Protein 1UMF (pdb70)

GO terms:
  GO:0010181 FMN binding (F, IDA)

InterPro domains:
  IPR000453 Chorismate synthase [MF_00300] (8-355)
  IPR000453 Chorismate synthase [PF01264] (8-348)
  IPR000453 Chorismate synthase [PIRSF001456] (1-357)
  IPR000453 Chorismate synthase [PTHR21085] (1-353)
  IPR000453 Chorismate synthase [TIGR00033] (8-351)
  IPR000453 Chorismate synthase [cd07304] (8-346)
  IPR020541 Chorismate synthase, conserved site [PS00787] (14-29)
  IPR020541 Chorismate synthase, conserved site [PS00788] (122-138)
  IPR020541 Chorismate synthase, conserved site [PS00789] (322-338)
  IPR035904 Chorismate synthase AroC superfamily [G3DSA:3.60.150.10] (1-365)
  IPR035904 Chorismate synthase AroC superfamily [SSF103263] (1-354)

CATH classification: 3.60.150.10

Nearest PDB structures (foldseek):
  1umf-assembly1_D  TM=9.762E-01  e=3.621E-68  Helicobacter pylori
  1sq1-assembly1_A  TM=9.522E-01  e=6.375E-34  Campylobacter jejuni
  4ob9-assembly1_B  TM=8.970E-01  e=9.337E-30  Acinetobacter baumannii ATCC 19606 = CIP 70.34 = JCM 6841
  2o12-assembly1_A  TM=8.251E-01  e=1.309E-27  Mycobacterium tuberculosis H37Rv
  2o11-assembly1_A  TM=8.097E-01  e=2.358E-27  Mycobacterium tuberculosis H37Rv

Secondary structure (DSSP, 8-state):
--EE-SSSEEEE--S--SSEEEEEEE-PPBT-B--HHHHHHHHHHHTT--S----HHHHS-EEEE-SSBSSSBB-SS-EEEEEE---S--------TTBPPTTSTHHHHHHHH-------SSTTHHHHHHHHHHHHHHHHHHHHHTTEEEEEEEEEETTEE-SS--HHHHHHSTT-BS-HHHHHHHHHHHHHHHHTT--B-EEEEEEEEESSTTPPPPTT-SBTTTB-HHHHHHHHHHTSTTEEEEEETTGGGGGGSBHHHH---B-SSSBS--TTTTEETTEE-SS-EEEEEEEPPPS--SS-EEEEBTTS-EEEE---S---S-THHHHHHHHHHHHHHHHHHHHHHGGGSBHHHHHHHHTT-/--EE-SSSEEEE--S--SSEEEEEEE-PPBSPBP-HHHHHHHHHHHS---SS---TTTTS-EEEE-SSEETTEE-SS-EEEEEE---S----S-S---B--TTSTHHHHHHHH-------SS-HHHHHHHHHHHHHHHHHHHHHTTTEEEEEEEEEETTEE-SS--HHHHHTSTT-BS-HHHHHHHHHHHHHHHHTT--B-EEEEEEEEESSTT-PPPTT-SBTTTB-HHHHHHHHHHTSTTEEEEEETTGGGGGG-BTTTS----SSSS-SS--STTEETTEE-SSPEEEEEEEPPPS--SSEEEEEBTT--EEEEE--S---S-HHHHHHHHHHHHHHHHHHHHHHHGGGSBHHHHHHHHTT-/--EE-SSSEEEE--S--SSEEEEEEE-PPBS-B--HHHHHHHHHHHH-SSS--SS---SS-EEEE-SSEETTEE-SS-EEEEEE---S---SS---SSEE-TT-THHHHHHHH-------SSTTHHHHHHHHHHHHHHHHHHHHHTTEEEEEEEEEETTEE-SS--HHHHHHSTT-BS-HHHHHHHHHHHHHHHHTT--B-EEEEEEEEESSSS-PPPS--SBTTTB-HHHHHHHHHHTSTTEEEEEETTGGGGGGSBHHHHS--B-SSSBS--TTTTEETTEE-SSPEEEEEEEPPPS--SS----EESSS--------S---S-HHHHHHHHHHHHHHHHHHHHHHHGGGSBHHHHHHHHH--/--EE-SSSEEEE--S--SSEEEEEEE-PPBSPBP-HHHHHHHHHHTT---SS---SSSSS--EEE-SSEETTEE-SS-EEEEEE---S------S--SB--TTSTHHHHHHHH------TTTSSSHHHHHHHHHHHHHHHHHHHTTTEEEEEEEEEETTEE-SS--HHHHHHSTT-BS-HHHHHHHHHHHHHHHHTT--B-EEEEEEEEE-STT--PPS--SBTTTB-HHHHHHHHHHTSTTEEEEEETTGGGGGGSBHHHH---EETTEES--TTTTEETTEE-SS-EEEEEEEPPPS--SSEEEEEBTTS-EEEEE--S---S-THHHHHHHHHHHHHHHHHHHHHHGGGSBHHHHHHHHT--

Organism: Helicobacter pylori (strain ATCC 700392 / 26695) (NCBI:txid85962)

Sequence (1460 aa):
MNTLGRFLRLTTFGESHGDVIGGVLDGMPSGIKIDYALLENEMKRRQGGRNVFITPRKEDDKVEITSGVFEDFSTGTPIGFLIHNQRARSKDYDNIKNLFRPSHADFTYFHKYGIRDFRGGGRSSARESAIRVAAGAFAKMLLREIGIVCESGIIEIGGIKAKNYDFNHALKSEIFALDEEQEEAQKTAIQNAIKNHDSIGGVALIRARSIKTNQKLPIGLGQGLYAKLDAKIAEAMMGLNGVKAVEIGKGVESSLLKGSEYNDLMDQKGFLSNRSGGVLGGMSNGEEIIVRVHFKPTPSIFQPQRTIDINGNECECLLKGRHDPCIAIRGSVVCESLLALVLADMVLLNLTSKIEYLKTIYNENMNTLGRFLRLTTFGESHGDVIGGVLDGMPSGIKIDYALLENEMKRRQGGRNVFITPRKEDDKVEITSGVFEDFSTGTPIGFLIHNQRARSKDYDNIKNLFRPSHADFTYFHKYGIRDFRGGGRSSARESAIRVAAGAFAKMLLREIGIVCESGIIEIGGIKAKNYDFNHALKSEIFALDEEQEEAQKTAIQNAIKNHDSIGGVALIRARSIKTNQKLPIGLGQGLYAKLDAKIAEAMMGLNGVKAVEIGKGVESSLLKGSEYNDLMDQKGFLSNRSGGVLGGMSNGEEIIVRVHFKPTPSIFQPQRTIDINGNECECLLKGRHDPCIAIRGSVVCESLLALVLADMVLLNLTSKIEYLKTIYNENMNTLGRFLRLTTFGESHGDVIGGVLDGMPSGIKIDYALLENEMKRRQGGRNVFITPRKEDDKVEITSGVFEDFSTGTPIGFLIHNQRARSKDYDNIKNLFRPSHADFTYFHKYGIRDFRGGGRSSARESAIRVAAGAFAKMLLREIGIVCESGIIEIGGIKAKNYDFNHALKSEIFALDEEQEEAQKTAIQNAIKNHDSIGGVALIRARSIKTNQKLPIGLGQGLYAKLDAKIAEAMMGLNGVKAVEIGKGVESSLLKGSEYNDLMDQKGFLSNRSGGVLGGMSNGEEIIVRVHFKPTPSIFQPQRTIDINGNECECLLKGRHDPCIAIRGSVVCESLLALVLADMVLLNLTSKIEYLKTIYNENMNTLGRFLRLTTFGESHGDVIGGVLDGMPSGIKIDYALLENEMKRRQGGRNVFITPRKEDDKVEITSGVFEDFSTGTPIGFLIHNQRARSKDYDNIKNLFRPSHADFTYFHKYGIRDFRGGGRSSARESAIRVAAGAFAKMLLREIGIVCESGIIEIGGIKAKNYDFNHALKSEIFALDEEQEEAQKTAIQNAIKNHDSIGGVALIRARSIKTNQKLPIGLGQGLYAKLDAKIAEAMMGLNGVKAVEIGKGVESSLLKGSEYNDLMDQKGFLSNRSGGVLGGMSNGEEIIVRVHFKPTPSIFQPQRTIDINGNECECLLKGRHDPCIAIRGSVVCESLLALVLADMVLLNLTSKIEYLKTIYNEN

Foldseek 3Di:
DQWAFDQQIKGWPAFDDDQKTKIKTANQAKFQFADPVLLLVLLVVLVLDAPDDDDCVVVFKDKAWPDQDDPRIGHNGMTMIMIGGDDDDDDAWDFDLFFDQPLDCQVVVCVPPVDRDADDDVRGQVSVLSSLSSSLSSLQSLCVVVFKAKFKAFQWKQRQGADAADQVVLSHHSQSYRHPVSRVVRVVSLVVCQVVLHATKTKMKMKMAGNPPPWFDDWFQFDDDCTFLVNSLFVLQCPRRQWDDKAKALGPCLVVDDCVGQDFDADVRATPDPSRQQGDPSIGRRDMTIMMTIGGIDSDGQDWDWGAGPVGHIDTDGTDDGDRRYPVRSSRSSSRSSSSSSRSSSVVVCCVVDVVSVCCVPVPD/DQWAFDQFIKGWPAWDDDQKTKIKTARQQWFQAADQVLLVLLLCQLVLVAPDDDDCPVPNKDKDWPDQDDPRIGHNGMTMIMIGGDDDDDDPLWDPLQFDFPLDCQVVVCVVPVDSDDDDDCTRPPRVLSSLSSSLSSLQSLQVVVFKAKFKAFQWKQRQGADAADQVVLSHHSQSYGHPVRNVVRVVSLVVCQVVQHAIKTKMKMKMAGNPVPFFDDWFQFDPDCTFLVNSLFVLQCPDRFWDDKAKALGPCVVVDDCVVDPWDDDPAATDRRNRQQGDPSIGRRDMRMMMTIGGIDSDGQDWDWGAGNVGDIDTIGRDDGDRRYVVRSSNSSSRSSSSSSRSSRVVVCCPPDVVSVCCVPVVD/DQWAFDQFIKGWPAFDDDQKTKIKTARQQWPQAADPVLLLVLLQLLPQQPPAFPPGDSPFKDKAWDDQDDPRIGPNGMTMIMIGGDDDDDDALDFDQFFQAFPHCVQVCCVVPNDSDFDDDVRGLSVVLSSLSNSLSSLQSLCVVVQKAKFKAFQWWQHQGADAAQRVVLSNGSLSYRHPVSNVVRVVSLVVCQVVLHAFKTKMKMKMAGNPVPWFDDWFQFDDDPTFLVNSLQVLQCPRPQWDDKAKALGPVVVVDDCVGQDFPDDPPGTPDPSRQQGDPSIGHGDMTIMMTIGGIDSQTCPWGDDAGHVRDDDTRNRHDGDRRYVNRSSRSSSRSSSSSSRSSSVVVCCPPDPVSVCCVPVVD/DQWAFDQQIKGWPDFDDAQKTKIKTARQAWFQQADVVLLQVLLVPLVFQDPDDDDPPDQFFDKAWDDQDDPRIGHNGITMIMTGHDDDDDPDWDDDQQADQPLDCQVVVCVVPVDRDQDDPNSDLSPVLSSLSSSLSSLQSLQVVQFKAKFKAWQWAQRQGADAADRVVLNNQRLSHGHPVRSVVRVVSLVVQQVVQHAIKTKMKMKMWGPPPLGWDDWFQFDDDPGFLVNSLCVLQCPRRQWDDKAKALGPVVVVDDCVVQDFDADPSGTPDPSRQQGDPRIGHGGMTIMMTIGGIDSDGQDWDWGAGSVRHIDTDGGDDDDRRYCVSSSRSSSSSSSSSSRSSRVVVCCPVDVVSVCCVPVVD

Structure (mmCIF, N/CA/C/O backbone):
data_1UMF
#
_entry.id   1UMF
#
_cell.length_a   146.478
_cell.length_b   146.478
_cell.length_c   132.064
_cell.angle_alpha   90.00
_cell.angle_beta   90.00
_cell.angle_gamma   90.00
#
_symmetry.space_group_name_H-M   'I 4'
#
loop_
_entity.id
_entity.type
_entity.pdbx_description
1 polymer 'Chorismate synthase'
2 water water
#
loop_
_atom_site.group_PDB
_atom_site.id
_atom_site.type_symbol
_atom_site.label_atom_id
_atom_site.label_alt_id
_atom_site.label_comp_id
_atom_site.label_asym_id
_atom_site.label_entity_id
_atom_site.label_seq_id
_atom_site.pdbx_PDB_ins_code
_atom_site.Cartn_x
_atom_site.Cartn_y
_atom_site.Cartn_z
_atom_site.occupancy
_atom_site.B_iso_or_equiv
_atom_site.auth_seq_id
_atom_site.auth_comp_id
_atom_site.auth_asym_id
_atom_site.auth_atom_id
_atom_site.pdbx_PDB_model_num
ATOM 1 N N . MET A 1 1 ? 40.344 33.278 20.521 1.00 28.02 1 MET A N 1
ATOM 2 C CA . MET A 1 1 ? 41.739 32.767 20.324 1.00 27.94 1 MET A CA 1
ATOM 3 C C . MET A 1 1 ? 42.621 33.401 21.379 1.00 25.05 1 MET A C 1
ATOM 4 O O . MET A 1 1 ? 42.820 34.618 21.391 1.00 22.71 1 MET A O 1
ATOM 9 N N . ASN A 1 2 ? 43.162 32.570 22.263 1.00 23.94 2 ASN A N 1
ATOM 10 C CA . ASN A 1 2 ? 43.984 33.080 23.346 1.00 22.80 2 ASN A CA 1
ATOM 11 C C . ASN A 1 2 ? 45.480 32.916 23.123 1.00 23.39 2 ASN A C 1
ATOM 12 O O . ASN A 1 2 ? 46.273 33.050 24.066 1.00 20.70 2 ASN A O 1
ATOM 17 N N . THR A 1 3 ? 45.863 32.662 21.868 1.00 20.74 3 THR A N 1
ATOM 18 C CA . THR A 1 3 ? 47.265 32.468 21.518 1.00 20.50 3 THR A CA 1
ATOM 19 C C . THR A 1 3 ? 47.786 33.412 20.436 1.00 21.46 3 THR A C 1
ATOM 20 O O . THR A 1 3 ? 47.192 33.548 19.370 1.00 20.54 3 THR A O 1
ATOM 24 N N . LEU A 1 4 ? 48.918 34.043 20.731 1.00 21.15 4 LEU A N 1
ATOM 25 C CA . LEU A 1 4 ? 49.594 34.959 19.822 1.00 23.80 4 LEU A CA 1
ATOM 26 C C . LEU A 1 4 ? 50.888 34.290 19.368 1.00 25.12 4 LEU A C 1
ATOM 27 O O . LEU A 1 4 ? 51.643 33.796 20.204 1.00 23.52 4 LEU A O 1
ATOM 32 N N . GLY A 1 5 ? 51.146 34.288 18.059 1.00 25.42 5 GLY A N 1
ATOM 33 C CA . GLY A 1 5 ? 52.370 33.696 17.534 1.00 24.62 5 GLY A CA 1
ATOM 34 C C . GLY A 1 5 ? 52.201 32.385 16.780 1.00 24.76 5 GLY A C 1
ATOM 35 O O . GLY A 1 5 ? 51.228 31.658 16.976 1.00 24.77 5 GLY A O 1
ATOM 36 N N . ARG A 1 6 ? 53.156 32.080 15.909 1.00 25.37 6 ARG A N 1
ATOM 37 C CA . ARG A 1 6 ? 53.113 30.843 15.135 1.00 25.89 6 ARG A CA 1
ATOM 38 C C . ARG A 1 6 ? 54.034 29.799 15.764 1.00 25.27 6 ARG A C 1
ATOM 39 O O . ARG A 1 6 ? 53.649 28.642 15.922 1.00 26.36 6 ARG A O 1
ATOM 47 N N . PHE A 1 7 ? 55.258 30.182 16.106 1.00 26.81 7 PHE A N 1
ATOM 48 C CA . PHE A 1 7 ? 56.140 29.219 16.755 1.00 28.09 7 PHE A CA 1
ATOM 49 C C . PHE A 1 7 ? 56.501 29.683 18.163 1.00 26.39 7 PHE A C 1
ATOM 50 O O . PHE A 1 7 ? 56.593 28.868 19.079 1.00 29.14 7 PHE A O 1
ATOM 58 N N . LEU A 1 8 ? 56.745 30.978 18.331 1.00 25.35 8 LEU A N 1
ATOM 59 C CA . LEU A 1 8 ? 57.006 31.516 19.665 1.00 25.69 8 LEU A CA 1
ATOM 60 C C . LEU A 1 8 ? 55.564 31.848 20.002 1.00 25.80 8 LEU A C 1
ATOM 61 O O . LEU A 1 8 ? 55.043 32.882 19.584 1.00 27.14 8 LEU A O 1
ATOM 66 N N . ARG A 1 9 ? 54.914 30.954 20.735 1.00 24.23 9 ARG A N 1
ATOM 67 C CA . ARG A 1 9 ? 53.508 31.127 21.035 1.00 24.55 9 ARG A CA 1
ATOM 68 C C . ARG A 1 9 ? 53.151 31.539 22.453 1.00 24.44 9 ARG A C 1
ATOM 69 O O . ARG A 1 9 ? 53.388 30.804 23.406 1.00 23.51 9 ARG A O 1
ATOM 77 N N . LEU A 1 10 ? 52.568 32.724 22.582 1.00 24.34 10 LEU A N 1
ATOM 78 C CA . LEU A 1 10 ? 52.141 33.216 23.884 1.00 24.38 10 LEU A CA 1
ATOM 79 C C . LEU A 1 10 ? 50.666 32.878 24.086 1.00 23.60 10 LEU A C 1
ATOM 80 O O . LEU A 1 10 ? 49.834 33.251 23.270 1.00 25.53 10 LEU A O 1
ATOM 85 N N . THR A 1 11 ? 50.338 32.170 25.158 1.00 22.09 11 THR A N 1
ATOM 86 C CA . THR A 1 11 ? 48.941 31.841 25.420 1.00 23.12 11 THR A CA 1
ATOM 87 C C . THR A 1 11 ? 48.532 32.415 26.774 1.00 25.22 11 THR A C 1
ATOM 88 O O . THR A 1 11 ? 49.262 32.284 27.770 1.00 26.06 11 THR A O 1
ATOM 92 N N . THR A 1 12 ? 47.362 33.045 26.815 1.00 23.88 12 THR A N 1
ATOM 93 C CA . THR A 1 12 ? 46.906 33.673 28.040 1.00 25.00 12 THR A CA 1
ATOM 94 C C . THR A 1 12 ? 45.713 33.006 28.719 1.00 27.23 12 THR A C 1
ATOM 95 O O . THR A 1 12 ? 44.921 32.302 28.083 1.00 26.46 12 THR A O 1
ATOM 99 N N . PHE A 1 13 ? 45.602 33.223 30.027 1.00 30.97 13 PHE A N 1
ATOM 100 C CA . PHE A 1 13 ? 44.498 32.675 30.804 1.00 34.40 13 PHE A CA 1
ATOM 101 C C . PHE A 1 13 ? 43.255 33.487 30.492 1.00 38.37 13 PHE A C 1
ATOM 102 O O . PHE A 1 13 ? 42.156 33.168 30.950 1.00 40.47 13 PHE A O 1
ATOM 110 N N . GLY A 1 14 ? 43.442 34.536 29.697 1.00 41.27 14 GLY A N 1
ATOM 111 C CA . GLY A 1 14 ? 42.335 35.380 29.292 1.00 45.32 14 GLY A CA 1
ATOM 112 C C . GLY A 1 14 ? 41.799 36.326 30.344 1.00 48.45 14 GLY A C 1
ATOM 113 O O . GLY A 1 14 ? 42.333 36.430 31.452 1.00 46.54 14 GLY A O 1
ATOM 114 N N . GLU A 1 15 ? 40.726 37.019 29.980 1.00 53.15 15 GLU A N 1
ATOM 115 C CA . GLU A 1 15 ? 40.090 37.978 30.866 1.00 58.15 15 GLU A CA 1
ATOM 116 C C . GLU A 1 15 ? 39.625 37.330 32.157 1.00 61.58 15 GLU A C 1
ATOM 117 O O . GLU A 1 15 ? 38.909 36.327 32.148 1.00 62.00 15 GLU A O 1
ATOM 123 N N . SER A 1 16 ? 40.048 37.915 33.271 1.00 65.48 16 SER A N 1
ATOM 124 C CA . SER A 1 16 ? 39.691 37.414 34.588 1.00 69.45 16 SER A CA 1
ATOM 125 C C . SER A 1 16 ? 39.557 38.563 35.579 1.00 72.61 16 SER A C 1
ATOM 126 O O . SER A 1 16 ? 40.036 39.670 35.332 1.00 72.53 16 SER A O 1
ATOM 129 N N . HIS A 1 17 ? 38.892 38.295 36.696 1.00 75.47 17 HIS A N 1
ATOM 130 C CA . HIS A 1 17 ? 38.710 39.302 37.729 1.00 78.23 17 HIS A CA 1
ATOM 131 C C . HIS A 1 17 ? 39.174 38.768 39.075 1.00 76.73 17 HIS A C 1
ATOM 132 O O . HIS A 1 17 ? 38.652 39.142 40.121 1.00 77.29 17 HIS A O 1
ATOM 139 N N . GLY A 1 18 ? 40.165 37.886 39.029 1.00 74.93 18 GLY A N 1
ATOM 140 C CA . GLY A 1 18 ? 40.712 37.311 40.240 1.00 73.24 18 GLY A CA 1
ATOM 141 C C . GLY A 1 18 ? 42.035 37.969 40.568 1.00 71.77 18 GLY A C 1
ATOM 142 O O . GLY A 1 18 ? 42.453 38.901 39.884 1.00 72.11 18 GLY A O 1
ATOM 143 N N . ASP A 1 19 ? 42.702 37.483 41.607 1.00 70.22 19 ASP A N 1
ATOM 144 C CA . ASP A 1 19 ? 43.981 38.049 42.020 1.00 68.07 19 ASP A CA 1
ATOM 145 C C . ASP A 1 19 ? 45.170 37.484 41.247 1.00 65.20 19 ASP A C 1
ATOM 146 O O . ASP A 1 19 ? 46.298 37.943 41.418 1.00 64.66 19 ASP A O 1
ATOM 151 N N . VAL A 1 20 ? 44.926 36.494 40.396 1.00 60.64 20 VAL A N 1
ATOM 152 C CA . VAL A 1 20 ? 46.014 35.894 39.636 1.00 56.77 20 VAL A CA 1
ATOM 153 C C . VAL A 1 20 ? 45.745 35.776 38.142 1.00 53.90 20 VAL A C 1
ATOM 154 O O . VAL A 1 20 ? 44.680 35.329 37.724 1.00 53.00 20 VAL A O 1
ATOM 158 N N . ILE A 1 21 ? 46.722 36.189 37.344 1.00 49.26 21 ILE A N 1
ATOM 159 C CA . ILE A 1 21 ? 46.620 36.089 35.897 1.00 45.74 21 ILE A CA 1
ATOM 160 C C . ILE A 1 21 ? 47.844 35.319 35.422 1.00 42.79 21 ILE A C 1
ATOM 161 O O . ILE A 1 21 ? 48.958 35.568 35.874 1.00 42.99 21 ILE A O 1
ATOM 166 N N . GLY A 1 22 ? 47.633 34.371 34.520 1.00 39.65 22 GLY A N 1
ATOM 167 C CA . GLY A 1 22 ? 48.743 33.582 34.032 1.00 36.22 22 GLY A CA 1
ATOM 168 C C . GLY A 1 22 ? 48.938 33.597 32.531 1.00 33.40 22 GLY A C 1
ATOM 169 O O . GLY A 1 22 ? 48.091 34.077 31.772 1.00 33.17 22 GLY A O 1
ATOM 170 N N . GLY A 1 23 ? 50.076 33.064 32.107 1.00 30.04 23 GLY A N 1
ATOM 171 C CA . GLY A 1 23 ? 50.383 33.001 30.696 1.00 27.44 23 GLY A CA 1
ATOM 172 C C . GLY A 1 23 ? 51.508 32.018 30.479 1.00 26.70 23 GLY A C 1
ATOM 173 O O . GLY A 1 23 ? 52.195 31.627 31.427 1.00 25.50 23 GLY A O 1
ATOM 174 N N . VAL A 1 24 ? 51.691 31.599 29.234 1.00 25.66 24 VAL A N 1
ATOM 175 C CA . VAL A 1 24 ? 52.761 30.680 28.919 1.00 25.11 24 VAL A CA 1
ATOM 176 C C . VAL A 1 24 ? 53.362 31.013 27.562 1.00 25.91 24 VAL A C 1
ATOM 177 O O . VAL A 1 24 ? 52.655 31.188 26.563 1.00 24.86 24 VAL A O 1
ATOM 181 N N . LEU A 1 25 ? 54.683 31.119 27.545 1.00 25.69 25 LEU A N 1
ATOM 182 C CA . LEU A 1 25 ? 55.401 31.429 26.328 1.00 24.03 25 LEU A CA 1
ATOM 183 C C . LEU A 1 25 ? 56.128 30.170 25.892 1.00 24.80 25 LEU A C 1
ATOM 184 O O . LEU A 1 25 ? 57.026 29.690 26.586 1.00 25.81 25 LEU A O 1
ATOM 189 N N . ASP A 1 26 ? 55.734 29.626 24.751 1.00 23.97 26 ASP A N 1
ATOM 190 C CA . ASP A 1 26 ? 56.371 28.425 24.245 1.00 23.96 26 ASP A CA 1
ATOM 191 C C . ASP A 1 26 ? 57.139 28.739 22.976 1.00 26.33 26 ASP A C 1
ATOM 192 O O . ASP A 1 26 ? 56.839 29.721 22.282 1.00 26.18 26 ASP A O 1
ATOM 197 N N . GLY A 1 27 ? 58.141 27.916 22.682 1.00 25.19 27 GLY A N 1
ATOM 198 C CA . GLY A 1 27 ? 58.932 28.126 21.486 1.00 24.23 27 GLY A CA 1
ATOM 199 C C . GLY A 1 27 ? 60.249 28.816 21.757 1.00 27.11 27 GLY A C 1
ATOM 200 O O . GLY A 1 27 ? 61.017 29.062 20.830 1.00 26.87 27 GLY A O 1
ATOM 201 N N . MET A 1 28 ? 60.517 29.152 23.017 1.00 25.77 28 MET A N 1
ATOM 202 C CA . MET A 1 28 ? 61.780 29.796 23.348 1.00 25.32 28 MET A CA 1
ATOM 203 C C . MET A 1 28 ? 62.900 28.777 23.173 1.00 26.35 28 MET A C 1
ATOM 204 O O . MET A 1 28 ? 62.821 27.662 23.687 1.00 28.72 28 MET A O 1
ATOM 209 N N . PRO A 1 29 ? 63.946 29.130 22.417 1.00 25.63 29 PRO A N 1
ATOM 210 C CA . PRO A 1 29 ? 65.042 28.178 22.243 1.00 25.65 29 PRO A CA 1
ATOM 211 C C . PRO A 1 29 ? 65.691 28.002 23.620 1.00 25.10 29 PRO A C 1
ATOM 212 O O . PRO A 1 29 ? 65.552 28.875 24.484 1.00 22.18 29 PRO A O 1
ATOM 216 N N . SER A 1 30 ? 66.392 26.890 23.829 1.00 23.02 30 SER A N 1
ATOM 217 C CA . SER A 1 30 ? 67.053 26.668 25.112 1.00 25.56 30 SER A CA 1
ATOM 218 C C . SER A 1 30 ? 68.394 27.386 25.149 1.00 25.14 30 SER A C 1
ATOM 219 O O . SER A 1 30 ? 68.927 27.794 24.108 1.00 24.98 30 SER A O 1
ATOM 222 N N . GLY A 1 31 ? 68.923 27.559 26.357 1.00 24.82 31 GLY A N 1
ATOM 223 C CA . GLY A 1 31 ? 70.218 28.195 26.509 1.00 26.62 31 GLY A CA 1
ATOM 224 C C . GLY A 1 31 ? 70.239 29.704 26.577 1.00 26.93 31 GLY A C 1
ATOM 225 O O . GLY A 1 31 ? 71.315 30.303 26.571 1.00 28.22 31 GLY A O 1
ATOM 226 N N . ILE A 1 32 ? 69.067 30.327 26.623 1.00 26.38 32 ILE A N 1
ATOM 227 C CA . ILE A 1 32 ? 68.996 31.780 26.716 1.00 26.12 32 ILE A CA 1
ATOM 228 C C . ILE A 1 32 ? 68.997 32.158 28.199 1.00 27.22 32 ILE A C 1
ATOM 229 O O . ILE A 1 32 ? 68.156 31.687 28.966 1.00 25.16 32 ILE A O 1
ATOM 234 N N . LYS A 1 33 ? 69.948 32.991 28.610 1.00 28.33 33 LYS A N 1
ATOM 235 C CA . LYS A 1 33 ? 70.011 33.394 30.008 1.00 28.85 33 LYS A CA 1
ATOM 236 C C . LYS A 1 33 ? 68.810 34.268 30.361 1.00 28.68 33 LYS A C 1
ATOM 237 O O . LYS A 1 33 ? 68.468 35.201 29.625 1.00 30.45 33 LYS A O 1
ATOM 243 N N . ILE A 1 34 ? 68.172 33.970 31.486 1.00 26.36 34 ILE A N 1
ATOM 244 C CA . ILE A 1 34 ? 67.018 34.739 31.913 1.00 26.95 34 ILE A CA 1
ATOM 245 C C . ILE A 1 34 ? 67.424 36.016 32.643 1.00 28.58 34 ILE A C 1
ATOM 246 O O . ILE A 1 34 ? 67.905 35.985 33.772 1.00 28.65 34 ILE A O 1
ATOM 251 N N . ASP A 1 35 ? 67.221 37.144 31.978 1.00 29.86 35 ASP A N 1
ATOM 252 C CA . ASP A 1 35 ? 67.554 38.444 32.535 1.00 28.13 35 ASP A CA 1
ATOM 253 C C . ASP A 1 35 ? 66.425 38.931 33.447 1.00 28.46 35 ASP A C 1
ATOM 254 O O . ASP A 1 35 ? 65.485 39.589 32.991 1.00 27.71 35 ASP A O 1
ATOM 259 N N . TYR A 1 36 ? 66.523 38.614 34.735 1.00 26.95 36 TYR A N 1
ATOM 260 C CA . TYR A 1 36 ? 65.501 39.015 35.693 1.00 28.62 36 TYR A CA 1
ATOM 261 C C . TYR A 1 36 ? 65.385 40.524 35.849 1.00 28.51 36 TYR A C 1
ATOM 262 O O . TYR A 1 36 ? 64.292 41.039 36.066 1.00 27.53 36 TYR A O 1
ATOM 271 N N . ALA A 1 37 ? 66.509 41.225 35.739 1.00 28.09 37 ALA A N 1
ATOM 272 C CA . ALA A 1 37 ? 66.509 42.676 35.861 1.00 29.66 37 ALA A CA 1
ATOM 273 C C . ALA A 1 37 ? 65.684 43.282 34.724 1.00 30.12 37 ALA A C 1
ATOM 274 O O . ALA A 1 37 ? 64.882 44.189 34.945 1.00 30.83 37 ALA A O 1
ATOM 276 N N . LEU A 1 38 ? 65.886 42.781 33.506 1.00 30.75 38 LEU A N 1
ATOM 277 C CA . LEU A 1 38 ? 65.148 43.279 32.349 1.00 30.25 38 LEU A CA 1
ATOM 278 C C . LEU A 1 38 ? 63.649 43.077 32.564 1.00 29.55 38 LEU A C 1
ATOM 279 O O . LEU A 1 38 ? 62.850 44.010 32.460 1.00 27.50 38 LEU A O 1
ATOM 284 N N . LEU A 1 39 ? 63.282 41.840 32.855 1.00 30.71 39 LEU A N 1
ATOM 285 C CA . LEU A 1 39 ? 61.892 41.477 33.089 1.00 30.28 39 LEU A CA 1
ATOM 286 C C . LEU A 1 39 ? 61.287 42.434 34.102 1.00 32.21 39 LEU A C 1
ATOM 287 O O . LEU A 1 39 ? 60.240 43.044 33.863 1.00 32.02 39 LEU A O 1
ATOM 292 N N . GLU A 1 40 ? 61.967 42.573 35.233 1.00 33.49 40 GLU A N 1
ATOM 293 C CA . GLU A 1 40 ? 61.500 43.445 36.299 1.00 35.43 40 GLU A CA 1
ATOM 294 C C . GLU A 1 40 ? 61.348 44.894 35.845 1.00 33.64 40 GLU A C 1
ATOM 295 O O . GLU A 1 40 ? 60.366 45.558 36.174 1.00 31.76 40 GLU A O 1
ATOM 301 N N . ASN A 1 41 ? 62.317 45.385 35.084 1.00 31.97 41 ASN A N 1
ATOM 302 C CA . ASN A 1 41 ? 62.258 46.764 34.613 1.00 31.28 41 ASN A CA 1
ATOM 303 C C . ASN A 1 41 ? 61.099 46.965 33.634 1.00 29.29 41 ASN A C 1
ATOM 304 O O . ASN A 1 41 ? 60.455 48.014 33.627 1.00 29.14 41 ASN A O 1
ATOM 309 N N . GLU A 1 42 ? 60.828 45.954 32.815 1.00 27.88 42 GLU A N 1
ATOM 310 C CA . GLU A 1 42 ? 59.728 46.025 31.857 1.00 24.93 42 GLU A CA 1
ATOM 311 C C . GLU A 1 42 ? 58.393 46.156 32.589 1.00 25.72 42 GLU A C 1
ATOM 312 O O . GLU A 1 42 ? 57.534 46.950 32.196 1.00 25.01 42 GLU A O 1
ATOM 318 N N . MET A 1 43 ? 58.214 45.384 33.658 1.00 26.69 43 MET A N 1
ATOM 319 C CA . MET A 1 43 ? 56.965 45.445 34.414 1.00 30.37 43 MET A CA 1
ATOM 320 C C . MET A 1 43 ? 56.799 46.827 35.032 1.00 32.26 43 MET A C 1
ATOM 321 O O . MET A 1 43 ? 55.687 47.358 35.111 1.00 30.41 43 MET A O 1
ATOM 326 N N . LYS A 1 44 ? 57.915 47.410 35.464 1.00 34.86 44 LYS A N 1
ATOM 327 C CA . LYS A 1 44 ? 57.898 48.739 36.055 1.00 36.93 44 LYS A CA 1
ATOM 328 C C . LYS A 1 44 ? 57.479 49.743 34.983 1.00 37.06 44 LYS A C 1
ATOM 329 O O . LYS A 1 44 ? 56.568 50.536 35.193 1.00 36.96 44 LYS A O 1
ATOM 335 N N . ARG A 1 45 ? 58.140 49.697 33.829 1.00 37.28 45 ARG A N 1
ATOM 336 C CA . ARG A 1 45 ? 57.818 50.602 32.726 1.00 38.38 45 ARG A CA 1
ATOM 337 C C . ARG A 1 45 ? 56.339 50.582 32.338 1.00 43.02 45 ARG A C 1
ATOM 338 O O . ARG A 1 45 ? 55.744 51.629 32.078 1.00 39.17 45 ARG A O 1
ATOM 346 N N . ARG A 1 46 ? 55.755 49.389 32.283 1.00 48.43 46 ARG A N 1
ATOM 347 C CA . ARG A 1 46 ? 54.353 49.242 31.900 1.00 56.34 46 ARG A CA 1
ATOM 348 C C . ARG A 1 46 ? 53.418 50.094 32.744 1.00 60.79 46 ARG A C 1
ATOM 349 O O . ARG A 1 46 ? 52.370 50.531 32.273 1.00 60.91 46 ARG A O 1
ATOM 357 N N . GLN A 1 47 ? 53.794 50.332 33.994 1.00 67.25 47 GLN A N 1
ATOM 358 C CA . GLN A 1 47 ? 52.958 51.132 34.871 1.00 75.27 47 GLN A CA 1
ATOM 359 C C . GLN A 1 47 ? 53.123 52.624 34.608 1.00 81.44 47 GLN A C 1
ATOM 360 O O . GLN A 1 47 ? 53.023 53.439 35.523 1.00 82.25 47 GLN A O 1
ATOM 366 N N . GLY A 1 48 ? 53.369 52.963 33.344 1.00 88.55 48 GLY A N 1
ATOM 367 C CA . GLY A 1 48 ? 53.538 54.348 32.937 1.00 97.45 48 GLY A CA 1
ATOM 368 C C . GLY A 1 48 ? 54.323 55.210 33.904 1.00 104.87 48 GLY A C 1
ATOM 369 O O . GLY A 1 48 ? 53.995 56.381 34.097 1.00 104.08 48 GLY A O 1
ATOM 370 N N . GLY A 1 49 ? 55.359 54.631 34.506 1.00 112.59 49 GLY A N 1
ATOM 371 C CA . GLY A 1 49 ? 56.182 55.357 35.459 1.00 122.12 49 GLY A CA 1
ATOM 372 C C . GLY A 1 49 ? 56.378 56.823 35.119 1.00 128.91 49 GLY A C 1
ATOM 373 O O . GLY A 1 49 ? 56.949 57.156 34.079 1.00 128.24 49 GLY A O 1
ATOM 374 N N . ARG A 1 50 ? 55.902 57.701 35.998 1.00 135.43 50 ARG A N 1
ATOM 375 C CA . ARG A 1 50 ? 56.026 59.138 35.786 1.00 143.03 50 ARG A CA 1
ATOM 376 C C . ARG A 1 50 ? 56.837 59.823 36.888 1.00 147.91 50 ARG A C 1
ATOM 377 O O . ARG A 1 50 ? 57.911 59.349 37.265 1.00 149.02 50 ARG A O 1
ATOM 385 N N . ASN A 1 51 ? 56.315 60.936 37.397 1.00 153.89 51 ASN A N 1
ATOM 386 C CA . ASN A 1 51 ? 56.981 61.708 38.444 1.00 159.64 51 ASN A CA 1
ATOM 387 C C . ASN A 1 51 ? 56.980 60.989 39.795 1.00 162.45 51 ASN A C 1
ATOM 388 O O . ASN A 1 51 ? 55.925 60.761 40.387 1.00 164.42 51 ASN A O 1
ATOM 393 N N . VAL A 1 52 ? 58.173 60.639 40.272 1.00 165.86 52 VAL A N 1
ATOM 394 C CA . VAL A 1 52 ? 58.345 59.953 41.552 1.00 168.79 52 VAL A CA 1
ATOM 395 C C . VAL A 1 52 ? 57.692 58.570 41.593 1.00 170.35 52 VAL A C 1
ATOM 396 O O . VAL A 1 52 ? 56.603 58.363 41.057 1.00 171.62 52 VAL A O 1
ATOM 400 N N . PHE A 1 53 ? 58.378 57.627 42.236 1.00 172.83 53 PHE A N 1
ATOM 401 C CA . PHE A 1 53 ? 57.897 56.255 42.377 1.00 174.74 53 PHE A CA 1
ATOM 402 C C . PHE A 1 53 ? 58.825 55.441 43.279 1.00 174.62 53 PHE A C 1
ATOM 403 O O . PHE A 1 53 ? 60.038 55.654 43.287 1.00 175.39 53 PHE A O 1
ATOM 411 N N . ILE A 1 54 ? 58.251 54.516 44.044 1.00 174.38 54 ILE A N 1
ATOM 412 C CA . ILE A 1 54 ? 59.033 53.682 44.954 1.00 174.10 54 ILE A CA 1
ATOM 413 C C . ILE A 1 54 ? 59.213 52.263 44.413 1.00 172.74 54 ILE A C 1
ATOM 414 O O . ILE A 1 54 ? 58.426 51.799 43.586 1.00 173.27 54 ILE A O 1
ATOM 419 N N . THR A 1 55 ? 60.259 51.590 44.890 1.00 170.79 55 THR A N 1
ATOM 420 C CA . THR A 1 55 ? 60.597 50.226 44.485 1.00 169.16 55 THR A CA 1
ATOM 421 C C . THR A 1 55 ? 59.406 49.377 44.039 1.00 166.59 55 THR A C 1
ATOM 422 O O . THR A 1 55 ? 58.577 48.978 44.856 1.00 166.64 55 THR A O 1
ATOM 426 N N . PRO A 1 56 ? 59.313 49.085 42.728 1.00 163.92 56 PRO A N 1
ATOM 427 C CA . PRO A 1 56 ? 58.226 48.278 42.162 1.00 162.23 56 PRO A CA 1
ATOM 428 C C . PRO A 1 56 ? 58.172 46.883 42.782 1.00 158.38 56 PRO A C 1
ATOM 429 O O . PRO A 1 56 ? 57.267 46.098 42.497 1.00 158.35 56 PRO A O 1
ATOM 433 N N . ARG A 1 57 ? 59.157 46.589 43.627 1.00 154.28 57 ARG A N 1
ATOM 434 C CA . ARG A 1 57 ? 59.265 45.304 44.309 1.00 149.93 57 ARG A CA 1
ATOM 435 C C . ARG A 1 57 ? 57.924 44.897 44.916 1.00 147.88 57 ARG A C 1
ATOM 436 O O . ARG A 1 57 ? 57.117 44.225 44.272 1.00 147.82 57 ARG A O 1
ATOM 444 N N . LYS A 1 58 ? 57.693 45.309 46.159 1.00 144.80 58 LYS A N 1
ATOM 445 C CA . LYS A 1 58 ? 56.449 44.997 46.855 1.00 141.56 58 LYS A CA 1
ATOM 446 C C . LYS A 1 58 ? 55.353 45.967 46.428 1.00 138.11 58 LYS A C 1
ATOM 447 O O . LYS A 1 58 ? 54.166 45.709 46.634 1.00 138.10 58 LYS A O 1
ATOM 453 N N . GLU A 1 59 ? 55.764 47.082 45.830 1.00 133.91 59 GLU A N 1
ATOM 454 C CA . GLU A 1 59 ? 54.831 48.106 45.379 1.00 129.22 59 GLU A CA 1
ATOM 455 C C . GLU A 1 59 ? 53.906 47.645 44.259 1.00 124.60 59 GLU A C 1
ATOM 456 O O . GLU A 1 59 ? 52.737 48.034 44.222 1.00 124.44 59 GLU A O 1
ATOM 462 N N . ASP A 1 60 ? 54.416 46.820 43.349 1.00 118.79 60 ASP A N 1
ATOM 463 C CA . ASP A 1 60 ? 53.594 46.349 42.241 1.00 112.22 60 ASP A CA 1
ATOM 464 C C . ASP A 1 60 ? 53.950 44.985 41.653 1.00 106.89 60 ASP A C 1
ATOM 465 O O . ASP A 1 60 ? 54.917 44.337 42.060 1.00 107.29 60 ASP A O 1
ATOM 470 N N . ASP A 1 61 ? 53.136 44.578 40.683 1.00 99.62 61 ASP A N 1
ATOM 471 C CA . ASP A 1 61 ? 53.246 43.308 39.970 1.00 91.20 61 ASP A CA 1
ATOM 472 C C . ASP A 1 61 ? 54.582 42.574 39.990 1.00 84.64 61 ASP A C 1
ATOM 473 O O . ASP A 1 61 ? 55.623 43.126 39.630 1.00 84.39 61 ASP A O 1
ATOM 478 N N . LYS A 1 62 ? 54.526 41.312 40.404 1.00 76.36 62 LYS A N 1
ATOM 479 C CA . LYS A 1 62 ? 55.697 40.447 40.461 1.00 67.68 62 LYS A CA 1
ATOM 480 C C . LYS A 1 62 ? 55.439 39.243 39.558 1.00 60.36 62 LYS A C 1
ATOM 481 O O . LYS A 1 62 ? 54.395 38.596 39.655 1.00 58.24 62 LYS A O 1
ATOM 487 N N . VAL A 1 63 ? 56.389 38.950 38.679 1.00 52.41 63 VAL A N 1
ATOM 488 C CA . VAL A 1 63 ? 56.255 37.828 37.763 1.00 45.46 63 VAL A CA 1
ATOM 489 C C . VAL A 1 63 ? 56.864 36.570 38.367 1.00 41.63 63 VAL A C 1
ATOM 490 O O . VAL A 1 63 ? 58.024 36.564 38.771 1.00 40.06 63 VAL A O 1
ATOM 494 N N . GLU A 1 64 ? 56.073 35.505 38.423 1.00 38.84 64 GLU A N 1
ATOM 495 C CA . GLU A 1 64 ? 56.532 34.241 38.981 1.00 38.59 64 GLU A CA 1
ATOM 496 C C . GLU A 1 64 ? 56.676 33.197 37.878 1.00 36.55 64 GLU A C 1
ATOM 497 O O . GLU A 1 64 ? 55.684 32.773 37.294 1.00 35.71 64 GLU A O 1
ATOM 503 N N . ILE A 1 65 ? 57.910 32.817 37.586 1.00 36.83 65 ILE A N 1
ATOM 504 C CA . ILE A 1 65 ? 58.147 31.783 36.569 1.00 37.04 65 ILE A CA 1
ATOM 505 C C . ILE A 1 65 ? 57.931 30.395 37.180 1.00 37.48 65 ILE A C 1
ATOM 506 O O . ILE A 1 65 ? 58.599 30.048 38.152 1.00 37.47 65 ILE A O 1
ATOM 511 N N . THR A 1 66 ? 56.985 29.658 36.645 1.00 36.80 66 THR A N 1
ATOM 512 C CA . THR A 1 66 ? 56.682 28.340 37.179 1.00 34.60 66 THR A CA 1
ATOM 513 C C . THR A 1 66 ? 57.286 27.208 36.366 1.00 32.52 66 THR A C 1
ATOM 514 O O . THR A 1 66 ? 57.313 26.071 36.823 1.00 33.09 66 THR A O 1
ATOM 518 N N . SER A 1 67 ? 57.780 27.506 35.170 1.00 31.61 67 SER A N 1
ATOM 519 C CA . SER A 1 67 ? 58.358 26.454 34.340 1.00 29.74 67 SER A CA 1
ATOM 520 C C . SER A 1 67 ? 59.176 26.957 33.163 1.00 29.17 67 SER A C 1
ATOM 521 O O . SER A 1 67 ? 59.108 28.133 32.801 1.00 29.46 67 SER A O 1
ATOM 524 N N . GLY A 1 68 ? 59.954 26.048 32.578 1.00 27.21 68 GLY A N 1
ATOM 525 C CA . GLY A 1 68 ? 60.760 26.372 31.414 1.00 25.21 68 GLY A CA 1
ATOM 526 C C . GLY A 1 68 ? 62.084 27.041 31.695 1.00 25.07 68 GLY A C 1
ATOM 527 O O . GLY A 1 68 ? 62.795 27.431 30.769 1.00 23.76 68 GLY A O 1
ATOM 528 N N . VAL A 1 69 ? 62.417 27.186 32.970 1.00 26.23 69 VAL A N 1
ATOM 529 C CA . VAL A 1 69 ? 63.672 27.820 33.351 1.00 28.66 69 VAL A CA 1
ATOM 530 C C . VAL A 1 69 ? 64.433 26.964 34.362 1.00 31.83 69 VAL A C 1
ATOM 531 O O . VAL A 1 69 ? 63.900 26.626 35.413 1.00 32.32 69 VAL A O 1
ATOM 535 N N . PHE A 1 70 ? 65.673 26.613 34.034 1.00 32.33 70 PHE A N 1
ATOM 536 C CA . PHE A 1 70 ? 66.508 25.824 34.932 1.00 34.40 70 PHE A CA 1
ATOM 537 C C . PHE A 1 70 ? 67.842 26.534 35.150 1.00 34.63 70 PHE A C 1
ATOM 538 O O . PHE A 1 70 ? 68.641 26.658 34.228 1.00 32.90 70 PHE A O 1
ATOM 546 N N . GLU A 1 71 ? 68.072 27.004 36.371 1.00 35.81 71 GLU A N 1
ATOM 547 C CA . GLU A 1 71 ? 69.312 27.697 36.710 1.00 38.73 71 GLU A CA 1
ATOM 548 C C . GLU A 1 71 ? 69.573 28.930 35.846 1.00 38.37 71 GLU A C 1
ATOM 549 O O . GLU A 1 71 ? 70.648 29.087 35.261 1.00 37.85 71 GLU A O 1
ATOM 555 N N . ASP A 1 72 ? 68.567 29.799 35.782 1.00 38.50 72 ASP A N 1
ATOM 556 C CA . ASP A 1 72 ? 68.625 31.047 35.032 1.00 37.52 72 ASP A CA 1
ATOM 557 C C . ASP A 1 72 ? 68.777 30.889 33.520 1.00 34.95 72 ASP A C 1
ATOM 558 O O . ASP A 1 72 ? 69.267 31.791 32.853 1.00 34.11 72 ASP A O 1
ATOM 563 N N . PHE A 1 73 ? 68.349 29.753 32.979 1.00 34.37 73 PHE A N 1
ATOM 564 C CA . PHE A 1 73 ? 68.437 29.511 31.538 1.00 33.06 73 PHE A CA 1
ATOM 565 C C . PHE A 1 73 ? 67.188 28.812 31.004 1.00 32.60 73 PHE A C 1
ATOM 566 O O . PHE A 1 73 ? 66.664 27.904 31.643 1.00 32.34 73 PHE A O 1
ATOM 574 N N . SER A 1 74 ? 66.709 29.242 29.836 1.00 31.18 74 SER A N 1
ATOM 575 C CA . SER A 1 74 ? 65.536 28.630 29.234 1.00 28.55 74 SER A CA 1
ATOM 576 C C . SER A 1 74 ? 65.870 27.172 28.948 1.00 27.16 74 SER A C 1
ATOM 577 O O . SER A 1 74 ? 66.959 26.877 28.470 1.00 28.23 74 SER A O 1
ATOM 580 N N . THR A 1 75 ? 64.935 26.269 29.239 1.00 27.76 75 THR A N 1
ATOM 581 C CA . THR A 1 75 ? 65.136 24.831 29.028 1.00 26.94 75 THR A CA 1
ATOM 582 C C . THR A 1 75 ? 64.726 24.364 27.640 1.00 27.49 75 THR A C 1
ATOM 583 O O . THR A 1 75 ? 65.092 23.270 27.213 1.00 28.65 75 THR A O 1
ATOM 587 N N . GLY A 1 76 ? 63.960 25.189 26.935 1.00 28.15 76 GLY A N 1
ATOM 588 C CA . GLY A 1 76 ? 63.491 24.797 25.622 1.00 27.23 76 GLY A CA 1
ATOM 589 C C . GLY A 1 76 ? 62.043 24.329 25.718 1.00 27.05 76 GLY A C 1
ATOM 590 O O . GLY A 1 76 ? 61.403 24.082 24.703 1.00 27.13 76 GLY A O 1
ATOM 591 N N . THR A 1 77 ? 61.532 24.191 26.940 1.00 26.14 77 THR A N 1
ATOM 592 C CA . THR A 1 77 ? 60.146 23.784 27.149 1.00 26.44 77 THR A CA 1
ATOM 593 C C . THR A 1 77 ? 59.347 25.053 27.459 1.00 25.79 77 THR A C 1
ATOM 594 O O . THR A 1 77 ? 59.927 26.129 27.612 1.00 26.79 77 THR A O 1
ATOM 598 N N . PRO A 1 78 ? 58.010 24.953 27.555 1.00 26.49 78 PRO A N 1
ATOM 599 C CA . PRO A 1 78 ? 57.183 26.135 27.839 1.00 27.57 78 PRO A CA 1
ATOM 600 C C . PRO A 1 78 ? 57.517 26.894 29.118 1.00 26.88 78 PRO A C 1
ATOM 601 O O . PRO A 1 78 ? 57.801 26.295 30.149 1.00 25.99 78 PRO A O 1
ATOM 605 N N . ILE A 1 79 ? 57.483 28.223 29.038 1.00 27.50 79 ILE A N 1
ATOM 606 C CA . ILE A 1 79 ? 57.752 29.071 30.198 1.00 25.59 79 ILE A CA 1
ATOM 607 C C . ILE A 1 79 ? 56.425 29.586 30.736 1.00 25.32 79 ILE A C 1
ATOM 608 O O . ILE A 1 79 ? 55.863 30.541 30.207 1.00 25.21 79 ILE A O 1
ATOM 613 N N . GLY A 1 80 ? 55.914 28.932 31.772 1.00 26.42 80 GLY A N 1
ATOM 614 C CA . GLY A 1 80 ? 54.659 29.359 32.359 1.00 24.60 80 GLY A CA 1
ATOM 615 C C . GLY A 1 80 ? 54.947 30.366 33.457 1.00 27.83 80 GLY A C 1
ATOM 616 O O . GLY A 1 80 ? 55.938 30.247 34.179 1.00 25.69 80 GLY A O 1
ATOM 617 N N . PHE A 1 81 ? 54.097 31.374 33.582 1.00 27.18 81 PHE A N 1
ATOM 618 C CA . PHE A 1 81 ? 54.303 32.365 34.616 1.00 28.45 81 PHE A CA 1
ATOM 619 C C . PHE A 1 81 ? 52.988 32.930 35.126 1.00 30.02 81 PHE A C 1
ATOM 620 O O . PHE A 1 81 ? 51.999 33.020 34.392 1.00 27.21 81 PHE A O 1
ATOM 628 N N . LEU A 1 82 ? 52.987 33.282 36.407 1.00 32.54 82 LEU A N 1
ATOM 629 C CA . LEU A 1 82 ? 51.812 33.840 37.059 1.00 37.50 82 LEU A CA 1
ATOM 630 C C . LEU A 1 82 ? 52.107 35.257 37.541 1.00 39.42 82 LEU A C 1
ATOM 631 O O . LEU A 1 82 ? 53.227 35.567 37.940 1.00 39.19 82 LEU A O 1
ATOM 636 N N . ILE A 1 83 ? 51.094 36.112 37.490 1.00 43.03 83 ILE A N 1
ATOM 637 C CA . ILE A 1 83 ? 51.222 37.494 37.928 1.00 48.86 83 ILE A CA 1
ATOM 638 C C . ILE A 1 83 ? 50.126 37.759 38.951 1.00 53.68 83 ILE A C 1
ATOM 639 O O . ILE A 1 83 ? 48.940 37.616 38.653 1.00 51.58 83 ILE A O 1
ATOM 644 N N . HIS A 1 84 ? 50.532 38.131 40.160 1.00 61.30 84 HIS A N 1
ATOM 645 C CA . HIS A 1 84 ? 49.591 38.401 41.244 1.00 70.29 84 HIS A CA 1
ATOM 646 C C . HIS A 1 84 ? 49.350 39.903 41.368 1.00 76.87 84 HIS A C 1
ATOM 647 O O . HIS A 1 84 ? 50.286 40.694 41.293 1.00 76.68 84 HIS A O 1
ATOM 654 N N . ASN A 1 85 ? 48.093 40.295 41.554 1.00 86.11 85 ASN A N 1
ATOM 655 C CA . ASN A 1 85 ? 47.749 41.710 41.661 1.00 96.35 85 ASN A CA 1
ATOM 656 C C . ASN A 1 85 ? 47.485 42.199 43.084 1.00 103.52 85 ASN A C 1
ATOM 657 O O . ASN A 1 85 ? 48.018 41.654 44.053 1.00 104.56 85 ASN A O 1
ATOM 662 N N . GLN A 1 86 ? 46.662 43.240 43.191 1.00 111.70 86 GLN A N 1
ATOM 663 C CA . GLN A 1 86 ? 46.303 43.845 44.473 1.00 119.75 86 GLN A CA 1
ATOM 664 C C . GLN A 1 86 ? 45.799 42.827 45.491 1.00 123.90 86 GLN A C 1
ATOM 665 O O . GLN A 1 86 ? 45.410 41.715 45.132 1.00 124.34 86 GLN A O 1
ATOM 671 N N . ARG A 1 87 ? 45.802 43.228 46.768 1.00 128.57 87 ARG A N 1
ATOM 672 C CA . ARG A 1 87 ? 45.345 42.323 47.832 1.00 133.12 87 ARG A CA 1
ATOM 673 C C . ARG A 1 87 ? 45.161 43.099 49.141 1.00 136.28 87 ARG A C 1
ATOM 674 O O . ARG A 1 87 ? 45.006 42.473 50.203 1.00 136.52 87 ARG A O 1
ATOM 682 N N . ALA A 1 88 ? 45.162 44.420 49.084 1.00 140.44 88 ALA A N 1
ATOM 683 C CA . ALA A 1 88 ? 44.997 45.240 50.282 1.00 144.10 88 ALA A CA 1
ATOM 684 C C . ALA A 1 88 ? 44.053 46.421 50.067 1.00 146.67 88 ALA A C 1
ATOM 685 O O . ALA A 1 88 ? 44.493 47.531 49.766 1.00 146.72 88 ALA A O 1
ATOM 687 N N . ARG A 1 89 ? 42.758 46.182 50.206 1.00 149.51 89 ARG A N 1
ATOM 688 C CA . ARG A 1 89 ? 41.716 47.212 50.086 1.00 152.08 89 ARG A CA 1
ATOM 689 C C . ARG A 1 89 ? 41.772 47.859 48.698 1.00 153.40 89 ARG A C 1
ATOM 690 O O . ARG A 1 89 ? 42.535 47.500 47.816 1.00 153.44 89 ARG A O 1
ATOM 698 N N . SER A 1 90 ? 40.888 48.871 48.525 1.00 154.76 90 SER A N 1
ATOM 699 C CA . SER A 1 90 ? 40.791 49.609 47.258 1.00 155.51 90 SER A CA 1
ATOM 700 C C . SER A 1 90 ? 40.130 50.969 47.493 1.00 155.85 90 SER A C 1
ATOM 701 O O . SER A 1 90 ? 40.043 51.447 48.623 1.00 155.89 90 SER A O 1
ATOM 704 N N . LYS A 1 91 ? 39.652 51.587 46.402 1.00 156.35 91 LYS A N 1
ATOM 705 C CA . LYS A 1 91 ? 39.023 52.912 46.496 1.00 156.58 91 LYS A CA 1
ATOM 706 C C . LYS A 1 91 ? 37.618 52.869 45.888 1.00 156.53 91 LYS A C 1
ATOM 707 O O . LYS A 1 91 ? 36.642 52.548 46.571 1.00 156.09 91 LYS A O 1
ATOM 713 N N . ASP A 1 92 ? 37.512 53.242 44.598 1.00 156.06 92 ASP A N 1
ATOM 714 C CA . ASP A 1 92 ? 36.200 53.279 43.937 1.00 155.21 92 ASP A CA 1
ATOM 715 C C . ASP A 1 92 ? 36.361 53.006 42.438 1.00 154.24 92 ASP A C 1
ATOM 716 O O . ASP A 1 92 ? 36.860 51.964 42.021 1.00 154.30 92 ASP A O 1
ATOM 721 N N . TYR A 1 93 ? 35.862 53.943 41.619 1.00 152.42 93 TYR A N 1
ATOM 722 C CA . TYR A 1 93 ? 35.919 53.855 40.153 1.00 150.00 93 TYR A CA 1
ATOM 723 C C . TYR A 1 93 ? 34.920 52.810 39.651 1.00 147.50 93 TYR A C 1
ATOM 724 O O . TYR A 1 93 ? 35.285 51.658 39.391 1.00 146.62 93 TYR A O 1
ATOM 733 N N . ASP A 1 94 ? 33.664 53.232 39.467 1.00 144.10 94 ASP A N 1
ATOM 734 C CA . ASP A 1 94 ? 32.610 52.336 38.969 1.00 140.11 94 ASP A CA 1
ATOM 735 C C . ASP A 1 94 ? 31.332 53.133 38.692 1.00 137.16 94 ASP A C 1
ATOM 736 O O . ASP A 1 94 ? 31.355 54.353 38.550 1.00 135.87 94 ASP A O 1
ATOM 741 N N . ASN A 1 95 ? 30.210 52.411 38.610 1.00 133.43 95 ASN A N 1
ATOM 742 C CA . ASN A 1 95 ? 28.902 53.026 38.346 1.00 128.59 95 ASN A CA 1
ATOM 743 C C . ASN A 1 95 ? 27.794 51.978 38.479 1.00 124.56 95 ASN A C 1
ATOM 744 O O . ASN A 1 95 ? 27.604 51.393 39.547 1.00 124.13 95 ASN A O 1
ATOM 749 N N . ILE A 1 96 ? 27.062 51.775 37.401 1.00 119.05 96 ILE A N 1
ATOM 750 C CA . ILE A 1 96 ? 25.989 50.772 37.367 1.00 112.25 96 ILE A CA 1
ATOM 751 C C . ILE A 1 96 ? 26.420 49.581 36.504 1.00 106.82 96 ILE A C 1
ATOM 752 O O . ILE A 1 96 ? 26.514 49.708 35.284 1.00 106.65 96 ILE A O 1
ATOM 757 N N . LYS A 1 97 ? 26.713 48.472 37.153 1.00 99.66 97 LYS A N 1
ATOM 758 C CA . LYS A 1 97 ? 27.180 47.275 36.463 1.00 91.41 97 LYS A CA 1
ATOM 759 C C . LYS A 1 97 ? 26.162 46.627 35.526 1.00 84.96 97 LYS A C 1
ATOM 760 O O . LYS A 1 97 ? 26.344 45.479 35.117 1.00 83.62 97 LYS A O 1
ATOM 766 N N . ASN A 1 98 ? 25.098 47.350 35.182 1.00 76.81 98 ASN A N 1
ATOM 767 C CA . ASN A 1 98 ? 24.074 46.804 34.292 1.00 67.88 98 ASN A CA 1
ATOM 768 C C . ASN A 1 98 ? 23.859 47.602 33.009 1.00 60.36 98 ASN A C 1
ATOM 769 O O . ASN A 1 98 ? 22.900 47.363 32.278 1.00 57.22 98 ASN A O 1
ATOM 774 N N . LEU A 1 99 ? 24.756 48.544 32.738 1.00 51.94 99 LEU A N 1
ATOM 775 C CA . LEU A 1 99 ? 24.663 49.362 31.535 1.00 45.54 99 LEU A CA 1
ATOM 776 C C . LEU A 1 99 ? 25.915 49.190 30.678 1.00 41.40 99 LEU A C 1
ATOM 777 O O . LEU A 1 99 ? 26.944 48.699 31.146 1.00 37.71 99 LEU A O 1
ATOM 782 N N . PHE A 1 100 ? 25.821 49.588 29.417 1.00 37.78 100 PHE A N 1
ATOM 783 C CA . PHE A 1 100 ? 26.952 49.478 28.511 1.00 35.08 100 PHE A CA 1
ATOM 784 C C . PHE A 1 100 ? 27.741 50.772 28.532 1.00 33.22 100 PHE A C 1
ATOM 785 O O . PHE A 1 100 ? 27.206 51.837 28.219 1.00 34.48 100 PHE A O 1
ATOM 793 N N . ARG A 1 101 ? 29.009 50.693 28.913 1.00 32.20 101 ARG A N 1
ATOM 794 C CA . ARG A 1 101 ? 29.836 51.892 28.949 1.00 32.96 101 ARG A CA 1
ATOM 795 C C . ARG A 1 101 ? 30.284 52.226 27.537 1.00 32.31 101 ARG A C 1
ATOM 796 O O . ARG A 1 101 ? 30.866 51.392 26.844 1.00 33.15 101 ARG A O 1
ATOM 804 N N . PRO A 1 102 ? 29.998 53.452 27.083 1.00 32.55 102 PRO A N 1
ATOM 805 C CA . PRO A 1 102 ? 30.386 53.867 25.734 1.00 31.44 102 PRO A CA 1
ATOM 806 C C . PRO A 1 102 ? 31.875 53.679 25.452 1.00 32.02 102 PRO A C 1
ATOM 807 O O . PRO A 1 102 ? 32.730 54.022 26.277 1.00 28.85 102 PRO A O 1
ATOM 811 N N . SER A 1 103 ? 32.171 53.124 24.281 1.00 30.38 103 SER A N 1
ATOM 812 C CA . SER A 1 103 ? 33.545 52.902 23.859 1.00 30.03 103 SER A CA 1
ATOM 813 C C . SER A 1 103 ? 34.241 51.763 24.614 1.00 28.37 103 SER A C 1
ATOM 814 O O . SER A 1 103 ? 35.455 51.606 24.528 1.00 28.36 103 SER A O 1
ATOM 817 N N . HIS A 1 104 ? 33.469 50.982 25.359 1.00 29.32 104 HIS A N 1
ATOM 818 C CA . HIS A 1 104 ? 34.000 49.827 26.079 1.00 29.47 104 HIS A CA 1
ATOM 819 C C . HIS A 1 104 ? 33.456 48.572 25.406 1.00 30.06 104 HIS A C 1
ATOM 820 O O . HIS A 1 104 ? 32.490 48.637 24.643 1.00 28.27 104 HIS A O 1
ATOM 827 N N . ALA A 1 105 ? 34.078 47.436 25.708 1.00 28.66 105 ALA A N 1
ATOM 828 C CA . ALA A 1 105 ? 33.696 46.143 25.145 1.00 29.41 105 ALA A CA 1
ATOM 829 C C . ALA A 1 105 ? 32.384 45.574 25.710 1.00 29.37 105 ALA A C 1
ATOM 830 O O . ALA A 1 105 ? 31.889 44.559 25.229 1.00 30.43 105 ALA A O 1
ATOM 832 N N . ASP A 1 106 ? 31.821 46.232 26.720 1.00 29.16 106 ASP A N 1
ATOM 833 C CA . ASP A 1 106 ? 30.578 45.778 27.352 1.00 28.65 106 ASP A CA 1
ATOM 834 C C . ASP A 1 106 ? 29.513 45.226 26.403 1.00 28.43 106 ASP A C 1
ATOM 835 O O . ASP A 1 106 ? 29.062 44.090 26.539 1.00 24.66 106 ASP A O 1
ATOM 840 N N . PHE A 1 107 ? 29.104 46.057 25.453 1.00 30.41 107 PHE A N 1
ATOM 841 C CA . PHE A 1 107 ? 28.076 45.700 24.486 1.00 29.22 107 PHE A CA 1
ATOM 842 C C . PHE A 1 107 ? 28.377 44.446 23.682 1.00 29.93 107 PHE A C 1
ATOM 843 O O . PHE A 1 107 ? 27.547 43.539 23.595 1.00 32.23 107 PHE A O 1
ATOM 851 N N . THR A 1 108 ? 29.560 44.391 23.087 1.00 29.44 108 THR A N 1
ATOM 852 C CA . THR A 1 108 ? 29.913 43.244 22.267 1.00 29.15 108 THR A CA 1
ATOM 853 C C . THR A 1 108 ? 30.133 41.950 23.043 1.00 29.50 108 THR A C 1
ATOM 854 O O . THR A 1 108 ? 29.818 40.881 22.538 1.00 30.43 108 THR A O 1
ATOM 858 N N . TYR A 1 109 ? 30.658 42.029 24.263 1.00 29.54 109 TYR A N 1
ATOM 859 C CA . TYR A 1 109 ? 30.853 40.819 25.062 1.00 29.76 109 TYR A CA 1
ATOM 860 C C . TYR A 1 109 ? 29.483 40.267 25.438 1.00 31.41 109 TYR A C 1
ATOM 861 O O . TYR A 1 109 ? 29.247 39.051 25.396 1.00 30.57 109 TYR A O 1
ATOM 870 N N . PHE A 1 110 ? 28.581 41.176 25.800 1.00 30.27 110 PHE A N 1
ATOM 871 C CA . PHE A 1 110 ? 27.221 40.814 26.177 1.00 29.60 110 PHE A CA 1
ATOM 872 C C . PHE A 1 110 ? 26.523 40.056 25.050 1.00 29.64 110 PHE A C 1
ATOM 873 O O . PHE A 1 110 ? 25.896 39.025 25.278 1.00 27.96 110 PHE A O 1
ATOM 881 N N . HIS A 1 111 ? 26.631 40.566 23.828 1.00 30.09 111 HIS A N 1
ATOM 882 C CA . HIS A 1 111 ? 25.979 39.908 22.706 1.00 31.04 111 HIS A CA 1
ATOM 883 C C . HIS A 1 111 ? 26.655 38.644 22.202 1.00 31.18 111 HIS A C 1
ATOM 884 O O . HIS A 1 111 ? 25.972 37.712 21.775 1.00 32.93 111 HIS A O 1
ATOM 891 N N . LYS A 1 112 ? 27.983 38.597 22.248 1.00 29.77 112 LYS A N 1
ATOM 892 C CA . LYS A 1 112 ? 28.703 37.421 21.761 1.00 30.85 112 LYS A CA 1
ATOM 893 C C . LYS A 1 112 ? 28.550 36.203 22.661 1.00 32.40 112 LYS A C 1
ATOM 894 O O . LYS A 1 112 ? 28.277 35.097 22.182 1.00 31.22 112 LYS A O 1
ATOM 900 N N . TYR A 1 113 ? 28.724 36.412 23.962 1.00 33.69 113 TYR A N 1
ATOM 901 C CA . TYR A 1 113 ? 28.655 35.326 24.929 1.00 37.36 113 TYR A CA 1
ATOM 902 C C . TYR A 1 113 ? 27.430 35.328 25.837 1.00 42.02 113 TYR A C 1
ATOM 903 O O . TYR A 1 113 ? 27.128 34.322 26.470 1.00 38.81 113 TYR A O 1
ATOM 912 N N . GLY A 1 114 ? 26.737 36.459 25.909 1.00 49.04 114 GLY A N 1
ATOM 913 C CA . GLY A 1 114 ? 25.549 36.546 26.740 1.00 57.92 114 GLY A CA 1
ATOM 914 C C . GLY A 1 114 ? 25.818 36.771 28.217 1.00 65.17 114 GLY A C 1
ATOM 915 O O . GLY A 1 114 ? 25.350 37.746 28.799 1.00 65.19 114 GLY A O 1
ATOM 916 N N . ILE A 1 115 ? 26.571 35.862 28.827 1.00 74.80 115 ILE A N 1
ATOM 917 C CA . ILE A 1 115 ? 26.891 35.953 30.247 1.00 83.52 115 ILE A CA 1
ATOM 918 C C . ILE A 1 115 ? 27.452 37.324 30.613 1.00 88.47 115 ILE A C 1
ATOM 919 O O . ILE A 1 115 ? 28.543 37.696 30.177 1.00 88.36 115 ILE A O 1
ATOM 924 N N . ARG A 1 116 ? 26.694 38.063 31.419 1.00 94.77 116 ARG A N 1
ATOM 925 C CA . ARG A 1 116 ? 27.083 39.400 31.860 1.00 102.41 116 ARG A CA 1
ATOM 926 C C . ARG A 1 116 ? 28.546 39.426 32.294 1.00 106.55 116 ARG A C 1
ATOM 927 O O . ARG A 1 116 ? 29.450 39.583 31.471 1.00 108.28 116 ARG A O 1
ATOM 935 N N . ASP A 1 117 ? 28.767 39.275 33.597 1.00 111.83 117 ASP A N 1
ATOM 936 C CA . ASP A 1 117 ? 30.111 39.267 34.161 1.00 116.49 117 ASP A CA 1
ATOM 937 C C . ASP A 1 117 ? 30.911 40.515 33.800 1.00 119.66 117 ASP A C 1
ATOM 938 O O . ASP A 1 117 ? 31.692 40.507 32.849 1.00 120.25 117 ASP A O 1
ATOM 943 N N . PHE A 1 118 ? 30.715 41.586 34.564 1.00 122.96 118 PHE A N 1
ATOM 944 C CA . PHE A 1 118 ? 31.430 42.836 34.325 1.00 126.86 118 PHE A CA 1
ATOM 945 C C . PHE A 1 118 ? 31.841 43.544 35.610 1.00 128.70 118 PHE A C 1
ATOM 946 O O . PHE A 1 118 ? 30.996 43.924 36.424 1.00 129.67 118 PHE A O 1
ATOM 954 N N . ARG A 1 119 ? 33.149 43.718 35.780 1.00 130.71 119 ARG A N 1
ATOM 955 C CA . ARG A 1 119 ? 33.698 44.388 36.953 1.00 132.19 119 ARG A CA 1
ATOM 956 C C . ARG A 1 119 ? 34.891 45.258 36.562 1.00 132.37 119 ARG A C 1
ATOM 957 O O . ARG A 1 119 ? 35.609 44.953 35.609 1.00 132.04 119 ARG A O 1
ATOM 965 N N . GLY A 1 120 ? 35.092 46.345 37.301 1.00 132.76 120 GLY A N 1
ATOM 966 C CA . GLY A 1 120 ? 36.196 47.242 37.014 1.00 132.79 120 GLY A CA 1
ATOM 967 C C . GLY A 1 120 ? 37.546 46.599 37.263 1.00 132.30 120 GLY A C 1
ATOM 968 O O . GLY A 1 120 ? 37.768 45.444 36.902 1.00 133.01 120 GLY A O 1
ATOM 969 N N . GLY A 1 121 ? 38.450 47.350 37.882 1.00 131.36 121 GLY A N 1
ATOM 970 C CA . GLY A 1 121 ? 39.773 46.827 38.166 1.00 129.75 121 GLY A CA 1
ATOM 971 C C . GLY A 1 121 ? 40.525 46.451 36.903 1.00 128.36 121 GLY A C 1
ATOM 972 O O . GLY A 1 121 ? 40.833 45.280 36.680 1.00 128.64 121 GLY A O 1
ATOM 973 N N . GLY A 1 122 ? 40.819 47.447 36.074 1.00 126.54 122 GLY A N 1
ATOM 974 C CA . GLY A 1 122 ? 41.537 47.195 34.839 1.00 124.09 122 GLY A CA 1
ATOM 975 C C . GLY A 1 122 ? 40.766 46.301 33.888 1.00 122.28 122 GLY A C 1
ATOM 976 O O . GLY A 1 122 ? 41.310 45.849 32.880 1.00 122.77 122 GLY A O 1
ATOM 977 N N . ARG A 1 123 ? 39.499 46.052 34.216 1.00 120.25 123 ARG A N 1
ATOM 978 C CA . ARG A 1 123 ? 38.607 45.212 33.414 1.00 117.31 123 ARG A CA 1
ATOM 979 C C . ARG A 1 123 ? 39.310 44.104 32.633 1.00 114.24 123 ARG A C 1
ATOM 980 O O . ARG A 1 123 ? 39.326 42.950 33.062 1.00 114.08 123 ARG A O 1
ATOM 988 N N . SER A 1 124 ? 39.889 44.454 31.490 1.00 109.88 124 SER A N 1
ATOM 989 C CA . SER A 1 124 ? 40.587 43.478 30.664 1.00 105.37 124 SER A CA 1
ATOM 990 C C . SER A 1 124 ? 41.974 43.972 30.261 1.00 101.63 124 SER A C 1
ATOM 991 O O . SER A 1 124 ? 42.988 43.423 30.690 1.00 101.68 124 SER A O 1
ATOM 994 N N . SER A 1 125 ? 41.998 45.014 29.435 1.00 96.85 125 SER A N 1
ATOM 995 C CA . SER A 1 125 ? 43.237 45.606 28.937 1.00 91.14 125 SER A CA 1
ATOM 996 C C . SER A 1 125 ? 44.417 45.529 29.903 1.00 86.66 125 SER A C 1
ATOM 997 O O . SER A 1 125 ? 45.416 44.863 29.621 1.00 85.81 125 SER A O 1
ATOM 1000 N N . ALA A 1 126 ? 44.299 46.213 31.038 1.00 81.15 126 ALA A N 1
ATOM 1001 C CA . ALA A 1 126 ? 45.362 46.237 32.039 1.00 75.79 126 ALA A CA 1
ATOM 1002 C C . ALA A 1 126 ? 46.018 44.871 32.244 1.00 71.64 126 ALA A C 1
ATOM 1003 O O . ALA A 1 126 ? 47.189 44.683 31.907 1.00 71.20 126 ALA A O 1
ATOM 1005 N N . ARG A 1 127 ? 45.263 43.924 32.791 1.00 65.76 127 ARG A N 1
ATOM 1006 C CA . ARG A 1 127 ? 45.781 42.581 33.044 1.00 61.16 127 ARG A CA 1
ATOM 1007 C C . ARG A 1 127 ? 46.544 41.992 31.861 1.00 56.80 127 ARG A C 1
ATOM 1008 O O . ARG A 1 127 ? 47.715 41.634 31.986 1.00 56.01 127 ARG A O 1
ATOM 1016 N N . GLU A 1 128 ? 45.874 41.884 30.719 1.00 51.23 128 GLU A N 1
ATOM 1017 C CA . GLU A 1 128 ? 46.492 41.327 29.521 1.00 47.97 128 GLU A CA 1
ATOM 1018 C C . GLU A 1 128 ? 47.805 41.977 29.125 1.00 43.96 128 GLU A C 1
ATOM 1019 O O . GLU A 1 128 ? 48.715 41.303 28.646 1.00 44.97 128 GLU A O 1
ATOM 1025 N N . SER A 1 129 ? 47.897 43.287 29.306 1.00 38.61 129 SER A N 1
ATOM 1026 C CA . SER A 1 129 ? 49.108 44.000 28.947 1.00 35.81 129 SER A CA 1
ATOM 1027 C C . SER A 1 129 ? 50.260 43.572 29.833 1.00 32.68 129 SER A C 1
ATOM 1028 O O . SER A 1 129 ? 51.414 43.590 29.414 1.00 32.31 129 SER A O 1
ATOM 1031 N N . ALA A 1 130 ? 49.944 43.174 31.058 1.00 30.31 130 ALA A N 1
ATOM 1032 C CA . ALA A 1 130 ? 50.968 42.697 31.975 1.00 28.39 130 ALA A CA 1
ATOM 1033 C C . ALA A 1 130 ? 51.529 41.383 31.406 1.00 27.90 130 ALA A C 1
ATOM 1034 O O . ALA A 1 130 ? 52.738 41.139 31.437 1.00 28.50 130 ALA A O 1
ATOM 1036 N N . ILE A 1 131 ? 50.636 40.539 30.896 1.00 24.80 131 ILE A N 1
ATOM 1037 C CA . ILE A 1 131 ? 51.030 39.263 30.314 1.00 25.33 131 ILE A CA 1
ATOM 1038 C C . ILE A 1 131 ? 51.877 39.502 29.070 1.00 25.70 131 ILE A C 1
ATOM 1039 O O . ILE A 1 131 ? 52.867 38.811 28.846 1.00 24.33 131 ILE A O 1
ATOM 1044 N N . ARG A 1 132 ? 51.485 40.491 28.271 1.00 25.73 132 ARG A N 1
ATOM 1045 C CA . ARG A 1 132 ? 52.202 40.814 27.046 1.00 26.52 132 ARG A CA 1
ATOM 1046 C C . ARG A 1 132 ? 53.585 41.396 27.306 1.00 26.03 132 ARG A C 1
ATOM 1047 O O . ARG A 1 132 ? 54.548 41.052 26.620 1.00 26.75 132 ARG A O 1
ATOM 1055 N N . VAL A 1 133 ? 53.689 42.282 28.291 1.00 24.46 133 VAL A N 1
ATOM 1056 C CA . VAL A 1 133 ? 54.975 42.896 28.587 1.00 23.96 133 VAL A CA 1
ATOM 1057 C C . VAL A 1 133 ? 55.945 41.880 29.186 1.00 22.21 133 VAL A C 1
ATOM 1058 O O . VAL A 1 133 ? 57.127 41.858 28.838 1.00 22.66 133 VAL A O 1
ATOM 1062 N N . ALA A 1 134 ? 55.439 41.020 30.062 1.00 22.67 134 ALA A N 1
ATOM 1063 C CA . ALA A 1 134 ? 56.271 39.992 30.682 1.00 22.22 134 ALA A CA 1
ATOM 1064 C C . ALA A 1 134 ? 56.806 39.076 29.586 1.00 22.58 134 ALA A C 1
ATOM 1065 O O . ALA A 1 134 ? 57.998 38.779 29.548 1.00 22.17 134 ALA A O 1
ATOM 1067 N N . ALA A 1 135 ? 55.912 38.635 28.700 1.00 21.00 135 ALA A N 1
ATOM 1068 C CA . ALA A 1 135 ? 56.289 37.760 27.588 1.00 24.44 135 ALA A CA 1
ATOM 1069 C C . ALA A 1 135 ? 57.288 38.471 26.672 1.00 22.86 135 ALA A C 1
ATOM 1070 O O . ALA A 1 135 ? 58.261 37.874 26.215 1.00 24.52 135 ALA A O 1
ATOM 1072 N N . GLY A 1 136 ? 57.031 39.747 26.407 1.00 22.10 136 GLY A N 1
ATOM 1073 C CA . GLY A 1 136 ? 57.913 40.530 25.556 1.00 22.21 136 GLY A CA 1
ATOM 1074 C C . GLY A 1 136 ? 59.330 40.598 26.097 1.00 23.35 136 GLY A C 1
ATOM 1075 O O . GLY A 1 136 ? 60.291 40.660 25.323 1.00 24.82 136 GLY A O 1
ATOM 1076 N N . ALA A 1 137 ? 59.466 40.585 27.422 1.00 21.81 137 ALA A N 1
ATOM 1077 C CA . ALA A 1 137 ? 60.785 40.626 28.045 1.00 21.92 137 ALA A CA 1
ATOM 1078 C C . ALA A 1 137 ? 61.577 39.388 27.618 1.00 21.97 137 ALA A C 1
ATOM 1079 O O . ALA A 1 137 ? 62.774 39.477 27.351 1.00 22.63 137 ALA A O 1
ATOM 1081 N N . PHE A 1 138 ? 60.908 38.237 27.556 1.00 20.48 138 PHE A N 1
ATOM 1082 C CA . PHE A 1 138 ? 61.565 37.000 27.131 1.00 22.57 138 PHE A CA 1
ATOM 1083 C C . PHE A 1 138 ? 61.891 37.099 25.641 1.00 21.90 138 PHE A C 1
ATOM 1084 O O . PHE A 1 138 ? 62.947 36.666 25.193 1.00 21.01 138 PHE A O 1
ATOM 1092 N N . ALA A 1 139 ? 60.975 37.659 24.865 1.00 22.00 139 ALA A N 1
ATOM 1093 C CA . ALA A 1 139 ? 61.231 37.802 23.439 1.00 21.45 139 ALA A CA 1
ATOM 1094 C C . ALA A 1 139 ? 62.461 38.705 23.252 1.00 22.04 139 ALA A C 1
ATOM 1095 O O . ALA A 1 139 ? 63.298 38.464 22.375 1.00 19.87 139 ALA A O 1
ATOM 1097 N N . LYS A 1 140 ? 62.572 39.734 24.089 1.00 21.53 140 LYS A N 1
ATOM 1098 C CA . LYS A 1 140 ? 63.706 40.647 24.010 1.00 22.96 140 LYS A CA 1
ATOM 1099 C C . LYS A 1 140 ? 65.018 39.952 24.353 1.00 24.58 140 LYS A C 1
ATOM 1100 O O . LYS A 1 140 ? 66.071 40.315 23.830 1.00 26.19 140 LYS A O 1
ATOM 1106 N N . MET A 1 141 ? 64.963 38.952 25.227 1.00 24.86 141 MET A N 1
ATOM 1107 C CA . MET A 1 141 ? 66.174 38.216 25.592 1.00 24.67 141 MET A CA 1
ATOM 1108 C C . MET A 1 141 ? 66.657 37.452 24.356 1.00 24.90 141 MET A C 1
ATOM 1109 O O . MET A 1 141 ? 67.845 37.445 24.027 1.00 25.19 141 MET A O 1
ATOM 1114 N N . LEU A 1 142 ? 65.722 36.822 23.658 1.00 23.79 142 LEU A N 1
ATOM 1115 C CA . LEU A 1 142 ? 66.053 36.084 22.449 1.00 22.55 142 LEU A CA 1
ATOM 1116 C C . LEU A 1 142 ? 66.606 37.042 21.391 1.00 22.25 142 LEU A C 1
ATOM 1117 O O . LEU A 1 142 ? 67.656 36.787 20.817 1.00 21.31 142 LEU A O 1
ATOM 1122 N N . LEU A 1 143 ? 65.900 38.142 21.138 1.00 20.23 143 LEU A N 1
ATOM 1123 C CA . LEU A 1 143 ? 66.337 39.110 20.133 1.00 21.96 143 LEU A CA 1
ATOM 1124 C C . LEU A 1 143 ? 67.746 39.644 20.390 1.00 22.52 143 LEU A C 1
ATOM 1125 O O . LEU A 1 143 ? 68.523 39.827 19.456 1.00 20.84 143 LEU A O 1
ATOM 1130 N N . ARG A 1 144 ? 68.058 39.890 21.659 1.00 22.51 144 ARG A N 1
ATOM 1131 C CA . ARG A 1 144 ? 69.357 40.410 22.054 1.00 26.25 144 ARG A CA 1
ATOM 1132 C C . ARG A 1 144 ? 70.494 39.451 21.687 1.00 28.64 144 ARG A C 1
ATOM 1133 O O . ARG A 1 144 ? 71.605 39.889 21.387 1.00 28.99 144 ARG A O 1
ATOM 1141 N N . GLU A 1 145 ? 70.218 38.150 21.699 1.00 28.01 145 GLU A N 1
ATOM 1142 C CA . GLU A 1 145 ? 71.241 37.166 21.356 1.00 30.03 145 GLU A CA 1
ATOM 1143 C C . GLU A 1 145 ? 71.693 37.298 19.910 1.00 29.58 145 GLU A C 1
ATOM 1144 O O . GLU A 1 145 ? 72.776 36.848 19.559 1.00 29.95 145 GLU A O 1
ATOM 1150 N N . ILE A 1 146 ? 70.863 37.893 19.058 1.00 28.63 146 ILE A N 1
ATOM 1151 C CA . ILE A 1 146 ? 71.287 38.099 17.684 1.00 27.34 146 ILE A CA 1
ATOM 1152 C C . ILE A 1 146 ? 71.372 39.588 17.358 1.00 26.81 146 ILE A C 1
ATOM 1153 O O . ILE A 1 146 ? 71.199 39.997 16.217 1.00 27.71 146 ILE A O 1
ATOM 1158 N N . GLY A 1 147 ? 71.628 40.386 18.396 1.00 25.31 147 GLY A N 1
ATOM 1159 C CA . GLY A 1 147 ? 71.837 41.818 18.244 1.00 23.21 147 GLY A CA 1
ATOM 1160 C C . GLY A 1 147 ? 70.718 42.773 17.902 1.00 24.57 147 GLY A C 1
ATOM 1161 O O . GLY A 1 147 ? 70.985 43.876 17.419 1.00 24.20 147 GLY A O 1
ATOM 1162 N N . ILE A 1 148 ? 69.476 42.383 18.166 1.00 23.71 148 ILE A N 1
ATOM 1163 C CA . ILE A 1 148 ? 68.348 43.238 17.852 1.00 23.95 148 ILE A CA 1
ATOM 1164 C C . ILE A 1 148 ? 67.731 43.806 19.121 1.00 23.89 148 ILE A C 1
ATOM 1165 O O . ILE A 1 148 ? 67.697 43.137 20.154 1.00 24.65 148 ILE A O 1
ATOM 1170 N N . VAL A 1 149 ? 67.263 45.048 19.044 1.00 21.12 149 VAL A N 1
ATOM 1171 C CA . VAL A 1 149 ? 66.629 45.686 20.187 1.00 23.59 149 VAL A CA 1
ATOM 1172 C C . VAL A 1 149 ? 65.390 46.449 19.721 1.00 21.62 149 VAL A C 1
ATOM 1173 O O . VAL A 1 149 ? 65.338 46.938 18.597 1.00 20.89 149 VAL A O 1
ATOM 1177 N N . CYS A 1 150 ? 64.378 46.511 20.579 1.00 22.41 150 CYS A N 1
ATOM 1178 C CA . CYS A 1 150 ? 63.142 47.223 20.263 1.00 22.44 150 CYS A CA 1
ATOM 1179 C C . CYS A 1 150 ? 62.993 48.375 21.248 1.00 22.95 150 CYS A C 1
ATOM 1180 O O . CYS A 1 150 ? 63.355 48.249 22.412 1.00 23.35 150 CYS A O 1
ATOM 1183 N N . GLU A 1 151 ? 62.471 49.502 20.784 1.00 23.08 151 GLU A N 1
ATOM 1184 C CA . GLU A 1 151 ? 62.252 50.633 21.669 1.00 25.18 151 GLU A CA 1
ATOM 1185 C C . GLU A 1 151 ? 61.019 51.399 21.208 1.00 25.47 151 GLU A C 1
ATOM 1186 O O . GLU A 1 151 ? 60.522 51.179 20.098 1.00 24.54 151 GLU A O 1
ATOM 1192 N N . SER A 1 152 ? 60.512 52.276 22.069 1.00 24.84 152 SER A N 1
ATOM 1193 C CA . SER A 1 152 ? 59.320 53.053 21.748 1.00 26.11 152 SER A CA 1
ATOM 1194 C C . SER A 1 152 ? 59.270 54.359 22.522 1.00 27.84 152 SER A C 1
ATOM 1195 O O . SER A 1 152 ? 60.114 54.623 23.382 1.00 30.55 152 SER A O 1
ATOM 1198 N N . GLY A 1 153 ? 58.247 55.156 22.220 1.00 27.54 153 GLY A N 1
ATOM 1199 C CA . GLY A 1 153 ? 58.050 56.429 22.885 1.00 25.40 153 GLY A CA 1
ATOM 1200 C C . GLY A 1 153 ? 56.808 57.100 22.331 1.00 24.92 153 GLY A C 1
ATOM 1201 O O . GLY A 1 153 ? 56.260 56.661 21.318 1.00 24.95 153 GLY A O 1
ATOM 1202 N N . ILE A 1 154 ? 56.359 58.158 22.995 1.00 24.38 154 ILE A N 1
ATOM 1203 C CA . ILE A 1 154 ? 55.185 58.907 22.559 1.00 24.67 154 ILE A CA 1
ATOM 1204 C C . ILE A 1 154 ? 55.589 60.048 21.624 1.00 25.88 154 ILE A C 1
ATOM 1205 O O . ILE A 1 154 ? 56.479 60.845 21.953 1.00 27.06 154 ILE A O 1
ATOM 1210 N N . ILE A 1 155 ? 54.955 60.130 20.457 1.00 25.49 155 ILE A N 1
ATOM 1211 C CA . ILE A 1 155 ? 55.269 61.215 19.524 1.00 25.58 155 ILE A CA 1
ATOM 1212 C C . ILE A 1 155 ? 54.127 62.222 19.427 1.00 25.68 155 ILE A C 1
ATOM 1213 O O . ILE A 1 155 ? 54.308 63.329 18.918 1.00 24.98 155 ILE A O 1
ATOM 1218 N N . GLU A 1 156 ? 52.952 61.839 19.920 1.00 25.54 156 GLU A N 1
ATOM 1219 C CA . GLU A 1 156 ? 51.792 62.720 19.883 1.00 24.93 156 GLU A CA 1
ATOM 1220 C C . GLU A 1 156 ? 50.834 62.518 21.036 1.00 26.25 156 GLU A C 1
ATOM 1221 O O . GLU A 1 156 ? 50.617 61.397 21.496 1.00 26.79 156 GLU A O 1
ATOM 1227 N N . ILE A 1 157 ? 50.249 63.625 21.473 1.00 25.67 157 ILE A N 1
ATOM 1228 C CA . ILE A 1 157 ? 49.245 63.635 22.516 1.00 27.35 157 ILE A CA 1
ATOM 1229 C C . ILE A 1 157 ? 48.305 64.764 22.135 1.00 27.48 157 ILE A C 1
ATOM 1230 O O . ILE A 1 157 ? 48.711 65.924 22.077 1.00 28.36 157 ILE A O 1
ATOM 1235 N N . GLY A 1 158 ? 47.060 64.410 21.832 1.00 29.59 158 GLY A N 1
ATOM 1236 C CA . GLY A 1 158 ? 46.072 65.404 21.445 1.00 29.74 158 GLY A CA 1
ATOM 1237 C C . GLY A 1 158 ? 46.473 66.274 20.265 1.00 30.71 158 GLY A C 1
ATOM 1238 O O . GLY A 1 158 ? 46.209 67.473 20.259 1.00 32.23 158 GLY A O 1
ATOM 1239 N N . GLY A 1 159 ? 47.123 65.685 19.267 1.00 30.53 159 GLY A N 1
ATOM 1240 C CA . GLY A 1 159 ? 47.514 66.459 18.103 1.00 29.21 159 GLY A CA 1
ATOM 1241 C C . GLY A 1 159 ? 48.787 67.267 18.235 1.00 28.74 159 GLY A C 1
ATOM 1242 O O . GLY A 1 159 ? 49.232 67.868 17.263 1.00 28.86 159 GLY A O 1
ATOM 1243 N N . ILE A 1 160 ? 49.371 67.308 19.429 1.00 29.75 160 ILE A N 1
ATOM 1244 C CA . ILE A 1 160 ? 50.624 68.038 19.629 1.00 29.14 160 ILE A CA 1
ATOM 1245 C C . ILE A 1 160 ? 51.732 67.033 19.322 1.00 29.91 160 ILE A C 1
ATOM 1246 O O . ILE A 1 160 ? 51.967 66.104 20.094 1.00 29.18 160 ILE A O 1
ATOM 1251 N N . LYS A 1 161 ? 52.409 67.234 18.191 1.00 29.66 161 LYS A N 1
ATOM 1252 C CA . LYS A 1 161 ? 53.437 66.309 17.715 1.00 31.52 161 LYS A CA 1
ATOM 1253 C C . LYS A 1 161 ? 54.900 66.609 17.981 1.00 30.46 161 LYS A C 1
ATOM 1254 O O . LYS A 1 161 ? 55.323 67.759 18.070 1.00 31.73 161 LYS A O 1
ATOM 1260 N N . ALA A 1 162 ? 55.671 65.531 18.052 1.00 29.72 162 ALA A N 1
ATOM 1261 C CA . ALA A 1 162 ? 57.111 65.598 18.246 1.00 30.72 162 ALA A CA 1
ATOM 1262 C C . ALA A 1 162 ? 57.749 65.956 16.898 1.00 31.57 162 ALA A C 1
ATOM 1263 O O . ALA A 1 162 ? 57.245 65.583 15.835 1.00 28.55 162 ALA A O 1
ATOM 1265 N N . LYS A 1 163 ? 58.862 66.677 16.948 1.00 34.87 163 LYS A N 1
ATOM 1266 C CA . LYS A 1 163 ? 59.564 67.065 15.732 1.00 37.23 163 LYS A CA 1
ATOM 1267 C C . LYS A 1 163 ? 60.845 66.237 15.592 1.00 38.40 163 LYS A C 1
ATOM 1268 O O . LYS A 1 163 ? 61.281 65.913 14.489 1.00 38.34 163 LYS A O 1
ATOM 1274 N N . ASN A 1 164 ? 61.429 65.876 16.725 1.00 38.73 164 ASN A N 1
ATOM 1275 C CA . ASN A 1 164 ? 62.653 65.087 16.740 1.00 40.92 164 ASN A CA 1
ATOM 1276 C C . ASN A 1 164 ? 62.451 63.917 17.690 1.00 38.77 164 ASN A C 1
ATOM 1277 O O . ASN A 1 164 ? 61.691 64.027 18.649 1.00 39.88 164 ASN A O 1
ATOM 1282 N N . TYR A 1 165 ? 63.128 62.802 17.429 1.00 37.90 165 TYR A N 1
ATOM 1283 C CA . TYR A 1 165 ? 62.986 61.620 18.274 1.00 36.53 165 TYR A CA 1
ATOM 1284 C C . TYR A 1 165 ? 64.230 61.264 19.072 1.00 36.30 165 TYR A C 1
ATOM 1285 O O . TYR A 1 165 ? 65.288 60.994 18.506 1.00 37.22 165 TYR A O 1
ATOM 1294 N N . ASP A 1 166 ? 64.080 61.258 20.392 1.00 35.57 166 ASP A N 1
ATOM 1295 C CA . ASP A 1 166 ? 65.158 60.922 21.317 1.00 37.06 166 ASP A CA 1
ATOM 1296 C C . ASP A 1 166 ? 64.591 59.844 22.243 1.00 35.40 166 ASP A C 1
ATOM 1297 O O . ASP A 1 166 ? 63.907 60.162 23.215 1.00 34.49 166 ASP A O 1
ATOM 1302 N N . PHE A 1 167 ? 64.881 58.578 21.954 1.00 34.15 167 PHE A N 1
ATOM 1303 C CA . PHE A 1 167 ? 64.345 57.483 22.765 1.00 32.30 167 PHE A CA 1
ATOM 1304 C C . PHE A 1 167 ? 64.899 57.400 24.187 1.00 34.37 167 PHE A C 1
ATOM 1305 O O . PHE A 1 167 ? 64.196 56.958 25.102 1.00 34.47 167 PHE A O 1
ATOM 1313 N N . ASN A 1 168 ? 66.141 57.835 24.383 1.00 34.68 168 ASN A N 1
ATOM 1314 C CA . ASN A 1 168 ? 66.742 57.806 25.716 1.00 36.51 168 ASN A CA 1
ATOM 1315 C C . ASN A 1 168 ? 65.977 58.748 26.630 1.00 35.68 168 ASN A C 1
ATOM 1316 O O . ASN A 1 168 ? 65.687 58.425 27.782 1.00 35.60 168 ASN A O 1
ATOM 1321 N N . HIS A 1 169 ? 65.650 59.921 26.106 1.00 35.30 169 HIS A N 1
ATOM 1322 C CA . HIS A 1 169 ? 64.905 60.908 26.872 1.00 33.97 169 HIS A CA 1
ATOM 1323 C C . HIS A 1 169 ? 63.501 60.387 27.184 1.00 33.56 169 HIS A C 1
ATOM 1324 O O . HIS A 1 169 ? 62.970 60.623 28.269 1.00 32.04 169 HIS A O 1
ATOM 1331 N N . ALA A 1 170 ? 62.903 59.670 26.235 1.00 32.05 170 ALA A N 1
ATOM 1332 C CA . ALA A 1 170 ? 61.563 59.133 26.444 1.00 32.62 170 ALA A CA 1
ATOM 1333 C C . ALA A 1 170 ? 61.512 58.252 27.688 1.00 32.11 170 ALA A C 1
ATOM 1334 O O . ALA A 1 170 ? 60.618 58.397 28.522 1.00 33.57 170 ALA A O 1
ATOM 1336 N N . LEU A 1 171 ? 62.477 57.349 27.819 1.00 34.03 171 LEU A N 1
ATOM 1337 C CA . LEU A 1 171 ? 62.528 56.443 28.963 1.00 35.84 171 LEU A CA 1
ATOM 1338 C C . LEU A 1 171 ? 62.451 57.170 30.303 1.00 37.28 171 LEU A C 1
ATOM 1339 O O . LEU A 1 171 ? 61.877 56.655 31.263 1.00 37.18 171 LEU A O 1
ATOM 1344 N N . LYS A 1 172 ? 63.014 58.372 30.367 1.00 37.83 172 LYS A N 1
ATOM 1345 C CA . LYS A 1 172 ? 63.007 59.135 31.610 1.00 39.61 172 LYS A CA 1
ATOM 1346 C C . LYS A 1 172 ? 61.843 60.112 31.722 1.00 39.82 172 LYS A C 1
ATOM 1347 O O . LYS A 1 172 ? 61.610 60.684 32.785 1.00 39.94 172 LYS A O 1
ATOM 1353 N N . SER A 1 173 ? 61.102 60.285 30.630 1.00 38.12 173 SER A N 1
ATOM 1354 C CA . SER A 1 173 ? 59.964 61.197 30.616 1.00 36.08 173 SER A CA 1
ATOM 1355 C C . SER A 1 173 ? 58.721 60.638 31.301 1.00 37.21 173 SER A C 1
ATOM 1356 O O . SER A 1 173 ? 58.409 59.447 31.196 1.00 36.32 173 SER A O 1
ATOM 1359 N N . GLU A 1 174 ? 58.011 61.522 31.993 1.00 35.58 174 GLU A N 1
ATOM 1360 C CA . GLU A 1 174 ? 56.795 61.163 32.699 1.00 34.04 174 GLU A CA 1
ATOM 1361 C C . GLU A 1 174 ? 55.716 60.685 31.728 1.00 32.47 174 GLU A C 1
ATOM 1362 O O . GLU A 1 174 ? 54.780 59.995 32.125 1.00 30.21 174 GLU A O 1
ATOM 1368 N N . ILE A 1 175 ? 55.843 61.063 30.457 1.00 29.70 175 ILE A N 1
ATOM 1369 C CA . ILE A 1 175 ? 54.878 60.656 29.446 1.00 27.27 175 ILE A CA 1
ATOM 1370 C C . ILE A 1 175 ? 55.571 60.001 28.245 1.00 27.22 175 ILE A C 1
ATOM 1371 O O . ILE A 1 175 ? 55.009 59.943 27.143 1.00 26.23 175 ILE A O 1
ATOM 1376 N N . PHE A 1 176 ? 56.790 59.514 28.466 1.00 26.65 176 PHE A N 1
ATOM 1377 C CA . PHE A 1 176 ? 57.574 58.852 27.427 1.00 25.92 176 PHE A CA 1
ATOM 1378 C C . PHE A 1 176 ? 57.713 59.722 26.182 1.00 26.43 176 PHE A C 1
ATOM 1379 O O . PHE A 1 176 ? 57.782 59.223 25.056 1.00 26.27 176 PHE A O 1
ATOM 1387 N N . ALA A 1 177 ? 57.769 61.029 26.400 1.00 27.41 177 ALA A N 1
ATOM 1388 C CA . ALA A 1 177 ? 57.899 61.993 25.315 1.00 28.22 177 ALA A CA 1
ATOM 1389 C C . ALA A 1 177 ? 59.208 61.814 24.562 1.00 26.56 177 ALA A C 1
ATOM 1390 O O . ALA A 1 177 ? 60.274 61.777 25.164 1.00 26.23 177 ALA A O 1
ATOM 1392 N N . LEU A 1 178 ? 59.122 61.712 23.240 1.00 27.51 178 LEU A N 1
ATOM 1393 C CA . LEU A 1 178 ? 60.306 61.553 22.403 1.00 28.33 178 LEU A CA 1
ATOM 1394 C C . LEU A 1 178 ? 60.956 62.885 22.005 1.00 29.98 178 LEU A C 1
ATOM 1395 O O . LEU A 1 178 ? 62.104 62.920 21.554 1.00 29.27 178 LEU A O 1
ATOM 1400 N N . ASP A 1 179 ? 60.215 63.974 22.174 1.00 29.86 179 ASP A N 1
ATOM 1401 C CA . ASP A 1 179 ? 60.687 65.313 21.825 1.00 29.88 179 ASP A CA 1
ATOM 1402 C C . ASP A 1 179 ? 60.570 66.187 23.066 1.00 29.35 179 ASP A C 1
ATOM 1403 O O . ASP A 1 179 ? 59.463 66.546 23.456 1.00 29.16 179 ASP A O 1
ATOM 1408 N N . GLU A 1 180 ? 61.693 66.536 23.682 1.00 30.68 180 GLU A N 1
ATOM 1409 C CA . GLU A 1 180 ? 61.646 67.362 24.892 1.00 35.22 180 GLU A CA 1
ATOM 1410 C C . GLU A 1 180 ? 61.110 68.769 24.652 1.00 34.87 180 GLU A C 1
ATOM 1411 O O . GLU A 1 180 ? 60.591 69.401 25.565 1.00 33.44 180 GLU A O 1
ATOM 1417 N N . GLU A 1 181 ? 61.221 69.251 23.419 1.00 35.12 181 GLU A N 1
ATOM 1418 C CA . GLU A 1 181 ? 60.735 70.581 23.085 1.00 37.55 181 GLU A CA 1
ATOM 1419 C C . GLU A 1 181 ? 59.210 70.649 22.974 1.00 36.91 181 GLU A C 1
ATOM 1420 O O . GLU A 1 181 ? 58.631 71.730 23.043 1.00 37.57 181 GLU A O 1
ATOM 1426 N N . GLN A 1 182 ? 58.556 69.502 22.809 1.00 34.94 182 GLN A N 1
ATOM 1427 C CA . GLN A 1 182 ? 57.099 69.476 22.706 1.00 33.00 182 GLN A CA 1
ATOM 1428 C C . GLN A 1 182 ? 56.469 68.834 23.940 1.00 31.05 182 GLN A C 1
ATOM 1429 O O . GLN A 1 182 ? 55.248 68.831 24.087 1.00 29.86 182 GLN A O 1
ATOM 1435 N N . GLU A 1 183 ? 57.313 68.299 24.819 1.00 29.74 183 GLU A N 1
ATOM 1436 C CA . GLU A 1 183 ? 56.879 67.617 26.038 1.00 29.46 183 GLU A CA 1
ATOM 1437 C C . GLU A 1 183 ? 55.933 68.399 26.945 1.00 31.25 183 GLU A C 1
ATOM 1438 O O . GLU A 1 183 ? 54.870 67.894 27.316 1.00 31.37 183 GLU A O 1
ATOM 1444 N N . GLU A 1 184 ? 56.312 69.622 27.310 1.00 32.56 184 GLU A N 1
ATOM 1445 C CA . GLU A 1 184 ? 55.471 70.445 28.182 1.00 33.08 184 GLU A CA 1
ATOM 1446 C C . GLU A 1 184 ? 54.076 70.681 27.601 1.00 29.99 184 GLU A C 1
ATOM 1447 O O . GLU A 1 184 ? 53.083 70.558 28.309 1.00 31.50 184 GLU A O 1
ATOM 1453 N N . ALA A 1 185 ? 53.996 71.027 26.323 1.00 27.52 185 ALA A N 1
ATOM 1454 C CA . ALA A 1 185 ? 52.695 71.241 25.690 1.00 29.61 185 ALA A CA 1
ATOM 1455 C C . ALA A 1 185 ? 51.908 69.937 25.795 1.00 29.41 185 ALA A C 1
ATOM 1456 O O . ALA A 1 185 ? 50.704 69.936 26.061 1.00 29.02 185 ALA A O 1
ATOM 1458 N N . GLN A 1 186 ? 52.606 68.827 25.579 1.00 27.50 186 GLN A N 1
ATOM 1459 C CA . GLN A 1 186 ? 51.977 67.517 25.651 1.00 28.43 186 GLN A CA 1
ATOM 1460 C C . GLN A 1 186 ? 51.512 67.249 27.077 1.00 28.12 186 GLN A C 1
ATOM 1461 O O . GLN A 1 186 ? 50.388 66.812 27.285 1.00 28.45 186 GLN A O 1
ATOM 1467 N N . LYS A 1 187 ? 52.364 67.529 28.058 1.00 27.86 187 LYS A N 1
ATOM 1468 C CA . LYS A 1 187 ? 51.982 67.336 29.454 1.00 30.81 187 LYS A CA 1
ATOM 1469 C C . LYS A 1 187 ? 50.768 68.205 29.803 1.00 32.51 187 LYS A C 1
ATOM 1470 O O . LYS A 1 187 ? 49.899 67.793 30.566 1.00 32.67 187 LYS A O 1
ATOM 1476 N N . THR A 1 188 ? 50.714 69.408 29.239 1.00 32.69 188 THR A N 1
ATOM 1477 C CA . THR A 1 188 ? 49.612 70.320 29.507 1.00 33.56 188 THR A CA 1
ATOM 1478 C C . THR A 1 188 ? 48.288 69.765 29.001 1.00 33.98 188 THR A C 1
ATOM 1479 O O . THR A 1 188 ? 47.258 69.896 29.664 1.00 34.37 188 THR A O 1
ATOM 1483 N N . ALA A 1 189 ? 48.316 69.146 27.825 1.00 33.19 189 ALA A N 1
ATOM 1484 C CA . ALA A 1 189 ? 47.108 68.567 27.256 1.00 30.66 189 ALA A CA 1
ATOM 1485 C C . ALA A 1 189 ? 46.601 67.488 28.197 1.00 28.39 189 ALA A C 1
ATOM 1486 O O . ALA A 1 189 ? 45.400 67.310 28.362 1.00 27.58 189 ALA A O 1
ATOM 1488 N N . ILE A 1 190 ? 47.525 66.766 28.816 1.00 28.98 190 ILE A N 1
ATOM 1489 C CA . ILE A 1 190 ? 47.149 65.715 29.741 1.00 29.31 190 ILE A CA 1
ATOM 1490 C C . ILE A 1 190 ? 46.521 66.312 30.995 1.00 30.66 190 ILE A C 1
ATOM 1491 O O . ILE A 1 190 ? 45.509 65.807 31.494 1.00 28.36 190 ILE A O 1
ATOM 1496 N N . GLN A 1 191 ? 47.105 67.396 31.498 1.00 31.77 191 GLN A N 1
ATOM 1497 C CA . GLN A 1 191 ? 46.570 68.037 32.694 1.00 32.78 191 GLN A CA 1
ATOM 1498 C C . GLN A 1 191 ? 45.194 68.641 32.438 1.00 32.94 191 GLN A C 1
ATOM 1499 O O . GLN A 1 191 ? 44.331 68.591 33.313 1.00 33.77 191 GLN A O 1
ATOM 1505 N N . ASN A 1 192 ? 44.976 69.198 31.246 1.00 31.55 192 ASN A N 1
ATOM 1506 C CA . ASN A 1 192 ? 43.669 69.778 30.936 1.00 33.21 192 ASN A CA 1
ATOM 1507 C C . ASN A 1 192 ? 42.625 68.675 30.832 1.00 31.46 192 ASN A C 1
ATOM 1508 O O . ASN A 1 192 ? 41.459 68.882 31.159 1.00 31.36 192 ASN A O 1
ATOM 1513 N N . ALA A 1 193 ? 43.050 67.504 30.361 1.00 28.29 193 ALA A N 1
ATOM 1514 C CA . ALA A 1 193 ? 42.141 66.372 30.242 1.00 29.09 193 ALA A CA 1
ATOM 1515 C C . ALA A 1 193 ? 41.712 65.977 31.661 1.00 28.45 193 ALA A C 1
ATOM 1516 O O . ALA A 1 193 ? 40.525 65.815 31.943 1.00 28.39 193 ALA A O 1
ATOM 1518 N N . ILE A 1 194 ? 42.686 65.836 32.554 1.00 28.64 194 ILE A N 1
ATOM 1519 C CA . ILE A 1 194 ? 42.402 65.482 33.941 1.00 29.97 194 ILE A CA 1
ATOM 1520 C C . ILE A 1 194 ? 41.504 66.553 34.587 1.00 30.91 194 ILE A C 1
ATOM 1521 O O . ILE A 1 194 ? 40.510 66.236 35.251 1.00 29.25 194 ILE A O 1
ATOM 1526 N N . LYS A 1 195 ? 41.850 67.817 34.369 1.00 30.24 195 LYS A N 1
ATOM 1527 C CA . LYS A 1 195 ? 41.085 68.931 34.924 1.00 31.52 195 LYS A CA 1
ATOM 1528 C C . LYS A 1 195 ? 39.616 68.859 34.492 1.00 32.08 195 LYS A C 1
ATOM 1529 O O . LYS A 1 195 ? 38.709 69.048 35.304 1.00 30.53 195 LYS A O 1
ATOM 1535 N N . ASN A 1 196 ? 39.388 68.576 33.211 1.00 30.19 196 ASN A N 1
ATOM 1536 C CA . ASN A 1 196 ? 38.035 68.514 32.668 1.00 29.69 196 ASN A CA 1
ATOM 1537 C C . ASN A 1 196 ? 37.367 67.146 32.724 1.00 30.27 196 ASN A C 1
ATOM 1538 O O . ASN A 1 196 ? 36.358 66.925 32.055 1.00 29.06 196 ASN A O 1
ATOM 1543 N N . HIS A 1 197 ? 37.918 66.231 33.516 1.00 32.57 197 HIS A N 1
ATOM 1544 C CA . HIS A 1 197 ? 37.357 64.887 33.626 1.00 33.69 197 HIS A CA 1
ATOM 1545 C C . HIS A 1 197 ? 37.156 64.312 32.227 1.00 34.47 197 HIS A C 1
ATOM 1546 O O . HIS A 1 197 ? 36.114 63.721 31.928 1.00 34.89 197 HIS A O 1
ATOM 1553 N N . ASP A 1 198 ? 38.152 64.499 31.368 1.00 33.14 198 ASP A N 1
ATOM 1554 C CA . ASP A 1 198 ? 38.077 63.999 30.004 1.00 30.88 198 ASP A CA 1
ATOM 1555 C C . ASP A 1 198 ? 39.329 63.184 29.683 1.00 28.75 198 ASP A C 1
ATOM 1556 O O . ASP A 1 198 ? 40.221 63.022 30.518 1.00 27.73 198 ASP A O 1
ATOM 1561 N N . SER A 1 199 ? 39.385 62.660 28.467 1.00 29.05 199 SER A N 1
ATOM 1562 C CA . SER A 1 199 ? 40.533 61.884 28.026 1.00 26.50 199 SER A CA 1
ATOM 1563 C C . SER A 1 199 ? 40.994 62.454 26.699 1.00 26.52 199 SER A C 1
ATOM 1564 O O . SER A 1 199 ? 40.324 63.296 26.096 1.00 25.91 199 SER A O 1
ATOM 1567 N N . ILE A 1 200 ? 42.142 61.988 26.240 1.00 25.79 200 ILE A N 1
ATOM 1568 C CA . ILE A 1 200 ? 42.688 62.471 24.993 1.00 24.57 200 ILE A CA 1
ATOM 1569 C C . ILE A 1 200 ? 43.460 61.345 24.298 1.00 23.45 200 ILE A C 1
ATOM 1570 O O . ILE A 1 200 ? 44.042 60.479 24.953 1.00 20.92 200 ILE A O 1
ATOM 1575 N N . GLY A 1 201 ? 43.436 61.358 22.968 1.00 23.05 201 GLY A N 1
ATOM 1576 C CA . GLY A 1 201 ? 44.133 60.346 22.196 1.00 22.18 201 GLY A CA 1
ATOM 1577 C C . GLY A 1 201 ? 45.613 60.638 22.081 1.00 23.00 201 GLY A C 1
ATOM 1578 O O . GLY A 1 201 ? 46.080 61.695 22.515 1.00 23.04 201 GLY A O 1
ATOM 1579 N N . GLY A 1 202 ? 46.354 59.701 21.495 1.00 21.93 202 GLY A N 1
ATOM 1580 C CA . GLY A 1 202 ? 47.786 59.884 21.345 1.00 24.64 202 GLY A CA 1
ATOM 1581 C C . GLY A 1 202 ? 48.381 58.939 20.321 1.00 26.55 202 GLY A C 1
ATOM 1582 O O . GLY A 1 202 ? 47.715 58.005 19.867 1.00 27.69 202 GLY A O 1
ATOM 1583 N N . VAL A 1 203 ? 49.638 59.176 19.963 1.00 26.01 203 VAL A N 1
ATOM 1584 C CA . VAL A 1 203 ? 50.322 58.352 18.974 1.00 24.47 203 VAL A CA 1
ATOM 1585 C C . VAL A 1 203 ? 51.672 57.844 19.485 1.00 25.71 203 VAL A C 1
ATOM 1586 O O . VAL A 1 203 ? 52.495 58.619 19.986 1.00 25.44 203 VAL A O 1
ATOM 1590 N N . ALA A 1 204 ? 51.897 56.541 19.353 1.00 22.59 204 ALA A N 1
ATOM 1591 C CA . ALA A 1 204 ? 53.147 55.943 19.794 1.00 23.45 204 ALA A CA 1
ATOM 1592 C C . ALA A 1 204 ? 54.015 55.553 18.606 1.00 22.44 204 ALA A C 1
ATOM 1593 O O . ALA A 1 204 ? 53.505 55.140 17.567 1.00 22.86 204 ALA A O 1
ATOM 1595 N N . LEU A 1 205 ? 55.327 55.708 18.767 1.00 23.15 205 LEU A N 1
ATOM 1596 C CA . LEU A 1 205 ? 56.292 55.329 17.736 1.00 23.91 205 LEU A CA 1
ATOM 1597 C C . LEU A 1 205 ? 57.045 54.111 18.269 1.00 24.33 205 LEU A C 1
ATOM 1598 O O . LEU A 1 205 ? 57.549 54.130 19.394 1.00 24.18 205 LEU A O 1
ATOM 1603 N N . ILE A 1 206 ? 57.111 53.053 17.469 1.00 22.24 206 ILE A N 1
ATOM 1604 C CA . ILE A 1 206 ? 57.809 51.844 17.871 1.00 22.16 206 ILE A CA 1
ATOM 1605 C C . ILE A 1 206 ? 58.906 51.546 16.848 1.00 24.60 206 ILE A C 1
ATOM 1606 O O . ILE A 1 206 ? 58.683 51.648 15.637 1.00 26.17 206 ILE A O 1
ATOM 1611 N N . ARG A 1 207 ? 60.083 51.153 17.328 1.00 24.10 207 ARG A N 1
ATOM 1612 C CA . ARG A 1 207 ? 61.205 50.878 16.436 1.00 23.00 207 ARG A CA 1
ATOM 1613 C C . ARG A 1 207 ? 62.018 49.634 16.818 1.00 23.61 207 ARG A C 1
ATOM 1614 O O . ARG A 1 207 ? 62.147 49.288 17.996 1.00 21.43 207 ARG A O 1
ATOM 1622 N N . ALA A 1 208 ? 62.538 48.954 15.802 1.00 21.67 208 ALA A N 1
ATOM 1623 C CA . ALA A 1 208 ? 63.399 47.797 15.998 1.00 21.41 208 ALA A CA 1
ATOM 1624 C C . ALA A 1 208 ? 64.652 48.157 15.210 1.00 24.14 208 ALA A C 1
ATOM 1625 O O . ALA A 1 208 ? 64.571 48.614 14.063 1.00 23.02 208 ALA A O 1
ATOM 1627 N N . ARG A 1 209 ? 65.810 47.979 15.829 1.00 25.29 209 ARG A N 1
ATOM 1628 C CA . ARG A 1 209 ? 67.061 48.310 15.162 1.00 26.67 209 ARG A CA 1
ATOM 1629 C C . ARG A 1 209 ? 68.149 47.391 15.671 1.00 25.84 209 ARG A C 1
ATOM 1630 O O . ARG A 1 209 ? 67.924 46.571 16.554 1.00 26.66 209 ARG A O 1
ATOM 1638 N N . SER A 1 210 ? 69.333 47.539 15.105 1.00 25.87 210 SER A N 1
ATOM 1639 C CA . SER A 1 210 ? 70.454 46.730 15.518 1.00 27.79 210 SER A CA 1
ATOM 1640 C C . SER A 1 210 ? 71.130 47.407 16.697 1.00 27.11 210 SER A C 1
ATOM 1641 O O . SER A 1 210 ? 71.188 48.636 16.772 1.00 28.31 210 SER A O 1
ATOM 1644 N N . ILE A 1 211 ? 71.627 46.606 17.627 1.00 26.07 211 ILE A N 1
ATOM 1645 C CA . ILE A 1 211 ? 72.322 47.151 18.781 1.00 27.03 211 ILE A CA 1
ATOM 1646 C C . ILE A 1 211 ? 73.676 47.667 18.294 1.00 26.09 211 ILE A C 1
ATOM 1647 O O . ILE A 1 211 ? 74.115 48.746 18.681 1.00 25.27 211 ILE A O 1
ATOM 1652 N N . LYS A 1 212 ? 74.332 46.890 17.438 1.00 27.01 212 LYS A N 1
ATOM 1653 C CA . LYS A 1 212 ? 75.617 47.299 16.888 1.00 29.49 212 LYS A CA 1
ATOM 1654 C C . LYS A 1 212 ? 75.303 48.422 15.911 1.00 30.05 212 LYS A C 1
ATOM 1655 O O . LYS A 1 212 ? 74.677 48.215 14.870 1.00 28.79 212 LYS A O 1
ATOM 1661 N N . THR A 1 213 ? 75.733 49.619 16.288 1.00 30.29 213 THR A N 1
ATOM 1662 C CA . THR A 1 213 ? 75.479 50.826 15.528 1.00 32.80 213 THR A CA 1
ATOM 1663 C C . THR A 1 213 ? 75.379 50.677 14.020 1.00 35.56 213 THR A C 1
ATOM 1664 O O . THR A 1 213 ? 76.304 50.218 13.348 1.00 35.54 213 THR A O 1
ATOM 1668 N N . ASN A 1 214 ? 74.217 51.076 13.517 1.00 37.52 214 ASN A N 1
ATOM 1669 C CA . ASN A 1 214 ? 73.890 51.064 12.103 1.00 41.32 214 ASN A CA 1
ATOM 1670 C C . ASN A 1 214 ? 74.166 49.801 11.298 1.00 42.45 214 ASN A C 1
ATOM 1671 O O . ASN A 1 214 ? 74.268 49.853 10.070 1.00 42.93 214 ASN A O 1
ATOM 1676 N N . GLN A 1 215 ? 74.285 48.665 11.973 1.00 41.41 215 GLN A N 1
ATOM 1677 C CA . GLN A 1 215 ? 74.477 47.424 11.244 1.00 41.06 215 GLN A CA 1
ATOM 1678 C C . GLN A 1 215 ? 73.060 46.978 10.879 1.00 39.96 215 GLN A C 1
ATOM 1679 O O . GLN A 1 215 ? 72.117 47.216 11.631 1.00 41.72 215 GLN A O 1
ATOM 1685 N N . LYS A 1 216 ? 72.899 46.374 9.708 1.00 35.92 216 LYS A N 1
ATOM 1686 C CA . LYS A 1 216 ? 71.579 45.955 9.254 1.00 32.04 216 LYS A CA 1
ATOM 1687 C C . LYS A 1 216 ? 70.902 44.873 10.094 1.00 31.75 216 LYS A C 1
ATOM 1688 O O . LYS A 1 216 ? 71.560 44.023 10.692 1.00 31.09 216 LYS A O 1
ATOM 1694 N N . LEU A 1 217 ? 69.576 44.918 10.140 1.00 29.83 217 LEU A N 1
ATOM 1695 C CA . LEU A 1 217 ? 68.814 43.900 10.845 1.00 28.02 217 LEU A CA 1
ATOM 1696 C C . LEU A 1 217 ? 68.790 42.737 9.861 1.00 26.50 217 LEU A C 1
ATOM 1697 O O . LEU A 1 217 ? 69.120 42.908 8.689 1.00 26.25 217 LEU A O 1
ATOM 1702 N N . PRO A 1 218 ? 68.418 41.538 10.318 1.00 24.99 218 PRO A N 1
ATOM 1703 C CA . PRO A 1 218 ? 68.390 40.432 9.355 1.00 26.45 218 PRO A CA 1
ATOM 1704 C C . PRO A 1 218 ? 67.436 40.801 8.213 1.00 26.56 218 PRO A C 1
ATOM 1705 O O . PRO A 1 218 ? 66.391 41.409 8.460 1.00 26.91 218 PRO A O 1
ATOM 1709 N N . ILE A 1 219 ? 67.803 40.464 6.976 1.00 24.21 219 ILE A N 1
ATOM 1710 C CA . ILE A 1 219 ? 66.949 40.752 5.828 1.00 23.51 219 ILE A CA 1
ATOM 1711 C C . ILE A 1 219 ? 66.139 39.508 5.472 1.00 24.77 219 ILE A C 1
ATOM 1712 O O . ILE A 1 219 ? 66.693 38.421 5.335 1.00 24.24 219 ILE A O 1
ATOM 1717 N N . GLY A 1 220 ? 64.824 39.661 5.333 1.00 24.51 220 GLY A N 1
ATOM 1718 C CA . GLY A 1 220 ? 64.001 38.519 4.985 1.00 23.41 220 GLY A CA 1
ATOM 1719 C C . GLY A 1 220 ? 63.077 38.008 6.081 1.00 23.40 220 GLY A C 1
ATOM 1720 O O . GLY A 1 220 ? 62.431 36.969 5.916 1.00 24.71 220 GLY A O 1
ATOM 1721 N N . LEU A 1 221 ? 63.020 38.710 7.208 1.00 22.91 221 LEU A N 1
ATOM 1722 C CA . LEU A 1 221 ? 62.128 38.304 8.286 1.00 24.17 221 LEU A CA 1
ATOM 1723 C C . LEU A 1 221 ? 60.718 38.571 7.757 1.00 24.87 221 LEU A C 1
ATOM 1724 O O . LEU A 1 221 ? 60.451 39.617 7.166 1.00 25.43 221 LEU A O 1
ATOM 1729 N N . GLY A 1 222 ? 59.829 37.605 7.956 1.00 23.41 222 GLY A N 1
ATOM 1730 C CA . GLY A 1 222 ? 58.469 37.696 7.448 1.00 24.19 222 GLY A CA 1
ATOM 1731 C C . GLY A 1 222 ? 58.229 36.394 6.699 1.00 25.50 222 GLY A C 1
ATOM 1732 O O . GLY A 1 222 ? 59.136 35.885 6.041 1.00 22.73 222 GLY A O 1
ATOM 1733 N N . GLN A 1 223 ? 57.025 35.838 6.790 1.00 27.69 223 GLN A N 1
ATOM 1734 C CA . GLN A 1 223 ? 56.769 34.553 6.145 1.00 29.98 223 GLN A CA 1
ATOM 1735 C C . GLN A 1 223 ? 55.705 34.466 5.064 1.00 31.81 223 GLN A C 1
ATOM 1736 O O . GLN A 1 223 ? 54.532 34.763 5.301 1.00 33.40 223 GLN A O 1
ATOM 1742 N N . GLY A 1 224 ? 56.132 34.013 3.883 1.00 36.53 224 GLY A N 1
ATOM 1743 C CA . GLY A 1 224 ? 55.230 33.827 2.757 1.00 29.20 224 GLY A CA 1
ATOM 1744 C C . GLY A 1 224 ? 54.328 35.005 2.523 1.00 30.14 224 GLY A C 1
ATOM 1745 O O . GLY A 1 224 ? 54.615 36.115 2.959 1.00 31.78 224 GLY A O 1
ATOM 1746 N N . LEU A 1 225 ? 53.216 34.754 1.853 1.00 28.52 225 LEU A N 1
ATOM 1747 C CA . LEU A 1 225 ? 52.267 35.808 1.533 1.00 28.39 225 LEU A CA 1
ATOM 1748 C C . LEU A 1 225 ? 51.249 36.136 2.622 1.00 26.45 225 LEU A C 1
ATOM 1749 O O . LEU A 1 225 ? 50.732 37.248 2.674 1.00 23.63 225 LEU A O 1
ATOM 1754 N N . TYR A 1 226 ? 50.953 35.178 3.489 1.00 24.59 226 TYR A N 1
ATOM 1755 C CA . TYR A 1 226 ? 49.961 35.432 4.515 1.00 23.98 226 TYR A CA 1
ATOM 1756 C C . TYR A 1 226 ? 50.456 35.536 5.938 1.00 23.13 226 TYR A C 1
ATOM 1757 O O . TYR A 1 226 ? 49.674 35.500 6.871 1.00 23.80 226 TYR A O 1
ATOM 1766 N N . ALA A 1 227 ? 51.767 35.675 6.101 1.00 25.42 227 ALA A N 1
ATOM 1767 C CA . ALA A 1 227 ? 52.359 35.840 7.422 1.00 23.92 227 ALA A CA 1
ATOM 1768 C C . ALA A 1 227 ? 53.513 36.815 7.254 1.00 23.23 227 ALA A C 1
ATOM 1769 O O . ALA A 1 227 ? 54.607 36.625 7.797 1.00 21.31 227 ALA A O 1
ATOM 1771 N N . LYS A 1 228 ? 53.261 37.854 6.467 1.00 22.99 228 LYS A N 1
ATOM 1772 C CA . LYS A 1 228 ? 54.264 38.881 6.213 1.00 24.07 228 LYS A CA 1
ATOM 1773 C C . LYS A 1 228 ? 54.569 39.622 7.508 1.00 24.91 228 LYS A C 1
ATOM 1774 O O . LYS A 1 228 ? 53.735 39.664 8.420 1.00 24.51 228 LYS A O 1
ATOM 1780 N N . LEU A 1 229 ? 55.763 40.201 7.585 1.00 22.70 229 LEU A N 1
ATOM 1781 C CA . LEU A 1 229 ? 56.171 40.926 8.777 1.00 24.10 229 LEU A CA 1
ATOM 1782 C C . LEU A 1 229 ? 55.246 42.101 9.094 1.00 23.24 229 LEU A C 1
ATOM 1783 O O . LEU A 1 229 ? 54.729 42.204 10.214 1.00 21.66 229 LEU A O 1
ATOM 1788 N N . ASP A 1 230 ? 55.022 42.987 8.129 1.00 21.81 230 ASP A N 1
ATOM 1789 C CA . ASP A 1 230 ? 54.143 44.119 8.412 1.00 22.98 230 ASP A CA 1
ATOM 1790 C C . ASP A 1 230 ? 52.707 43.674 8.722 1.00 23.88 230 ASP A C 1
ATOM 1791 O O . ASP A 1 230 ? 52.004 44.317 9.513 1.00 24.86 230 ASP A O 1
ATOM 1796 N N . ALA A 1 231 ? 52.277 42.561 8.133 1.00 19.68 231 ALA A N 1
ATOM 1797 C CA . ALA A 1 231 ? 50.925 42.074 8.391 1.00 23.22 231 ALA A CA 1
ATOM 1798 C C . ALA A 1 231 ? 50.775 41.621 9.852 1.00 21.61 231 ALA A C 1
ATOM 1799 O O . ALA A 1 231 ? 49.782 41.938 10.513 1.00 21.62 231 ALA A O 1
ATOM 1801 N N . LYS A 1 232 ? 51.758 40.880 10.353 1.00 20.78 232 LYS A N 1
ATOM 1802 C CA . LYS A 1 232 ? 51.710 40.400 11.732 1.00 19.52 232 LYS A CA 1
ATOM 1803 C C . LYS A 1 232 ? 51.900 41.547 12.721 1.00 21.16 232 LYS A C 1
ATOM 1804 O O . LYS A 1 232 ? 51.344 41.527 13.821 1.00 22.69 232 LYS A O 1
ATOM 1810 N N . ILE A 1 233 ? 52.683 42.552 12.339 1.00 19.95 233 ILE A N 1
ATOM 1811 C CA . ILE A 1 233 ? 52.860 43.705 13.207 1.00 18.44 233 ILE A CA 1
ATOM 1812 C C . ILE A 1 233 ? 51.516 44.440 13.306 1.00 20.15 233 ILE A C 1
ATOM 1813 O O . ILE A 1 233 ? 51.101 44.851 14.385 1.00 19.81 233 ILE A O 1
ATOM 1818 N N . ALA A 1 234 ? 50.834 44.607 12.177 1.00 19.83 234 ALA A N 1
ATOM 1819 C CA . ALA A 1 234 ? 49.555 45.302 12.185 1.00 19.89 234 ALA A CA 1
ATOM 1820 C C . ALA A 1 234 ? 48.531 44.515 12.987 1.00 22.96 234 ALA A C 1
ATOM 1821 O O . ALA A 1 234 ? 47.737 45.087 13.741 1.00 22.71 234 ALA A O 1
ATOM 1823 N N . GLU A 1 235 ? 48.556 43.198 12.834 1.00 24.40 235 GLU A N 1
ATOM 1824 C CA . GLU A 1 235 ? 47.615 42.349 13.545 1.00 25.51 235 GLU A CA 1
ATOM 1825 C C . GLU A 1 235 ? 47.784 42.492 15.049 1.00 24.63 235 GLU A C 1
ATOM 1826 O O . GLU A 1 235 ? 46.808 42.561 15.798 1.00 25.23 235 GLU A O 1
ATOM 1832 N N . ALA A 1 236 ? 49.035 42.542 15.484 1.00 24.24 236 ALA A N 1
ATOM 1833 C CA . ALA A 1 236 ? 49.344 42.637 16.901 1.00 23.71 236 ALA A CA 1
ATOM 1834 C C . ALA A 1 236 ? 49.020 43.997 17.501 1.00 22.99 236 ALA A C 1
ATOM 1835 O O . ALA A 1 236 ? 48.486 44.069 18.605 1.00 22.11 236 ALA A O 1
ATOM 1837 N N . MET A 1 237 ? 49.335 45.072 16.781 1.00 21.28 237 MET A N 1
ATOM 1838 C CA . MET A 1 237 ? 49.071 46.413 17.292 1.00 22.24 237 MET A CA 1
ATOM 1839 C C . MET A 1 237 ? 47.583 46.731 17.286 1.00 23.11 237 MET A C 1
ATOM 1840 O O . MET A 1 237 ? 47.034 47.175 18.297 1.00 26.67 237 MET A O 1
ATOM 1845 N N . MET A 1 238 ? 46.934 46.517 16.144 1.00 24.12 238 MET A N 1
ATOM 1846 C CA . MET A 1 238 ? 45.507 46.796 16.019 1.00 25.72 238 MET A CA 1
ATOM 1847 C C . MET A 1 238 ? 44.715 45.966 17.015 1.00 26.30 238 MET A C 1
ATOM 1848 O O . MET A 1 238 ? 43.610 46.338 17.400 1.00 28.20 238 MET A O 1
ATOM 1853 N N . GLY A 1 239 ? 45.280 44.833 17.418 1.00 27.09 239 GLY A N 1
ATOM 1854 C CA . GLY A 1 239 ? 44.597 43.980 18.369 1.00 27.96 239 GLY A CA 1
ATOM 1855 C C . GLY A 1 239 ? 44.607 44.560 19.771 1.00 29.37 239 GLY A C 1
ATOM 1856 O O . GLY A 1 239 ? 43.844 44.114 20.634 1.00 27.74 239 GLY A O 1
ATOM 1857 N N . LEU A 1 240 ? 45.470 45.549 20.003 1.00 28.75 240 LEU A N 1
ATOM 1858 C CA . LEU A 1 240 ? 45.571 46.188 21.314 1.00 31.07 240 LEU A CA 1
ATOM 1859 C C . LEU A 1 240 ? 44.346 47.074 21.520 1.00 33.20 240 LEU A C 1
ATOM 1860 O O . LEU A 1 240 ? 44.015 47.902 20.664 1.00 33.95 240 LEU A O 1
ATOM 1865 N N . ASN A 1 241 ? 43.663 46.901 22.645 1.00 33.14 241 ASN A N 1
ATOM 1866 C CA . ASN A 1 241 ? 42.475 47.701 22.919 1.00 33.78 241 ASN A CA 1
ATOM 1867 C C . ASN A 1 241 ? 42.812 49.187 22.864 1.00 32.94 241 ASN A C 1
ATOM 1868 O O . ASN A 1 241 ? 43.778 49.627 23.487 1.00 34.02 241 ASN A O 1
ATOM 1873 N N . GLY A 1 242 ? 42.019 49.958 22.126 1.00 30.34 242 GLY A N 1
ATOM 1874 C CA . GLY A 1 242 ? 42.273 51.385 22.023 1.00 27.18 242 GLY A CA 1
ATOM 1875 C C . GLY A 1 242 ? 42.933 51.808 20.719 1.00 26.75 242 GLY A C 1
ATOM 1876 O O . GLY A 1 242 ? 42.954 52.995 20.382 1.00 28.62 242 GLY A O 1
ATOM 1877 N N . VAL A 1 243 ? 43.472 50.846 19.977 1.00 24.10 243 VAL A N 1
ATOM 1878 C CA . VAL A 1 243 ? 44.141 51.156 18.717 1.00 23.08 243 VAL A CA 1
ATOM 1879 C C . VAL A 1 243 ? 43.161 51.211 17.551 1.00 23.10 243 VAL A C 1
ATOM 1880 O O . VAL A 1 243 ? 42.376 50.288 17.346 1.00 20.64 243 VAL A O 1
ATOM 1884 N N . LYS A 1 244 ? 43.222 52.298 16.780 1.00 22.52 244 LYS A N 1
ATOM 1885 C CA . LYS A 1 244 ? 42.330 52.474 15.643 1.00 22.06 244 LYS A CA 1
ATOM 1886 C C . LYS A 1 244 ? 43.068 52.548 14.313 1.00 23.83 244 LYS A C 1
ATOM 1887 O O . LYS A 1 244 ? 42.441 52.597 13.244 1.00 22.01 244 LYS A O 1
ATOM 1893 N N . ALA A 1 245 ? 44.396 52.559 14.365 1.00 22.08 245 ALA A N 1
ATOM 1894 C CA . ALA A 1 245 ? 45.168 52.649 13.133 1.00 22.67 245 ALA A CA 1
ATOM 1895 C C . ALA A 1 245 ? 46.624 52.297 13.358 1.00 22.55 245 ALA A C 1
ATOM 1896 O O . ALA A 1 245 ? 47.174 52.555 14.423 1.00 22.80 245 ALA A O 1
ATOM 1898 N N . VAL A 1 246 ? 47.243 51.715 12.337 1.00 22.45 246 VAL A N 1
ATOM 1899 C CA . VAL A 1 246 ? 48.642 51.332 12.403 1.00 20.88 246 VAL A CA 1
ATOM 1900 C C . VAL A 1 246 ? 49.334 51.738 11.107 1.00 21.99 246 VAL A C 1
ATOM 1901 O O . VAL A 1 246 ? 48.785 51.578 10.022 1.00 19.46 246 VAL A O 1
ATOM 1905 N N . GLU A 1 247 ? 50.543 52.272 11.225 1.00 23.68 247 GLU A N 1
ATOM 1906 C CA . GLU A 1 247 ? 51.298 52.695 10.052 1.00 22.74 247 GLU A CA 1
ATOM 1907 C C . GLU A 1 247 ? 52.670 52.041 10.061 1.00 23.29 247 GLU A C 1
ATOM 1908 O O . GLU A 1 247 ? 53.241 51.819 11.124 1.00 21.92 247 GLU A O 1
ATOM 1914 N N . ILE A 1 248 ? 53.178 51.728 8.872 1.00 24.39 248 ILE A N 1
ATOM 1915 C CA . ILE A 1 248 ? 54.508 51.158 8.712 1.00 23.64 248 ILE A CA 1
ATOM 1916 C C . ILE A 1 248 ? 55.277 52.182 7.877 1.00 25.06 248 ILE A C 1
ATOM 1917 O O . ILE A 1 248 ? 54.860 52.525 6.768 1.00 24.90 248 ILE A O 1
ATOM 1922 N N . GLY A 1 249 ? 56.384 52.676 8.417 1.00 23.85 249 GLY A N 1
ATOM 1923 C CA . GLY A 1 249 ? 57.178 53.649 7.695 1.00 22.99 249 GLY A CA 1
ATOM 1924 C C . GLY A 1 249 ? 56.438 54.937 7.402 1.00 24.49 249 GLY A C 1
ATOM 1925 O O . GLY A 1 249 ? 55.823 55.531 8.294 1.00 21.83 249 GLY A O 1
ATOM 1926 N N . LYS A 1 250 ? 56.501 55.367 6.144 1.00 24.38 250 LYS A N 1
ATOM 1927 C CA . LYS A 1 250 ? 55.852 56.598 5.703 1.00 23.44 250 LYS A CA 1
ATOM 1928 C C . LYS A 1 250 ? 54.361 56.583 6.016 1.00 22.44 250 LYS A C 1
ATOM 1929 O O . LYS A 1 250 ? 53.719 57.625 6.044 1.00 20.84 250 LYS A O 1
ATOM 1935 N N . GLY A 1 251 ? 53.809 55.392 6.226 1.00 22.19 251 GLY A N 1
ATOM 1936 C CA . GLY A 1 251 ? 52.411 55.281 6.593 1.00 22.25 251 GLY A CA 1
ATOM 1937 C C . GLY A 1 251 ? 51.373 55.978 5.737 1.00 24.96 251 GLY A C 1
ATOM 1938 O O . GLY A 1 251 ? 51.373 55.850 4.507 1.00 22.32 251 GLY A O 1
ATOM 1939 N N . VAL A 1 252 ? 50.470 56.709 6.391 1.00 26.39 252 VAL A N 1
ATOM 1940 C CA . VAL A 1 252 ? 49.404 57.402 5.674 1.00 25.68 252 VAL A CA 1
ATOM 1941 C C . VAL A 1 252 ? 49.928 58.437 4.685 1.00 28.74 252 VAL A C 1
ATOM 1942 O O . VAL A 1 252 ? 49.292 58.691 3.666 1.00 31.96 252 VAL A O 1
ATOM 1946 N N . GLU A 1 253 ? 51.091 59.018 4.965 1.00 29.42 253 GLU A N 1
ATOM 1947 C CA . GLU A 1 253 ? 51.667 60.001 4.052 1.00 30.64 253 GLU A CA 1
ATOM 1948 C C . GLU A 1 253 ? 52.120 59.348 2.748 1.00 30.36 253 GLU A C 1
ATOM 1949 O O . GLU A 1 253 ? 52.315 60.037 1.743 1.00 30.35 253 GLU A O 1
ATOM 1955 N N . SER A 1 254 ? 52.292 58.026 2.762 1.00 29.47 254 SER A N 1
ATOM 1956 C CA . SER A 1 254 ? 52.726 57.303 1.562 1.00 30.25 254 SER A CA 1
ATOM 1957 C C . SER A 1 254 ? 51.805 57.549 0.367 1.00 30.27 254 SER A C 1
ATOM 1958 O O . SER A 1 254 ? 52.265 57.726 -0.767 1.00 30.09 254 SER A O 1
ATOM 1961 N N . SER A 1 255 ? 50.505 57.563 0.632 1.00 29.60 255 SER A N 1
ATOM 1962 C CA . SER A 1 255 ? 49.501 57.754 -0.409 1.00 31.14 255 SER A CA 1
ATOM 1963 C C . SER A 1 255 ? 49.471 59.165 -1.005 1.00 29.98 255 SER A C 1
ATOM 1964 O O . SER A 1 255 ? 48.733 59.418 -1.958 1.00 27.96 255 SER A O 1
ATOM 1967 N N . LEU A 1 256 ? 50.270 60.073 -0.449 1.00 29.28 256 LEU A N 1
ATOM 1968 C CA . LEU A 1 256 ? 50.317 61.447 -0.934 1.00 30.47 256 LEU A CA 1
ATOM 1969 C C . LEU A 1 256 ? 51.553 61.706 -1.790 1.00 31.62 256 LEU A C 1
ATOM 1970 O O . LEU A 1 256 ? 51.713 62.784 -2.360 1.00 30.97 256 LEU A O 1
ATOM 1975 N N . LEU A 1 257 ? 52.422 60.709 -1.884 1.00 31.67 257 LEU A N 1
ATOM 1976 C CA . LEU A 1 257 ? 53.647 60.843 -2.655 1.00 31.61 257 LEU A CA 1
ATOM 1977 C C . LEU A 1 257 ? 53.572 60.230 -4.049 1.00 33.14 257 LEU A C 1
ATOM 1978 O O . LEU A 1 257 ? 52.753 59.347 -4.317 1.00 32.49 257 LEU A O 1
ATOM 1983 N N . LYS A 1 258 ? 54.437 60.716 -4.934 1.00 33.68 258 LYS A N 1
ATOM 1984 C CA . LYS A 1 258 ? 54.527 60.193 -6.292 1.00 35.99 258 LYS A CA 1
ATOM 1985 C C . LYS A 1 258 ? 55.600 59.107 -6.229 1.00 35.35 258 LYS A C 1
ATOM 1986 O O . LYS A 1 258 ? 56.389 59.067 -5.282 1.00 36.11 258 LYS A O 1
ATOM 1992 N N . GLY A 1 259 ? 55.631 58.224 -7.219 1.00 34.73 259 GLY A N 1
ATOM 1993 C CA . GLY A 1 259 ? 56.618 57.157 -7.210 1.00 31.58 259 GLY A CA 1
ATOM 1994 C C . GLY A 1 259 ? 58.052 57.623 -7.021 1.00 32.74 259 GLY A C 1
ATOM 1995 O O . GLY A 1 259 ? 58.793 57.061 -6.206 1.00 31.88 259 GLY A O 1
ATOM 1996 N N . SER A 1 260 ? 58.446 58.653 -7.767 1.00 29.69 260 SER A N 1
ATOM 1997 C CA . SER A 1 260 ? 59.803 59.182 -7.693 1.00 30.09 260 SER A CA 1
ATOM 1998 C C . SER A 1 260 ? 60.133 59.754 -6.322 1.00 31.86 260 SER A C 1
ATOM 1999 O O . SER A 1 260 ? 61.302 59.933 -5.976 1.00 32.76 260 SER A O 1
ATOM 2002 N N . GLU A 1 261 ? 59.098 60.028 -5.539 1.00 30.76 261 GLU A N 1
ATOM 2003 C CA . GLU A 1 261 ? 59.277 60.597 -4.215 1.00 31.86 261 GLU A CA 1
ATOM 2004 C C . GLU A 1 261 ? 59.339 59.549 -3.114 1.00 32.63 261 GLU A C 1
ATOM 2005 O O . GLU A 1 261 ? 60.014 59.743 -2.104 1.00 33.45 261 GLU A O 1
ATOM 2011 N N . TYR A 1 262 ? 58.633 58.442 -3.316 1.00 30.30 262 TYR A N 1
ATOM 2012 C CA . TYR A 1 262 ? 58.567 57.383 -2.322 1.00 30.45 262 TYR A CA 1
ATOM 2013 C C . TYR A 1 262 ? 59.628 56.299 -2.448 1.00 31.40 262 TYR A C 1
ATOM 2014 O O . TYR A 1 262 ? 60.309 55.976 -1.476 1.00 31.41 262 TYR A O 1
ATOM 2023 N N . ASN A 1 263 ? 59.750 55.724 -3.639 1.00 30.91 263 ASN A N 1
ATOM 2024 C CA . ASN A 1 263 ? 60.719 54.663 -3.874 1.00 31.17 263 ASN A CA 1
ATOM 2025 C C . ASN A 1 263 ? 62.026 54.903 -3.141 1.00 32.21 263 ASN A C 1
ATOM 2026 O O . ASN A 1 263 ? 62.621 55.975 -3.263 1.00 33.50 263 ASN A O 1
ATOM 2031 N N . ASP A 1 264 ? 62.459 53.910 -2.365 1.00 31.42 264 ASP A N 1
ATOM 2032 C CA . ASP A 1 264 ? 63.726 54.002 -1.643 1.00 30.73 264 ASP A CA 1
ATOM 2033 C C . ASP A 1 264 ? 64.819 53.468 -2.558 1.00 30.30 264 ASP A C 1
ATOM 2034 O O . ASP A 1 264 ? 64.779 52.309 -2.977 1.00 28.78 264 ASP A O 1
ATOM 2039 N N . LEU A 1 265 ? 65.794 54.313 -2.870 1.00 31.19 265 LEU A N 1
ATOM 2040 C CA . LEU A 1 265 ? 66.894 53.904 -3.736 1.00 31.57 265 LEU A CA 1
ATOM 2041 C C . LEU A 1 265 ? 67.944 53.143 -2.912 1.00 32.37 265 LEU A C 1
ATOM 2042 O O . LEU A 1 265 ? 67.954 53.229 -1.676 1.00 31.41 265 LEU A O 1
ATOM 2047 N N . MET A 1 266 ? 68.815 52.400 -3.596 1.00 31.09 266 MET A N 1
ATOM 2048 C CA . MET A 1 266 ? 69.861 51.612 -2.936 1.00 33.24 266 MET A CA 1
ATOM 2049 C C . MET A 1 266 ? 71.252 51.821 -3.511 1.00 35.16 266 MET A C 1
ATOM 2050 O O . MET A 1 266 ? 71.410 52.059 -4.716 1.00 33.64 266 MET A O 1
ATOM 2055 N N . ASP A 1 267 ? 72.254 51.694 -2.644 1.00 33.61 267 ASP A N 1
ATOM 2056 C CA . ASP A 1 267 ? 73.648 51.742 -3.066 1.00 36.46 267 ASP A CA 1
ATOM 2057 C C . ASP A 1 267 ? 74.225 50.446 -2.484 1.00 38.10 267 ASP A C 1
ATOM 2058 O O . ASP A 1 267 ? 73.475 49.629 -1.946 1.00 35.37 267 ASP A O 1
ATOM 2063 N N . GLN A 1 268 ? 75.533 50.244 -2.576 1.00 40.12 268 GLN A N 1
ATOM 2064 C CA . GLN A 1 268 ? 76.129 49.004 -2.081 1.00 43.61 268 GLN A CA 1
ATOM 2065 C C . GLN A 1 268 ? 75.951 48.699 -0.590 1.00 43.86 268 GLN A C 1
ATOM 2066 O O . GLN A 1 268 ? 75.865 47.533 -0.208 1.00 44.51 268 GLN A O 1
ATOM 2072 N N . LYS A 1 269 ? 75.890 49.726 0.252 1.00 45.39 269 LYS A N 1
ATOM 2073 C CA . LYS A 1 269 ? 75.724 49.492 1.687 1.00 46.12 269 LYS A CA 1
ATOM 2074 C C . LYS A 1 269 ? 74.281 49.251 2.136 1.00 44.55 269 LYS A C 1
ATOM 2075 O O . LYS A 1 269 ? 74.045 48.598 3.153 1.00 44.28 269 LYS A O 1
ATOM 2081 N N . GLY A 1 270 ? 73.318 49.767 1.379 1.00 40.67 270 GLY A N 1
ATOM 2082 C CA . GLY A 1 270 ? 71.929 49.580 1.752 1.00 35.69 270 GLY A CA 1
ATOM 2083 C C . GLY A 1 270 ? 71.033 50.627 1.121 1.00 34.73 270 GLY A C 1
ATOM 2084 O O . GLY A 1 270 ? 71.425 51.279 0.153 1.00 31.47 270 GLY A O 1
ATOM 2085 N N . PHE A 1 271 ? 69.832 50.791 1.670 1.00 32.20 271 PHE A N 1
ATOM 2086 C CA . PHE A 1 271 ? 68.883 51.760 1.145 1.00 30.59 271 PHE A CA 1
ATOM 2087 C C . PHE A 1 271 ? 69.270 53.190 1.522 1.00 30.20 271 PHE A C 1
ATOM 2088 O O . PHE A 1 271 ? 69.821 53.430 2.598 1.00 28.80 271 PHE A O 1
ATOM 2096 N N . LEU A 1 272 ? 68.979 54.134 0.630 1.00 29.18 272 LEU A N 1
ATOM 2097 C CA . LEU A 1 272 ? 69.332 55.535 0.857 1.00 31.23 272 LEU A CA 1
ATOM 2098 C C . LEU A 1 272 ? 68.321 56.323 1.674 1.00 30.40 272 LEU A C 1
ATOM 2099 O O . LEU A 1 272 ? 68.616 57.424 2.138 1.00 30.09 272 LEU A O 1
ATOM 2104 N N . SER A 1 273 ? 67.135 55.750 1.848 1.00 28.60 273 SER A N 1
ATOM 2105 C CA . SER A 1 273 ? 66.065 56.374 2.613 1.00 28.31 273 SER A CA 1
ATOM 2106 C C . SER A 1 273 ? 65.207 55.232 3.139 1.00 28.80 273 SER A C 1
ATOM 2107 O O . SER A 1 273 ? 65.344 54.096 2.674 1.00 29.55 273 SER A O 1
ATOM 2110 N N . ASN A 1 274 ? 64.315 55.515 4.083 1.00 26.13 274 ASN A N 1
ATOM 2111 C CA . ASN A 1 274 ? 63.496 54.443 4.639 1.00 28.77 274 ASN A CA 1
ATOM 2112 C C . ASN A 1 274 ? 61.982 54.682 4.677 1.00 28.65 274 ASN A C 1
ATOM 2113 O O . ASN A 1 274 ? 61.357 54.537 5.730 1.00 27.56 274 ASN A O 1
ATOM 2118 N N . ARG A 1 275 ? 61.389 55.045 3.540 1.00 28.60 275 ARG A N 1
ATOM 2119 C CA . ARG A 1 275 ? 59.944 55.264 3.499 1.00 27.76 275 ARG A CA 1
ATOM 2120 C C . ARG A 1 275 ? 59.215 53.949 3.754 1.00 26.13 275 ARG A C 1
ATOM 2121 O O . ARG A 1 275 ? 58.117 53.950 4.311 1.00 26.67 275 ARG A O 1
ATOM 2129 N N . SER A 1 276 ? 59.827 52.841 3.336 1.00 23.66 276 SER A N 1
ATOM 2130 C CA . SER A 1 276 ? 59.254 51.506 3.530 1.00 23.06 276 SER A CA 1
ATOM 2131 C C . SER A 1 276 ? 59.100 51.175 5.011 1.00 23.58 276 SER A C 1
ATOM 2132 O O . SER A 1 276 ? 58.335 50.279 5.375 1.00 22.96 276 SER A O 1
ATOM 2135 N N . GLY A 1 277 ? 59.827 51.892 5.863 1.00 21.57 277 GLY A N 1
ATOM 2136 C CA . GLY A 1 277 ? 59.745 51.630 7.289 1.00 23.29 277 GLY A CA 1
ATOM 2137 C C . GLY A 1 277 ? 60.371 50.301 7.688 1.00 23.90 277 GLY A C 1
ATOM 2138 O O . GLY A 1 277 ? 59.994 49.705 8.701 1.00 23.29 277 GLY A O 1
ATOM 2139 N N . GLY A 1 278 ? 61.325 49.828 6.889 1.00 24.88 278 GLY A N 1
ATOM 2140 C CA . GLY A 1 278 ? 61.998 48.574 7.197 1.00 25.47 278 GLY A CA 1
ATOM 2141 C C . GLY A 1 278 ? 61.346 47.303 6.682 1.00 26.10 278 GLY A C 1
ATOM 2142 O O . GLY A 1 278 ? 61.881 46.209 6.875 1.00 27.16 278 GLY A O 1
ATOM 2143 N N . VAL A 1 279 ? 60.197 47.427 6.029 1.00 24.51 279 VAL A N 1
ATOM 2144 C CA . VAL A 1 279 ? 59.503 46.250 5.517 1.00 25.34 279 VAL A CA 1
ATOM 2145 C C . VAL A 1 279 ? 59.174 46.436 4.041 1.00 25.61 279 VAL A C 1
ATOM 2146 O O . VAL A 1 279 ? 58.406 47.316 3.665 1.00 26.06 279 VAL A O 1
ATOM 2150 N N . LEU A 1 280 ? 59.770 45.592 3.211 1.00 25.84 280 LEU A N 1
ATOM 2151 C CA . LEU A 1 280 ? 59.590 45.659 1.770 1.00 25.95 280 LEU A CA 1
ATOM 2152 C C . LEU A 1 280 ? 59.117 44.300 1.257 1.00 25.22 280 LEU A C 1
ATOM 2153 O O . LEU A 1 280 ? 59.796 43.288 1.431 1.00 24.22 280 LEU A O 1
ATOM 2158 N N . GLY A 1 281 ? 57.940 44.283 0.640 1.00 25.39 281 GLY A N 1
ATOM 2159 C CA . GLY A 1 281 ? 57.390 43.046 0.119 1.00 25.38 281 GLY A CA 1
ATOM 2160 C C . GLY A 1 281 ? 56.893 42.135 1.226 1.00 27.40 281 GLY A C 1
ATOM 2161 O O . GLY A 1 281 ? 56.674 40.944 1.003 1.00 28.73 281 GLY A O 1
ATOM 2162 N N . GLY A 1 282 ? 56.711 42.686 2.424 1.00 28.19 282 GLY A N 1
ATOM 2163 C CA . GLY A 1 282 ? 56.250 41.881 3.545 1.00 25.83 282 GLY A CA 1
ATOM 2164 C C . GLY A 1 282 ? 57.402 41.321 4.370 1.00 27.41 282 GLY A C 1
ATOM 2165 O O . GLY A 1 282 ? 57.179 40.626 5.377 1.00 24.20 282 GLY A O 1
ATOM 2166 N N . MET A 1 283 ? 58.634 41.635 3.953 1.00 26.22 283 MET A N 1
ATOM 2167 C CA . MET A 1 283 ? 59.841 41.162 4.637 1.00 24.83 283 MET A CA 1
ATOM 2168 C C . MET A 1 283 ? 60.774 42.295 5.056 1.00 25.17 283 MET A C 1
ATOM 2169 O O . MET A 1 283 ? 60.857 43.321 4.387 1.00 23.48 283 MET A O 1
ATOM 2174 N N . SER A 1 284 ? 61.476 42.105 6.173 1.00 23.99 284 SER A N 1
ATOM 2175 C CA . SER A 1 284 ? 62.406 43.112 6.657 1.00 22.12 284 SER A CA 1
ATOM 2176 C C . SER A 1 284 ? 63.473 43.304 5.583 1.00 22.82 284 SER A C 1
ATOM 2177 O O . SER A 1 284 ? 63.986 42.325 5.029 1.00 20.89 284 SER A O 1
ATOM 2180 N N . ASN A 1 285 ? 63.806 44.561 5.289 1.00 23.29 285 ASN A N 1
ATOM 2181 C CA . ASN A 1 285 ? 64.806 44.850 4.266 1.00 22.03 285 ASN A CA 1
ATOM 2182 C C . ASN A 1 285 ? 66.139 45.272 4.854 1.00 22.44 285 ASN A C 1
ATOM 2183 O O . ASN A 1 285 ? 67.022 45.710 4.133 1.00 22.68 285 ASN A O 1
ATOM 2188 N N . GLY A 1 286 ? 66.284 45.148 6.167 1.00 23.63 286 GLY A N 1
ATOM 2189 C CA . GLY A 1 286 ? 67.545 45.504 6.791 1.00 25.34 286 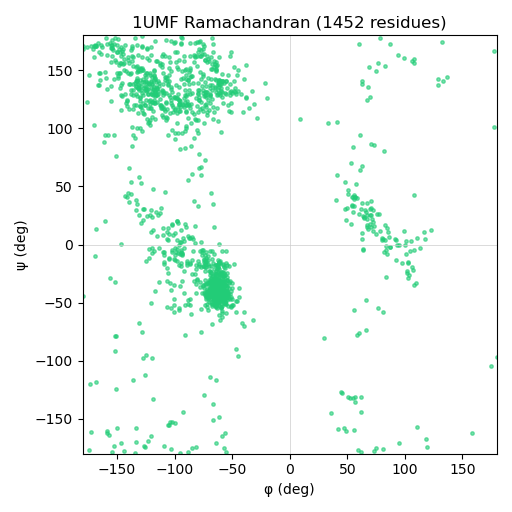GLY A CA 1
ATOM 2190 C C . GLY A 1 286 ? 67.566 46.840 7.501 1.00 26.03 286 GLY A C 1
ATOM 2191 O O . GLY A 1 286 ? 68.322 47.025 8.450 1.00 25.21 286 GLY A O 1
ATOM 2192 N N . GLU A 1 287 ? 66.748 47.778 7.039 1.00 26.69 287 GLU A N 1
ATOM 2193 C CA . GLU A 1 287 ? 66.684 49.093 7.656 1.00 25.65 287 GLU A CA 1
ATOM 2194 C C . GLU A 1 287 ? 65.828 49.021 8.926 1.00 26.66 287 GLU A C 1
ATOM 2195 O O . GLU A 1 287 ? 65.230 47.980 9.236 1.00 24.01 287 GLU A O 1
ATOM 2201 N N . GLU A 1 288 ? 65.771 50.121 9.666 1.00 25.34 288 GLU A N 1
ATOM 2202 C CA . GLU A 1 288 ? 64.983 50.149 10.895 1.00 25.89 288 GLU A CA 1
ATOM 2203 C C . GLU A 1 288 ? 63.504 49.901 10.624 1.00 25.07 288 GLU A C 1
ATOM 2204 O O . GLU A 1 288 ? 62.940 50.414 9.659 1.00 23.94 288 GLU A O 1
ATOM 2210 N N . ILE A 1 289 ? 62.872 49.103 11.475 1.00 23.67 289 ILE A N 1
ATOM 2211 C CA . ILE A 1 289 ? 61.456 48.845 11.311 1.00 20.74 289 ILE A CA 1
ATOM 2212 C C . ILE A 1 289 ? 60.774 49.977 12.065 1.00 23.16 289 ILE A C 1
ATOM 2213 O O . ILE A 1 289 ? 60.986 50.158 13.264 1.00 22.58 289 ILE A O 1
ATOM 2218 N N . ILE A 1 290 ? 59.976 50.751 11.337 1.00 24.69 290 ILE A N 1
ATOM 2219 C CA . ILE A 1 290 ? 59.287 51.916 11.883 1.00 23.24 290 ILE A CA 1
ATOM 2220 C C . ILE A 1 290 ? 57.775 51.709 11.936 1.00 22.64 290 ILE A C 1
ATOM 2221 O O . ILE A 1 290 ? 57.130 51.541 10.901 1.00 21.59 290 ILE A O 1
ATOM 2226 N N . VAL A 1 291 ? 57.212 51.758 13.142 1.00 21.69 291 VAL A N 1
ATOM 2227 C CA . VAL A 1 291 ? 55.776 51.554 13.325 1.00 21.40 291 VAL A CA 1
ATOM 2228 C C . VAL A 1 291 ? 55.128 52.707 14.099 1.00 24.12 291 VAL A C 1
ATOM 2229 O O . VAL A 1 291 ? 55.705 53.235 15.056 1.00 22.34 291 VAL A O 1
ATOM 2233 N N . ARG A 1 292 ? 53.934 53.103 13.668 1.00 24.47 292 ARG A N 1
ATOM 2234 C CA . ARG A 1 292 ? 53.176 54.154 14.350 1.00 25.43 292 ARG A CA 1
ATOM 2235 C C . ARG A 1 292 ? 51.826 53.563 14.736 1.00 23.65 292 ARG A C 1
ATOM 2236 O O . ARG A 1 292 ? 51.142 52.958 13.906 1.00 23.47 292 ARG A O 1
ATOM 2244 N N . VAL A 1 293 ? 51.454 53.726 15.998 1.00 22.90 293 VAL A N 1
ATOM 2245 C CA . VAL A 1 293 ? 50.196 53.179 16.492 1.00 22.66 293 VAL A CA 1
ATOM 2246 C C . VAL A 1 293 ? 49.310 54.284 17.051 1.00 23.13 293 VAL A C 1
ATOM 2247 O O . VAL A 1 293 ? 49.712 54.981 17.986 1.00 23.03 293 VAL A O 1
ATOM 2251 N N . HIS A 1 294 ? 48.111 54.434 16.483 1.00 19.78 294 HIS A N 1
ATOM 2252 C CA . HIS A 1 294 ? 47.167 55.473 16.916 1.00 21.69 294 HIS A CA 1
ATOM 2253 C C . HIS A 1 294 ? 46.133 54.993 17.925 1.00 22.39 294 HIS A C 1
ATOM 2254 O O . HIS A 1 294 ? 45.351 54.079 17.644 1.00 21.67 294 HIS A O 1
ATOM 2261 N N . PHE A 1 295 ? 46.129 55.630 19.091 1.00 21.24 295 PHE A N 1
ATOM 2262 C CA . PHE A 1 295 ? 45.200 55.300 20.165 1.00 22.61 295 PHE A CA 1
ATOM 2263 C C . PHE A 1 295 ? 44.057 56.298 20.276 1.00 24.03 295 PHE A C 1
ATOM 2264 O O . PHE A 1 295 ? 44.271 57.509 20.228 1.00 24.60 295 PHE A O 1
ATOM 2272 N N . LYS A 1 296 ? 42.838 55.799 20.434 1.00 24.05 296 LYS A N 1
ATOM 2273 C CA . LYS A 1 296 ? 41.707 56.702 20.615 1.00 24.62 296 LYS A CA 1
ATOM 2274 C C . LYS A 1 296 ? 41.846 57.188 22.063 1.00 23.70 296 LYS A C 1
ATOM 2275 O O . LYS A 1 296 ? 42.658 56.659 22.820 1.00 24.49 296 LYS A O 1
ATOM 2281 N N . PRO A 1 297 ? 41.089 58.218 22.459 1.00 24.06 297 PRO A N 1
ATOM 2282 C CA . PRO A 1 297 ? 41.211 58.673 23.852 1.00 23.73 297 PRO A CA 1
ATOM 2283 C C . PRO A 1 297 ? 40.667 57.599 24.805 1.00 23.28 297 PRO A C 1
ATOM 2284 O O . PRO A 1 297 ? 39.845 56.784 24.411 1.00 22.55 297 PRO A O 1
ATOM 2288 N N . THR A 1 298 ? 41.134 57.595 26.049 1.00 24.71 298 THR A N 1
ATOM 2289 C CA . THR A 1 298 ? 40.659 56.632 27.040 1.00 25.90 298 THR A CA 1
ATOM 2290 C C . THR A 1 298 ? 39.127 56.617 27.081 1.00 25.85 298 THR A C 1
ATOM 2291 O O . THR A 1 298 ? 38.493 57.666 27.165 1.00 25.60 298 THR A O 1
ATOM 2295 N N . PRO A 1 299 ? 38.515 55.423 27.021 1.00 25.67 299 PRO A N 1
ATOM 2296 C CA . PRO A 1 299 ? 37.052 55.277 27.051 1.00 27.75 299 PRO A CA 1
ATOM 2297 C C . PRO A 1 299 ? 36.360 55.826 28.312 1.00 29.92 299 PRO A C 1
ATOM 2298 O O . PRO A 1 299 ? 35.345 56.524 28.217 1.00 27.96 299 PRO A O 1
ATOM 2302 N N . SER A 1 300 ? 36.904 55.503 29.484 1.00 28.11 300 SER A N 1
ATOM 2303 C CA . SER A 1 300 ? 36.309 55.941 30.743 1.00 31.12 300 SER A CA 1
ATOM 2304 C C . SER A 1 300 ? 36.581 57.390 31.134 1.00 31.40 300 SER A C 1
ATOM 2305 O O . SER A 1 300 ? 37.725 57.784 31.366 1.00 32.49 300 SER A O 1
ATOM 2308 N N . ILE A 1 301 ? 35.518 58.181 31.207 1.00 29.70 301 ILE A N 1
ATOM 2309 C CA . ILE A 1 301 ? 35.639 59.576 31.602 1.00 29.74 301 ILE A CA 1
ATOM 2310 C C . ILE A 1 301 ? 34.562 59.886 32.638 1.00 30.42 301 ILE A C 1
ATOM 2311 O O . ILE A 1 301 ? 33.438 59.395 32.534 1.00 29.75 301 ILE A O 1
ATOM 2316 N N . PHE A 1 302 ? 34.923 60.683 33.641 1.00 31.64 302 PHE A N 1
ATOM 2317 C CA . PHE A 1 302 ? 34.008 61.059 34.717 1.00 34.26 302 PHE A CA 1
ATOM 2318 C C . PHE A 1 302 ? 33.044 62.136 34.207 1.00 34.88 302 PHE A C 1
ATOM 2319 O O . PHE A 1 302 ? 33.083 63.286 34.653 1.00 31.57 302 PHE A O 1
ATOM 2327 N N . GLN A 1 303 ? 32.191 61.745 33.261 1.00 36.16 303 GLN A N 1
ATOM 2328 C CA . GLN A 1 303 ? 31.200 62.638 32.656 1.00 37.46 303 GLN A CA 1
ATOM 2329 C C . GLN A 1 303 ? 29.949 61.857 32.245 1.00 37.61 303 GLN A C 1
ATOM 2330 O O . GLN A 1 303 ? 30.045 60.718 31.781 1.00 37.82 303 GLN A O 1
ATOM 2336 N N . PRO A 1 304 ? 28.760 62.466 32.400 1.00 36.31 304 PRO A N 1
ATOM 2337 C CA . PRO A 1 304 ? 27.513 61.797 32.031 1.00 37.23 304 PRO A CA 1
ATOM 2338 C C . PRO A 1 304 ? 27.509 61.441 30.552 1.00 37.41 304 PRO A C 1
ATOM 2339 O O . PRO A 1 304 ? 27.883 62.253 29.705 1.00 38.48 304 PRO A O 1
ATOM 2343 N N . GLN A 1 305 ? 27.097 60.216 30.250 1.00 36.84 305 GLN A N 1
ATOM 2344 C CA . GLN A 1 305 ? 27.052 59.752 28.871 1.00 35.63 305 GLN A CA 1
ATOM 2345 C C . GLN A 1 305 ? 25.766 58.975 28.637 1.00 35.04 305 GLN A C 1
ATOM 2346 O O . GLN A 1 305 ? 25.439 58.066 29.398 1.00 33.48 305 GLN A O 1
ATOM 2352 N N . ARG A 1 306 ? 25.044 59.330 27.582 1.00 35.41 306 ARG A N 1
ATOM 2353 C CA . ARG A 1 306 ? 23.810 58.638 27.259 1.00 36.55 306 ARG A CA 1
ATOM 2354 C C . ARG A 1 306 ? 24.173 57.276 26.701 1.00 36.52 306 ARG A C 1
ATOM 2355 O O . ARG A 1 306 ? 25.031 57.168 25.819 1.00 37.49 306 ARG A O 1
ATOM 2363 N N . THR A 1 307 ? 23.528 56.242 27.227 1.00 34.03 307 THR A N 1
ATOM 2364 C CA . THR A 1 307 ? 23.741 54.879 26.762 1.00 32.19 307 THR A CA 1
ATOM 2365 C C . THR A 1 307 ? 22.489 54.076 27.127 1.00 32.00 307 THR A C 1
ATOM 2366 O O . THR A 1 307 ? 21.443 54.656 27.428 1.00 31.10 307 THR A O 1
ATOM 2370 N N . ILE A 1 308 ? 22.585 52.752 27.089 1.00 32.01 308 ILE A N 1
ATOM 2371 C CA . ILE A 1 308 ? 21.447 51.908 27.429 1.00 32.83 308 ILE A CA 1
ATOM 2372 C C . ILE A 1 308 ? 21.898 50.752 28.310 1.00 35.03 308 ILE A C 1
ATOM 2373 O O . ILE A 1 308 ? 23.080 50.393 28.315 1.00 34.85 308 ILE A O 1
ATOM 2378 N N . ASP A 1 309 ? 20.956 50.184 29.064 1.00 37.73 309 ASP A N 1
ATOM 2379 C CA . ASP A 1 309 ? 21.251 49.057 29.946 1.00 38.73 309 ASP A CA 1
ATOM 2380 C C . ASP A 1 309 ? 20.952 47.745 29.224 1.00 39.52 309 ASP A C 1
ATOM 2381 O O . ASP A 1 309 ? 20.512 47.752 28.072 1.00 38.85 309 ASP A O 1
ATOM 2386 N N . ILE A 1 310 ? 21.196 46.625 29.898 1.00 41.10 310 ILE A N 1
ATOM 2387 C CA . ILE A 1 310 ? 20.977 45.309 29.305 1.00 42.45 310 ILE A CA 1
ATOM 2388 C C . ILE A 1 310 ? 19.527 45.046 28.892 1.00 44.12 310 ILE A C 1
ATOM 2389 O O . ILE A 1 310 ? 19.251 44.097 28.152 1.00 43.05 310 ILE A O 1
ATOM 2394 N N . ASN A 1 311 ? 18.605 45.885 29.362 1.00 44.11 311 ASN A N 1
ATOM 2395 C CA . ASN A 1 311 ? 17.195 45.725 29.022 1.00 43.78 311 ASN A CA 1
ATOM 2396 C C . ASN A 1 311 ? 16.797 46.582 27.831 1.00 42.26 311 ASN A C 1
ATOM 2397 O O . ASN A 1 311 ? 15.666 46.504 27.361 1.00 40.90 311 ASN A O 1
ATOM 2402 N N . GLY A 1 312 ? 17.731 47.400 27.350 1.00 41.19 312 GLY A N 1
ATOM 2403 C CA . GLY A 1 312 ? 17.457 48.255 26.205 1.00 38.68 312 GLY A CA 1
ATOM 2404 C C . GLY A 1 312 ? 16.933 49.639 26.544 1.00 38.47 312 GLY A C 1
ATOM 2405 O O . GLY A 1 312 ? 16.593 50.412 25.645 1.00 37.59 312 GLY A O 1
ATOM 2406 N N . ASN A 1 313 ? 16.879 49.956 27.837 1.00 37.69 313 ASN A N 1
ATOM 2407 C CA . ASN A 1 313 ? 16.385 51.247 28.311 1.00 37.35 313 ASN A CA 1
ATOM 2408 C C . ASN A 1 313 ? 17.483 52.301 28.490 1.00 39.23 313 ASN A C 1
ATOM 2409 O O . ASN A 1 313 ? 18.567 52.019 29.015 1.00 39.40 313 ASN A O 1
ATOM 2414 N N . GLU A 1 314 ? 17.180 53.521 28.063 1.00 39.45 314 GLU A N 1
ATOM 2415 C CA . GLU A 1 314 ? 18.112 54.636 28.165 1.00 40.53 314 GLU A CA 1
ATOM 2416 C C . GLU A 1 314 ? 18.413 54.996 29.617 1.00 40.88 314 GLU A C 1
ATOM 2417 O O . GLU A 1 314 ? 17.518 55.064 30.462 1.00 39.92 314 GLU A O 1
ATOM 2423 N N . CYS A 1 315 ? 19.689 55.217 29.898 1.00 40.04 315 CYS A N 1
ATOM 2424 C CA . CYS A 1 315 ? 20.129 55.575 31.232 1.00 41.13 315 CYS A CA 1
ATOM 2425 C C . CYS A 1 315 ? 21.405 56.398 31.117 1.00 41.05 315 CYS A C 1
ATOM 2426 O O . CYS A 1 315 ? 21.963 56.552 30.030 1.00 41.92 315 CYS A O 1
ATOM 2429 N N . GLU A 1 316 ? 21.864 56.930 32.238 1.00 40.97 316 GLU A N 1
ATOM 2430 C CA . GLU A 1 316 ? 23.061 57.753 32.249 1.00 40.98 316 GLU A CA 1
ATOM 2431 C C . GLU A 1 316 ? 24.269 56.989 32.774 1.00 40.02 316 GLU A C 1
ATOM 2432 O O . GLU A 1 316 ? 24.190 56.335 33.811 1.00 40.03 316 GLU A O 1
ATOM 2438 N N . CYS A 1 317 ? 25.378 57.061 32.043 1.00 39.19 317 CYS A N 1
ATOM 2439 C CA . CYS A 1 317 ? 26.620 56.418 32.465 1.00 39.04 317 CYS A CA 1
ATOM 2440 C C . CYS A 1 317 ? 27.505 57.520 33.053 1.00 38.43 317 CYS A C 1
ATOM 2441 O O . CYS A 1 317 ? 27.860 58.482 32.368 1.00 35.35 317 CYS A O 1
ATOM 2444 N N . LEU A 1 318 ? 27.839 57.385 34.329 1.00 40.43 318 LEU A N 1
ATOM 2445 C CA . LEU A 1 318 ? 28.666 58.370 35.012 1.00 42.20 318 LEU A CA 1
ATOM 2446 C C . LEU A 1 318 ? 29.717 57.614 35.812 1.00 42.64 318 LEU A C 1
ATOM 2447 O O . LEU A 1 318 ? 29.489 57.237 36.961 1.00 44.84 318 LEU A O 1
ATOM 2452 N N . LEU A 1 319 ? 30.867 57.390 35.183 1.00 42.33 319 LEU A N 1
ATOM 2453 C CA . LEU A 1 319 ? 31.967 56.658 35.797 1.00 40.57 319 LEU A CA 1
ATOM 2454 C C . LEU A 1 319 ? 32.786 57.536 36.750 1.00 41.83 319 LEU A C 1
ATOM 2455 O O . LEU A 1 319 ? 33.651 58.297 36.319 1.00 40.01 319 LEU A O 1
ATOM 2460 N N . LYS A 1 320 ? 32.508 57.420 38.048 1.00 44.94 320 LYS A N 1
ATOM 2461 C CA . LYS A 1 320 ? 33.204 58.210 39.066 1.00 47.91 320 LYS A CA 1
ATOM 2462 C C . LYS A 1 320 ? 34.632 57.733 39.292 1.00 49.16 320 LYS A C 1
ATOM 2463 O O . LYS A 1 320 ? 34.975 56.587 38.993 1.00 48.19 320 LYS A O 1
ATOM 2469 N N . GLY A 1 321 ? 35.457 58.622 39.838 1.00 50.46 321 GLY A N 1
ATOM 2470 C CA . GLY A 1 321 ? 36.843 58.278 40.105 1.00 52.60 321 GLY A CA 1
ATOM 2471 C C . GLY A 1 321 ? 37.766 58.674 38.970 1.00 53.26 321 GLY A C 1
ATOM 2472 O O . GLY A 1 321 ? 37.310 58.950 37.859 1.00 52.93 321 GLY A O 1
ATOM 2473 N N . ARG A 1 322 ? 39.065 58.718 39.252 1.00 54.56 322 ARG A N 1
ATOM 2474 C CA . ARG A 1 322 ? 40.052 59.072 38.237 1.00 53.61 322 ARG A CA 1
ATOM 2475 C C . ARG A 1 322 ? 40.175 57.949 37.216 1.00 49.22 322 ARG A C 1
ATOM 2476 O O . ARG A 1 322 ? 39.812 56.801 37.481 1.00 48.60 322 ARG A O 1
ATOM 2484 N N . HIS A 1 323 ? 40.688 58.295 36.044 1.00 44.29 323 HIS A N 1
ATOM 2485 C CA . HIS A 1 323 ? 40.877 57.340 34.967 1.00 38.17 323 HIS A CA 1
ATOM 2486 C C . HIS A 1 323 ? 42.145 57.743 34.238 1.00 35.20 323 HIS A C 1
ATOM 2487 O O . HIS A 1 323 ? 42.639 58.859 34.407 1.00 33.81 323 HIS A O 1
ATOM 2494 N N . ASP A 1 324 ? 42.685 56.833 33.440 1.00 33.49 324 ASP A N 1
ATOM 2495 C CA . ASP A 1 324 ? 43.886 57.131 32.677 1.00 31.83 324 ASP A CA 1
ATOM 2496 C C . ASP A 1 324 ? 43.451 58.192 31.672 1.00 30.48 324 ASP A C 1
ATOM 2497 O O . ASP A 1 324 ? 42.572 57.949 30.846 1.00 29.87 324 ASP A O 1
ATOM 2502 N N . PRO A 1 325 ? 44.050 59.389 31.738 1.00 29.50 325 PRO A N 1
ATOM 2503 C CA . PRO A 1 325 ? 43.667 60.444 30.798 1.00 27.24 325 PRO A CA 1
ATOM 2504 C C . PRO A 1 325 ? 44.119 60.204 29.359 1.00 27.65 325 PRO A C 1
ATOM 2505 O O . PRO A 1 325 ? 43.604 60.835 28.432 1.00 25.95 325 PRO A O 1
ATOM 2509 N N . CYS A 1 326 ? 45.072 59.292 29.172 1.00 25.33 326 CYS A N 1
ATOM 2510 C CA . CYS A 1 326 ? 45.591 58.999 27.835 1.00 25.02 326 CYS A CA 1
ATOM 2511 C C . CYS A 1 326 ? 46.234 57.608 27.761 1.00 23.80 326 CYS A C 1
ATOM 2512 O O . CYS A 1 326 ? 47.413 57.449 28.063 1.00 23.18 326 CYS A O 1
ATOM 2515 N N . ILE A 1 327 ? 45.457 56.607 27.349 1.00 23.07 327 ILE A N 1
ATOM 2516 C CA . ILE A 1 327 ? 45.961 55.240 27.264 1.00 21.79 327 ILE A CA 1
ATOM 2517 C C . ILE A 1 327 ? 47.159 55.035 26.351 1.00 21.98 327 ILE A C 1
ATOM 2518 O O . ILE A 1 327 ? 47.905 54.075 26.525 1.00 22.77 327 ILE A O 1
ATOM 2523 N N . ALA A 1 328 ? 47.353 55.923 25.382 1.00 21.65 328 ALA A N 1
ATOM 2524 C CA . ALA A 1 328 ? 48.490 55.803 24.472 1.00 21.81 328 ALA A CA 1
ATOM 2525 C C . ALA A 1 328 ? 49.830 55.715 25.217 1.00 22.78 328 ALA A C 1
ATOM 2526 O O . ALA A 1 328 ? 50.769 55.081 24.738 1.00 24.25 328 ALA A O 1
ATOM 2528 N N . ILE A 1 329 ? 49.920 56.341 26.385 1.00 22.74 329 ILE A N 1
ATOM 2529 C CA . ILE A 1 329 ? 51.169 56.340 27.145 1.00 25.70 329 ILE A CA 1
ATOM 2530 C C . ILE A 1 329 ? 51.612 54.928 27.535 1.00 26.34 329 ILE A C 1
ATOM 2531 O O . ILE A 1 329 ? 52.658 54.452 27.083 1.00 25.35 329 ILE A O 1
ATOM 2536 N N . ARG A 1 330 ? 50.822 54.262 28.371 1.00 27.06 330 ARG A N 1
ATOM 2537 C CA . ARG A 1 330 ? 51.145 52.904 28.779 1.00 28.46 330 ARG A CA 1
ATOM 2538 C C . ARG A 1 330 ? 51.144 52.028 27.539 1.00 27.18 330 ARG A C 1
ATOM 2539 O O . ARG A 1 330 ? 51.928 51.084 27.441 1.00 26.93 330 ARG A O 1
ATOM 2547 N N . GLY A 1 331 ? 50.263 52.353 26.592 1.00 23.66 331 GLY A N 1
ATOM 2548 C CA . GLY A 1 331 ? 50.174 51.588 25.361 1.00 22.56 331 GLY A CA 1
ATOM 2549 C C . GLY A 1 331 ? 51.475 51.450 24.585 1.00 24.07 331 GLY A C 1
ATOM 2550 O O . GLY A 1 331 ? 51.766 50.374 24.048 1.00 24.34 331 GLY A O 1
ATOM 2551 N N . SER A 1 332 ? 52.261 52.524 24.513 1.00 23.67 332 SER A N 1
ATOM 2552 C CA . SER A 1 332 ? 53.522 52.474 23.778 1.00 24.86 332 SER A CA 1
ATOM 2553 C C . SER A 1 332 ? 54.387 51.306 24.245 1.00 25.78 332 SER A C 1
ATOM 2554 O O . SER A 1 332 ? 54.931 50.559 23.431 1.00 26.09 332 SER A O 1
ATOM 2557 N N . VAL A 1 333 ? 54.505 51.139 25.557 1.00 26.32 333 VAL A N 1
ATOM 2558 C CA . VAL A 1 333 ? 55.298 50.047 26.100 1.00 25.93 333 VAL A CA 1
ATOM 2559 C C . VAL A 1 333 ? 54.746 48.695 25.640 1.00 24.87 333 VAL A C 1
ATOM 2560 O O . VAL A 1 333 ? 55.507 47.806 25.255 1.00 23.41 333 VAL A O 1
ATOM 2564 N N . VAL A 1 334 ? 53.424 48.538 25.685 1.00 22.30 334 VAL A N 1
ATOM 2565 C CA . VAL A 1 334 ? 52.814 47.285 25.263 1.00 22.39 334 VAL A CA 1
ATOM 2566 C C . VAL A 1 334 ? 53.104 47.044 23.781 1.00 21.03 334 VAL A C 1
ATOM 2567 O O . VAL A 1 334 ? 53.417 45.931 23.388 1.00 21.68 334 VAL A O 1
ATOM 2571 N N . CYS A 1 335 ? 53.020 48.090 22.963 1.00 20.64 335 CYS A N 1
ATOM 2572 C CA . CYS A 1 335 ? 53.312 47.949 21.532 1.00 21.88 335 CYS A CA 1
ATOM 2573 C C . CYS A 1 335 ? 54.757 47.499 21.338 1.00 22.27 335 CYS A C 1
ATOM 2574 O O . CYS A 1 335 ? 55.061 46.700 20.449 1.00 23.67 335 CYS A O 1
ATOM 2577 N N . GLU A 1 336 ? 55.642 48.026 22.179 1.00 21.17 336 GLU A N 1
ATOM 2578 C CA . GLU A 1 336 ? 57.052 47.675 22.131 1.00 21.95 336 GLU A CA 1
ATOM 2579 C C . GLU A 1 336 ? 57.220 46.178 22.419 1.00 22.29 336 GLU A C 1
ATOM 2580 O O . GLU A 1 336 ? 57.985 45.493 21.748 1.00 21.40 336 GLU A O 1
ATOM 2586 N N . SER A 1 337 ? 56.495 45.671 23.413 1.00 23.12 337 SER A N 1
ATOM 2587 C CA . SER A 1 337 ? 56.583 44.258 23.759 1.00 23.03 337 SER A CA 1
ATOM 2588 C C . SER A 1 337 ? 56.051 43.432 22.597 1.00 23.29 337 SER A C 1
ATOM 2589 O O . SER A 1 337 ? 56.673 42.448 22.182 1.00 23.86 337 SER A O 1
ATOM 2592 N N . LEU A 1 338 ? 54.904 43.846 22.068 1.00 21.81 338 LEU A N 1
ATOM 2593 C CA . LEU A 1 338 ? 54.287 43.144 20.947 1.00 22.86 338 LEU A CA 1
ATOM 2594 C C . LEU A 1 338 ? 55.210 43.060 19.739 1.00 21.48 338 LEU A C 1
ATOM 2595 O O . LEU A 1 338 ? 55.306 42.008 19.103 1.00 19.31 338 LEU A O 1
ATOM 2600 N N . LEU A 1 339 ? 55.900 44.154 19.420 1.00 22.11 339 LEU A N 1
ATOM 2601 C CA . LEU A 1 339 ? 56.818 44.126 18.282 1.00 20.75 339 LEU A CA 1
ATOM 2602 C C . LEU A 1 339 ? 57.942 43.111 18.546 1.00 21.10 339 LEU A C 1
ATOM 2603 O O . LEU A 1 339 ? 58.381 42.400 17.634 1.00 19.75 339 LEU A O 1
ATOM 2608 N N . ALA A 1 340 ? 58.391 43.033 19.797 1.00 19.08 340 ALA A N 1
ATOM 2609 C CA . ALA A 1 340 ? 59.461 42.107 20.155 1.00 20.38 340 ALA A CA 1
ATOM 2610 C C . ALA A 1 340 ? 59.008 40.658 19.989 1.00 19.45 340 ALA A C 1
ATOM 2611 O O . ALA A 1 340 ? 59.756 39.815 19.497 1.00 20.14 340 ALA A O 1
ATOM 2613 N N . LEU A 1 341 ? 57.785 40.368 20.409 1.00 19.23 341 LEU A N 1
ATOM 2614 C CA . LEU A 1 341 ? 57.255 39.015 20.289 1.00 21.23 341 LEU A CA 1
ATOM 2615 C C . LEU A 1 341 ? 57.079 38.618 18.818 1.00 21.63 341 LEU A C 1
ATOM 2616 O O . LEU A 1 341 ? 57.460 37.525 18.414 1.00 21.73 341 LEU A O 1
ATOM 2621 N N . VAL A 1 342 ? 56.508 39.513 18.022 1.00 21.31 342 VAL A N 1
ATOM 2622 C CA . VAL A 1 342 ? 56.293 39.237 16.610 1.00 22.93 342 VAL A CA 1
ATOM 2623 C C . VAL A 1 342 ? 57.631 39.025 15.906 1.00 24.76 342 VAL A C 1
ATOM 2624 O O . VAL A 1 342 ? 57.821 38.063 15.161 1.00 25.86 342 VAL A O 1
ATOM 2628 N N . LEU A 1 343 ? 58.560 39.931 16.163 1.00 25.09 343 LEU A N 1
ATOM 2629 C CA . LEU A 1 343 ? 59.875 39.873 15.549 1.00 26.20 343 LEU A CA 1
ATOM 2630 C C . LEU A 1 343 ? 60.650 38.604 15.943 1.00 24.90 343 LEU A C 1
ATOM 2631 O O . LEU A 1 343 ? 61.298 37.983 15.100 1.00 22.29 343 LEU A O 1
ATOM 2636 N N . ALA A 1 344 ? 60.580 38.211 17.214 1.00 23.43 344 ALA A N 1
ATOM 2637 C CA . ALA A 1 344 ? 61.276 37.005 17.651 1.00 22.68 344 ALA A CA 1
ATOM 2638 C C . ALA A 1 344 ? 60.645 35.782 16.987 1.00 22.55 344 ALA A C 1
ATOM 2639 O O . ALA A 1 344 ? 61.346 34.838 16.622 1.00 23.98 344 ALA A O 1
ATOM 2641 N N . ASP A 1 345 ? 59.323 35.797 16.834 1.00 20.92 345 ASP A N 1
ATOM 2642 C CA . ASP A 1 345 ? 58.636 34.686 16.190 1.00 22.68 345 ASP A CA 1
ATOM 2643 C C . ASP A 1 345 ? 59.200 34.556 14.767 1.00 22.63 345 ASP A C 1
ATOM 2644 O O . ASP A 1 345 ? 59.558 33.461 14.326 1.00 22.98 345 ASP A O 1
ATOM 2649 N N . MET A 1 346 ? 59.291 35.685 14.063 1.00 19.97 346 MET A N 1
ATOM 2650 C CA . MET A 1 346 ? 59.814 35.708 12.700 1.00 23.18 346 MET A CA 1
ATOM 2651 C C . MET A 1 346 ? 61.280 35.265 12.626 1.00 22.09 346 MET A C 1
ATOM 2652 O O . MET A 1 346 ? 61.678 34.624 11.659 1.00 21.19 346 MET A O 1
ATOM 2657 N N . VAL A 1 347 ? 62.082 35.607 13.635 1.00 21.14 347 VAL A N 1
ATOM 2658 C CA . VAL A 1 347 ? 63.484 35.195 13.648 1.00 22.94 347 VAL A CA 1
ATOM 2659 C C . VAL A 1 347 ? 63.551 33.669 13.656 1.00 20.81 347 VAL A C 1
ATOM 2660 O O . VAL A 1 347 ? 64.397 33.076 13.004 1.00 21.43 347 VAL A O 1
ATOM 2664 N N . LEU A 1 348 ? 62.639 33.045 14.394 1.00 22.17 348 LEU A N 1
ATOM 2665 C CA . LEU A 1 348 ? 62.574 31.593 14.485 1.00 22.73 348 LEU A CA 1
ATOM 2666 C C . LEU A 1 348 ? 62.037 30.956 13.201 1.00 22.90 348 LEU A C 1
ATOM 2667 O O . LEU A 1 348 ? 62.590 29.972 12.699 1.00 25.37 348 LEU A O 1
ATOM 2672 N N . LEU A 1 349 ? 60.966 31.518 12.658 1.00 21.54 349 LEU A N 1
ATOM 2673 C CA . LEU A 1 349 ? 60.372 30.972 11.443 1.00 23.30 349 LEU A CA 1
ATOM 2674 C C . LEU A 1 349 ? 61.290 31.066 10.221 1.00 22.00 349 LEU A C 1
ATOM 2675 O O . LEU A 1 349 ? 61.214 30.232 9.321 1.00 24.16 349 LEU A O 1
ATOM 2680 N N . ASN A 1 350 ? 62.164 32.064 10.201 1.00 23.08 350 ASN A N 1
ATOM 2681 C CA . ASN A 1 350 ? 63.072 32.272 9.072 1.00 24.72 350 ASN A CA 1
ATOM 2682 C C . ASN A 1 350 ? 64.165 31.210 8.952 1.00 26.01 350 ASN A C 1
ATOM 2683 O O . ASN A 1 350 ? 64.775 31.051 7.888 1.00 25.88 350 ASN A O 1
ATOM 2688 N N . LEU A 1 351 ? 64.402 30.479 10.037 1.00 26.31 351 LEU A N 1
ATOM 2689 C CA . LEU A 1 351 ? 65.438 29.449 10.063 1.00 27.29 351 LEU A CA 1
ATOM 2690 C C . LEU A 1 351 ? 65.234 28.322 9.055 1.00 28.22 351 LEU A C 1
ATOM 2691 O O . LEU A 1 351 ? 66.161 27.571 8.774 1.00 28.68 351 LEU A O 1
ATOM 2696 N N . THR A 1 352 ? 64.031 28.199 8.510 1.00 29.13 352 THR A N 1
ATOM 2697 C CA . THR A 1 352 ? 63.753 27.134 7.547 1.00 30.36 352 THR A CA 1
ATOM 2698 C C . THR A 1 352 ? 63.886 27.594 6.098 1.00 30.62 352 THR A C 1
ATOM 2699 O O . THR A 1 352 ? 63.696 26.799 5.176 1.00 30.26 352 THR A O 1
ATOM 2703 N N . SER A 1 353 ? 64.219 28.866 5.906 1.00 29.64 353 SER A N 1
ATOM 2704 C CA . SER A 1 353 ? 64.306 29.464 4.573 1.00 29.24 353 SER A CA 1
ATOM 2705 C C . SER A 1 353 ? 65.239 28.875 3.527 1.00 27.64 353 SER A C 1
ATOM 2706 O O . SER A 1 353 ? 64.843 28.725 2.376 1.00 26.06 353 SER A O 1
ATOM 2709 N N . LYS A 1 354 ? 66.470 28.551 3.912 1.00 30.12 354 LYS A N 1
ATOM 2710 C CA . LYS A 1 354 ? 67.450 28.030 2.962 1.00 30.50 354 LYS A CA 1
ATOM 2711 C C . LYS A 1 354 ? 67.966 26.649 3.347 1.00 31.88 354 LYS A C 1
ATOM 2712 O O . LYS A 1 354 ? 68.119 26.357 4.533 1.00 33.67 354 LYS A O 1
ATOM 2718 N N . ILE A 1 355 ? 68.263 25.811 2.352 1.00 30.47 355 ILE A N 1
ATOM 2719 C CA . ILE A 1 355 ? 68.753 24.464 2.638 1.00 30.93 355 ILE A CA 1
ATOM 2720 C C . ILE A 1 355 ? 70.052 24.497 3.423 1.00 31.39 355 ILE A C 1
ATOM 2721 O O . ILE A 1 355 ? 70.277 23.650 4.292 1.00 31.65 355 ILE A O 1
ATOM 2726 N N . GLU A 1 356 ? 70.898 25.483 3.132 1.00 30.15 356 GLU A N 1
ATOM 2727 C CA . GLU A 1 356 ? 72.175 25.610 3.817 1.00 30.87 356 GLU A CA 1
ATOM 2728 C C . GLU A 1 356 ? 72.015 25.735 5.334 1.00 30.54 356 GLU A C 1
ATOM 2729 O O . GLU A 1 356 ? 72.916 25.352 6.083 1.00 31.80 356 GLU A O 1
ATOM 2735 N N . TYR A 1 357 ? 70.881 26.262 5.794 1.00 28.68 357 TYR A N 1
ATOM 2736 C CA . TYR A 1 357 ? 70.654 26.407 7.235 1.00 28.70 357 TYR A CA 1
ATOM 2737 C C . TYR A 1 357 ? 70.511 25.031 7.869 1.00 28.48 357 TYR A C 1
ATOM 2738 O O . TYR A 1 357 ? 70.965 24.807 8.987 1.00 28.03 357 TYR A O 1
ATOM 2747 N N . LEU A 1 358 ? 69.857 24.124 7.147 1.00 29.46 358 LEU A N 1
ATOM 2748 C CA . LEU A 1 358 ? 69.638 22.762 7.611 1.00 31.19 358 LEU A CA 1
ATOM 2749 C C . LEU A 1 358 ? 70.929 21.961 7.600 1.00 31.23 358 LEU A C 1
ATOM 2750 O O . LEU A 1 358 ? 71.214 21.214 8.536 1.00 31.62 358 LEU A O 1
ATOM 2755 N N . LYS A 1 359 ? 71.699 22.110 6.529 1.00 33.07 359 LYS A N 1
ATOM 2756 C CA . LYS A 1 359 ? 72.969 21.404 6.405 1.00 36.15 359 LYS A CA 1
ATOM 2757 C C . LYS A 1 359 ? 73.925 21.845 7.507 1.00 36.22 359 LYS A C 1
ATOM 2758 O O . LYS A 1 359 ? 74.631 21.028 8.098 1.00 37.01 359 LYS A O 1
ATOM 2764 N N . THR A 1 360 ? 73.935 23.141 7.788 1.00 35.73 360 THR A N 1
ATOM 2765 C CA . THR A 1 360 ? 74.816 23.676 8.814 1.00 37.90 360 THR A CA 1
ATOM 2766 C C . THR A 1 360 ? 74.500 23.108 10.189 1.00 38.84 360 THR A C 1
ATOM 2767 O O . THR A 1 360 ? 75.392 22.682 10.919 1.00 39.95 360 THR A O 1
ATOM 2771 N N . ILE A 1 361 ? 73.223 23.095 10.540 1.00 38.75 361 ILE A N 1
ATOM 2772 C CA . ILE A 1 361 ? 72.820 22.603 11.846 1.00 39.89 361 ILE A CA 1
ATOM 2773 C C . ILE A 1 361 ? 72.868 21.093 12.017 1.00 41.85 361 ILE A C 1
ATOM 2774 O O . ILE A 1 361 ? 73.305 20.611 13.054 1.00 40.97 361 ILE A O 1
ATOM 2779 N N . TYR A 1 362 ? 72.429 20.350 11.005 1.00 43.47 362 TYR A N 1
ATOM 2780 C CA . TYR A 1 362 ? 72.400 18.891 11.085 1.00 47.20 362 TYR A CA 1
ATOM 2781 C C . TYR A 1 362 ? 73.680 18.158 10.694 1.00 51.97 362 TYR A C 1
ATOM 2782 O O . TYR A 1 362 ? 74.116 17.249 11.402 1.00 53.66 362 TYR A O 1
ATOM 2791 N N . ASN A 1 363 ? 74.274 18.531 9.566 1.00 56.71 363 ASN A N 1
ATOM 2792 C CA . ASN A 1 363 ? 75.487 17.864 9.117 1.00 61.81 363 ASN A CA 1
ATOM 2793 C C . ASN A 1 363 ? 76.743 18.432 9.751 1.00 65.78 363 ASN A C 1
ATOM 2794 O O . ASN A 1 363 ? 77.846 18.011 9.411 1.00 65.32 363 ASN A O 1
ATOM 2799 N N . GLU A 1 364 ? 76.588 19.369 10.681 1.00 71.39 364 GLU A N 1
ATOM 2800 C CA . GLU A 1 364 ? 77.760 19.971 11.304 1.00 78.31 364 GLU A CA 1
ATOM 2801 C C . GLU A 1 364 ? 77.595 20.488 12.734 1.00 82.59 364 GLU A C 1
ATOM 2802 O O . GLU A 1 364 ? 78.547 20.451 13.515 1.00 82.44 364 GLU A O 1
ATOM 2808 N N . ASN A 1 365 ? 76.404 20.962 13.090 1.00 87.03 365 ASN A N 1
ATOM 2809 C CA . ASN A 1 365 ? 76.195 21.499 14.434 1.00 91.35 365 ASN A CA 1
ATOM 2810 C C . ASN A 1 365 ? 75.435 20.566 15.383 1.00 92.87 365 ASN A C 1
ATOM 2811 O O . ASN A 1 365 ? 76.037 20.143 16.393 1.00 93.13 365 ASN A O 1
ATOM 2817 N N . MET B 1 1 ? 39.666 20.179 7.238 1.00 34.48 1 MET B N 1
ATOM 2818 C CA . MET B 1 1 ? 41.117 20.514 7.297 1.00 31.62 1 MET B CA 1
ATOM 2819 C C . MET B 1 1 ? 41.848 19.836 6.135 1.00 29.26 1 MET B C 1
ATOM 2820 O O . MET B 1 1 ? 42.131 18.639 6.180 1.00 28.35 1 MET B O 1
ATOM 2825 N N . ASN B 1 2 ? 42.150 20.614 5.099 1.00 27.64 2 ASN B N 1
ATOM 2826 C CA . ASN B 1 2 ? 42.816 20.095 3.901 1.00 27.82 2 ASN B CA 1
ATOM 2827 C C . ASN B 1 2 ? 44.332 20.317 3.877 1.00 27.74 2 ASN B C 1
ATOM 2828 O O . ASN B 1 2 ? 44.955 20.265 2.812 1.00 27.25 2 ASN B O 1
ATOM 2833 N N . THR B 1 3 ? 44.911 20.556 5.053 1.00 25.72 3 THR B N 1
ATOM 2834 C CA . THR B 1 3 ? 46.344 20.789 5.197 1.00 24.02 3 THR B CA 1
ATOM 2835 C C . THR B 1 3 ? 46.988 19.843 6.211 1.00 24.91 3 THR B C 1
ATOM 2836 O O . THR B 1 3 ? 46.438 19.607 7.294 1.00 26.27 3 THR B O 1
ATOM 2840 N N . LEU B 1 4 ? 48.156 19.311 5.852 1.00 24.20 4 LEU B N 1
ATOM 2841 C CA . LEU B 1 4 ? 48.920 18.402 6.709 1.00 22.87 4 LEU B CA 1
ATOM 2842 C C . LEU B 1 4 ? 50.274 19.022 7.069 1.00 23.37 4 LEU B C 1
ATOM 2843 O O . LEU B 1 4 ? 50.980 19.529 6.195 1.00 22.87 4 LEU B O 1
ATOM 2848 N N . GLY B 1 5 ? 50.642 18.991 8.349 1.00 24.28 5 GLY B N 1
ATOM 2849 C CA . GLY B 1 5 ? 51.931 19.542 8.747 1.00 25.50 5 GLY B CA 1
ATOM 2850 C C . GLY B 1 5 ? 51.909 20.943 9.333 1.00 27.65 5 GLY B C 1
ATOM 2851 O O . GLY B 1 5 ? 50.959 21.706 9.122 1.00 27.81 5 GLY B O 1
ATOM 2852 N N . ARG B 1 6 ? 52.983 21.285 10.045 1.00 28.09 6 ARG B N 1
ATOM 2853 C CA . ARG B 1 6 ? 53.130 22.576 10.720 1.00 30.41 6 ARG B CA 1
ATOM 2854 C C . ARG B 1 6 ? 54.010 23.566 9.949 1.00 30.37 6 ARG B C 1
ATOM 2855 O O . ARG B 1 6 ? 53.573 24.677 9.638 1.00 30.45 6 ARG B O 1
ATOM 2863 N N . PHE B 1 7 ? 55.254 23.182 9.674 1.00 29.21 7 PHE B N 1
ATOM 2864 C CA . PHE B 1 7 ? 56.164 24.030 8.903 1.00 31.11 7 PHE B CA 1
ATOM 2865 C C . PHE B 1 7 ? 56.101 23.573 7.439 1.00 31.22 7 PHE B C 1
ATOM 2866 O O . PHE B 1 7 ? 55.858 24.380 6.547 1.00 32.12 7 PHE B O 1
ATOM 2874 N N . LEU B 1 8 ? 56.342 22.285 7.190 1.00 30.00 8 LEU B N 1
ATOM 2875 C CA . LEU B 1 8 ? 56.251 21.752 5.828 1.00 27.49 8 LEU B CA 1
ATOM 2876 C C . LEU B 1 8 ? 54.767 21.434 5.728 1.00 26.42 8 LEU B C 1
ATOM 2877 O O . LEU B 1 8 ? 54.298 20.446 6.298 1.00 25.31 8 LEU B O 1
ATOM 2882 N N . ARG B 1 9 ? 54.019 22.267 5.019 1.00 25.22 9 ARG B N 1
ATOM 2883 C CA . ARG B 1 9 ? 52.578 22.066 4.950 1.00 26.06 9 ARG B CA 1
ATOM 2884 C C . ARG B 1 9 ? 51.991 21.644 3.608 1.00 25.09 9 ARG B C 1
ATOM 2885 O O . ARG B 1 9 ? 52.065 22.378 2.622 1.00 24.11 9 ARG B O 1
ATOM 2893 N N . LEU B 1 10 ? 51.388 20.460 3.595 1.00 25.51 10 LEU B N 1
ATOM 2894 C CA . LEU B 1 10 ? 50.766 19.919 2.392 1.00 27.50 10 LEU B CA 1
ATOM 2895 C C . LEU B 1 10 ? 49.281 20.236 2.389 1.00 27.62 10 LEU B C 1
ATOM 2896 O O . LEU B 1 10 ? 48.553 19.814 3.289 1.00 28.42 10 LEU B O 1
ATOM 2901 N N . THR B 1 11 ? 48.839 20.987 1.386 1.00 25.69 11 THR B N 1
ATOM 2902 C CA . THR B 1 11 ? 47.430 21.347 1.267 1.00 29.32 11 THR B CA 1
ATOM 2903 C C . THR B 1 11 ? 46.885 20.784 -0.046 1.00 30.72 11 THR B C 1
ATOM 2904 O O . THR B 1 11 ? 47.516 20.914 -1.095 1.00 30.18 11 THR B O 1
ATOM 2908 N N . THR B 1 12 ? 45.710 20.164 0.011 1.00 32.14 12 THR B N 1
ATOM 2909 C CA . THR B 1 12 ? 45.114 19.564 -1.179 1.00 32.89 12 THR B CA 1
ATOM 2910 C C . THR B 1 12 ? 43.810 20.180 -1.670 1.00 33.79 12 THR B C 1
ATOM 2911 O O . THR B 1 12 ? 43.078 20.818 -0.916 1.00 31.08 12 THR B O 1
ATOM 2915 N N . PHE B 1 13 ? 43.528 19.964 -2.953 1.00 36.11 13 PHE B N 1
ATOM 2916 C CA . PHE B 1 13 ? 42.300 20.447 -3.572 1.00 39.33 13 PHE B CA 1
ATOM 2917 C C . PHE B 1 13 ? 41.170 19.554 -3.087 1.00 40.75 13 PHE B C 1
ATOM 2918 O O . PHE B 1 13 ? 39.994 19.889 -3.225 1.00 41.57 13 PHE B O 1
ATOM 2926 N N . GLY B 1 14 ? 41.545 18.411 -2.518 1.00 42.87 14 GLY B N 1
ATOM 2927 C CA . GLY B 1 14 ? 40.566 17.483 -1.980 1.00 47.65 14 GLY B CA 1
ATOM 2928 C C . GLY B 1 14 ? 39.822 16.602 -2.969 1.00 50.87 14 GLY B C 1
ATOM 2929 O O . GLY B 1 14 ? 40.007 16.687 -4.187 1.00 48.59 14 GLY B O 1
ATOM 2930 N N . GLU B 1 15 ? 38.970 15.741 -2.424 1.00 55.26 15 GLU B N 1
ATOM 2931 C CA . GLU B 1 15 ? 38.177 14.829 -3.232 1.00 60.05 15 GLU B CA 1
ATOM 2932 C C . GLU B 1 15 ? 37.483 15.557 -4.381 1.00 62.16 15 GLU B C 1
ATOM 2933 O O . GLU B 1 15 ? 36.871 16.607 -4.188 1.00 61.65 15 GLU B O 1
ATOM 2939 N N . SER B 1 16 ? 37.598 14.997 -5.582 1.00 65.34 16 SER B N 1
ATOM 2940 C CA . SER B 1 16 ? 36.983 15.582 -6.766 1.00 69.22 16 SER B CA 1
ATOM 2941 C C . SER B 1 16 ? 36.710 14.521 -7.829 1.00 71.77 16 SER B C 1
ATOM 2942 O O . SER B 1 16 ? 37.280 13.430 -7.789 1.00 71.68 16 SER B O 1
ATOM 2945 N N . HIS B 1 17 ? 35.835 14.845 -8.778 1.00 74.76 17 HIS B N 1
ATOM 2946 C CA . HIS B 1 17 ? 35.483 13.912 -9.846 1.00 76.45 17 HIS B CA 1
ATOM 2947 C C . HIS B 1 17 ? 35.898 14.393 -11.235 1.00 74.94 17 HIS B C 1
ATOM 2948 O O . HIS B 1 17 ? 35.560 13.768 -12.242 1.00 75.27 17 HIS B O 1
ATOM 2955 N N . GLY B 1 18 ? 36.636 15.499 -11.283 1.00 72.64 18 GLY B N 1
ATOM 2956 C CA . GLY B 1 18 ? 37.095 16.035 -12.553 1.00 69.69 18 GLY B CA 1
ATOM 2957 C C . GLY B 1 18 ? 38.330 15.308 -13.050 1.00 67.30 18 GLY B C 1
ATOM 2958 O O . GLY B 1 18 ? 38.761 14.328 -12.448 1.00 67.16 18 GLY B O 1
ATOM 2959 N N . ASP B 1 19 ? 38.914 15.788 -14.142 1.00 65.92 19 ASP B N 1
ATOM 2960 C CA . ASP B 1 19 ? 40.096 15.140 -14.701 1.00 64.76 19 ASP B CA 1
ATOM 2961 C C . ASP B 1 19 ? 41.398 15.721 -14.177 1.00 62.52 19 ASP B C 1
ATOM 2962 O O . ASP B 1 19 ? 42.478 15.314 -14.602 1.00 60.97 19 ASP B O 1
ATOM 2967 N N . VAL B 1 20 ? 41.306 16.670 -13.253 1.00 60.77 20 VAL B N 1
ATOM 2968 C CA . VAL B 1 20 ? 42.510 17.286 -12.711 1.00 58.76 20 VAL B CA 1
ATOM 2969 C C . VAL B 1 20 ? 42.504 17.352 -11.192 1.00 56.51 20 VAL B C 1
ATOM 2970 O O . VAL B 1 20 ? 41.503 17.718 -10.583 1.00 56.38 20 VAL B O 1
ATOM 2974 N N . ILE B 1 21 ? 43.626 16.983 -10.585 1.00 53.20 21 ILE B N 1
ATOM 2975 C CA . ILE B 1 21 ? 43.763 17.041 -9.134 1.00 49.91 21 ILE B CA 1
ATOM 2976 C C . ILE B 1 21 ? 45.026 17.835 -8.817 1.00 46.65 21 ILE B C 1
ATOM 2977 O O . ILE B 1 21 ? 45.976 17.845 -9.596 1.00 44.67 21 ILE B O 1
ATOM 2982 N N . GLY B 1 22 ? 45.033 18.512 -7.679 1.00 43.12 22 GLY B N 1
ATOM 2983 C CA . GLY B 1 22 ? 46.197 19.298 -7.336 1.00 38.43 22 GLY B CA 1
ATOM 2984 C C . GLY B 1 22 ? 46.464 19.440 -5.855 1.00 35.35 22 GLY B C 1
ATOM 2985 O O . GLY B 1 22 ? 45.675 19.041 -4.999 1.00 32.36 22 GLY B O 1
ATOM 2986 N N . GLY B 1 23 ? 47.615 20.016 -5.557 1.00 33.91 23 GLY B N 1
ATOM 2987 C CA . GLY B 1 23 ? 47.992 20.224 -4.181 1.00 33.16 23 GLY B CA 1
ATOM 2988 C C . GLY B 1 23 ? 49.150 21.184 -4.186 1.00 31.05 23 GLY B C 1
ATOM 2989 O O . GLY B 1 23 ? 49.656 21.551 -5.245 1.00 28.65 23 GLY B O 1
ATOM 2990 N N . VAL B 1 24 ? 49.555 21.611 -3.001 1.00 30.53 24 VAL B N 1
ATOM 2991 C CA . VAL B 1 24 ? 50.673 22.512 -2.881 1.00 28.92 24 VAL B CA 1
ATOM 2992 C C . VAL B 1 24 ? 51.420 22.201 -1.600 1.00 29.57 24 VAL B C 1
ATOM 2993 O O . VAL B 1 24 ? 50.812 21.951 -0.551 1.00 29.44 24 VAL B O 1
ATOM 2997 N N . LEU B 1 25 ? 52.743 22.196 -1.703 1.00 27.55 25 LEU B N 1
ATOM 2998 C CA . LEU B 1 25 ? 53.613 21.929 -0.569 1.00 28.02 25 LEU B CA 1
ATOM 2999 C C . LEU B 1 25 ? 54.300 23.241 -0.198 1.00 29.13 25 LEU B C 1
ATOM 3000 O O . LEU B 1 25 ? 55.068 23.806 -0.986 1.00 28.25 25 LEU B O 1
ATOM 3005 N N . ASP B 1 26 ? 54.018 23.715 1.009 1.00 29.28 26 ASP B N 1
ATOM 3006 C CA . ASP B 1 26 ? 54.564 24.978 1.500 1.00 31.14 26 ASP B CA 1
ATOM 3007 C C . ASP B 1 26 ? 55.648 24.727 2.549 1.00 30.31 26 ASP B C 1
ATOM 3008 O O . ASP B 1 26 ? 55.558 23.789 3.338 1.00 32.80 26 ASP B O 1
ATOM 3013 N N . GLY B 1 27 ? 56.690 25.546 2.541 1.00 30.62 27 GLY B N 1
ATOM 3014 C CA . GLY B 1 27 ? 57.737 25.378 3.533 1.00 30.08 27 GLY B CA 1
ATOM 3015 C C . GLY B 1 27 ? 58.994 24.637 3.119 1.00 30.58 27 GLY B C 1
ATOM 3016 O O . GLY B 1 27 ? 59.794 24.276 3.981 1.00 31.63 27 GLY B O 1
ATOM 3017 N N . MET B 1 28 ? 59.175 24.393 1.825 1.00 29.18 28 MET B N 1
ATOM 3018 C CA . MET B 1 28 ? 60.380 23.716 1.357 1.00 31.03 28 MET B CA 1
ATOM 3019 C C . MET B 1 28 ? 61.529 24.705 1.401 1.00 28.73 28 MET B C 1
ATOM 3020 O O . MET B 1 28 ? 61.402 25.817 0.917 1.00 33.43 28 MET B O 1
ATOM 3025 N N . PRO B 1 29 ? 62.662 24.322 1.993 1.00 29.21 29 PRO B N 1
ATOM 3026 C CA . PRO B 1 29 ? 63.779 25.265 2.024 1.00 28.44 29 PRO B CA 1
ATOM 3027 C C . PRO B 1 29 ? 64.238 25.474 0.579 1.00 28.65 29 PRO B C 1
ATOM 3028 O O . PRO B 1 29 ? 64.076 24.583 -0.256 1.00 29.37 29 PRO B O 1
ATOM 3032 N N . SER B 1 30 ? 64.809 26.634 0.279 1.00 25.70 30 SER B N 1
ATOM 3033 C CA . SER B 1 30 ? 65.278 26.892 -1.076 1.00 28.71 30 SER B CA 1
ATOM 3034 C C . SER B 1 30 ? 66.610 26.191 -1.323 1.00 28.01 30 SER B C 1
ATOM 3035 O O . SER B 1 30 ? 67.298 25.785 -0.381 1.00 25.53 30 SER B O 1
ATOM 3038 N N . GLY B 1 31 ? 66.963 26.042 -2.595 1.00 28.87 31 GLY B N 1
ATOM 3039 C CA . GLY B 1 31 ? 68.235 25.427 -2.939 1.00 32.05 31 GLY B CA 1
ATOM 3040 C C . GLY B 1 31 ? 68.318 23.911 -2.965 1.00 35.27 31 GLY B C 1
ATOM 3041 O O . GLY B 1 31 ? 69.413 23.351 -2.924 1.00 36.16 31 GLY B O 1
ATOM 3042 N N . ILE B 1 32 ? 67.172 23.243 -3.019 1.00 36.09 32 ILE B N 1
ATOM 3043 C CA . ILE B 1 32 ? 67.141 21.789 -3.078 1.00 36.77 32 ILE B CA 1
ATOM 3044 C C . ILE B 1 32 ? 66.914 21.404 -4.527 1.00 37.65 32 ILE B C 1
ATOM 3045 O O . ILE B 1 32 ? 65.960 21.869 -5.159 1.00 38.08 32 ILE B O 1
ATOM 3050 N N . LYS B 1 33 ? 67.792 20.558 -5.054 1.00 38.61 33 LYS B N 1
ATOM 3051 C CA . LYS B 1 33 ? 67.687 20.111 -6.436 1.00 39.54 33 LYS B CA 1
ATOM 3052 C C . LYS B 1 33 ? 66.452 19.237 -6.593 1.00 38.72 33 LYS B C 1
ATOM 3053 O O . LYS B 1 33 ? 66.292 18.255 -5.871 1.00 39.89 33 LYS B O 1
ATOM 3059 N N . ILE B 1 34 ? 65.574 19.591 -7.526 1.00 37.51 34 ILE B N 1
ATOM 3060 C CA . ILE B 1 34 ? 64.368 18.800 -7.742 1.00 38.86 34 ILE B CA 1
ATOM 3061 C C . ILE B 1 34 ? 64.749 17.506 -8.451 1.00 40.20 34 ILE B C 1
ATOM 3062 O O . ILE B 1 34 ? 65.303 17.532 -9.548 1.00 41.07 34 ILE B O 1
ATOM 3067 N N . ASP B 1 35 ? 64.467 16.375 -7.810 1.00 40.95 35 ASP B N 1
ATOM 3068 C CA . ASP B 1 35 ? 64.795 15.071 -8.379 1.00 39.29 35 ASP B CA 1
ATOM 3069 C C . ASP B 1 35 ? 63.624 14.559 -9.204 1.00 37.90 35 ASP B C 1
ATOM 3070 O O . ASP B 1 35 ? 62.806 13.766 -8.730 1.00 37.21 35 ASP B O 1
ATOM 3075 N N . TYR B 1 36 ? 63.555 15.027 -10.446 1.00 37.25 36 TYR B N 1
ATOM 3076 C CA . TYR B 1 36 ? 62.499 14.650 -11.368 1.00 37.23 36 TYR B CA 1
ATOM 3077 C C . TYR B 1 36 ? 62.409 13.146 -11.601 1.00 37.66 36 TYR B C 1
ATOM 3078 O O . TYR B 1 36 ? 61.337 12.632 -11.908 1.00 39.10 36 TYR B O 1
ATOM 3087 N N . ALA B 1 37 ? 63.530 12.447 -11.451 1.00 37.99 37 ALA B N 1
ATOM 3088 C CA . ALA B 1 37 ? 63.564 10.998 -11.628 1.00 39.55 37 ALA B CA 1
ATOM 3089 C C . ALA B 1 37 ? 62.866 10.327 -10.451 1.00 41.73 37 ALA B C 1
ATOM 3090 O O . ALA B 1 37 ? 62.080 9.394 -10.631 1.00 43.90 37 ALA B O 1
ATOM 3092 N N . LEU B 1 38 ? 63.161 10.804 -9.242 1.00 42.38 38 LEU B N 1
ATOM 3093 C CA . LEU B 1 38 ? 62.552 10.260 -8.033 1.00 40.92 38 LEU B CA 1
ATOM 3094 C C . LEU B 1 38 ? 61.054 10.529 -8.026 1.00 41.03 38 LEU B C 1
ATOM 3095 O O . LEU B 1 38 ? 60.253 9.657 -7.696 1.00 40.67 38 LEU B O 1
ATOM 3100 N N . LEU B 1 39 ? 60.679 11.749 -8.381 1.00 41.01 39 LEU B N 1
ATOM 3101 C CA . LEU B 1 39 ? 59.275 12.118 -8.409 1.00 41.32 39 LEU B CA 1
ATOM 3102 C C . LEU B 1 39 ? 58.526 11.158 -9.320 1.00 42.65 39 LEU B C 1
ATOM 3103 O O . LEU B 1 39 ? 57.498 10.593 -8.943 1.00 42.99 39 LEU B O 1
ATOM 3108 N N . GLU B 1 40 ? 59.063 10.969 -10.520 1.00 44.17 40 GLU B N 1
ATOM 3109 C CA . GLU B 1 40 ? 58.455 10.092 -11.504 1.00 45.25 40 GLU B CA 1
ATOM 3110 C C . GLU B 1 40 ? 58.426 8.640 -11.041 1.00 43.79 40 GLU B C 1
ATOM 3111 O O . GLU B 1 40 ? 57.433 7.946 -11.233 1.00 43.99 40 GLU B O 1
ATOM 3117 N N . ASN B 1 41 ? 59.504 8.179 -10.419 1.00 43.52 41 ASN B N 1
ATOM 3118 C CA . ASN B 1 41 ? 59.542 6.800 -9.945 1.00 43.25 41 ASN B CA 1
ATOM 3119 C C . ASN B 1 41 ? 58.528 6.554 -8.826 1.00 43.28 41 ASN B C 1
ATOM 3120 O O . ASN B 1 41 ? 57.975 5.454 -8.706 1.00 43.17 41 ASN B O 1
ATOM 3125 N N . GLU B 1 42 ? 58.287 7.576 -8.009 1.00 41.84 42 GLU B N 1
ATOM 3126 C CA . GLU B 1 42 ? 57.335 7.464 -6.909 1.00 40.77 42 GLU B CA 1
ATOM 3127 C C . GLU B 1 42 ? 55.921 7.276 -7.438 1.00 41.41 42 GLU B C 1
ATOM 3128 O O . GLU B 1 42 ? 55.161 6.454 -6.926 1.00 40.09 42 GLU B O 1
ATOM 3134 N N . MET B 1 43 ? 55.569 8.046 -8.462 1.00 42.60 43 MET B N 1
ATOM 3135 C CA . MET B 1 43 ? 54.240 7.957 -9.044 1.00 45.86 43 MET B CA 1
ATOM 3136 C C . MET B 1 43 ? 54.010 6.590 -9.679 1.00 49.31 43 MET B C 1
ATOM 3137 O O . MET B 1 43 ? 52.870 6.138 -9.798 1.00 50.39 43 MET B O 1
ATOM 3142 N N . LYS B 1 44 ? 55.092 5.934 -10.088 1.00 52.54 44 LYS B N 1
ATOM 3143 C CA . LYS B 1 44 ? 54.990 4.610 -10.688 1.00 55.78 44 LYS B CA 1
ATOM 3144 C C . LYS B 1 44 ? 54.670 3.586 -9.605 1.00 57.74 44 LYS B C 1
ATOM 3145 O O . LYS B 1 44 ? 53.724 2.809 -9.735 1.00 57.55 44 LYS B O 1
ATOM 3151 N N . ARG B 1 45 ? 55.466 3.584 -8.540 1.00 59.07 45 ARG B N 1
ATOM 3152 C CA . ARG B 1 45 ? 55.254 2.652 -7.439 1.00 61.21 45 ARG B CA 1
ATOM 3153 C C . ARG B 1 45 ? 53.833 2.738 -6.895 1.00 64.48 45 ARG B C 1
ATOM 3154 O O . ARG B 1 45 ? 53.220 1.726 -6.560 1.00 64.36 45 ARG B O 1
ATOM 3162 N N . ARG B 1 46 ? 53.321 3.960 -6.809 1.00 69.20 46 ARG B N 1
ATOM 3163 C CA . ARG B 1 46 ? 51.981 4.211 -6.301 1.00 73.49 46 ARG B CA 1
ATOM 3164 C C . ARG B 1 46 ? 50.920 3.432 -7.063 1.00 78.08 46 ARG B C 1
ATOM 3165 O O . ARG B 1 46 ? 49.921 3.002 -6.490 1.00 78.05 46 ARG B O 1
ATOM 3173 N N . GLN B 1 47 ? 51.139 3.257 -8.359 1.00 83.60 47 GLN B N 1
ATOM 3174 C CA . GLN B 1 47 ? 50.189 2.545 -9.199 1.00 90.12 47 GLN B CA 1
ATOM 3175 C C . GLN B 1 47 ? 50.464 1.048 -9.217 1.00 94.97 47 GLN B C 1
ATOM 3176 O O . GLN B 1 47 ? 50.638 0.454 -10.279 1.00 94.82 47 GLN B O 1
ATOM 3182 N N . GLY B 1 48 ? 50.500 0.445 -8.032 1.00 100.58 48 GLY B N 1
ATOM 3183 C CA . GLY B 1 48 ? 50.751 -0.981 -7.930 1.00 107.89 48 GLY B CA 1
ATOM 3184 C C . GLY B 1 48 ? 52.149 -1.372 -8.368 1.00 113.37 48 GLY B C 1
ATOM 3185 O O . GLY B 1 48 ? 52.837 -2.119 -7.673 1.00 113.33 48 GLY B O 1
ATOM 3186 N N . GLY B 1 49 ? 52.567 -0.868 -9.526 1.00 118.58 49 GLY B N 1
ATOM 3187 C CA . GLY B 1 49 ? 53.888 -1.175 -10.042 1.00 125.62 49 GLY B CA 1
ATOM 3188 C C . GLY B 1 49 ? 54.138 -2.663 -10.202 1.00 130.50 49 GLY B C 1
ATOM 3189 O O . GLY B 1 49 ? 55.229 -3.148 -9.901 1.00 130.27 49 GLY B O 1
ATOM 3190 N N . ARG B 1 50 ? 53.131 -3.390 -10.677 1.00 134.60 50 ARG B N 1
ATOM 3191 C CA . ARG B 1 50 ? 53.253 -4.831 -10.874 1.00 139.70 50 ARG B CA 1
ATOM 3192 C C . ARG B 1 50 ? 54.255 -5.149 -11.983 1.00 143.37 50 ARG B C 1
ATOM 3193 O O . ARG B 1 50 ? 55.199 -4.392 -12.212 1.00 143.86 50 ARG B O 1
ATOM 3201 N N . ASN B 1 51 ? 54.048 -6.270 -12.666 1.00 148.16 51 ASN B N 1
ATOM 3202 C CA . ASN B 1 51 ? 54.938 -6.680 -13.748 1.00 152.76 51 ASN B CA 1
ATOM 3203 C C . ASN B 1 51 ? 54.725 -5.851 -15.014 1.00 155.25 51 ASN B C 1
ATOM 3204 O O . ASN B 1 51 ? 54.714 -4.620 -14.967 1.00 155.89 51 ASN B O 1
ATOM 3209 N N . VAL B 1 52 ? 54.560 -6.542 -16.140 1.00 157.91 52 VAL B N 1
ATOM 3210 C CA . VAL B 1 52 ? 54.355 -5.910 -17.442 1.00 160.58 52 VAL B CA 1
ATOM 3211 C C . VAL B 1 52 ? 53.584 -4.591 -17.371 1.00 162.16 52 VAL B C 1
ATOM 3212 O O . VAL B 1 52 ? 52.541 -4.503 -16.721 1.00 163.06 52 VAL B O 1
ATOM 3216 N N . PHE B 1 53 ? 54.111 -3.570 -18.044 1.00 164.20 53 PHE B N 1
ATOM 3217 C CA . PHE B 1 53 ? 53.479 -2.254 -18.080 1.00 165.86 53 PHE B CA 1
ATOM 3218 C C . PHE B 1 53 ? 53.883 -1.481 -19.335 1.00 166.22 53 PHE B C 1
ATOM 3219 O O . PHE B 1 53 ? 54.764 -1.910 -20.081 1.00 166.39 53 PHE B O 1
ATOM 3227 N N . ILE B 1 54 ? 53.235 -0.342 -19.561 1.00 166.66 54 ILE B N 1
ATOM 3228 C CA . ILE B 1 54 ? 53.529 0.490 -20.724 1.00 167.06 54 ILE B CA 1
ATOM 3229 C C . ILE B 1 54 ? 53.941 1.891 -20.273 1.00 166.45 54 ILE B C 1
ATOM 3230 O O . ILE B 1 54 ? 53.632 2.305 -19.154 1.00 167.03 54 ILE B O 1
ATOM 3235 N N . THR B 1 55 ? 54.639 2.610 -21.149 1.00 165.41 55 THR B N 1
ATOM 3236 C CA . THR B 1 55 ? 55.106 3.964 -20.857 1.00 164.33 55 THR B CA 1
ATOM 3237 C C . THR B 1 55 ? 54.064 4.796 -20.111 1.00 162.06 55 THR B C 1
ATOM 3238 O O . THR B 1 55 ? 53.004 5.109 -20.653 1.00 162.15 55 THR B O 1
ATOM 3242 N N . PRO B 1 56 ? 54.357 5.162 -18.850 1.00 160.54 56 PRO B N 1
ATOM 3243 C CA . PRO B 1 56 ? 53.449 5.963 -18.021 1.00 158.71 56 PRO B CA 1
ATOM 3244 C C . PRO B 1 56 ? 53.057 7.282 -18.685 1.00 155.94 56 PRO B C 1
ATOM 3245 O O . PRO B 1 56 ? 52.222 8.022 -18.168 1.00 155.82 56 PRO B O 1
ATOM 3249 N N . ARG B 1 57 ? 53.672 7.570 -19.829 1.00 152.96 57 ARG B N 1
ATOM 3250 C CA . ARG B 1 57 ? 53.386 8.791 -20.573 1.00 149.92 57 ARG B CA 1
ATOM 3251 C C . ARG B 1 57 ? 51.962 8.741 -21.123 1.00 147.79 57 ARG B C 1
ATOM 3252 O O . ARG B 1 57 ? 51.091 9.499 -20.695 1.00 148.49 57 ARG B O 1
ATOM 3260 N N . LYS B 1 58 ? 51.737 7.840 -22.076 1.00 144.91 58 LYS B N 1
ATOM 3261 C CA . LYS B 1 58 ? 50.425 7.677 -22.692 1.00 141.07 58 LYS B CA 1
ATOM 3262 C C . LYS B 1 58 ? 49.618 6.627 -21.936 1.00 138.35 58 LYS B C 1
ATOM 3263 O O . LYS B 1 58 ? 48.634 6.097 -22.453 1.00 138.35 58 LYS B O 1
ATOM 3269 N N . GLU B 1 59 ? 50.040 6.331 -20.710 1.00 135.25 59 GLU B N 1
ATOM 3270 C CA . GLU B 1 59 ? 49.364 5.335 -19.888 1.00 131.88 59 GLU B CA 1
ATOM 3271 C C . GLU B 1 59 ? 48.836 5.872 -18.565 1.00 128.74 59 GLU B C 1
ATOM 3272 O O . GLU B 1 59 ? 47.668 5.666 -18.233 1.00 128.47 59 GLU B O 1
ATOM 3278 N N . ASP B 1 60 ? 49.686 6.558 -17.806 1.00 124.90 60 ASP B N 1
ATOM 3279 C CA . ASP B 1 60 ? 49.257 7.078 -16.514 1.00 120.45 60 ASP B CA 1
ATOM 3280 C C . ASP B 1 60 ? 49.626 8.523 -16.190 1.00 116.46 60 ASP B C 1
ATOM 3281 O O . ASP B 1 60 ? 50.302 9.208 -16.959 1.00 116.35 60 ASP B O 1
ATOM 3286 N N . ASP B 1 61 ? 49.163 8.960 -15.023 1.00 110.86 61 ASP B N 1
ATOM 3287 C CA . ASP B 1 61 ? 49.366 10.311 -14.510 1.00 104.11 61 ASP B CA 1
ATOM 3288 C C . ASP B 1 61 ? 50.780 10.878 -14.646 1.00 98.13 61 ASP B C 1
ATOM 3289 O O . ASP B 1 61 ? 51.767 10.142 -14.635 1.00 97.50 61 ASP B O 1
ATOM 3294 N N . LYS B 1 62 ? 50.850 12.201 -14.771 1.00 90.65 62 LYS B N 1
ATOM 3295 C CA . LYS B 1 62 ? 52.107 12.933 -14.896 1.00 82.51 62 LYS B CA 1
ATOM 3296 C C . LYS B 1 62 ? 52.035 14.099 -13.911 1.00 76.42 62 LYS B C 1
ATOM 3297 O O . LYS B 1 62 ? 50.973 14.691 -13.726 1.00 75.63 62 LYS B O 1
ATOM 3303 N N . VAL B 1 63 ? 53.157 14.438 -13.289 1.00 69.36 63 VAL B N 1
ATOM 3304 C CA . VAL B 1 63 ? 53.176 15.534 -12.325 1.00 61.65 63 VAL B CA 1
ATOM 3305 C C . VAL B 1 63 ? 53.718 16.832 -12.916 1.00 56.62 63 VAL B C 1
ATOM 3306 O O . VAL B 1 63 ? 54.883 16.914 -13.296 1.00 54.34 63 VAL B O 1
ATOM 3310 N N . GLU B 1 64 ? 52.864 17.846 -12.985 1.00 51.31 64 GLU B N 1
ATOM 3311 C CA . GLU B 1 64 ? 53.254 19.144 -13.521 1.00 47.87 64 GLU B CA 1
ATOM 3312 C C . GLU B 1 64 ? 53.415 20.191 -12.418 1.00 45.31 64 GLU B C 1
ATOM 3313 O O . GLU B 1 64 ? 52.431 20.620 -11.816 1.00 42.67 64 GLU B O 1
ATOM 3319 N N . ILE B 1 65 ? 54.658 20.573 -12.164 1.00 42.98 65 ILE B N 1
ATOM 3320 C CA . ILE B 1 65 ? 54.939 21.606 -11.157 1.00 41.75 65 ILE B CA 1
ATOM 3321 C C . ILE B 1 65 ? 54.621 22.991 -11.732 1.00 41.71 65 ILE B C 1
ATOM 3322 O O . ILE B 1 65 ? 55.154 23.339 -12.783 1.00 40.75 65 ILE B O 1
ATOM 3327 N N . THR B 1 66 ? 53.744 23.706 -11.074 1.00 40.84 66 THR B N 1
ATOM 3328 C CA . THR B 1 66 ? 53.344 25.021 -11.556 1.00 39.84 66 THR B CA 1
ATOM 3329 C C . THR B 1 66 ? 54.075 26.175 -10.882 1.00 38.02 66 THR B C 1
ATOM 3330 O O . THR B 1 66 ? 54.028 27.300 -11.368 1.00 36.53 66 THR B O 1
ATOM 3334 N N . SER B 1 67 ? 54.754 25.900 -9.772 1.00 36.84 67 SER B N 1
ATOM 3335 C CA . SER B 1 67 ? 55.453 26.956 -9.047 1.00 34.52 67 SER B CA 1
ATOM 3336 C C . SER B 1 67 ? 56.400 26.436 -7.972 1.00 34.83 67 SER B C 1
ATOM 3337 O O . SER B 1 67 ? 56.405 25.243 -7.649 1.00 32.81 67 SER B O 1
ATOM 3340 N N . GLY B 1 68 ? 57.192 27.353 -7.423 1.00 34.31 68 GLY B N 1
ATOM 3341 C CA . GLY B 1 68 ? 58.127 27.008 -6.368 1.00 36.94 68 GLY B CA 1
ATOM 3342 C C . GLY B 1 68 ? 59.408 26.374 -6.866 1.00 39.78 68 GLY B C 1
ATOM 3343 O O . GLY B 1 68 ? 60.248 25.947 -6.065 1.00 39.62 68 GLY B O 1
ATOM 3344 N N . VAL B 1 69 ? 59.569 26.319 -8.185 1.00 39.68 69 VAL B N 1
ATOM 3345 C CA . VAL B 1 69 ? 60.763 25.721 -8.771 1.00 41.30 69 VAL B CA 1
ATOM 3346 C C . VAL B 1 69 ? 61.360 26.582 -9.885 1.00 41.22 69 VAL B C 1
ATOM 3347 O O . VAL B 1 69 ? 60.662 27.010 -10.805 1.00 41.04 69 VAL B O 1
ATOM 3351 N N . PHE B 1 70 ? 62.659 26.833 -9.790 1.00 40.84 70 PHE B N 1
ATOM 3352 C CA . PHE B 1 70 ? 63.351 27.629 -10.789 1.00 42.02 70 PHE B CA 1
ATOM 3353 C C . PHE B 1 70 ? 64.667 26.968 -11.149 1.00 41.87 70 PHE B C 1
ATOM 3354 O O . PHE B 1 70 ? 65.538 26.771 -10.298 1.00 39.79 70 PHE B O 1
ATOM 3362 N N . GLU B 1 71 ? 64.799 26.627 -12.424 1.00 42.78 71 GLU B N 1
ATOM 3363 C CA . GLU B 1 71 ? 65.995 25.977 -12.932 1.00 44.74 71 GLU B CA 1
ATOM 3364 C C . GLU B 1 71 ? 66.296 24.697 -12.162 1.00 44.27 71 GLU B C 1
ATOM 3365 O O . GLU B 1 71 ? 67.443 24.420 -11.812 1.00 43.44 71 GLU B O 1
ATOM 3371 N N . ASP B 1 72 ? 65.238 23.931 -11.900 1.00 44.11 72 ASP B N 1
ATOM 3372 C CA . ASP B 1 72 ? 65.327 22.652 -11.207 1.00 44.21 72 ASP B CA 1
ATOM 3373 C C . ASP B 1 72 ? 65.746 22.741 -9.743 1.00 43.30 72 ASP B C 1
ATOM 3374 O O . ASP B 1 72 ? 66.298 21.789 -9.180 1.00 43.43 72 ASP B O 1
ATOM 3379 N N . PHE B 1 73 ? 65.478 23.885 -9.126 1.00 40.17 73 PHE B N 1
ATOM 3380 C CA . PHE B 1 73 ? 65.808 24.086 -7.722 1.00 37.91 73 PHE B CA 1
ATOM 3381 C C . PHE B 1 73 ? 64.634 24.725 -6.991 1.00 35.48 73 PHE B C 1
ATOM 3382 O O . PHE B 1 73 ? 63.966 25.616 -7.526 1.00 31.99 73 PHE B O 1
ATOM 3390 N N . SER B 1 74 ? 64.374 24.257 -5.775 1.00 32.43 74 SER B N 1
ATOM 3391 C CA . SER B 1 74 ? 63.292 24.817 -4.976 1.00 29.67 74 SER B CA 1
ATOM 3392 C C . SER B 1 74 ? 63.639 26.287 -4.735 1.00 28.35 74 SER B C 1
ATOM 3393 O O . SER B 1 74 ? 64.798 26.623 -4.486 1.00 27.07 74 SER B O 1
ATOM 3396 N N . THR B 1 75 ? 62.639 27.157 -4.826 1.00 28.57 75 THR B N 1
ATOM 3397 C CA . THR B 1 75 ? 62.842 28.590 -4.639 1.00 28.40 75 THR B CA 1
ATOM 3398 C C . THR B 1 75 ? 62.572 29.029 -3.211 1.00 29.86 75 THR B C 1
ATOM 3399 O O . THR B 1 75 ? 62.958 30.130 -2.809 1.00 30.11 75 THR B O 1
ATOM 3403 N N . GLY B 1 76 ? 61.899 28.174 -2.450 1.00 28.98 76 GLY B N 1
ATOM 3404 C CA . GLY B 1 76 ? 61.578 28.520 -1.079 1.00 30.02 76 GLY B CA 1
ATOM 3405 C C . GLY B 1 76 ? 60.126 28.939 -0.959 1.00 31.35 76 GLY B C 1
ATOM 3406 O O . GLY B 1 76 ? 59.582 28.989 0.143 1.00 33.23 76 GLY B O 1
ATOM 3407 N N . THR B 1 77 ? 59.493 29.244 -2.091 1.00 29.87 77 THR B N 1
ATOM 3408 C CA . THR B 1 77 ? 58.090 29.642 -2.082 1.00 28.19 77 THR B CA 1
ATOM 3409 C C . THR B 1 77 ? 57.254 28.393 -2.348 1.00 28.17 77 THR B C 1
ATOM 3410 O O . THR B 1 77 ? 57.800 27.329 -2.622 1.00 30.24 77 THR B O 1
ATOM 3414 N N . PRO B 1 78 ? 55.920 28.497 -2.252 1.00 27.43 78 PRO B N 1
ATOM 3415 C CA . PRO B 1 78 ? 55.041 27.343 -2.483 1.00 27.40 78 PRO B CA 1
ATOM 3416 C C . PRO B 1 78 ? 55.248 26.546 -3.778 1.00 28.47 78 PRO B C 1
ATOM 3417 O O . PRO B 1 78 ? 55.352 27.112 -4.872 1.00 27.24 78 PRO B O 1
ATOM 3421 N N . ILE B 1 79 ? 55.311 25.225 -3.633 1.00 27.61 79 ILE B N 1
ATOM 3422 C CA . ILE B 1 79 ? 55.472 24.326 -4.763 1.00 26.86 79 ILE B CA 1
ATOM 3423 C C . ILE B 1 79 ? 54.102 23.760 -5.127 1.00 28.25 79 ILE B C 1
ATOM 3424 O O . ILE B 1 79 ? 53.634 22.788 -4.528 1.00 27.30 79 ILE B O 1
ATOM 3429 N N . GLY B 1 80 ? 53.452 24.384 -6.101 1.00 29.02 80 GLY B N 1
ATOM 3430 C CA . GLY B 1 80 ? 52.151 23.903 -6.525 1.00 30.80 80 GLY B CA 1
ATOM 3431 C C . GLY B 1 80 ? 52.331 22.843 -7.597 1.00 31.11 80 GLY B C 1
ATOM 3432 O O . GLY B 1 80 ? 53.284 22.898 -8.364 1.00 31.12 80 GLY B O 1
ATOM 3433 N N . PHE B 1 81 ? 51.427 21.873 -7.652 1.00 30.58 81 PHE B N 1
ATOM 3434 C CA . PHE B 1 81 ? 51.535 20.824 -8.648 1.00 32.69 81 PHE B CA 1
ATOM 3435 C C . PHE B 1 81 ? 50.175 20.250 -9.004 1.00 35.04 81 PHE B C 1
ATOM 3436 O O . PHE B 1 81 ? 49.292 20.123 -8.152 1.00 35.37 81 PHE B O 1
ATOM 3444 N N . LEU B 1 82 ? 50.009 19.929 -10.282 1.00 37.28 82 LEU B N 1
ATOM 3445 C CA . LEU B 1 82 ? 48.761 19.372 -10.786 1.00 38.66 82 LEU B CA 1
ATOM 3446 C C . LEU B 1 82 ? 48.998 17.983 -11.339 1.00 42.41 82 LEU B C 1
ATOM 3447 O O . LEU B 1 82 ? 50.088 17.676 -11.819 1.00 42.94 82 LEU B O 1
ATOM 3452 N N . ILE B 1 83 ? 47.975 17.144 -11.259 1.00 46.83 83 ILE B N 1
ATOM 3453 C CA . ILE B 1 83 ? 48.055 15.787 -11.777 1.00 52.82 83 ILE B CA 1
ATOM 3454 C C . ILE B 1 83 ? 46.815 15.532 -12.622 1.00 57.98 83 ILE B C 1
ATOM 3455 O O . ILE B 1 83 ? 45.697 15.501 -12.108 1.00 57.08 83 ILE B O 1
ATOM 3460 N N . HIS B 1 84 ? 47.023 15.370 -13.925 1.00 65.10 84 HIS B N 1
ATOM 3461 C CA . HIS B 1 84 ? 45.932 15.124 -14.863 1.00 72.63 84 HIS B CA 1
ATOM 3462 C C . HIS B 1 84 ? 45.774 13.623 -15.085 1.00 78.12 84 HIS B C 1
ATOM 3463 O O . HIS B 1 84 ? 46.764 12.889 -15.147 1.00 76.66 84 HIS B O 1
ATOM 3470 N N . ASN B 1 85 ? 44.530 13.169 -15.204 1.00 85.60 85 ASN B N 1
ATOM 3471 C CA . ASN B 1 85 ? 44.261 11.747 -15.394 1.00 93.82 85 ASN B CA 1
ATOM 3472 C C . ASN B 1 85 ? 42.996 11.451 -16.192 1.00 98.73 85 ASN B C 1
ATOM 3473 O O . ASN B 1 85 ? 42.509 12.294 -16.946 1.00 99.62 85 ASN B O 1
ATOM 3478 N N . GLN B 1 86 ? 42.481 10.236 -16.006 1.00 104.79 86 GLN B N 1
ATOM 3479 C CA . GLN B 1 86 ? 41.275 9.746 -16.675 1.00 110.55 86 GLN B CA 1
ATOM 3480 C C . GLN B 1 86 ? 41.480 9.390 -18.144 1.00 114.16 86 GLN B C 1
ATOM 3481 O O . GLN B 1 86 ? 42.309 9.985 -18.835 1.00 114.58 86 GLN B O 1
ATOM 3487 N N . ARG B 1 87 ? 40.711 8.412 -18.605 1.00 118.66 87 ARG B N 1
ATOM 3488 C CA . ARG B 1 87 ? 40.787 7.955 -20.000 1.00 122.33 87 ARG B CA 1
ATOM 3489 C C . ARG B 1 87 ? 39.567 7.093 -20.340 1.00 124.83 87 ARG B C 1
ATOM 3490 O O . ARG B 1 87 ? 39.147 6.255 -19.544 1.00 124.90 87 ARG B O 1
ATOM 3498 N N . ALA B 1 88 ? 39.012 7.317 -21.527 1.00 129.05 88 ALA B N 1
ATOM 3499 C CA . ALA B 1 88 ? 37.847 6.571 -21.995 1.00 132.83 88 ALA B CA 1
ATOM 3500 C C . ALA B 1 88 ? 36.632 6.785 -21.098 1.00 135.50 88 ALA B C 1
ATOM 3501 O O . ALA B 1 88 ? 36.690 7.536 -20.123 1.00 135.54 88 ALA B O 1
ATOM 3503 N N . ARG B 1 89 ? 35.535 6.121 -21.442 1.00 138.54 89 ARG B N 1
ATOM 3504 C CA . ARG B 1 89 ? 34.289 6.237 -20.671 1.00 141.28 89 ARG B CA 1
ATOM 3505 C C . ARG B 1 89 ? 34.000 4.925 -19.934 1.00 143.01 89 ARG B C 1
ATOM 3506 O O . ARG B 1 89 ? 34.059 3.848 -20.522 1.00 142.85 89 ARG B O 1
ATOM 3514 N N . SER B 1 90 ? 33.678 5.041 -18.654 1.00 144.63 90 SER B N 1
ATOM 3515 C CA . SER B 1 90 ? 33.386 3.871 -17.814 1.00 145.76 90 SER B CA 1
ATOM 3516 C C . SER B 1 90 ? 32.133 3.157 -18.328 1.00 146.35 90 SER B C 1
ATOM 3517 O O . SER B 1 90 ? 31.611 3.461 -19.395 1.00 145.88 90 SER B O 1
ATOM 3520 N N . LYS B 1 91 ? 31.661 2.191 -17.534 1.00 146.91 91 LYS B N 1
ATOM 3521 C CA . LYS B 1 91 ? 30.472 1.411 -17.904 1.00 147.09 91 LYS B CA 1
ATOM 3522 C C . LYS B 1 91 ? 29.376 1.597 -16.852 1.00 147.05 91 LYS B C 1
ATOM 3523 O O . LYS B 1 91 ? 28.628 2.574 -16.889 1.00 147.07 91 LYS B O 1
ATOM 3529 N N . ASP B 1 92 ? 29.280 0.641 -15.931 1.00 146.84 92 ASP B N 1
ATOM 3530 C CA . ASP B 1 92 ? 28.259 0.690 -14.875 1.00 146.01 92 ASP B CA 1
ATOM 3531 C C . ASP B 1 92 ? 28.915 0.512 -13.503 1.00 144.89 92 ASP B C 1
ATOM 3532 O O . ASP B 1 92 ? 29.038 1.470 -12.738 1.00 144.57 92 ASP B O 1
ATOM 3537 N N . TYR B 1 93 ? 29.300 -0.716 -13.188 1.00 143.33 93 TYR B N 1
ATOM 3538 C CA . TYR B 1 93 ? 29.972 -1.054 -11.925 1.00 141.57 93 TYR B CA 1
ATOM 3539 C C . TYR B 1 93 ? 29.039 -0.775 -10.743 1.00 140.16 93 TYR B C 1
ATOM 3540 O O . TYR B 1 93 ? 29.405 -1.089 -9.590 1.00 139.52 93 TYR B O 1
ATOM 3549 N N . ASP B 1 94 ? 27.877 -0.209 -10.991 1.00 138.38 94 ASP B N 1
ATOM 3550 C CA . ASP B 1 94 ? 26.918 0.100 -9.921 1.00 135.98 94 ASP B CA 1
ATOM 3551 C C . ASP B 1 94 ? 25.629 0.669 -10.522 1.00 133.94 94 ASP B C 1
ATOM 3552 O O . ASP B 1 94 ? 25.654 1.680 -11.221 1.00 134.17 94 ASP B O 1
ATOM 3557 N N . ASN B 1 95 ? 24.520 0.008 -10.227 1.00 131.32 95 ASN B N 1
ATOM 3558 C CA . ASN B 1 95 ? 23.208 0.445 -10.727 1.00 128.11 95 ASN B CA 1
ATOM 3559 C C . ASN B 1 95 ? 22.854 1.814 -10.140 1.00 125.27 95 ASN B C 1
ATOM 3560 O O . ASN B 1 95 ? 23.531 2.805 -10.403 1.00 124.59 95 ASN B O 1
ATOM 3565 N N . ILE B 1 96 ? 21.785 1.842 -9.360 1.00 121.79 96 ILE B N 1
ATOM 3566 C CA . ILE B 1 96 ? 21.354 3.097 -8.727 1.00 118.12 96 ILE B CA 1
ATOM 3567 C C . ILE B 1 96 ? 22.399 3.544 -7.700 1.00 115.88 96 ILE B C 1
ATOM 3568 O O . ILE B 1 96 ? 22.536 2.927 -6.645 1.00 115.81 96 ILE B O 1
ATOM 3573 N N . LYS B 1 97 ? 23.130 4.596 -8.036 1.00 112.66 97 LYS B N 1
ATOM 3574 C CA . LYS B 1 97 ? 24.168 5.120 -7.152 1.00 108.80 97 LYS B CA 1
ATOM 3575 C C . LYS B 1 97 ? 23.595 6.049 -6.083 1.00 105.01 97 LYS B C 1
ATOM 3576 O O . LYS B 1 97 ? 24.210 7.055 -5.728 1.00 104.40 97 LYS B O 1
ATOM 3582 N N . ASN B 1 98 ? 22.418 5.704 -5.572 1.00 100.07 98 ASN B N 1
ATOM 3583 C CA . ASN B 1 98 ? 21.761 6.503 -4.543 1.00 94.46 98 ASN B CA 1
ATOM 3584 C C . ASN B 1 98 ? 21.712 5.742 -3.224 1.00 90.05 98 ASN B C 1
ATOM 3585 O O . ASN B 1 98 ? 20.826 5.961 -2.399 1.00 90.00 98 ASN B O 1
ATOM 3590 N N . LEU B 1 99 ? 22.672 4.843 -3.034 1.00 85.24 99 LEU B N 1
ATOM 3591 C CA . LEU B 1 99 ? 22.748 4.049 -1.815 1.00 79.88 99 LEU B CA 1
ATOM 3592 C C . LEU B 1 99 ? 24.144 4.125 -1.195 1.00 77.02 99 LEU B C 1
ATOM 3593 O O . LEU B 1 99 ? 25.114 4.490 -1.861 1.00 76.64 99 LEU B O 1
ATOM 3598 N N . PHE B 1 100 ? 24.238 3.780 0.084 1.00 73.53 100 PHE B N 1
ATOM 3599 C CA . PHE B 1 100 ? 25.511 3.819 0.794 1.00 70.15 100 PHE B CA 1
ATOM 3600 C C . PHE B 1 100 ? 26.246 2.483 0.689 1.00 68.70 100 PHE B C 1
ATOM 3601 O O . PHE B 1 100 ? 25.776 1.463 1.194 1.00 67.66 100 PHE B O 1
ATOM 3609 N N . ARG B 1 101 ? 27.400 2.489 0.030 1.00 67.70 101 ARG B N 1
ATOM 3610 C CA . ARG B 1 101 ? 28.182 1.269 -0.117 1.00 67.06 101 ARG B CA 1
ATOM 3611 C C . ARG B 1 101 ? 28.839 0.900 1.210 1.00 65.69 101 ARG B C 1
ATOM 3612 O O . ARG B 1 101 ? 29.519 1.723 1.826 1.00 64.79 101 ARG B O 1
ATOM 3620 N N . PRO B 1 102 ? 28.635 -0.345 1.671 1.00 65.61 102 PRO B N 1
ATOM 3621 C CA . PRO B 1 102 ? 29.216 -0.813 2.933 1.00 63.58 102 PRO B CA 1
ATOM 3622 C C . PRO B 1 102 ? 30.710 -0.497 3.048 1.00 61.62 102 PRO B C 1
ATOM 3623 O O . PRO B 1 102 ? 31.453 -0.597 2.069 1.00 60.86 102 PRO B O 1
ATOM 3627 N N . SER B 1 103 ? 31.130 -0.115 4.252 1.00 60.30 103 SER B N 1
ATOM 3628 C CA . SER B 1 103 ? 32.521 0.240 4.546 1.00 58.38 103 SER B CA 1
ATOM 3629 C C . SER B 1 103 ? 33.039 1.446 3.771 1.00 56.52 103 SER B C 1
ATOM 3630 O O . SER B 1 103 ? 34.218 1.789 3.862 1.00 55.66 103 SER B O 1
ATOM 3633 N N . HIS B 1 104 ? 32.161 2.081 3.000 1.00 55.93 104 HIS B N 1
ATOM 3634 C CA . HIS B 1 104 ? 32.537 3.278 2.261 1.00 55.33 104 HIS B CA 1
ATOM 3635 C C . HIS B 1 104 ? 32.063 4.469 3.087 1.00 54.51 104 HIS B C 1
ATOM 3636 O O . HIS B 1 104 ? 31.258 4.313 4.009 1.00 53.75 104 HIS B O 1
ATOM 3643 N N . ALA B 1 105 ? 32.558 5.655 2.750 1.00 53.03 105 ALA B N 1
ATOM 3644 C CA . ALA B 1 105 ? 32.205 6.871 3.472 1.00 51.14 105 ALA B CA 1
ATOM 3645 C C . ALA B 1 105 ? 30.942 7.562 2.957 1.00 49.91 105 ALA B C 1
ATOM 3646 O O . ALA B 1 105 ? 30.597 8.650 3.423 1.00 51.40 105 ALA B O 1
ATOM 3648 N N . ASP B 1 106 ? 30.249 6.940 2.009 1.00 46.44 106 ASP B N 1
ATOM 3649 C CA . ASP B 1 106 ? 29.041 7.544 1.449 1.00 44.32 106 ASP B CA 1
ATOM 3650 C C . ASP B 1 106 ? 28.054 7.960 2.541 1.00 43.54 106 ASP B C 1
ATOM 3651 O O . ASP B 1 106 ? 27.466 9.043 2.492 1.00 41.78 106 ASP B O 1
ATOM 3656 N N . PHE B 1 107 ? 27.889 7.091 3.530 1.00 42.82 107 PHE B N 1
ATOM 3657 C CA . PHE B 1 107 ? 26.967 7.330 4.632 1.00 42.52 107 PHE B CA 1
ATOM 3658 C C . PHE B 1 107 ? 27.307 8.557 5.480 1.00 42.53 107 PHE B C 1
ATOM 3659 O O . PHE B 1 107 ? 26.448 9.398 5.742 1.00 42.78 107 PHE B O 1
ATOM 3667 N N . THR B 1 108 ? 28.552 8.653 5.926 1.00 41.61 108 THR B N 1
ATOM 3668 C CA . THR B 1 108 ? 28.950 9.790 6.743 1.00 42.46 108 THR B CA 1
ATOM 3669 C C . THR B 1 108 ? 28.985 11.086 5.935 1.00 42.18 108 THR B C 1
ATOM 3670 O O . THR B 1 108 ? 28.498 12.117 6.397 1.00 42.28 108 THR B O 1
ATOM 3674 N N . TYR B 1 109 ? 29.552 11.039 4.732 1.00 42.72 109 TYR B N 1
ATOM 3675 C CA . TYR B 1 109 ? 29.604 12.231 3.893 1.00 42.37 109 TYR B CA 1
ATOM 3676 C C . TYR B 1 109 ? 28.195 12.755 3.701 1.00 42.80 109 TYR B C 1
ATOM 3677 O O . TYR B 1 109 ? 27.953 13.959 3.769 1.00 42.89 109 TYR B O 1
ATOM 3686 N N . PHE B 1 110 ? 27.261 11.839 3.467 1.00 43.74 110 PHE B N 1
ATOM 3687 C CA . PHE B 1 110 ? 25.873 12.216 3.261 1.00 44.25 110 PHE B CA 1
ATOM 3688 C C . PHE B 1 110 ? 25.293 12.948 4.463 1.00 44.57 110 PHE B C 1
ATOM 3689 O O . PHE B 1 110 ? 24.625 13.961 4.310 1.00 44.76 110 PHE B O 1
ATOM 3697 N N . HIS B 1 111 ? 25.533 12.425 5.659 1.00 44.84 111 HIS B N 1
ATOM 3698 C CA . HIS B 1 111 ? 25.007 13.057 6.858 1.00 46.11 111 HIS B CA 1
ATOM 3699 C C . HIS B 1 111 ? 25.746 14.326 7.266 1.00 46.01 111 HIS B C 1
ATOM 3700 O O . HIS B 1 111 ? 25.124 15.283 7.725 1.00 45.59 111 HIS B O 1
ATOM 3707 N N . LYS B 1 112 ? 27.063 14.347 7.106 1.00 44.66 112 LYS B N 1
ATOM 3708 C CA . LYS B 1 112 ? 27.812 15.534 7.490 1.00 45.14 112 LYS B CA 1
ATOM 3709 C C . LYS B 1 112 ? 27.447 16.731 6.625 1.00 45.96 112 LYS B C 1
ATOM 3710 O O . LYS B 1 112 ? 27.177 17.818 7.141 1.00 44.15 112 LYS B O 1
ATOM 3716 N N . TYR B 1 113 ? 27.427 16.522 5.312 1.00 47.95 113 TYR B N 1
ATOM 3717 C CA . TYR B 1 113 ? 27.135 17.595 4.372 1.00 51.68 113 TYR B CA 1
ATOM 3718 C C . TYR B 1 113 ? 25.768 17.560 3.691 1.00 54.85 113 TYR B C 1
ATOM 3719 O O . TYR B 1 113 ? 25.297 18.583 3.188 1.00 54.24 113 TYR B O 1
ATOM 3728 N N . GLY B 1 114 ? 25.134 16.393 3.674 1.00 59.59 114 GLY B N 1
ATOM 3729 C CA . GLY B 1 114 ? 23.820 16.270 3.063 1.00 66.95 114 GLY B CA 1
ATOM 3730 C C . GLY B 1 114 ? 23.757 16.500 1.565 1.00 71.86 114 GLY B C 1
ATOM 3731 O O . GLY B 1 114 ? 22.735 16.949 1.049 1.00 70.93 114 GLY B O 1
ATOM 3732 N N . ILE B 1 115 ? 24.841 16.196 0.860 1.00 77.81 115 ILE B N 1
ATOM 3733 C CA . ILE B 1 115 ? 24.867 16.379 -0.585 1.00 85.48 115 ILE B CA 1
ATOM 3734 C C . ILE B 1 115 ? 25.203 15.080 -1.298 1.00 91.71 115 ILE B C 1
ATOM 3735 O O . ILE B 1 115 ? 26.287 14.516 -1.132 1.00 91.54 115 ILE B O 1
ATOM 3740 N N . ARG B 1 116 ? 24.247 14.625 -2.098 1.00 98.51 116 ARG B N 1
ATOM 3741 C CA . ARG B 1 116 ? 24.354 13.385 -2.853 1.00 105.77 116 ARG B CA 1
ATOM 3742 C C . ARG B 1 116 ? 25.199 13.534 -4.117 1.00 109.72 116 ARG B C 1
ATOM 3743 O O . ARG B 1 116 ? 24.666 13.633 -5.222 1.00 109.90 116 ARG B O 1
ATOM 3751 N N . ASP B 1 117 ? 26.518 13.550 -3.946 1.00 114.44 117 ASP B N 1
ATOM 3752 C CA . ASP B 1 117 ? 27.435 13.674 -5.073 1.00 119.79 117 ASP B CA 1
ATOM 3753 C C . ASP B 1 117 ? 27.801 12.281 -5.581 1.00 123.54 117 ASP B C 1
ATOM 3754 O O . ASP B 1 117 ? 27.276 11.819 -6.594 1.00 124.86 117 ASP B O 1
ATOM 3759 N N . PHE B 1 118 ? 28.702 11.624 -4.857 1.00 128.03 118 PHE B N 1
ATOM 3760 C CA . PHE B 1 118 ? 29.172 10.280 -5.183 1.00 131.77 118 PHE B CA 1
ATOM 3761 C C . PHE B 1 118 ? 29.435 10.005 -6.664 1.00 132.51 118 PHE B C 1
ATOM 3762 O O . PHE B 1 118 ? 28.507 9.831 -7.456 1.00 132.63 118 PHE B O 1
ATOM 3770 N N . ARG B 1 119 ? 30.716 9.949 -7.017 1.00 133.51 119 ARG B N 1
ATOM 3771 C CA . ARG B 1 119 ? 31.148 9.680 -8.385 1.00 134.13 119 ARG B CA 1
ATOM 3772 C C . ARG B 1 119 ? 32.298 8.677 -8.365 1.00 134.41 119 ARG B C 1
ATOM 3773 O O . ARG B 1 119 ? 33.369 8.958 -7.826 1.00 134.57 119 ARG B O 1
ATOM 3781 N N . GLY B 1 120 ? 32.066 7.506 -8.952 1.00 134.55 120 GLY B N 1
ATOM 3782 C CA . GLY B 1 120 ? 33.083 6.469 -8.984 1.00 134.71 120 GLY B CA 1
ATOM 3783 C C . GLY B 1 120 ? 34.413 6.894 -9.580 1.00 134.64 120 GLY B C 1
ATOM 3784 O O . GLY B 1 120 ? 34.597 8.050 -9.963 1.00 135.23 120 GLY B O 1
ATOM 3785 N N . GLY B 1 121 ? 35.346 5.948 -9.655 1.00 134.28 121 GLY B N 1
ATOM 3786 C CA . GLY B 1 121 ? 36.658 6.237 -10.206 1.00 133.27 121 GLY B CA 1
ATOM 3787 C C . GLY B 1 121 ? 37.730 6.283 -9.135 1.00 132.37 121 GLY B C 1
ATOM 3788 O O . GLY B 1 121 ? 38.594 7.161 -9.145 1.00 132.42 121 GLY B O 1
ATOM 3789 N N . GLY B 1 122 ? 37.677 5.331 -8.210 1.00 130.81 122 GLY B N 1
ATOM 3790 C CA . GLY B 1 122 ? 38.651 5.289 -7.136 1.00 128.58 122 GLY B CA 1
ATOM 3791 C C . GLY B 1 122 ? 38.217 6.156 -5.970 1.00 126.70 122 GLY B C 1
ATOM 3792 O O . GLY B 1 122 ? 38.889 6.213 -4.940 1.00 127.34 122 GLY B O 1
ATOM 3793 N N . ARG B 1 123 ? 37.082 6.829 -6.143 1.00 124.78 123 ARG B N 1
ATOM 3794 C CA . ARG B 1 123 ? 36.516 7.710 -5.124 1.00 122.26 123 ARG B CA 1
ATOM 3795 C C . ARG B 1 123 ? 37.568 8.468 -4.312 1.00 119.72 123 ARG B C 1
ATOM 3796 O O . ARG B 1 123 ? 38.610 8.861 -4.838 1.00 118.91 123 ARG B O 1
ATOM 3804 N N . SER B 1 124 ? 37.278 8.669 -3.028 1.00 116.28 124 SER B N 1
ATOM 3805 C CA . SER B 1 124 ? 38.166 9.381 -2.112 1.00 112.85 124 SER B CA 1
ATOM 3806 C C . SER B 1 124 ? 39.644 9.054 -2.313 1.00 109.72 124 SER B C 1
ATOM 3807 O O . SER B 1 124 ? 40.416 9.893 -2.783 1.00 110.13 124 SER B O 1
ATOM 3810 N N . SER B 1 125 ? 40.034 7.836 -1.947 1.00 105.14 125 SER B N 1
ATOM 3811 C CA . SER B 1 125 ? 41.420 7.404 -2.089 1.00 99.90 125 SER B CA 1
ATOM 3812 C C . SER B 1 125 ? 41.881 7.489 -3.542 1.00 95.46 125 SER B C 1
ATOM 3813 O O . SER B 1 125 ? 41.232 8.130 -4.372 1.00 95.29 125 SER B O 1
ATOM 3816 N N . ALA B 1 126 ? 42.998 6.835 -3.845 1.00 89.71 126 ALA B N 1
ATOM 3817 C CA . ALA B 1 126 ? 43.555 6.852 -5.193 1.00 82.94 126 ALA B CA 1
ATOM 3818 C C . ALA B 1 126 ? 44.016 8.269 -5.528 1.00 78.00 126 ALA B C 1
ATOM 3819 O O . ALA B 1 126 ? 45.214 8.544 -5.543 1.00 77.41 126 ALA B O 1
ATOM 3821 N N . ARG B 1 127 ? 43.063 9.163 -5.786 1.00 72.45 127 ARG B N 1
ATOM 3822 C CA . ARG B 1 127 ? 43.372 10.553 -6.113 1.00 66.25 127 ARG B CA 1
ATOM 3823 C C . ARG B 1 127 ? 44.223 11.214 -5.033 1.00 61.79 127 ARG B C 1
ATOM 3824 O O . ARG B 1 127 ? 45.325 11.697 -5.306 1.00 59.60 127 ARG B O 1
ATOM 3832 N N . GLU B 1 128 ? 43.705 11.249 -3.809 1.00 55.69 128 GLU B N 1
ATOM 3833 C CA . GLU B 1 128 ? 44.439 11.860 -2.711 1.00 51.29 128 GLU B CA 1
ATOM 3834 C C . GLU B 1 128 ? 45.827 11.258 -2.571 1.00 48.78 128 GLU B C 1
ATOM 3835 O O . GLU B 1 128 ? 46.791 11.975 -2.320 1.00 48.87 128 GLU B O 1
ATOM 3841 N N . SER B 1 129 ? 45.926 9.941 -2.734 1.00 45.05 129 SER B N 1
ATOM 3842 C CA . SER B 1 129 ? 47.211 9.261 -2.620 1.00 42.92 129 SER B CA 1
ATOM 3843 C C . SER B 1 129 ? 48.220 9.793 -3.633 1.00 39.40 129 SER B C 1
ATOM 3844 O O . SER B 1 129 ? 49.404 9.918 -3.331 1.00 38.65 129 SER B O 1
ATOM 3847 N N . ALA B 1 130 ? 47.752 10.106 -4.835 1.00 36.00 130 ALA B N 1
ATOM 3848 C CA . ALA B 1 130 ? 48.632 10.655 -5.860 1.00 35.26 130 ALA B CA 1
ATOM 3849 C C . ALA B 1 130 ? 49.275 11.935 -5.302 1.00 32.91 130 ALA B C 1
ATOM 3850 O O . ALA B 1 130 ? 50.484 12.119 -5.366 1.00 30.86 130 ALA B O 1
ATOM 3852 N N . ILE B 1 131 ? 48.449 12.810 -4.741 1.00 32.68 131 ILE B N 1
ATOM 3853 C CA . ILE B 1 131 ? 48.931 14.059 -4.170 1.00 33.17 131 ILE B CA 1
ATOM 3854 C C . ILE B 1 131 ? 49.901 13.779 -3.026 1.00 32.51 131 ILE B C 1
ATOM 3855 O O . ILE B 1 131 ? 50.951 14.413 -2.920 1.00 35.01 131 ILE B O 1
ATOM 3860 N N . ARG B 1 132 ? 49.552 12.817 -2.179 1.00 31.75 132 ARG B N 1
ATOM 3861 C CA . ARG B 1 132 ? 50.396 12.455 -1.044 1.00 31.94 132 ARG B CA 1
ATOM 3862 C C . ARG B 1 132 ? 51.757 11.921 -1.483 1.00 30.26 132 ARG B C 1
ATOM 3863 O O . ARG B 1 132 ? 52.779 12.295 -0.920 1.00 30.46 132 ARG B O 1
ATOM 3871 N N . VAL B 1 133 ? 51.769 11.047 -2.485 1.00 28.98 133 VAL B N 1
ATOM 3872 C CA . VAL B 1 133 ? 53.019 10.472 -2.974 1.00 29.60 133 VAL B CA 1
ATOM 3873 C C . VAL B 1 133 ? 53.882 11.524 -3.670 1.00 28.89 133 VAL B C 1
ATOM 3874 O O . VAL B 1 133 ? 55.106 11.541 -3.513 1.00 27.88 133 VAL B O 1
ATOM 3878 N N . ALA B 1 134 ? 53.241 12.397 -4.442 1.00 28.18 134 ALA B N 1
ATOM 3879 C CA . ALA B 1 134 ? 53.960 13.460 -5.136 1.00 29.13 134 ALA B CA 1
ATOM 3880 C C . ALA B 1 134 ? 54.628 14.363 -4.097 1.00 30.91 134 ALA B C 1
ATOM 3881 O O . ALA B 1 134 ? 55.816 14.669 -4.195 1.00 31.76 134 ALA B O 1
ATOM 3883 N N . ALA B 1 135 ? 53.855 14.792 -3.103 1.00 30.07 135 ALA B N 1
ATOM 3884 C CA . ALA B 1 135 ? 54.390 15.658 -2.061 1.00 30.25 135 ALA B CA 1
ATOM 3885 C C . ALA B 1 135 ? 55.512 14.939 -1.310 1.00 28.62 135 ALA B C 1
ATOM 3886 O O . ALA B 1 135 ? 56.555 15.528 -1.017 1.00 28.87 135 ALA B O 1
ATOM 3888 N N . GLY B 1 136 ? 55.296 13.663 -1.006 1.00 28.30 136 GLY B N 1
ATOM 3889 C CA . GLY B 1 136 ? 56.303 12.895 -0.286 1.00 27.00 136 GLY B CA 1
ATOM 3890 C C . GLY B 1 136 ? 57.660 12.873 -0.971 1.00 27.47 136 GLY B C 1
ATOM 3891 O O . GLY B 1 136 ? 58.704 12.865 -0.312 1.00 27.22 136 GLY B O 1
ATOM 3892 N N . ALA B 1 137 ? 57.651 12.869 -2.301 1.00 27.47 137 ALA B N 1
ATOM 3893 C CA . ALA B 1 137 ? 58.896 12.854 -3.061 1.00 26.82 137 ALA B CA 1
ATOM 3894 C C . ALA B 1 137 ? 59.688 14.133 -2.792 1.00 27.30 137 ALA B C 1
ATOM 3895 O O . ALA B 1 137 ? 60.919 14.119 -2.773 1.00 26.53 137 ALA B O 1
ATOM 3897 N N . PHE B 1 138 ? 58.987 15.243 -2.589 1.00 28.43 138 PHE B N 1
ATOM 3898 C CA . PHE B 1 138 ? 59.675 16.494 -2.299 1.00 28.59 138 PHE B CA 1
ATOM 3899 C C . PHE B 1 138 ? 60.280 16.380 -0.897 1.00 28.57 138 PHE B C 1
ATOM 3900 O O . PHE B 1 138 ? 61.425 16.771 -0.663 1.00 27.83 138 PHE B O 1
ATOM 3908 N N . ALA B 1 139 ? 59.512 15.821 0.031 1.00 27.95 139 ALA B N 1
ATOM 3909 C CA . ALA B 1 139 ? 59.992 15.650 1.393 1.00 28.63 139 ALA B CA 1
ATOM 3910 C C . ALA B 1 139 ? 61.216 14.732 1.385 1.00 27.88 139 ALA B C 1
ATOM 3911 O O . ALA B 1 139 ? 62.185 14.971 2.103 1.00 26.79 139 ALA B O 1
ATOM 3913 N N . LYS B 1 140 ? 61.178 13.683 0.571 1.00 27.51 140 LYS B N 1
ATOM 3914 C CA . LYS B 1 140 ? 62.321 12.777 0.505 1.00 30.38 140 LYS B CA 1
ATOM 3915 C C . LYS B 1 140 ? 63.552 13.542 0.030 1.00 31.56 140 LYS B C 1
ATOM 3916 O O . LYS B 1 140 ? 64.665 13.312 0.521 1.00 32.67 140 LYS B O 1
ATOM 3922 N N . MET B 1 141 ? 63.348 14.456 -0.918 1.00 29.73 141 MET B N 1
ATOM 3923 C CA . MET B 1 141 ? 64.442 15.259 -1.449 1.00 31.14 141 MET B CA 1
ATOM 3924 C C . MET B 1 141 ? 65.071 16.084 -0.329 1.00 31.72 141 MET B C 1
ATOM 3925 O O . MET B 1 141 ? 66.289 16.246 -0.274 1.00 32.19 141 MET B O 1
ATOM 3930 N N . LEU B 1 142 ? 64.241 16.596 0.576 1.00 32.22 142 LEU B N 1
ATOM 3931 C CA . LEU B 1 142 ? 64.750 17.392 1.689 1.00 30.55 142 LEU B CA 1
ATOM 3932 C C . LEU B 1 142 ? 65.502 16.502 2.679 1.00 29.55 142 LEU B C 1
ATOM 3933 O O . LEU B 1 142 ? 66.605 16.833 3.113 1.00 27.85 142 LEU B O 1
ATOM 3938 N N . LEU B 1 143 ? 64.907 15.365 3.026 1.00 29.39 143 LEU B N 1
ATOM 3939 C CA . LEU B 1 143 ? 65.527 14.441 3.977 1.00 31.02 143 LEU B CA 1
ATOM 3940 C C . LEU B 1 143 ? 66.892 13.903 3.530 1.00 32.87 143 LEU B C 1
ATOM 3941 O O . LEU B 1 143 ? 67.793 13.698 4.354 1.00 32.76 143 LEU B O 1
ATOM 3946 N N . ARG B 1 144 ? 67.040 13.680 2.229 1.00 33.81 144 ARG B N 1
ATOM 3947 C CA . ARG B 1 144 ? 68.290 13.173 1.675 1.00 35.31 144 ARG B CA 1
ATOM 3948 C C . ARG B 1 144 ? 69.446 14.140 1.903 1.00 35.09 144 ARG B C 1
ATOM 3949 O O . ARG B 1 144 ? 70.590 13.712 2.067 1.00 35.75 144 ARG B O 1
ATOM 3957 N N . GLU B 1 145 ? 69.143 15.438 1.907 1.00 34.12 145 GLU B N 1
ATOM 3958 C CA . GLU B 1 145 ? 70.159 16.469 2.108 1.00 34.59 145 GLU B CA 1
ATOM 3959 C C . GLU B 1 145 ? 70.866 16.307 3.445 1.00 34.54 145 GLU B C 1
ATOM 3960 O O . GLU B 1 145 ? 71.986 16.785 3.621 1.00 35.66 145 GLU B O 1
ATOM 3966 N N . ILE B 1 146 ? 70.210 15.651 4.395 1.00 35.05 146 ILE B N 1
ATOM 3967 C CA . ILE B 1 146 ? 70.819 15.432 5.696 1.00 34.53 146 ILE B CA 1
ATOM 3968 C C . ILE B 1 146 ? 70.956 13.937 5.995 1.00 36.22 146 ILE B C 1
ATOM 3969 O O . ILE B 1 146 ? 71.007 13.516 7.156 1.00 36.31 146 ILE B O 1
ATOM 3974 N N . GLY B 1 147 ? 70.994 13.142 4.929 1.00 34.84 147 GLY B N 1
ATOM 3975 C CA . GLY B 1 147 ? 71.191 11.708 5.056 1.00 34.62 147 GLY B CA 1
ATOM 3976 C C . GLY B 1 147 ? 70.103 10.829 5.636 1.00 35.04 147 GLY B C 1
ATOM 3977 O O . GLY B 1 147 ? 70.409 9.812 6.262 1.00 34.30 147 GLY B O 1
ATOM 3978 N N . ILE B 1 148 ? 68.842 11.196 5.429 1.00 35.11 148 ILE B N 1
ATOM 3979 C CA . ILE B 1 148 ? 67.736 10.394 5.934 1.00 32.97 148 ILE B CA 1
ATOM 3980 C C . ILE B 1 148 ? 66.943 9.786 4.785 1.00 33.15 148 ILE B C 1
ATOM 3981 O O . ILE B 1 148 ? 66.686 10.440 3.771 1.00 31.67 148 ILE B O 1
ATOM 3986 N N . VAL B 1 149 ? 66.557 8.527 4.950 1.00 32.76 149 VAL B N 1
ATOM 3987 C CA . VAL B 1 149 ? 65.790 7.833 3.928 1.00 33.76 149 VAL B CA 1
ATOM 3988 C C . VAL B 1 149 ? 64.602 7.113 4.551 1.00 33.25 149 VAL B C 1
ATOM 3989 O O . VAL B 1 149 ? 64.661 6.688 5.701 1.00 33.70 149 VAL B O 1
ATOM 3993 N N . CYS B 1 150 ? 63.521 7.000 3.789 1.00 34.45 150 CYS B N 1
ATOM 3994 C CA . CYS B 1 150 ? 62.315 6.305 4.234 1.00 36.42 150 CYS B CA 1
ATOM 3995 C C . CYS B 1 150 ? 62.048 5.164 3.258 1.00 38.23 150 CYS B C 1
ATOM 3996 O O . CYS B 1 150 ? 62.222 5.323 2.049 1.00 38.91 150 CYS B O 1
ATOM 3999 N N . GLU B 1 151 ? 61.617 4.024 3.788 1.00 38.09 151 GLU B N 1
ATOM 4000 C CA . GLU B 1 151 ? 61.321 2.855 2.971 1.00 38.73 151 GLU B CA 1
ATOM 4001 C C . GLU B 1 151 ? 60.137 2.122 3.569 1.00 37.43 151 GLU B C 1
ATOM 4002 O O . GLU B 1 151 ? 59.737 2.393 4.698 1.00 37.66 151 GLU B O 1
ATOM 4008 N N . SER B 1 152 ? 59.586 1.181 2.816 1.00 37.36 152 SER B N 1
ATOM 4009 C CA . SER B 1 152 ? 58.447 0.412 3.295 1.00 37.91 152 SER B CA 1
ATOM 4010 C C . SER B 1 152 ? 58.311 -0.888 2.517 1.00 38.33 152 SER B C 1
ATOM 4011 O O . SER B 1 152 ? 59.071 -1.148 1.582 1.00 38.00 152 SER B O 1
ATOM 4014 N N . GLY B 1 153 ? 57.329 -1.692 2.910 1.00 37.93 153 GLY B N 1
ATOM 4015 C CA . GLY B 1 153 ? 57.078 -2.952 2.240 1.00 38.67 153 GLY B CA 1
ATOM 4016 C C . GLY B 1 153 ? 55.957 -3.700 2.930 1.00 38.97 153 GLY B C 1
ATOM 4017 O O . GLY B 1 153 ? 55.567 -3.346 4.044 1.00 39.67 153 GLY B O 1
ATOM 4018 N N . ILE B 1 154 ? 55.435 -4.731 2.274 1.00 38.26 154 ILE B N 1
ATOM 4019 C CA . ILE B 1 154 ? 54.363 -5.538 2.846 1.00 37.08 154 ILE B CA 1
ATOM 4020 C C . ILE B 1 154 ? 54.947 -6.681 3.668 1.00 38.36 154 ILE B C 1
ATOM 4021 O O . ILE B 1 154 ? 55.826 -7.417 3.204 1.00 37.73 154 ILE B O 1
ATOM 4026 N N . ILE B 1 155 ? 54.468 -6.820 4.898 1.00 37.12 155 ILE B N 1
ATOM 4027 C CA . ILE B 1 155 ? 54.953 -7.882 5.764 1.00 36.85 155 ILE B CA 1
ATOM 4028 C C . ILE B 1 155 ? 53.849 -8.882 6.029 1.00 36.59 155 ILE B C 1
ATOM 4029 O O . ILE B 1 155 ? 54.066 -9.895 6.692 1.00 38.63 155 ILE B O 1
ATOM 4034 N N . GLU B 1 156 ? 52.665 -8.608 5.502 1.00 35.58 156 GLU B N 1
ATOM 4035 C CA . GLU B 1 156 ? 51.549 -9.502 5.736 1.00 36.87 156 GLU B CA 1
ATOM 4036 C C . GLU B 1 156 ? 50.358 -9.251 4.823 1.00 37.14 156 GLU B C 1
ATOM 4037 O O . GLU B 1 156 ? 49.970 -8.106 4.571 1.00 37.61 156 GLU B O 1
ATOM 4043 N N . ILE B 1 157 ? 49.789 -10.343 4.329 1.00 36.14 157 ILE B N 1
ATOM 4044 C CA . ILE B 1 157 ? 48.623 -10.304 3.462 1.00 36.07 157 ILE B CA 1
ATOM 4045 C C . ILE B 1 157 ? 47.715 -11.467 3.832 1.00 37.09 157 ILE B C 1
ATOM 4046 O O . ILE B 1 157 ? 48.135 -12.623 3.821 1.00 37.81 157 ILE B O 1
ATOM 4051 N N . GLY B 1 158 ? 46.468 -11.165 4.158 1.00 38.04 158 GLY B N 1
ATOM 4052 C CA . GLY B 1 158 ? 45.552 -12.221 4.528 1.00 39.34 158 GLY B CA 1
ATOM 4053 C C . GLY B 1 158 ? 46.085 -13.044 5.682 1.00 39.68 158 GLY B C 1
ATOM 4054 O O . GLY B 1 158 ? 45.842 -14.245 5.754 1.00 42.65 158 GLY B O 1
ATOM 4055 N N . GLY B 1 159 ? 46.827 -12.404 6.581 1.00 40.42 159 GLY B N 1
ATOM 4056 C CA . GLY B 1 159 ? 47.362 -13.107 7.735 1.00 39.52 159 GLY B CA 1
ATOM 4057 C C . GLY B 1 159 ? 48.669 -13.828 7.482 1.00 39.98 159 GLY B C 1
ATOM 4058 O O . GLY B 1 159 ? 49.297 -14.344 8.414 1.00 38.15 159 GLY B O 1
ATOM 4059 N N . ILE B 1 160 ? 49.077 -13.876 6.219 1.00 39.80 160 ILE B N 1
ATOM 4060 C CA . ILE B 1 160 ? 50.322 -14.531 5.854 1.00 41.10 160 ILE B CA 1
ATOM 4061 C C . ILE B 1 160 ? 51.459 -13.569 6.167 1.00 43.58 160 ILE B C 1
ATOM 4062 O O . ILE B 1 160 ? 51.652 -12.570 5.467 1.00 41.95 160 ILE B O 1
ATOM 4067 N N . LYS B 1 161 ? 52.208 -13.887 7.226 1.00 44.80 161 LYS B N 1
ATOM 4068 C CA . LYS B 1 161 ? 53.302 -13.040 7.694 1.00 46.22 161 LYS B CA 1
ATOM 4069 C C . LYS B 1 161 ? 54.679 -13.300 7.111 1.00 46.70 161 LYS B C 1
ATOM 4070 O O . LYS B 1 161 ? 55.024 -14.420 6.736 1.00 45.81 161 LYS B O 1
ATOM 4076 N N . ALA B 1 162 ? 55.467 -12.234 7.062 1.00 47.39 162 ALA B N 1
ATOM 4077 C CA . ALA B 1 162 ? 56.834 -12.295 6.579 1.00 49.16 162 ALA B CA 1
ATOM 4078 C C . ALA B 1 162 ? 57.677 -12.563 7.817 1.00 50.22 162 ALA B C 1
ATOM 4079 O O . ALA B 1 162 ? 57.305 -12.172 8.924 1.00 51.52 162 ALA B O 1
ATOM 4081 N N . LYS B 1 163 ? 58.802 -13.241 7.639 1.00 52.05 163 LYS B N 1
ATOM 4082 C CA . LYS B 1 163 ? 59.678 -13.541 8.761 1.00 52.69 163 LYS B CA 1
ATOM 4083 C C . LYS B 1 163 ? 60.988 -12.788 8.583 1.00 54.49 163 LYS B C 1
ATOM 4084 O O . LYS B 1 163 ? 61.619 -12.377 9.552 1.00 54.75 163 LYS B O 1
ATOM 4090 N N . ASN B 1 164 ? 61.383 -12.599 7.331 1.00 55.81 164 ASN B N 1
ATOM 4091 C CA . ASN B 1 164 ? 62.606 -11.880 7.017 1.00 57.15 164 ASN B CA 1
ATOM 4092 C C . ASN B 1 164 ? 62.204 -10.662 6.209 1.00 56.60 164 ASN B C 1
ATOM 4093 O O . ASN B 1 164 ? 61.213 -10.698 5.485 1.00 56.53 164 ASN B O 1
ATOM 4098 N N . TYR B 1 165 ? 62.968 -9.585 6.329 1.00 56.48 165 TYR B N 1
ATOM 4099 C CA . TYR B 1 165 ? 62.648 -8.366 5.604 1.00 55.48 165 TYR B CA 1
ATOM 4100 C C . TYR B 1 165 ? 63.751 -7.969 4.631 1.00 55.68 165 TYR B C 1
ATOM 4101 O O . TYR B 1 165 ? 64.922 -7.885 4.999 1.00 56.87 165 TYR B O 1
ATOM 4110 N N . ASP B 1 166 ? 63.368 -7.735 3.383 1.00 54.74 166 ASP B N 1
ATOM 4111 C CA . ASP B 1 166 ? 64.308 -7.318 2.354 1.00 54.23 166 ASP B CA 1
ATOM 4112 C C . ASP B 1 166 ? 63.630 -6.215 1.550 1.00 53.05 166 ASP B C 1
ATOM 4113 O O . ASP B 1 166 ? 62.786 -6.486 0.696 1.00 52.26 166 ASP B O 1
ATOM 4118 N N . PHE B 1 167 ? 63.999 -4.969 1.826 1.00 52.39 167 PHE B N 1
ATOM 4119 C CA . PHE B 1 167 ? 63.393 -3.844 1.134 1.00 52.17 167 PHE B CA 1
ATOM 4120 C C . PHE B 1 167 ? 63.746 -3.739 -0.342 1.00 54.33 167 PHE B C 1
ATOM 4121 O O . PHE B 1 167 ? 63.001 -3.129 -1.112 1.00 54.00 167 PHE B O 1
ATOM 4129 N N . ASN B 1 168 ? 64.872 -4.324 -0.743 1.00 56.33 168 ASN B N 1
ATOM 4130 C CA . ASN B 1 168 ? 65.264 -4.293 -2.149 1.00 58.28 168 ASN B CA 1
ATOM 4131 C C . ASN B 1 168 ? 64.335 -5.228 -2.899 1.00 58.40 168 ASN B C 1
ATOM 4132 O O . ASN B 1 168 ? 63.880 -4.928 -4.005 1.00 57.50 168 ASN B O 1
ATOM 4137 N N . HIS B 1 169 ? 64.057 -6.370 -2.281 1.00 59.49 169 HIS B N 1
ATOM 4138 C CA . HIS B 1 169 ? 63.187 -7.366 -2.882 1.00 60.23 169 HIS B CA 1
ATOM 4139 C C . HIS B 1 169 ? 61.754 -6.856 -2.983 1.00 60.69 169 HIS B C 1
ATOM 4140 O O . HIS B 1 169 ? 61.011 -7.239 -3.889 1.00 60.94 169 HIS B O 1
ATOM 4147 N N . ALA B 1 170 ? 61.366 -5.992 -2.051 1.00 60.65 170 ALA B N 1
ATOM 4148 C CA . ALA B 1 170 ? 60.021 -5.436 -2.059 1.00 60.35 170 ALA B CA 1
ATOM 4149 C C . ALA B 1 170 ? 59.864 -4.481 -3.237 1.00 60.73 170 ALA B C 1
ATOM 4150 O O . ALA B 1 170 ? 58.841 -4.485 -3.923 1.00 59.77 170 ALA B O 1
ATOM 4152 N N . LEU B 1 171 ? 60.892 -3.672 -3.471 1.00 61.81 171 LEU B N 1
ATOM 4153 C CA . LEU B 1 171 ? 60.878 -2.701 -4.558 1.00 63.59 171 LEU B CA 1
ATOM 4154 C C . LEU B 1 171 ? 60.508 -3.287 -5.915 1.00 64.91 171 LEU B C 1
ATOM 4155 O O . LEU B 1 171 ? 59.781 -2.657 -6.685 1.00 65.25 171 LEU B O 1
ATOM 4160 N N . LYS B 1 172 ? 60.996 -4.486 -6.218 1.00 65.72 172 LYS B N 1
ATOM 4161 C CA . LYS B 1 172 ? 60.685 -5.087 -7.508 1.00 66.96 172 LYS B CA 1
ATOM 4162 C C . LYS B 1 172 ? 59.598 -6.160 -7.435 1.00 65.33 172 LYS B C 1
ATOM 4163 O O . LYS B 1 172 ? 59.338 -6.849 -8.419 1.00 66.46 172 LYS B O 1
ATOM 4169 N N . SER B 1 173 ? 58.961 -6.297 -6.277 1.00 62.60 173 SER B N 1
ATOM 4170 C CA . SER B 1 173 ? 57.899 -7.285 -6.112 1.00 59.71 173 SER B CA 1
ATOM 4171 C C . SER B 1 173 ? 56.531 -6.734 -6.509 1.00 60.65 173 SER B C 1
ATOM 4172 O O . SER B 1 173 ? 56.189 -5.599 -6.178 1.00 60.54 173 SER B O 1
ATOM 4175 N N . GLU B 1 174 ? 55.749 -7.552 -7.208 1.00 60.19 174 GLU B N 1
ATOM 4176 C CA . GLU B 1 174 ? 54.414 -7.161 -7.650 1.00 59.85 174 GLU B CA 1
ATOM 4177 C C . GLU B 1 174 ? 53.541 -6.719 -6.481 1.00 58.33 174 GLU B C 1
ATOM 4178 O O . GLU B 1 174 ? 52.609 -5.934 -6.653 1.00 58.68 174 GLU B O 1
ATOM 4184 N N . ILE B 1 175 ? 53.839 -7.233 -5.291 1.00 55.52 175 ILE B N 1
ATOM 4185 C CA . ILE B 1 175 ? 53.070 -6.882 -4.108 1.00 50.97 175 ILE B CA 1
ATOM 4186 C C . ILE B 1 175 ? 53.944 -6.318 -2.994 1.00 49.42 175 ILE B C 1
ATOM 4187 O O . ILE B 1 175 ? 53.592 -6.387 -1.817 1.00 49.26 175 ILE B O 1
ATOM 4192 N N . PHE B 1 176 ? 55.091 -5.768 -3.377 1.00 47.66 176 PHE B N 1
ATOM 4193 C CA . PHE B 1 176 ? 56.017 -5.159 -2.429 1.00 45.20 176 PHE B CA 1
ATOM 4194 C C . PHE B 1 176 ? 56.299 -6.036 -1.218 1.00 43.96 176 PHE B C 1
ATOM 4195 O O . PHE B 1 176 ? 56.553 -5.526 -0.127 1.00 43.22 176 PHE B O 1
ATOM 4203 N N . ALA B 1 177 ? 56.259 -7.351 -1.404 1.00 44.05 177 ALA B N 1
ATOM 4204 C CA . ALA B 1 177 ? 56.519 -8.279 -0.305 1.00 44.84 177 ALA B CA 1
ATOM 4205 C C . ALA B 1 177 ? 57.958 -8.150 0.189 1.00 45.98 177 ALA B C 1
ATOM 4206 O O . ALA B 1 177 ? 58.881 -7.948 -0.606 1.00 44.72 177 ALA B O 1
ATOM 4208 N N . LEU B 1 178 ? 58.144 -8.267 1.502 1.00 47.26 178 LEU B N 1
ATOM 4209 C CA . LEU B 1 178 ? 59.466 -8.160 2.108 1.00 48.63 178 LEU B CA 1
ATOM 4210 C C . LEU B 1 178 ? 60.144 -9.512 2.301 1.00 50.95 178 LEU B C 1
ATOM 4211 O O . LEU B 1 178 ? 61.362 -9.579 2.472 1.00 51.44 178 LEU B O 1
ATOM 4216 N N . ASP B 1 179 ? 59.357 -10.584 2.278 1.00 52.09 179 ASP B N 1
ATOM 4217 C CA . ASP B 1 179 ? 59.884 -11.939 2.449 1.00 54.74 179 ASP B CA 1
ATOM 4218 C C . ASP B 1 179 ? 59.628 -12.730 1.165 1.00 57.37 179 ASP B C 1
ATOM 4219 O O . ASP B 1 179 ? 58.484 -13.090 0.876 1.00 57.01 179 ASP B O 1
ATOM 4224 N N . GLU B 1 180 ? 60.682 -13.004 0.400 1.00 59.22 180 GLU B N 1
ATOM 4225 C CA . GLU B 1 180 ? 60.534 -13.740 -0.856 1.00 61.35 180 GLU B CA 1
ATOM 4226 C C . GLU B 1 180 ? 60.037 -15.168 -0.653 1.00 60.61 180 GLU B C 1
ATOM 4227 O O . GLU B 1 180 ? 59.422 -15.750 -1.544 1.00 60.70 180 GLU B O 1
ATOM 4233 N N . GLU B 1 181 ? 60.296 -15.728 0.522 1.00 60.01 181 GLU B N 1
ATOM 4234 C CA . GLU B 1 181 ? 59.876 -17.092 0.820 1.00 59.94 181 GLU B CA 1
ATOM 4235 C C . GLU B 1 181 ? 58.420 -17.171 1.266 1.00 57.98 181 GLU B C 1
ATOM 4236 O O . GLU B 1 181 ? 57.920 -18.249 1.590 1.00 58.29 181 GLU B O 1
ATOM 4242 N N . GLN B 1 182 ? 57.744 -16.029 1.287 1.00 54.23 182 GLN B N 1
ATOM 4243 C CA . GLN B 1 182 ? 56.345 -15.980 1.689 1.00 50.92 182 GLN B CA 1
ATOM 4244 C C . GLN B 1 182 ? 55.532 -15.331 0.586 1.00 49.14 182 GLN B C 1
ATOM 4245 O O . GLN B 1 182 ? 54.305 -15.417 0.570 1.00 48.72 182 GLN B O 1
ATOM 4251 N N . GLU B 1 183 ? 56.227 -14.683 -0.340 1.00 47.16 183 GLU B N 1
ATOM 4252 C CA . GLU B 1 183 ? 55.571 -13.975 -1.429 1.00 47.27 183 GLU B CA 1
ATOM 4253 C C . GLU B 1 183 ? 54.537 -14.778 -2.208 1.00 46.32 183 GLU B C 1
ATOM 4254 O O . GLU B 1 183 ? 53.397 -14.337 -2.374 1.00 47.09 183 GLU B O 1
ATOM 4260 N N . GLU B 1 184 ? 54.925 -15.951 -2.687 1.00 45.19 184 GLU B N 1
ATOM 4261 C CA . GLU B 1 184 ? 54.004 -16.775 -3.454 1.00 43.63 184 GLU B CA 1
ATOM 4262 C C . GLU B 1 184 ? 52.704 -17.083 -2.720 1.00 40.85 184 GLU B C 1
ATOM 4263 O O . GLU B 1 184 ? 51.625 -17.011 -3.306 1.00 41.33 184 GLU B O 1
ATOM 4269 N N . ALA B 1 185 ? 52.793 -17.425 -1.441 1.00 38.27 185 ALA B N 1
ATOM 4270 C CA . ALA B 1 185 ? 51.586 -17.725 -0.682 1.00 37.22 185 ALA B CA 1
ATOM 4271 C C . ALA B 1 185 ? 50.742 -16.457 -0.580 1.00 37.17 185 ALA B C 1
ATOM 4272 O O . ALA B 1 185 ? 49.515 -16.495 -0.702 1.00 37.66 185 ALA B O 1
ATOM 4274 N N . GLN B 1 186 ? 51.413 -15.332 -0.362 1.00 37.55 186 GLN B N 1
ATOM 4275 C CA . GLN B 1 186 ? 50.736 -14.048 -0.254 1.00 38.45 186 GLN B CA 1
ATOM 4276 C C . GLN B 1 186 ? 50.032 -13.696 -1.561 1.00 38.84 186 GLN B C 1
ATOM 4277 O O . GLN B 1 186 ? 48.899 -13.219 -1.545 1.00 37.67 186 GLN B O 1
ATOM 4283 N N . LYS B 1 187 ? 50.697 -13.942 -2.687 1.00 41.33 187 LYS B N 1
ATOM 4284 C CA . LYS B 1 187 ? 50.099 -13.658 -3.991 1.00 44.11 187 LYS B CA 1
ATOM 4285 C C . LYS B 1 187 ? 48.922 -14.596 -4.232 1.00 45.60 187 LYS B C 1
ATOM 4286 O O . LYS B 1 187 ? 47.887 -14.188 -4.765 1.00 45.16 187 LYS B O 1
ATOM 4292 N N . THR B 1 188 ? 49.085 -15.856 -3.836 1.00 46.70 188 THR B N 1
ATOM 4293 C CA . THR B 1 188 ? 48.026 -16.847 -3.994 1.00 46.61 188 THR B CA 1
ATOM 4294 C C . THR B 1 188 ? 46.775 -16.406 -3.238 1.00 46.30 188 THR B C 1
ATOM 4295 O O . THR B 1 188 ? 45.652 -16.659 -3.678 1.00 46.45 188 THR B O 1
ATOM 4299 N N . ALA B 1 189 ? 46.973 -15.745 -2.099 1.00 45.97 189 ALA B N 1
ATOM 4300 C CA . ALA B 1 189 ? 45.856 -15.258 -1.296 1.00 44.78 189 ALA B CA 1
ATOM 4301 C C . ALA B 1 189 ? 45.147 -14.144 -2.055 1.00 44.66 189 ALA B C 1
ATOM 4302 O O . ALA B 1 189 ? 43.928 -14.003 -1.985 1.00 44.08 189 ALA B O 1
ATOM 4304 N N . ILE B 1 190 ? 45.922 -13.347 -2.780 1.00 44.88 190 ILE B N 1
ATOM 4305 C CA . ILE B 1 190 ? 45.355 -12.256 -3.555 1.00 45.77 190 ILE B CA 1
ATOM 4306 C C . ILE B 1 190 ? 44.544 -12.804 -4.724 1.00 46.17 190 ILE B C 1
ATOM 4307 O O . ILE B 1 190 ? 43.485 -12.273 -5.050 1.00 45.50 190 ILE B O 1
ATOM 4312 N N . GLN B 1 191 ? 45.038 -13.870 -5.349 1.00 47.22 191 GLN B N 1
ATOM 4313 C CA . GLN B 1 191 ? 44.337 -14.474 -6.479 1.00 49.27 191 GLN B CA 1
ATOM 4314 C C . GLN B 1 191 ? 43.015 -15.098 -6.042 1.00 48.93 191 GLN B C 1
ATOM 4315 O O . GLN B 1 191 ? 42.043 -15.096 -6.794 1.00 48.88 191 GLN B O 1
ATOM 4321 N N . ASN B 1 192 ? 42.978 -15.633 -4.826 1.00 48.12 192 ASN B N 1
ATOM 4322 C CA . ASN B 1 192 ? 41.760 -16.248 -4.326 1.00 47.27 192 ASN B CA 1
ATOM 4323 C C . ASN B 1 192 ? 40.716 -15.200 -4.002 1.00 46.39 192 ASN B C 1
ATOM 4324 O O . ASN B 1 192 ? 39.516 -15.437 -4.150 1.00 44.98 192 ASN B O 1
ATOM 4329 N N . ALA B 1 193 ? 41.179 -14.037 -3.558 1.00 46.15 193 ALA B N 1
ATOM 4330 C CA . ALA B 1 193 ? 40.279 -12.938 -3.227 1.00 44.96 193 ALA B CA 1
ATOM 4331 C C . ALA B 1 193 ? 39.566 -12.504 -4.507 1.00 44.51 193 ALA B C 1
ATOM 4332 O O . ALA B 1 193 ? 38.340 -12.361 -4.535 1.00 42.08 193 ALA B O 1
ATOM 4334 N N . ILE B 1 194 ? 40.355 -12.305 -5.561 1.00 44.83 194 ILE B N 1
ATOM 4335 C CA . ILE B 1 194 ? 39.845 -11.894 -6.867 1.00 46.46 194 ILE B CA 1
ATOM 4336 C C . ILE B 1 194 ? 38.861 -12.929 -7.402 1.00 48.18 194 ILE B C 1
ATOM 4337 O O . ILE B 1 194 ? 37.796 -12.588 -7.919 1.00 47.38 194 ILE B O 1
ATOM 4342 N N . LYS B 1 195 ? 39.237 -14.196 -7.270 1.00 50.25 195 LYS B N 1
ATOM 4343 C CA . LYS B 1 195 ? 38.424 -15.311 -7.735 1.00 53.09 195 LYS B CA 1
ATOM 4344 C C . LYS B 1 195 ? 37.063 -15.326 -7.049 1.00 53.67 195 LYS B C 1
ATOM 4345 O O . LYS B 1 195 ? 36.029 -15.516 -7.692 1.00 53.77 195 LYS B O 1
ATOM 4351 N N . ASN B 1 196 ? 37.069 -15.121 -5.738 1.00 53.93 196 ASN B N 1
ATOM 4352 C CA . ASN B 1 196 ? 35.840 -15.127 -4.964 1.00 52.77 196 ASN B CA 1
ATOM 4353 C C . ASN B 1 196 ? 35.165 -13.764 -4.938 1.00 51.86 196 ASN B C 1
ATOM 4354 O O . ASN B 1 196 ? 34.170 -13.573 -4.238 1.00 51.23 196 ASN B O 1
ATOM 4359 N N . HIS B 1 197 ? 35.699 -12.818 -5.700 1.00 50.85 197 HIS B N 1
ATOM 4360 C CA . HIS B 1 197 ? 35.131 -11.475 -5.735 1.00 51.65 197 HIS B CA 1
ATOM 4361 C C . HIS B 1 197 ? 35.124 -10.878 -4.324 1.00 49.92 197 HIS B C 1
ATOM 4362 O O . HIS B 1 197 ? 34.165 -10.219 -3.922 1.00 48.70 197 HIS B O 1
ATOM 4369 N N . ASP B 1 198 ? 36.191 -11.124 -3.571 1.00 47.94 198 ASP B N 1
ATOM 4370 C CA . ASP B 1 198 ? 36.291 -10.606 -2.212 1.00 45.09 198 ASP B CA 1
ATOM 4371 C C . ASP B 1 198 ? 37.561 -9.772 -2.069 1.00 42.49 198 ASP B C 1
ATOM 4372 O O . ASP B 1 198 ? 38.215 -9.450 -3.060 1.00 42.41 198 ASP B O 1
ATOM 4377 N N . SER B 1 199 ? 37.908 -9.426 -0.833 1.00 40.15 199 SER B N 1
ATOM 4378 C CA . SER B 1 199 ? 39.106 -8.635 -0.567 1.00 37.35 199 SER B CA 1
ATOM 4379 C C . SER B 1 199 ? 39.766 -9.072 0.738 1.00 36.09 199 SER B C 1
ATOM 4380 O O . SER B 1 199 ? 39.125 -9.687 1.594 1.00 36.65 199 SER B O 1
ATOM 4383 N N . ILE B 1 200 ? 41.047 -8.755 0.885 1.00 34.08 200 ILE B N 1
ATOM 4384 C CA . ILE B 1 200 ? 41.787 -9.114 2.090 1.00 34.21 200 ILE B CA 1
ATOM 4385 C C . ILE B 1 200 ? 42.586 -7.944 2.651 1.00 34.70 200 ILE B C 1
ATOM 4386 O O . ILE B 1 200 ? 42.980 -7.030 1.918 1.00 34.60 200 ILE B O 1
ATOM 4391 N N . GLY B 1 201 ? 42.820 -7.986 3.958 1.00 33.98 201 GLY B N 1
ATOM 4392 C CA . GLY B 1 201 ? 43.574 -6.942 4.616 1.00 33.54 201 GLY B CA 1
ATOM 4393 C C . GLY B 1 201 ? 45.055 -7.247 4.553 1.00 35.94 201 GLY B C 1
ATOM 4394 O O . GLY B 1 201 ? 45.468 -8.319 4.102 1.00 37.17 201 GLY B O 1
ATOM 4395 N N . GLY B 1 202 ? 45.863 -6.299 5.006 1.00 35.14 202 GLY B N 1
ATOM 4396 C CA . GLY B 1 202 ? 47.296 -6.492 4.993 1.00 33.97 202 GLY B CA 1
ATOM 4397 C C . GLY B 1 202 ? 47.954 -5.617 6.034 1.00 33.19 202 GLY B C 1
ATOM 4398 O O . GLY B 1 202 ? 47.303 -4.798 6.680 1.00 32.73 202 GLY B O 1
ATOM 4399 N N . VAL B 1 203 ? 49.253 -5.800 6.214 1.00 34.42 203 VAL B N 1
ATOM 4400 C CA . VAL B 1 203 ? 49.989 -5.006 7.176 1.00 33.29 203 VAL B CA 1
ATOM 4401 C C . VAL B 1 203 ? 51.214 -4.474 6.474 1.00 34.04 203 VAL B C 1
ATOM 4402 O O . VAL B 1 203 ? 51.974 -5.235 5.877 1.00 35.93 203 VAL B O 1
ATOM 4406 N N . ALA B 1 204 ? 51.397 -3.161 6.524 1.00 34.41 204 ALA B N 1
ATOM 4407 C CA . ALA B 1 204 ? 52.559 -2.563 5.894 1.00 34.21 204 ALA B CA 1
ATOM 4408 C C . ALA B 1 204 ? 53.569 -2.207 6.967 1.00 34.23 204 ALA B C 1
ATOM 4409 O O . ALA B 1 204 ? 53.201 -1.916 8.105 1.00 34.99 204 ALA B O 1
ATOM 4411 N N . LEU B 1 205 ? 54.843 -2.254 6.599 1.00 33.56 205 LEU B N 1
ATOM 4412 C CA . LEU B 1 205 ? 55.917 -1.899 7.510 1.00 33.62 205 LEU B CA 1
ATOM 4413 C C . LEU B 1 205 ? 56.607 -0.685 6.906 1.00 33.94 205 LEU B C 1
ATOM 4414 O O . LEU B 1 205 ? 56.950 -0.679 5.725 1.00 33.94 205 LEU B O 1
ATOM 4419 N N . ILE B 1 206 ? 56.791 0.354 7.707 1.00 31.91 206 ILE B N 1
ATOM 4420 C CA . ILE B 1 206 ? 57.441 1.553 7.216 1.00 31.41 206 ILE B CA 1
ATOM 4421 C C . ILE B 1 206 ? 58.622 1.851 8.119 1.00 31.24 206 ILE B C 1
ATOM 4422 O O . ILE B 1 206 ? 58.542 1.699 9.340 1.00 27.72 206 ILE B O 1
ATOM 4427 N N . ARG B 1 207 ? 59.722 2.270 7.509 1.00 30.11 207 ARG B N 1
ATOM 4428 C CA . ARG B 1 207 ? 60.924 2.550 8.263 1.00 33.05 207 ARG B CA 1
ATOM 4429 C C . ARG B 1 207 ? 61.676 3.780 7.761 1.00 31.91 207 ARG B C 1
ATOM 4430 O O . ARG B 1 207 ? 61.665 4.095 6.566 1.00 30.07 207 ARG B O 1
ATOM 4438 N N . ALA B 1 208 ? 62.321 4.471 8.695 1.00 29.72 208 ALA B N 1
ATOM 4439 C CA . ALA B 1 208 ? 63.125 5.640 8.382 1.00 29.29 208 ALA B CA 1
ATOM 4440 C C . ALA B 1 208 ? 64.499 5.329 8.936 1.00 30.47 208 ALA B C 1
ATOM 4441 O O . ALA B 1 208 ? 64.621 4.866 10.071 1.00 30.31 208 ALA B O 1
ATOM 4443 N N . ARG B 1 209 ? 65.536 5.561 8.142 1.00 31.72 209 ARG B N 1
ATOM 4444 C CA . ARG B 1 209 ? 66.890 5.281 8.602 1.00 34.72 209 ARG B CA 1
ATOM 4445 C C . ARG B 1 209 ? 67.898 6.265 8.034 1.00 37.43 209 ARG B C 1
ATOM 4446 O O . ARG B 1 209 ? 67.585 7.055 7.142 1.00 35.50 209 ARG B O 1
ATOM 4454 N N . SER B 1 210 ? 69.113 6.210 8.569 1.00 42.63 210 SER B N 1
ATOM 4455 C CA . SER B 1 210 ? 70.192 7.079 8.122 1.00 47.83 210 SER B CA 1
ATOM 4456 C C . SER B 1 210 ? 70.895 6.396 6.955 1.00 51.04 210 SER B C 1
ATOM 4457 O O . SER B 1 210 ? 71.203 5.209 7.027 1.00 51.73 210 SER B O 1
ATOM 4460 N N . ILE B 1 211 ? 71.137 7.144 5.882 1.00 56.41 211 ILE B N 1
ATOM 4461 C CA . ILE B 1 211 ? 71.795 6.599 4.695 1.00 61.35 211 ILE B CA 1
ATOM 4462 C C . ILE B 1 211 ? 73.176 6.051 5.038 1.00 65.26 211 ILE B C 1
ATOM 4463 O O . ILE B 1 211 ? 73.577 5.003 4.534 1.00 66.33 211 ILE B O 1
ATOM 4468 N N . LYS B 1 212 ? 73.899 6.763 5.895 1.00 69.51 212 LYS B N 1
ATOM 4469 C CA . LYS B 1 212 ? 75.229 6.333 6.313 1.00 74.50 212 LYS B CA 1
ATOM 4470 C C . LYS B 1 212 ? 75.150 4.997 7.054 1.00 76.87 212 LYS B C 1
ATOM 4471 O O . LYS B 1 212 ? 74.357 4.838 7.985 1.00 76.48 212 LYS B O 1
ATOM 4477 N N . THR B 1 213 ? 75.978 4.042 6.637 1.00 79.39 213 THR B N 1
ATOM 4478 C CA . THR B 1 213 ? 76.016 2.718 7.255 1.00 82.19 213 THR B CA 1
ATOM 4479 C C . THR B 1 213 ? 76.173 2.807 8.770 1.00 82.73 213 THR B C 1
ATOM 4480 O O . THR B 1 213 ? 77.080 3.479 9.272 1.00 82.40 213 THR B O 1
ATOM 4484 N N . ASN B 1 214 ? 75.296 2.110 9.488 1.00 82.81 214 ASN B N 1
ATOM 4485 C CA . ASN B 1 214 ? 75.314 2.114 10.947 1.00 82.42 214 ASN B CA 1
ATOM 4486 C C . ASN B 1 214 ? 75.586 3.522 11.474 1.00 80.49 214 ASN B C 1
ATOM 4487 O O . ASN B 1 214 ? 76.570 3.776 12.175 1.00 81.65 214 ASN B O 1
ATOM 4492 N N . GLN B 1 215 ? 74.692 4.432 11.106 1.00 77.07 215 GLN B N 1
ATOM 4493 C CA . GLN B 1 215 ? 74.767 5.828 11.501 1.00 72.28 215 GLN B CA 1
ATOM 4494 C C . GLN B 1 215 ? 73.371 6.151 12.033 1.00 67.66 215 GLN B C 1
ATOM 4495 O O . GLN B 1 215 ? 72.369 5.747 11.442 1.00 67.36 215 GLN B O 1
ATOM 4501 N N . LYS B 1 216 ? 73.306 6.865 13.150 1.00 62.56 216 LYS B N 1
ATOM 4502 C CA . LYS B 1 216 ? 72.031 7.197 13.774 1.00 57.44 216 LYS B CA 1
ATOM 4503 C C . LYS B 1 216 ? 71.280 8.380 13.168 1.00 53.44 216 LYS B C 1
ATOM 4504 O O . LYS B 1 216 ? 71.875 9.279 12.577 1.00 53.20 216 LYS B O 1
ATOM 4510 N N . LEU B 1 217 ? 69.959 8.360 13.319 1.00 48.14 217 LEU B N 1
ATOM 4511 C CA . LEU B 1 217 ? 69.107 9.441 12.840 1.00 42.21 217 LEU B CA 1
ATOM 4512 C C . LEU B 1 217 ? 69.258 10.580 13.842 1.00 38.95 217 LEU B C 1
ATOM 4513 O O . LEU B 1 217 ? 69.812 10.387 14.924 1.00 37.49 217 LEU B O 1
ATOM 4518 N N . PRO B 1 218 ? 68.778 11.786 13.496 1.00 38.87 218 PRO B N 1
ATOM 4519 C CA . PRO B 1 218 ? 68.903 12.901 14.443 1.00 35.56 218 PRO B CA 1
ATOM 4520 C C . PRO B 1 218 ? 68.156 12.569 15.739 1.00 34.24 218 PRO B C 1
ATOM 4521 O O . PRO B 1 218 ? 67.060 12.016 15.705 1.00 33.13 218 PRO B O 1
ATOM 4525 N N . ILE B 1 219 ? 68.762 12.902 16.873 1.00 34.30 219 ILE B N 1
ATOM 4526 C CA . ILE B 1 219 ? 68.174 12.639 18.182 1.00 34.68 219 ILE B CA 1
ATOM 4527 C C . ILE B 1 219 ? 67.449 13.874 18.713 1.00 35.63 219 ILE B C 1
ATOM 4528 O O . ILE B 1 219 ? 68.049 14.937 18.870 1.00 37.61 219 ILE B O 1
ATOM 4533 N N . GLY B 1 220 ? 66.153 13.739 18.977 1.00 34.25 220 GLY B N 1
ATOM 4534 C CA . GLY B 1 220 ? 65.395 14.870 19.479 1.00 33.15 220 GLY B CA 1
ATOM 4535 C C . GLY B 1 220 ? 64.261 15.333 18.575 1.00 32.80 220 GLY B C 1
ATOM 4536 O O . GLY B 1 220 ? 63.623 16.345 18.856 1.00 33.08 220 GLY B O 1
ATOM 4537 N N . LEU B 1 221 ? 64.005 14.614 17.486 1.00 30.46 221 LEU B N 1
ATOM 4538 C CA . LEU B 1 221 ? 62.914 14.997 16.596 1.00 30.55 221 LEU B CA 1
ATOM 4539 C C . LEU B 1 221 ? 61.572 14.747 17.302 1.00 29.25 221 LEU B C 1
ATOM 4540 O O . LEU B 1 221 ? 61.328 13.672 17.838 1.00 31.03 221 LEU B O 1
ATOM 4545 N N . GLY B 1 222 ? 60.714 15.762 17.296 1.00 29.74 222 GLY B N 1
ATOM 4546 C CA . GLY B 1 222 ? 59.426 15.691 17.962 1.00 27.17 222 GLY B CA 1
ATOM 4547 C C . GLY B 1 222 ? 59.292 17.023 18.678 1.00 28.39 222 GLY B C 1
ATOM 4548 O O . GLY B 1 222 ? 60.289 17.548 19.170 1.00 25.81 222 GLY B O 1
ATOM 4549 N N . GLN B 1 223 ? 58.085 17.578 18.750 1.00 27.30 223 GLN B N 1
ATOM 4550 C CA . GLN B 1 223 ? 57.916 18.876 19.390 1.00 30.55 223 GLN B CA 1
ATOM 4551 C C . GLN B 1 223 ? 56.964 18.908 20.578 1.00 33.73 223 GLN B C 1
ATOM 4552 O O . GLN B 1 223 ? 55.759 18.654 20.439 1.00 33.47 223 GLN B O 1
ATOM 4558 N N . GLY B 1 224 ? 57.517 19.254 21.740 1.00 35.50 224 GLY B N 1
ATOM 4559 C CA . GLY B 1 224 ? 56.728 19.354 22.955 1.00 34.53 224 GLY B CA 1
ATOM 4560 C C . GLY B 1 224 ? 55.842 18.155 23.198 1.00 35.10 224 GLY B C 1
ATOM 4561 O O . GLY B 1 224 ? 56.059 17.092 22.621 1.00 34.05 224 GLY B O 1
ATOM 4562 N N . LEU B 1 225 ? 54.830 18.351 24.038 1.00 34.52 225 LEU B N 1
ATOM 4563 C CA . LEU B 1 225 ? 53.891 17.306 24.425 1.00 34.21 225 LEU B CA 1
ATOM 4564 C C . LEU B 1 225 ? 52.788 16.959 23.419 1.00 31.64 225 LEU B C 1
ATOM 4565 O O . LEU B 1 225 ? 52.405 15.798 23.289 1.00 26.66 225 LEU B O 1
ATOM 4570 N N . TYR B 1 226 ? 52.278 17.957 22.712 1.00 30.56 226 TYR B N 1
ATOM 4571 C CA . TYR B 1 226 ? 51.199 17.709 21.767 1.00 30.24 226 TYR B CA 1
ATOM 4572 C C . TYR B 1 226 ? 51.566 17.586 20.292 1.00 29.18 226 TYR B C 1
ATOM 4573 O O . TYR B 1 226 ? 50.692 17.547 19.427 1.00 30.13 226 TYR B O 1
ATOM 4582 N N . ALA B 1 227 ? 52.860 17.515 20.011 1.00 27.14 227 ALA B N 1
ATOM 4583 C CA . ALA B 1 227 ? 53.331 17.318 18.643 1.00 28.27 227 ALA B CA 1
ATOM 4584 C C . ALA B 1 227 ? 54.514 16.360 18.704 1.00 27.26 227 ALA B C 1
ATOM 4585 O O . ALA B 1 227 ? 55.542 16.588 18.065 1.00 27.43 227 ALA B O 1
ATOM 4587 N N . LYS B 1 228 ? 54.367 15.300 19.499 1.00 28.79 228 LYS B N 1
ATOM 4588 C CA . LYS B 1 228 ? 55.412 14.281 19.631 1.00 29.32 228 LYS B CA 1
ATOM 4589 C C . LYS B 1 228 ? 55.533 13.546 18.302 1.00 28.07 228 LYS B C 1
ATOM 4590 O O . LYS B 1 228 ? 54.554 13.429 17.558 1.00 25.49 228 LYS B O 1
ATOM 4596 N N . LEU B 1 229 ? 56.728 13.041 18.018 1.00 28.65 229 LEU B N 1
ATOM 4597 C CA . LEU B 1 229 ? 56.986 12.334 16.768 1.00 28.91 229 LEU B CA 1
ATOM 4598 C C . LEU B 1 229 ? 56.053 11.154 16.527 1.00 29.94 229 LEU B C 1
ATOM 4599 O O . LEU B 1 229 ? 55.456 11.044 15.455 1.00 30.67 229 LEU B O 1
ATOM 4604 N N . ASP B 1 230 ? 55.917 10.273 17.513 1.00 29.15 230 ASP B N 1
ATOM 4605 C CA . ASP B 1 230 ? 55.048 9.118 17.340 1.00 30.64 230 ASP B CA 1
ATOM 4606 C C . ASP B 1 230 ? 53.581 9.520 17.216 1.00 30.46 230 ASP B C 1
ATOM 4607 O O . ASP B 1 230 ? 52.815 8.891 16.488 1.00 29.43 230 ASP B O 1
ATOM 4612 N N . ALA B 1 231 ? 53.197 10.581 17.914 1.00 30.19 231 ALA B N 1
ATOM 4613 C CA . ALA B 1 231 ? 51.823 11.067 17.854 1.00 31.91 231 ALA B CA 1
ATOM 4614 C C . ALA B 1 231 ? 51.482 11.524 16.431 1.00 30.88 231 ALA B C 1
ATOM 4615 O O . ALA B 1 231 ? 50.401 11.233 15.922 1.00 31.58 231 ALA B O 1
ATOM 4617 N N . LYS B 1 232 ? 52.407 12.245 15.800 1.00 30.52 232 LYS B N 1
ATOM 4618 C CA . LYS B 1 232 ? 52.201 12.746 14.442 1.00 30.19 232 LYS B CA 1
ATOM 4619 C C . LYS B 1 232 ? 52.295 11.642 13.386 1.00 29.62 232 LYS B C 1
ATOM 4620 O O . LYS B 1 232 ? 51.664 11.719 12.328 1.00 28.05 232 LYS B O 1
ATOM 4626 N N . ILE B 1 233 ? 53.098 10.622 13.655 1.00 28.86 233 ILE B N 1
ATOM 4627 C CA . ILE B 1 233 ? 53.193 9.523 12.714 1.00 27.08 233 ILE B CA 1
ATOM 4628 C C . ILE B 1 233 ? 51.830 8.841 12.764 1.00 27.54 233 ILE B C 1
ATOM 4629 O O . ILE B 1 233 ? 51.188 8.635 11.731 1.00 25.85 233 ILE B O 1
ATOM 4634 N N . ALA B 1 234 ? 51.381 8.526 13.976 1.00 24.45 234 ALA B N 1
ATOM 4635 C CA . ALA B 1 234 ? 50.095 7.869 14.159 1.00 27.74 234 ALA B CA 1
ATOM 4636 C C . ALA B 1 234 ? 48.961 8.643 13.490 1.00 29.36 234 ALA B C 1
ATOM 4637 O O . ALA B 1 234 ? 48.117 8.054 12.806 1.00 29.49 234 ALA B O 1
ATOM 4639 N N . GLU B 1 235 ? 48.947 9.958 13.689 1.00 28.93 235 GLU B N 1
ATOM 4640 C CA . GLU B 1 235 ? 47.917 10.809 13.105 1.00 30.59 235 GLU B CA 1
ATOM 4641 C C . GLU B 1 235 ? 47.900 10.691 11.587 1.00 29.84 235 GLU B C 1
ATOM 4642 O O . GLU B 1 235 ? 46.837 10.584 10.974 1.00 31.52 235 GLU B O 1
ATOM 4648 N N . ALA B 1 236 ? 49.080 10.718 10.979 1.00 28.73 236 ALA B N 1
ATOM 4649 C CA . ALA B 1 236 ? 49.163 10.639 9.527 1.00 28.47 236 ALA B CA 1
ATOM 4650 C C . ALA B 1 236 ? 48.708 9.283 9.006 1.00 27.64 236 ALA B C 1
ATOM 4651 O O . ALA B 1 236 ? 47.903 9.204 8.079 1.00 23.17 236 ALA B O 1
ATOM 4653 N N . MET B 1 237 ? 49.216 8.215 9.612 1.00 29.29 237 MET B N 1
ATOM 4654 C CA . MET B 1 237 ? 48.870 6.867 9.178 1.00 30.18 237 MET B CA 1
ATOM 4655 C C . MET B 1 237 ? 47.390 6.556 9.345 1.00 30.67 237 MET B C 1
ATOM 4656 O O . MET B 1 237 ? 46.721 6.151 8.393 1.00 30.99 237 MET B O 1
ATOM 4661 N N . MET B 1 238 ? 46.881 6.742 10.558 1.00 30.28 238 MET B N 1
ATOM 4662 C CA . MET B 1 238 ? 45.486 6.449 10.838 1.00 31.21 238 MET B CA 1
ATOM 4663 C C . MET B 1 238 ? 44.564 7.234 9.917 1.00 31.82 238 MET B C 1
ATOM 4664 O O . MET B 1 238 ? 43.432 6.832 9.676 1.00 32.41 238 MET B O 1
ATOM 4669 N N . GLY B 1 239 ? 45.058 8.354 9.404 1.00 33.95 239 GLY B N 1
ATOM 4670 C CA . GLY B 1 239 ? 44.261 9.180 8.514 1.00 34.64 239 GLY B CA 1
ATOM 4671 C C . GLY B 1 239 ? 44.068 8.587 7.129 1.00 35.87 239 GLY B C 1
ATOM 4672 O O . GLY B 1 239 ? 43.228 9.057 6.365 1.00 36.90 239 GLY B O 1
ATOM 4673 N N . LEU B 1 240 ? 44.845 7.563 6.791 1.00 36.64 240 LEU B N 1
ATOM 4674 C CA . LEU B 1 240 ? 44.722 6.925 5.478 1.00 37.04 240 LEU B CA 1
ATOM 4675 C C . LEU B 1 240 ? 43.465 6.066 5.493 1.00 36.89 240 LEU B C 1
ATOM 4676 O O . LEU B 1 240 ? 43.240 5.324 6.442 1.00 35.50 240 LEU B O 1
ATOM 4681 N N . ASN B 1 241 ? 42.642 6.168 4.454 1.00 37.66 241 ASN B N 1
ATOM 4682 C CA . ASN B 1 241 ? 41.426 5.370 4.400 1.00 37.76 241 ASN B CA 1
ATOM 4683 C C . ASN B 1 241 ? 41.813 3.893 4.413 1.00 37.30 241 ASN B C 1
ATOM 4684 O O . ASN B 1 241 ? 42.667 3.455 3.637 1.00 37.77 241 ASN B O 1
ATOM 4689 N N . GLY B 1 242 ? 41.196 3.134 5.313 1.00 36.39 242 GLY B N 1
ATOM 4690 C CA . GLY B 1 242 ? 41.487 1.716 5.408 1.00 35.71 242 GLY B CA 1
ATOM 4691 C C . GLY B 1 242 ? 42.326 1.328 6.612 1.00 34.11 242 GLY B C 1
ATOM 4692 O O . GLY B 1 242 ? 42.337 0.169 7.017 1.00 34.28 242 GLY B O 1
ATOM 4693 N N . VAL B 1 243 ? 43.024 2.292 7.197 1.00 32.89 243 VAL B N 1
ATOM 4694 C CA . VAL B 1 243 ? 43.868 2.006 8.352 1.00 32.56 243 VAL B CA 1
ATOM 4695 C C . VAL B 1 243 ? 43.039 1.921 9.632 1.00 30.99 243 VAL B C 1
ATOM 4696 O O . VAL B 1 243 ? 42.249 2.811 9.915 1.00 31.19 243 VAL B O 1
ATOM 4700 N N . LYS B 1 244 ? 43.210 0.847 10.400 1.00 29.81 244 LYS B N 1
ATOM 4701 C CA . LYS B 1 244 ? 42.446 0.689 11.642 1.00 28.28 244 LYS B CA 1
ATOM 4702 C C . LYS B 1 244 ? 43.326 0.587 12.882 1.00 27.19 244 LYS B C 1
ATOM 4703 O O . LYS B 1 244 ? 42.825 0.501 13.999 1.00 28.53 244 LYS B O 1
ATOM 4709 N N . ALA B 1 245 ? 44.638 0.593 12.687 1.00 25.99 245 ALA B N 1
ATOM 4710 C CA . ALA B 1 245 ? 45.567 0.511 13.809 1.00 25.77 245 ALA B CA 1
ATOM 4711 C C . ALA B 1 245 ? 46.959 0.900 13.359 1.00 25.53 245 ALA B C 1
ATOM 4712 O O . ALA B 1 245 ? 47.347 0.670 12.213 1.00 26.35 245 ALA B O 1
ATOM 4714 N N . VAL B 1 246 ? 47.708 1.500 14.273 1.00 25.43 246 VAL B N 1
ATOM 4715 C CA . VAL B 1 246 ? 49.061 1.919 13.984 1.00 23.99 246 VAL B CA 1
ATOM 4716 C C . VAL B 1 246 ? 49.912 1.460 15.150 1.00 25.75 246 VAL B C 1
ATOM 4717 O O . VAL B 1 246 ? 49.512 1.601 16.306 1.00 26.06 246 VAL B O 1
ATOM 4721 N N . GLU B 1 247 ? 51.077 0.902 14.838 1.00 25.49 247 GLU B N 1
ATOM 4722 C CA . GLU B 1 247 ? 52.006 0.425 15.848 1.00 26.99 247 GLU B CA 1
ATOM 4723 C C . GLU B 1 247 ? 53.361 1.085 15.658 1.00 28.01 247 GLU B C 1
ATOM 4724 O O . GLU B 1 247 ? 53.761 1.368 14.531 1.00 27.92 247 GLU B O 1
ATOM 4730 N N . ILE B 1 248 ? 54.069 1.315 16.761 1.00 28.50 248 ILE B N 1
ATOM 4731 C CA . ILE B 1 248 ? 55.411 1.886 16.705 1.00 28.06 248 ILE B CA 1
ATOM 4732 C C . ILE B 1 248 ? 56.338 0.863 17.372 1.00 27.86 248 ILE B C 1
ATOM 4733 O O . ILE B 1 248 ? 56.109 0.465 18.510 1.00 29.10 248 ILE B O 1
ATOM 4738 N N . GLY B 1 249 ? 57.372 0.428 16.663 1.00 27.97 249 GLY B N 1
ATOM 4739 C CA . GLY B 1 249 ? 58.295 -0.539 17.236 1.00 27.24 249 GLY B CA 1
ATOM 4740 C C . GLY B 1 249 ? 57.593 -1.801 17.699 1.00 26.86 249 GLY B C 1
ATOM 4741 O O . GLY B 1 249 ? 56.796 -2.373 16.964 1.00 25.16 249 GLY B O 1
ATOM 4742 N N . LYS B 1 250 ? 57.883 -2.223 18.926 1.00 29.40 250 LYS B N 1
ATOM 4743 C CA . LYS B 1 250 ? 57.288 -3.422 19.513 1.00 31.09 250 LYS B CA 1
ATOM 4744 C C . LYS B 1 250 ? 55.749 -3.385 19.435 1.00 31.87 250 LYS B C 1
ATOM 4745 O O . LYS B 1 250 ? 55.080 -4.412 19.558 1.00 33.10 250 LYS B O 1
ATOM 4751 N N . GLY B 1 251 ? 55.198 -2.192 19.235 1.00 31.53 251 GLY B N 1
ATOM 4752 C CA . GLY B 1 251 ? 53.760 -2.028 19.105 1.00 30.28 251 GLY B CA 1
ATOM 4753 C C . GLY B 1 251 ? 52.872 -2.761 20.089 1.00 31.57 251 GLY B C 1
ATOM 4754 O O . GLY B 1 251 ? 53.054 -2.628 21.303 1.00 31.09 251 GLY B O 1
ATOM 4755 N N . VAL B 1 252 ? 51.908 -3.527 19.564 1.00 30.60 252 VAL B N 1
ATOM 4756 C CA . VAL B 1 252 ? 50.962 -4.278 20.390 1.00 31.81 252 VAL B CA 1
ATOM 4757 C C . VAL B 1 252 ? 51.559 -5.425 21.201 1.00 33.04 252 VAL B C 1
ATOM 4758 O O . VAL B 1 252 ? 50.895 -5.970 22.081 1.00 32.77 252 VAL B O 1
ATOM 4762 N N . GLU B 1 253 ? 52.795 -5.807 20.898 1.00 33.64 253 GLU B N 1
ATOM 4763 C CA . GLU B 1 253 ? 53.449 -6.871 21.652 1.00 34.51 253 GLU B CA 1
ATOM 4764 C C . GLU B 1 253 ? 53.961 -6.281 22.965 1.00 33.92 253 GLU B C 1
ATOM 4765 O O . GLU B 1 253 ? 54.232 -7.005 23.921 1.00 33.58 253 GLU B O 1
ATOM 4771 N N . SER B 1 254 ? 54.083 -4.956 22.999 1.00 32.50 254 SER B N 1
ATOM 4772 C CA . SER B 1 254 ? 54.561 -4.247 24.186 1.00 33.11 254 SER B CA 1
ATOM 4773 C C . SER B 1 254 ? 53.676 -4.509 25.392 1.00 31.55 254 SER B C 1
ATOM 4774 O O . SER B 1 254 ? 54.160 -4.736 26.493 1.00 31.56 254 SER B O 1
ATOM 4777 N N . SER B 1 255 ? 52.372 -4.469 25.177 1.00 32.20 255 SER B N 1
ATOM 4778 C CA . SER B 1 255 ? 51.426 -4.687 26.258 1.00 34.74 255 SER B CA 1
ATOM 4779 C C . SER B 1 255 ? 51.470 -6.101 26.840 1.00 34.99 255 SER B C 1
ATOM 4780 O O . SER B 1 255 ? 50.833 -6.368 27.860 1.00 34.06 255 SER B O 1
ATOM 4783 N N . LEU B 1 256 ? 52.226 -6.993 26.200 1.00 36.32 256 LEU B N 1
ATOM 4784 C CA . LEU B 1 256 ? 52.331 -8.388 26.631 1.00 38.46 256 LEU B CA 1
ATOM 4785 C C . LEU B 1 256 ? 53.619 -8.693 27.380 1.00 40.46 256 LEU B C 1
ATOM 4786 O O . LEU B 1 256 ? 53.794 -9.794 27.900 1.00 40.47 256 LEU B O 1
ATOM 4791 N N . LEU B 1 257 ? 54.519 -7.719 27.433 1.00 41.91 257 LEU B N 1
ATOM 4792 C CA . LEU B 1 257 ? 55.806 -7.905 28.093 1.00 42.01 257 LEU B CA 1
ATOM 4793 C C . LEU B 1 257 ? 55.888 -7.331 29.494 1.00 42.95 257 LEU B C 1
ATOM 4794 O O . LEU B 1 257 ? 55.041 -6.545 29.917 1.00 41.37 257 LEU B O 1
ATOM 4799 N N . LYS B 1 258 ? 56.925 -7.746 30.212 1.00 45.63 258 LYS B N 1
ATOM 4800 C CA . LYS B 1 258 ? 57.175 -7.260 31.561 1.00 48.20 258 LYS B CA 1
ATOM 4801 C C . LYS B 1 258 ? 58.335 -6.291 31.414 1.00 47.99 258 LYS B C 1
ATOM 4802 O O . LYS B 1 258 ? 59.040 -6.319 30.409 1.00 46.62 258 LYS B O 1
ATOM 4808 N N . GLY B 1 259 ? 58.528 -5.430 32.403 1.00 50.22 259 GLY B N 1
ATOM 4809 C CA . GLY B 1 259 ? 59.612 -4.471 32.330 1.00 52.30 259 GLY B CA 1
ATOM 4810 C C . GLY B 1 259 ? 60.953 -5.148 32.145 1.00 54.37 259 GLY B C 1
ATOM 4811 O O . GLY B 1 259 ? 61.719 -4.791 31.252 1.00 53.59 259 GLY B O 1
ATOM 4812 N N . SER B 1 260 ? 61.235 -6.131 32.993 1.00 57.08 260 SER B N 1
ATOM 4813 C CA . SER B 1 260 ? 62.494 -6.862 32.927 1.00 60.35 260 SER B CA 1
ATOM 4814 C C . SER B 1 260 ? 62.734 -7.450 31.535 1.00 63.65 260 SER B C 1
ATOM 4815 O O . SER B 1 260 ? 63.874 -7.696 31.146 1.00 64.19 260 SER B O 1
ATOM 4818 N N . GLU B 1 261 ? 61.657 -7.680 30.790 1.00 67.80 261 GLU B N 1
ATOM 4819 C CA . GLU B 1 261 ? 61.769 -8.217 29.438 1.00 72.26 261 GLU B CA 1
ATOM 4820 C C . GLU B 1 261 ? 61.980 -7.041 28.493 1.00 75.58 261 GLU B C 1
ATOM 4821 O O . GLU B 1 261 ? 62.991 -6.958 27.800 1.00 75.66 261 GLU B O 1
ATOM 4827 N N . TYR B 1 262 ? 61.013 -6.129 28.496 1.00 79.68 262 TYR B N 1
ATOM 4828 C CA . TYR B 1 262 ? 61.035 -4.934 27.660 1.00 85.13 262 TYR B CA 1
ATOM 4829 C C . TYR B 1 262 ? 62.121 -3.964 28.135 1.00 92.14 262 TYR B C 1
ATOM 4830 O O . TYR B 1 262 ? 63.312 -4.271 28.062 1.00 92.06 262 TYR B O 1
ATOM 4839 N N . ASN B 1 263 ? 61.690 -2.804 28.631 1.00 101.21 263 ASN B N 1
ATOM 4840 C CA . ASN B 1 263 ? 62.573 -1.745 29.121 1.00 110.60 263 ASN B CA 1
ATOM 4841 C C . ASN B 1 263 ? 63.901 -1.628 28.378 1.00 116.89 263 ASN B C 1
ATOM 4842 O O . ASN B 1 263 ? 64.813 -2.433 28.576 1.00 117.46 263 ASN B O 1
ATOM 4847 N N . ASP B 1 264 ? 63.998 -0.607 27.529 1.00 123.81 264 ASP B N 1
ATOM 4848 C CA . ASP B 1 264 ? 65.200 -0.361 26.738 1.00 130.98 264 ASP B CA 1
ATOM 4849 C C . ASP B 1 264 ? 66.355 0.187 27.570 1.00 135.36 264 ASP B C 1
ATOM 4850 O O . ASP B 1 264 ? 66.155 0.743 28.651 1.00 136.72 264 ASP B O 1
ATOM 4855 N N . LEU B 1 265 ? 67.567 0.018 27.049 1.00 141.01 265 LEU B N 1
ATOM 4856 C CA . LEU B 1 265 ? 68.777 0.494 27.708 1.00 145.76 265 LEU B CA 1
ATOM 4857 C C . LEU B 1 265 ? 69.644 1.229 26.686 1.00 148.26 265 LEU B C 1
ATOM 4858 O O . LEU B 1 265 ? 69.359 1.202 25.487 1.00 147.67 265 LEU B O 1
ATOM 4863 N N . MET B 1 266 ? 70.702 1.880 27.159 1.00 151.46 266 MET B N 1
ATOM 4864 C CA . MET B 1 266 ? 71.591 2.628 26.276 1.00 155.22 266 MET B CA 1
ATOM 4865 C C . MET B 1 266 ? 73.064 2.345 26.554 1.00 157.16 266 MET B C 1
ATOM 4866 O O . MET B 1 266 ? 73.405 1.429 27.302 1.00 157.65 266 MET B O 1
ATOM 4871 N N . ASP B 1 267 ? 73.930 3.146 25.938 1.00 159.21 267 ASP B N 1
ATOM 4872 C CA . ASP B 1 267 ? 75.375 3.019 26.098 1.00 160.68 267 ASP B CA 1
ATOM 4873 C C . ASP B 1 267 ? 76.024 4.386 25.890 1.00 161.24 267 ASP B C 1
ATOM 4874 O O . ASP B 1 267 ? 76.373 5.062 26.857 1.00 161.93 267 ASP B O 1
ATOM 4879 N N . GLN B 1 268 ? 76.178 4.787 24.629 1.00 161.40 268 GLN B N 1
ATOM 4880 C CA . GLN B 1 268 ? 76.778 6.077 24.297 1.00 161.12 268 GLN B CA 1
ATOM 4881 C C . GLN B 1 268 ? 76.448 6.556 22.881 1.00 159.78 268 GLN B C 1
ATOM 4882 O O . GLN B 1 268 ? 77.149 7.405 22.330 1.00 159.99 268 GLN B O 1
ATOM 4888 N N . LYS B 1 269 ? 75.382 6.013 22.297 1.00 158.08 269 LYS B N 1
ATOM 4889 C CA . LYS B 1 269 ? 74.962 6.406 20.953 1.00 156.21 269 LYS B CA 1
ATOM 4890 C C . LYS B 1 269 ? 73.458 6.255 20.733 1.00 155.45 269 LYS B C 1
ATOM 4891 O O . LYS B 1 269 ? 72.719 7.239 20.771 1.00 154.81 269 LYS B O 1
ATOM 4897 N N . GLY B 1 270 ? 73.007 5.025 20.501 1.00 154.91 270 GLY B N 1
ATOM 4898 C CA . GLY B 1 270 ? 71.590 4.791 20.278 1.00 153.18 270 GLY B CA 1
ATOM 4899 C C . GLY B 1 270 ? 71.149 3.377 20.609 1.00 151.73 270 GLY B C 1
ATOM 4900 O O . GLY B 1 270 ? 71.688 2.414 20.064 1.00 151.34 270 GLY B O 1
ATOM 4901 N N . PHE B 1 271 ? 70.160 3.264 21.495 1.00 149.28 271 PHE B N 1
ATOM 4902 C CA . PHE B 1 271 ? 69.604 1.984 21.944 1.00 146.91 271 PHE B CA 1
ATOM 4903 C C . PHE B 1 271 ? 69.852 0.806 21.001 1.00 143.24 271 PHE B C 1
ATOM 4904 O O . PHE B 1 271 ? 69.744 0.937 19.781 1.00 143.02 271 PHE B O 1
ATOM 4912 N N . LEU B 1 272 ? 70.166 -0.350 21.579 1.00 138.49 272 LEU B N 1
ATOM 4913 C CA . LEU B 1 272 ? 70.422 -1.550 20.791 1.00 133.13 272 LEU B CA 1
ATOM 4914 C C . LEU B 1 272 ? 69.099 -2.151 20.313 1.00 127.77 272 LEU B C 1
ATOM 4915 O O . LEU B 1 272 ? 68.742 -2.020 19.142 1.00 128.21 272 LEU B O 1
ATOM 4920 N N . SER B 1 273 ? 68.376 -2.806 21.220 1.00 120.77 273 SER B N 1
ATOM 4921 C CA . SER B 1 273 ? 67.088 -3.409 20.880 1.00 112.37 273 SER B CA 1
ATOM 4922 C C . SER B 1 273 ? 66.109 -2.298 20.523 1.00 105.82 273 SER B C 1
ATOM 4923 O O . SER B 1 273 ? 65.734 -1.488 21.374 1.00 106.07 273 SER B O 1
ATOM 4926 N N . ASN B 1 274 ? 65.695 -2.265 19.262 1.00 97.88 274 ASN B N 1
ATOM 4927 C CA . ASN B 1 274 ? 64.783 -1.233 18.796 1.00 88.33 274 ASN B CA 1
ATOM 4928 C C . ASN B 1 274 ? 63.314 -1.548 19.056 1.00 81.69 274 ASN B C 1
ATOM 4929 O O . ASN B 1 274 ? 62.516 -1.650 18.126 1.00 80.53 274 ASN B O 1
ATOM 4934 N N . ARG B 1 275 ? 62.960 -1.699 20.327 1.00 74.75 275 ARG B N 1
ATOM 4935 C CA . ARG B 1 275 ? 61.580 -1.977 20.700 1.00 67.94 275 ARG B CA 1
ATOM 4936 C C . ARG B 1 275 ? 60.781 -0.679 20.729 1.00 62.43 275 ARG B C 1
ATOM 4937 O O . ARG B 1 275 ? 59.555 -0.688 20.628 1.00 57.31 275 ARG B O 1
ATOM 4945 N N . SER B 1 276 ? 61.495 0.436 20.856 1.00 57.32 276 SER B N 1
ATOM 4946 C CA . SER B 1 276 ? 60.879 1.756 20.881 1.00 52.96 276 SER B CA 1
ATOM 4947 C C . SER B 1 276 ? 60.419 2.149 19.487 1.00 47.88 276 SER B C 1
ATOM 4948 O O . SER B 1 276 ? 59.530 2.982 19.331 1.00 44.43 276 SER B O 1
ATOM 4951 N N . GLY B 1 277 ? 61.029 1.540 18.476 1.00 43.27 277 GLY B N 1
ATOM 4952 C CA . GLY B 1 277 ? 60.681 1.870 17.110 1.00 39.73 277 GLY B CA 1
ATOM 4953 C C . GLY B 1 277 ? 61.304 3.206 16.756 1.00 39.34 277 GLY B C 1
ATOM 4954 O O . GLY B 1 277 ? 60.799 3.930 15.901 1.00 39.85 277 GLY B O 1
ATOM 4955 N N . GLY B 1 278 ? 62.398 3.538 17.438 1.00 37.76 278 GLY B N 1
ATOM 4956 C CA . GLY B 1 278 ? 63.099 4.781 17.185 1.00 36.28 278 GLY B CA 1
ATOM 4957 C C . GLY B 1 278 ? 62.509 6.008 17.851 1.00 36.49 278 GLY B C 1
ATOM 4958 O O . GLY B 1 278 ? 62.988 7.117 17.628 1.00 35.43 278 GLY B O 1
ATOM 4959 N N . VAL B 1 279 ? 61.486 5.823 18.677 1.00 36.62 279 VAL B N 1
ATOM 4960 C CA . VAL B 1 279 ? 60.848 6.950 19.349 1.00 36.68 279 VAL B CA 1
ATOM 4961 C C . VAL B 1 279 ? 60.705 6.714 20.851 1.00 38.85 279 VAL B C 1
ATOM 4962 O O . VAL B 1 279 ? 60.032 5.778 21.275 1.00 39.56 279 VAL B O 1
ATOM 4966 N N . LEU B 1 280 ? 61.321 7.577 21.653 1.00 39.29 280 LEU B N 1
ATOM 4967 C CA . LEU B 1 280 ? 61.255 7.450 23.103 1.00 40.56 280 LEU B CA 1
ATOM 4968 C C . LEU B 1 280 ? 60.857 8.771 23.762 1.00 39.82 280 LEU B C 1
ATOM 4969 O O . LEU B 1 280 ? 61.476 9.806 23.525 1.00 39.15 280 LEU B O 1
ATOM 4974 N N . GLY B 1 281 ? 59.826 8.725 24.600 1.00 38.19 281 GLY B N 1
ATOM 4975 C CA . GLY B 1 281 ? 59.371 9.929 25.266 1.00 37.24 281 GLY B CA 1
ATOM 4976 C C . GLY B 1 281 ? 58.795 10.913 24.270 1.00 36.85 281 GLY B C 1
ATOM 4977 O O . GLY B 1 281 ? 58.827 12.127 24.486 1.00 37.64 281 GLY B O 1
ATOM 4978 N N . GLY B 1 282 ? 58.271 10.386 23.169 1.00 35.44 282 GLY B N 1
ATOM 4979 C CA . GLY B 1 282 ? 57.695 11.236 22.145 1.00 34.39 282 GLY B CA 1
ATOM 4980 C C . GLY B 1 282 ? 58.728 11.795 21.182 1.00 33.67 282 GLY B C 1
ATOM 4981 O O . GLY B 1 282 ? 58.368 12.503 20.250 1.00 35.01 282 GLY B O 1
ATOM 4982 N N . MET B 1 283 ? 60.002 11.469 21.390 1.00 33.33 283 MET B N 1
ATOM 4983 C CA . MET B 1 283 ? 61.072 11.955 20.519 1.00 34.35 283 MET B CA 1
ATOM 4984 C C . MET B 1 283 ? 61.925 10.850 19.890 1.00 35.14 283 MET B C 1
ATOM 4985 O O . MET B 1 283 ? 61.950 9.716 20.376 1.00 33.99 283 MET B O 1
ATOM 4990 N N . SER B 1 284 ? 62.629 11.185 18.811 1.00 32.74 284 SER B N 1
ATOM 4991 C CA . SER B 1 284 ? 63.476 10.206 18.134 1.00 32.92 284 SER B CA 1
ATOM 4992 C C . SER B 1 284 ? 64.699 9.933 19.004 1.00 33.25 284 SER B C 1
ATOM 4993 O O . SER B 1 284 ? 65.343 10.860 19.480 1.00 30.59 284 SER B O 1
ATOM 4996 N N . ASN B 1 285 ? 65.017 8.661 19.221 1.00 35.51 285 ASN B N 1
ATOM 4997 C CA . ASN B 1 285 ? 66.167 8.324 20.054 1.00 35.50 285 ASN B CA 1
ATOM 4998 C C . ASN B 1 285 ? 67.404 8.019 19.233 1.00 36.39 285 ASN B C 1
ATOM 4999 O O . ASN B 1 285 ? 68.441 7.650 19.780 1.00 36.70 285 ASN B O 1
ATOM 5004 N N . GLY B 1 286 ? 67.294 8.176 17.918 1.00 36.85 286 GLY B N 1
ATOM 5005 C CA . GLY B 1 286 ? 68.431 7.921 17.053 1.00 36.09 286 GLY B CA 1
ATOM 5006 C C . GLY B 1 286 ? 68.329 6.606 16.313 1.00 36.52 286 GLY B C 1
ATOM 5007 O O . GLY B 1 286 ? 68.907 6.446 15.235 1.00 34.99 286 GLY B O 1
ATOM 5008 N N . GLU B 1 287 ? 67.601 5.656 16.891 1.00 35.97 287 GLU B N 1
ATOM 5009 C CA . GLU B 1 287 ? 67.430 4.356 16.259 1.00 37.51 287 GLU B CA 1
ATOM 5010 C C . GLU B 1 287 ? 66.472 4.436 15.083 1.00 36.79 287 GLU B C 1
ATOM 5011 O O . GLU B 1 287 ? 65.833 5.464 14.874 1.00 36.51 287 GLU B O 1
ATOM 5017 N N . GLU B 1 288 ? 66.383 3.356 14.309 1.00 36.14 288 GLU B N 1
ATOM 5018 C CA . GLU B 1 288 ? 65.491 3.326 13.155 1.00 35.49 288 GLU B CA 1
ATOM 5019 C C . GLU B 1 288 ? 64.044 3.503 13.601 1.00 34.22 288 GLU B C 1
ATOM 5020 O O . GLU B 1 288 ? 63.618 2.956 14.620 1.00 34.54 288 GLU B O 1
ATOM 5026 N N . ILE B 1 289 ? 63.282 4.272 12.837 1.00 33.37 289 ILE B N 1
ATOM 5027 C CA . ILE B 1 289 ? 61.882 4.479 13.171 1.00 32.74 289 ILE B CA 1
ATOM 5028 C C . ILE B 1 289 ? 61.141 3.350 12.487 1.00 30.81 289 ILE B C 1
ATOM 5029 O O . ILE B 1 289 ? 61.224 3.200 11.270 1.00 32.51 289 ILE B O 1
ATOM 5034 N N . ILE B 1 290 ? 60.437 2.545 13.276 1.00 30.87 290 ILE B N 1
ATOM 5035 C CA . ILE B 1 290 ? 59.703 1.396 12.748 1.00 31.25 290 ILE B CA 1
ATOM 5036 C C . ILE B 1 290 ? 58.204 1.543 12.972 1.00 30.65 290 ILE B C 1
ATOM 5037 O O . ILE B 1 290 ? 57.743 1.670 14.109 1.00 32.24 290 ILE B O 1
ATOM 5042 N N . VAL B 1 291 ? 57.448 1.509 11.882 1.00 28.23 291 VAL B N 1
ATOM 5043 C CA . VAL B 1 291 ? 56.004 1.654 11.955 1.00 26.95 291 VAL B CA 1
ATOM 5044 C C . VAL B 1 291 ? 55.251 0.545 11.206 1.00 27.68 291 VAL B C 1
ATOM 5045 O O . VAL B 1 291 ? 55.616 0.167 10.085 1.00 26.04 291 VAL B O 1
ATOM 5049 N N . ARG B 1 292 ? 54.197 0.043 11.843 1.00 26.73 292 ARG B N 1
ATOM 5050 C CA . ARG B 1 292 ? 53.330 -0.986 11.270 1.00 29.26 292 ARG B CA 1
ATOM 5051 C C . ARG B 1 292 ? 51.942 -0.369 11.132 1.00 29.59 292 ARG B C 1
ATOM 5052 O O . ARG B 1 292 ? 51.419 0.229 12.078 1.00 27.97 292 ARG B O 1
ATOM 5060 N N . VAL B 1 293 ? 51.353 -0.523 9.952 1.00 29.67 293 VAL B N 1
ATOM 5061 C CA . VAL B 1 293 ? 50.045 0.035 9.647 1.00 28.23 293 VAL B CA 1
ATOM 5062 C C . VAL B 1 293 ? 49.093 -1.081 9.233 1.00 31.64 293 VAL B C 1
ATOM 5063 O O . VAL B 1 293 ? 49.372 -1.823 8.282 1.00 32.36 293 VAL B O 1
ATOM 5067 N N . HIS B 1 294 ? 47.970 -1.204 9.937 1.00 31.27 294 HIS B N 1
ATOM 5068 C CA . HIS B 1 294 ? 47.002 -2.248 9.609 1.00 31.79 294 HIS B CA 1
ATOM 5069 C C . HIS B 1 294 ? 45.855 -1.786 8.716 1.00 32.31 294 HIS B C 1
ATOM 5070 O O . HIS B 1 294 ? 45.100 -0.875 9.071 1.00 31.23 294 HIS B O 1
ATOM 5077 N N . PHE B 1 295 ? 45.732 -2.427 7.555 1.00 31.76 295 PHE B N 1
ATOM 5078 C CA . PHE B 1 295 ? 44.671 -2.105 6.609 1.00 30.49 295 PHE B CA 1
ATOM 5079 C C . PHE B 1 295 ? 43.546 -3.137 6.632 1.00 31.58 295 PHE B C 1
ATOM 5080 O O . PHE B 1 295 ? 43.797 -4.343 6.611 1.00 31.90 295 PHE B O 1
ATOM 5088 N N . LYS B 1 296 ? 42.310 -2.659 6.672 1.00 30.87 296 LYS B N 1
ATOM 5089 C CA . LYS B 1 296 ? 41.148 -3.539 6.632 1.00 30.79 296 LYS B CA 1
ATOM 5090 C C . LYS B 1 296 ? 41.047 -3.957 5.160 1.00 30.89 296 LYS B C 1
ATOM 5091 O O . LYS B 1 296 ? 41.667 -3.338 4.291 1.00 29.21 296 LYS B O 1
ATOM 5097 N N . PRO B 1 297 ? 40.278 -5.016 4.860 1.00 31.40 297 PRO B N 1
ATOM 5098 C CA . PRO B 1 297 ? 40.151 -5.437 3.459 1.00 32.75 297 PRO B CA 1
ATOM 5099 C C . PRO B 1 297 ? 39.369 -4.385 2.669 1.00 33.99 297 PRO B C 1
ATOM 5100 O O . PRO B 1 297 ? 38.527 -3.675 3.227 1.00 35.74 297 PRO B O 1
ATOM 5104 N N . THR B 1 298 ? 39.654 -4.285 1.377 1.00 35.78 298 THR B N 1
ATOM 5105 C CA . THR B 1 298 ? 38.991 -3.321 0.504 1.00 36.93 298 THR B CA 1
ATOM 5106 C C . THR B 1 298 ? 37.472 -3.327 0.676 1.00 39.96 298 THR B C 1
ATOM 5107 O O . THR B 1 298 ? 36.842 -4.386 0.723 1.00 40.11 298 THR B O 1
ATOM 5111 N N . PRO B 1 299 ? 36.860 -2.136 0.774 1.00 42.17 299 PRO B N 1
ATOM 5112 C CA . PRO B 1 299 ? 35.406 -2.042 0.941 1.00 44.35 299 PRO B CA 1
ATOM 5113 C C . PRO B 1 299 ? 34.620 -2.581 -0.257 1.00 47.55 299 PRO B C 1
ATOM 5114 O O . PRO B 1 299 ? 33.700 -3.382 -0.094 1.00 46.44 299 PRO B O 1
ATOM 5118 N N . SER B 1 300 ? 34.991 -2.136 -1.455 1.00 50.93 300 SER B N 1
ATOM 5119 C CA . SER B 1 300 ? 34.306 -2.549 -2.681 1.00 57.54 300 SER B CA 1
ATOM 5120 C C . SER B 1 300 ? 34.557 -3.989 -3.138 1.00 59.61 300 SER B C 1
ATOM 5121 O O . SER B 1 300 ? 35.672 -4.344 -3.529 1.00 59.00 300 SER B O 1
ATOM 5124 N N . ILE B 1 301 ? 33.503 -4.802 -3.095 1.00 62.70 301 ILE B N 1
ATOM 5125 C CA . ILE B 1 301 ? 33.565 -6.199 -3.524 1.00 65.73 301 ILE B CA 1
ATOM 5126 C C . ILE B 1 301 ? 32.377 -6.503 -4.447 1.00 68.24 301 ILE B C 1
ATOM 5127 O O . ILE B 1 301 ? 31.264 -6.016 -4.227 1.00 68.42 301 ILE B O 1
ATOM 5132 N N . PHE B 1 302 ? 32.619 -7.302 -5.483 1.00 71.53 302 PHE B N 1
ATOM 5133 C CA . PHE B 1 302 ? 31.573 -7.662 -6.436 1.00 73.93 302 PHE B CA 1
ATOM 5134 C C . PHE B 1 302 ? 30.659 -8.729 -5.834 1.00 73.96 302 PHE B C 1
ATOM 5135 O O . PHE B 1 302 ? 30.533 -9.834 -6.364 1.00 74.76 302 PHE B O 1
ATOM 5143 N N . GLN B 1 303 ? 30.027 -8.388 -4.718 1.00 74.25 303 GLN B N 1
ATOM 5144 C CA . GLN B 1 303 ? 29.122 -9.303 -4.034 1.00 74.91 303 GLN B CA 1
ATOM 5145 C C . GLN B 1 303 ? 27.894 -8.553 -3.535 1.00 74.96 303 GLN B C 1
ATOM 5146 O O . GLN B 1 303 ? 27.932 -7.338 -3.339 1.00 74.59 303 GLN B O 1
ATOM 5152 N N . PRO B 1 304 ? 26.778 -9.269 -3.342 1.00 75.42 304 PRO B N 1
ATOM 5153 C CA . PRO B 1 304 ? 25.548 -8.634 -2.862 1.00 75.64 304 PRO B CA 1
ATOM 5154 C C . PRO B 1 304 ? 25.596 -8.330 -1.365 1.00 74.88 304 PRO B C 1
ATOM 5155 O O . PRO B 1 304 ? 25.706 -9.236 -0.538 1.00 75.41 304 PRO B O 1
ATOM 5159 N N . GLN B 1 305 ? 25.521 -7.050 -1.024 1.00 74.53 305 GLN B N 1
ATOM 5160 C CA . GLN B 1 305 ? 25.557 -6.638 0.371 1.00 74.86 305 GLN B CA 1
ATOM 5161 C C . GLN B 1 305 ? 24.271 -5.905 0.737 1.00 75.58 305 GLN B C 1
ATOM 5162 O O . GLN B 1 305 ? 23.709 -5.175 -0.079 1.00 75.97 305 GLN B O 1
ATOM 5168 N N . ARG B 1 306 ? 23.804 -6.110 1.963 1.00 77.62 306 ARG B N 1
ATOM 5169 C CA . ARG B 1 306 ? 22.598 -5.441 2.435 1.00 79.02 306 ARG B CA 1
ATOM 5170 C C . ARG B 1 306 ? 22.959 -4.021 2.851 1.00 78.25 306 ARG B C 1
ATOM 5171 O O . ARG B 1 306 ? 23.997 -3.792 3.472 1.00 77.38 306 ARG B O 1
ATOM 5179 N N . THR B 1 307 ? 22.098 -3.070 2.512 1.00 77.69 307 THR B N 1
ATOM 5180 C CA . THR B 1 307 ? 22.332 -1.676 2.860 1.00 77.50 307 THR B CA 1
ATOM 5181 C C . THR B 1 307 ? 21.107 -0.845 2.506 1.00 77.22 307 THR B C 1
ATOM 5182 O O . THR B 1 307 ? 20.180 -1.338 1.864 1.00 77.43 307 THR B O 1
ATOM 5186 N N . ILE B 1 308 ? 21.100 0.414 2.931 1.00 77.34 308 ILE B N 1
ATOM 5187 C CA . ILE B 1 308 ? 19.978 1.303 2.653 1.00 77.30 308 ILE B CA 1
ATOM 5188 C C . ILE B 1 308 ? 20.364 2.333 1.602 1.00 77.50 308 ILE B C 1
ATOM 5189 O O . ILE B 1 308 ? 21.510 2.378 1.156 1.00 77.98 308 ILE B O 1
ATOM 5194 N N . ASP B 1 309 ? 19.399 3.155 1.206 1.00 78.63 309 ASP B N 1
ATOM 5195 C CA . ASP B 1 309 ? 19.643 4.197 0.219 1.00 79.08 309 ASP B CA 1
ATOM 5196 C C . ASP B 1 309 ? 19.404 5.565 0.856 1.00 79.57 309 ASP B C 1
ATOM 5197 O O . ASP B 1 309 ? 18.983 5.654 2.011 1.00 78.48 309 ASP B O 1
ATOM 5202 N N . ILE B 1 310 ? 19.679 6.624 0.102 1.00 80.67 310 ILE B N 1
ATOM 5203 C CA . ILE B 1 310 ? 19.515 7.992 0.584 1.00 81.20 310 ILE B CA 1
ATOM 5204 C C . ILE B 1 310 ? 18.167 8.251 1.260 1.00 82.07 310 ILE B C 1
ATOM 5205 O O . ILE B 1 310 ? 18.010 9.235 1.987 1.00 81.37 310 ILE B O 1
ATOM 5210 N N . ASN B 1 311 ? 17.199 7.366 1.035 1.00 82.63 311 ASN B N 1
ATOM 5211 C CA . ASN B 1 311 ? 15.875 7.529 1.627 1.00 83.10 311 ASN B CA 1
ATOM 5212 C C . ASN B 1 311 ? 15.586 6.598 2.801 1.00 82.98 311 ASN B C 1
ATOM 5213 O O . ASN B 1 311 ? 14.597 6.783 3.509 1.00 81.95 311 ASN B O 1
ATOM 5218 N N . GLY B 1 312 ? 16.438 5.599 3.006 1.00 82.93 312 GLY B N 1
ATOM 5219 C CA . GLY B 1 312 ? 16.240 4.689 4.122 1.00 83.16 312 GLY B CA 1
ATOM 5220 C C . GLY B 1 312 ? 15.806 3.275 3.783 1.00 83.33 312 GLY B C 1
ATOM 5221 O O . GLY B 1 312 ? 16.165 2.330 4.486 1.00 84.10 312 GLY B O 1
ATOM 5222 N N . ASN B 1 313 ? 15.029 3.124 2.716 1.00 83.30 313 ASN B N 1
ATOM 5223 C CA . ASN B 1 313 ? 14.545 1.810 2.297 1.00 82.32 313 ASN B CA 1
ATOM 5224 C C . ASN B 1 313 ? 15.701 0.822 2.137 1.00 81.54 313 ASN B C 1
ATOM 5225 O O . ASN B 1 313 ? 16.804 1.206 1.745 1.00 82.13 313 ASN B O 1
ATOM 5230 N N . GLU B 1 314 ? 15.451 -0.447 2.445 1.00 79.63 314 GLU B N 1
ATOM 5231 C CA . GLU B 1 314 ? 16.480 -1.473 2.316 1.00 77.52 314 GLU B CA 1
ATOM 5232 C C . GLU B 1 314 ? 16.656 -1.842 0.848 1.00 76.72 314 GLU B C 1
ATOM 5233 O O . GLU B 1 314 ? 15.675 -2.012 0.127 1.00 77.28 314 GLU B O 1
ATOM 5239 N N . CYS B 1 315 ? 17.905 -1.968 0.411 1.00 76.19 315 CYS B N 1
ATOM 5240 C CA . CYS B 1 315 ? 18.200 -2.324 -0.972 1.00 74.96 315 CYS B CA 1
ATOM 5241 C C . CYS B 1 315 ? 19.495 -3.129 -1.081 1.00 74.34 315 CYS B C 1
ATOM 5242 O O . CYS B 1 315 ? 20.260 -3.228 -0.119 1.00 73.17 315 CYS B O 1
ATOM 5245 N N . GLU B 1 316 ? 19.734 -3.702 -2.257 1.00 73.26 316 GLU B N 1
ATOM 5246 C CA . GLU B 1 316 ? 20.925 -4.512 -2.486 1.00 73.04 316 GLU B CA 1
ATOM 5247 C C . GLU B 1 316 ? 22.028 -3.772 -3.227 1.00 72.40 316 GLU B C 1
ATOM 5248 O O . GLU B 1 316 ? 21.806 -3.211 -4.298 1.00 71.60 316 GLU B O 1
ATOM 5254 N N . CYS B 1 317 ? 23.222 -3.782 -2.645 1.00 71.90 317 CYS B N 1
ATOM 5255 C CA . CYS B 1 317 ? 24.374 -3.131 -3.251 1.00 72.03 317 CYS B CA 1
ATOM 5256 C C . CYS B 1 317 ? 25.206 -4.177 -3.982 1.00 72.75 317 CYS B C 1
ATOM 5257 O O . CYS B 1 317 ? 25.788 -5.072 -3.363 1.00 72.34 317 CYS B O 1
ATOM 5260 N N . LEU B 1 318 ? 25.247 -4.066 -5.304 1.00 73.04 318 LEU B N 1
ATOM 5261 C CA . LEU B 1 318 ? 26.008 -4.996 -6.124 1.00 73.73 318 LEU B CA 1
ATOM 5262 C C . LEU B 1 318 ? 26.999 -4.183 -6.948 1.00 74.73 318 LEU B C 1
ATOM 5263 O O . LEU B 1 318 ? 26.622 -3.527 -7.919 1.00 75.26 318 LEU B O 1
ATOM 5268 N N . LEU B 1 319 ? 28.266 -4.221 -6.547 1.00 75.35 319 LEU B N 1
ATOM 5269 C CA . LEU B 1 319 ? 29.312 -3.474 -7.236 1.00 75.90 319 LEU B CA 1
ATOM 5270 C C . LEU B 1 319 ? 30.011 -4.317 -8.297 1.00 76.11 319 LEU B C 1
ATOM 5271 O O . LEU B 1 319 ? 30.937 -5.068 -7.992 1.00 75.32 319 LEU B O 1
ATOM 5276 N N . LYS B 1 320 ? 29.568 -4.183 -9.544 1.00 76.99 320 LYS B N 1
ATOM 5277 C CA . LYS B 1 320 ? 30.154 -4.939 -10.644 1.00 78.20 320 LYS B CA 1
ATOM 5278 C C . LYS B 1 320 ? 31.586 -4.484 -10.888 1.00 79.11 320 LYS B C 1
ATOM 5279 O O . LYS B 1 320 ? 32.050 -3.510 -10.295 1.00 78.17 320 LYS B O 1
ATOM 5285 N N . GLY B 1 321 ? 32.281 -5.203 -11.763 1.00 80.49 321 GLY B N 1
ATOM 5286 C CA . GLY B 1 321 ? 33.650 -4.852 -12.093 1.00 81.37 321 GLY B CA 1
ATOM 5287 C C . GLY B 1 321 ? 34.722 -5.433 -11.190 1.00 82.21 321 GLY B C 1
ATOM 5288 O O . GLY B 1 321 ? 34.437 -6.057 -10.163 1.00 81.63 321 GLY B O 1
ATOM 5289 N N . ARG B 1 322 ? 35.971 -5.223 -11.593 1.00 82.08 322 ARG B N 1
ATOM 5290 C CA . ARG B 1 322 ? 37.122 -5.701 -10.842 1.00 81.18 322 ARG B CA 1
ATOM 5291 C C . ARG B 1 322 ? 37.539 -4.600 -9.877 1.00 77.65 322 ARG B C 1
ATOM 5292 O O . ARG B 1 322 ? 37.636 -3.433 -10.258 1.00 77.71 322 ARG B O 1
ATOM 5300 N N . HIS B 1 323 ? 37.777 -4.973 -8.625 1.00 73.70 323 HIS B N 1
ATOM 5301 C CA . HIS B 1 323 ? 38.186 -4.014 -7.610 1.00 68.30 323 HIS B CA 1
ATOM 5302 C C . HIS B 1 323 ? 39.549 -4.402 -7.044 1.00 63.63 323 HIS B C 1
ATOM 5303 O O . HIS B 1 323 ? 40.059 -5.486 -7.329 1.00 62.23 323 HIS B O 1
ATOM 5310 N N . ASP B 1 324 ? 40.142 -3.511 -6.253 1.00 58.96 324 ASP B N 1
ATOM 5311 C CA . ASP B 1 324 ? 41.441 -3.785 -5.654 1.00 54.68 324 ASP B CA 1
ATOM 5312 C C . ASP B 1 324 ? 41.248 -4.815 -4.549 1.00 51.03 324 ASP B C 1
ATOM 5313 O O . ASP B 1 324 ? 40.533 -4.574 -3.578 1.00 49.66 324 ASP B O 1
ATOM 5318 N N . PRO B 1 325 ? 41.883 -5.982 -4.687 1.00 48.30 325 PRO B N 1
ATOM 5319 C CA . PRO B 1 325 ? 41.763 -7.042 -3.683 1.00 46.19 325 PRO B CA 1
ATOM 5320 C C . PRO B 1 325 ? 42.443 -6.743 -2.341 1.00 43.66 325 PRO B C 1
ATOM 5321 O O . PRO B 1 325 ? 42.027 -7.261 -1.306 1.00 43.83 325 PRO B O 1
ATOM 5325 N N . CYS B 1 326 ? 43.473 -5.900 -2.353 1.00 40.92 326 CYS B N 1
ATOM 5326 C CA . CYS B 1 326 ? 44.196 -5.588 -1.121 1.00 39.18 326 CYS B CA 1
ATOM 5327 C C . CYS B 1 326 ? 44.841 -4.196 -1.150 1.00 38.29 326 CYS B C 1
ATOM 5328 O O . CYS B 1 326 ? 45.966 -4.031 -1.632 1.00 36.77 326 CYS B O 1
ATOM 5331 N N . ILE B 1 327 ? 44.129 -3.203 -0.621 1.00 37.10 327 ILE B N 1
ATOM 5332 C CA . ILE B 1 327 ? 44.626 -1.826 -0.599 1.00 36.99 327 ILE B CA 1
ATOM 5333 C C . ILE B 1 327 ? 45.917 -1.643 0.191 1.00 37.39 327 ILE B C 1
ATOM 5334 O O . ILE B 1 327 ? 46.667 -0.703 -0.060 1.00 37.34 327 ILE B O 1
ATOM 5339 N N . ALA B 1 328 ? 46.179 -2.536 1.140 1.00 36.72 328 ALA B N 1
ATOM 5340 C CA . ALA B 1 328 ? 47.399 -2.448 1.938 1.00 36.61 328 ALA B CA 1
ATOM 5341 C C . ALA B 1 328 ? 48.625 -2.288 1.037 1.00 35.73 328 ALA B C 1
ATOM 5342 O O . ALA B 1 328 ? 49.561 -1.562 1.365 1.00 34.56 328 ALA B O 1
ATOM 5344 N N . ILE B 1 329 ? 48.610 -2.963 -0.107 1.00 36.78 329 ILE B N 1
ATOM 5345 C CA . ILE B 1 329 ? 49.737 -2.906 -1.030 1.00 36.91 329 ILE B CA 1
ATOM 5346 C C . ILE B 1 329 ? 50.042 -1.484 -1.496 1.00 37.35 329 ILE B C 1
ATOM 5347 O O . ILE B 1 329 ? 51.126 -0.965 -1.240 1.00 34.67 329 ILE B O 1
ATOM 5352 N N . ARG B 1 330 ? 49.093 -0.853 -2.176 1.00 38.33 330 ARG B N 1
ATOM 5353 C CA . ARG B 1 330 ? 49.299 0.513 -2.636 1.00 40.69 330 ARG B CA 1
ATOM 5354 C C . ARG B 1 330 ? 49.421 1.437 -1.419 1.00 39.88 330 ARG B C 1
ATOM 5355 O O . ARG B 1 330 ? 50.228 2.364 -1.407 1.00 38.81 330 ARG B O 1
ATOM 5363 N N . GLY B 1 331 ? 48.637 1.161 -0.383 1.00 36.86 331 GLY B N 1
ATOM 5364 C CA . GLY B 1 331 ? 48.700 1.968 0.817 1.00 38.41 331 GLY B CA 1
ATOM 5365 C C . GLY B 1 331 ? 50.082 2.001 1.457 1.00 40.19 331 GLY B C 1
ATOM 5366 O O . GLY B 1 331 ? 50.437 2.984 2.125 1.00 38.78 331 GLY B O 1
ATOM 5367 N N . SER B 1 332 ? 50.874 0.944 1.257 1.00 38.47 332 SER B N 1
ATOM 5368 C CA . SER B 1 332 ? 52.214 0.900 1.846 1.00 36.49 332 SER B CA 1
ATOM 5369 C C . SER B 1 332 ? 53.095 2.027 1.307 1.00 36.12 332 SER B C 1
ATOM 5370 O O . SER B 1 332 ? 53.933 2.573 2.034 1.00 35.52 332 SER B O 1
ATOM 5373 N N . VAL B 1 333 ? 52.891 2.381 0.040 1.00 34.34 333 VAL B N 1
ATOM 5374 C CA . VAL B 1 333 ? 53.661 3.450 -0.600 1.00 32.62 333 VAL B CA 1
ATOM 5375 C C . VAL B 1 333 ? 53.229 4.812 -0.040 1.00 32.27 333 VAL B C 1
ATOM 5376 O O . VAL B 1 333 ? 54.052 5.702 0.182 1.00 30.64 333 VAL B O 1
ATOM 5380 N N . VAL B 1 334 ? 51.933 4.960 0.201 1.00 32.54 334 VAL B N 1
ATOM 5381 C CA . VAL B 1 334 ? 51.404 6.201 0.749 1.00 32.74 334 VAL B CA 1
ATOM 5382 C C . VAL B 1 334 ? 51.925 6.410 2.175 1.00 32.79 334 VAL B C 1
ATOM 5383 O O . VAL B 1 334 ? 52.331 7.514 2.536 1.00 31.95 334 VAL B O 1
ATOM 5387 N N . CYS B 1 335 ? 51.927 5.351 2.981 1.00 33.14 335 CYS B N 1
ATOM 5388 C CA . CYS B 1 335 ? 52.437 5.449 4.349 1.00 34.37 335 CYS B CA 1
ATOM 5389 C C . CYS B 1 335 ? 53.904 5.870 4.335 1.00 34.20 335 CYS B C 1
ATOM 5390 O O . CYS B 1 335 ? 54.364 6.600 5.220 1.00 35.32 335 CYS B O 1
ATOM 5393 N N . GLU B 1 336 ? 54.634 5.397 3.328 1.00 32.07 336 GLU B N 1
ATOM 5394 C CA . GLU B 1 336 ? 56.045 5.721 3.185 1.00 30.65 336 GLU B CA 1
ATOM 5395 C C . GLU B 1 336 ? 56.170 7.217 2.928 1.00 29.56 336 GLU B C 1
ATOM 5396 O O . GLU B 1 336 ? 57.018 7.900 3.503 1.00 29.56 336 GLU B O 1
ATOM 5402 N N . SER B 1 337 ? 55.312 7.719 2.054 1.00 28.17 337 SER B N 1
ATOM 5403 C CA . SER B 1 337 ? 55.306 9.128 1.717 1.00 28.13 337 SER B CA 1
ATOM 5404 C C . SER B 1 337 ? 54.911 9.963 2.937 1.00 27.46 337 SER B C 1
ATOM 5405 O O . SER B 1 337 ? 55.527 10.991 3.219 1.00 27.24 337 SER B O 1
ATOM 5408 N N . LEU B 1 338 ? 53.892 9.516 3.663 1.00 26.03 338 LEU B N 1
ATOM 5409 C CA . LEU B 1 338 ? 53.441 10.242 4.851 1.00 27.46 338 LEU B CA 1
ATOM 5410 C C . LEU B 1 338 ? 54.528 10.329 5.917 1.00 26.40 338 LEU B C 1
ATOM 5411 O O . LEU B 1 338 ? 54.642 11.341 6.609 1.00 25.46 338 LEU B O 1
ATOM 5416 N N . LEU B 1 339 ? 55.326 9.274 6.058 1.00 26.13 339 LEU B N 1
ATOM 5417 C CA . LEU B 1 339 ? 56.399 9.309 7.044 1.00 25.90 339 LEU B CA 1
ATOM 5418 C C . LEU B 1 339 ? 57.418 10.351 6.584 1.00 26.49 339 LEU B C 1
ATOM 5419 O O . LEU B 1 339 ? 57.955 11.102 7.398 1.00 25.39 339 LEU B O 1
ATOM 5424 N N . ALA B 1 340 ? 57.677 10.399 5.278 1.00 25.60 340 ALA B N 1
ATOM 5425 C CA . ALA B 1 340 ? 58.623 11.369 4.738 1.00 25.57 340 ALA B CA 1
ATOM 5426 C C . ALA B 1 340 ? 58.140 12.779 5.079 1.00 24.69 340 ALA B C 1
ATOM 5427 O O . ALA B 1 340 ? 58.891 13.585 5.629 1.00 24.73 340 ALA B O 1
ATOM 5429 N N . LEU B 1 341 ? 56.878 13.066 4.774 1.00 24.82 341 LEU B N 1
ATOM 5430 C CA . LEU B 1 341 ? 56.301 14.381 5.054 1.00 22.61 341 LEU B CA 1
ATOM 5431 C C . LEU B 1 341 ? 56.395 14.761 6.535 1.00 25.13 341 LEU B C 1
ATOM 5432 O O . LEU B 1 341 ? 56.792 15.880 6.867 1.00 26.33 341 LEU B O 1
ATOM 5437 N N . VAL B 1 342 ? 56.046 13.835 7.422 1.00 24.32 342 VAL B N 1
ATOM 5438 C CA . VAL B 1 342 ? 56.094 14.112 8.854 1.00 25.79 342 VAL B CA 1
ATOM 5439 C C . VAL B 1 342 ? 57.508 14.331 9.373 1.00 27.48 342 VAL B C 1
ATOM 5440 O O . VAL B 1 342 ? 57.764 15.277 10.121 1.00 28.40 342 VAL B O 1
ATOM 5444 N N . LEU B 1 343 ? 58.421 13.447 8.982 1.00 24.90 343 LEU B N 1
ATOM 5445 C CA . LEU B 1 343 ? 59.796 13.540 9.434 1.00 26.42 343 LEU B CA 1
ATOM 5446 C C . LEU B 1 343 ? 60.434 14.839 8.935 1.00 25.54 343 LEU B C 1
ATOM 5447 O O . LEU B 1 343 ? 61.153 15.506 9.674 1.00 24.38 343 LEU B O 1
ATOM 5452 N N . ALA B 1 344 ? 60.163 15.199 7.684 1.00 25.79 344 ALA B N 1
ATOM 5453 C CA . ALA B 1 344 ? 60.718 16.426 7.125 1.00 25.47 344 ALA B CA 1
ATOM 5454 C C . ALA B 1 344 ? 60.194 17.625 7.915 1.00 24.77 344 ALA B C 1
ATOM 5455 O O . ALA B 1 344 ? 60.939 18.564 8.206 1.00 23.29 344 ALA B O 1
ATOM 5457 N N . ASP B 1 345 ? 58.909 17.579 8.261 1.00 24.76 345 ASP B N 1
ATOM 5458 C CA . ASP B 1 345 ? 58.278 18.649 9.030 1.00 24.59 345 ASP B CA 1
ATOM 5459 C C . ASP B 1 345 ? 59.046 18.789 10.343 1.00 25.34 345 ASP B C 1
ATOM 5460 O O . ASP B 1 345 ? 59.451 19.891 10.740 1.00 23.45 345 ASP B O 1
ATOM 5465 N N . MET B 1 346 ? 59.263 17.650 10.998 1.00 26.05 346 MET B N 1
ATOM 5466 C CA . MET B 1 346 ? 59.968 17.597 12.276 1.00 26.52 346 MET B CA 1
ATOM 5467 C C . MET B 1 346 ? 61.415 18.065 12.170 1.00 26.83 346 MET B C 1
ATOM 5468 O O . MET B 1 346 ? 61.925 18.720 13.073 1.00 26.75 346 MET B O 1
ATOM 5473 N N . VAL B 1 347 ? 62.083 17.730 11.075 1.00 25.50 347 VAL B N 1
ATOM 5474 C CA . VAL B 1 347 ? 63.461 18.164 10.899 1.00 27.83 347 VAL B CA 1
ATOM 5475 C C . VAL B 1 347 ? 63.500 19.696 10.899 1.00 27.32 347 VAL B C 1
ATOM 5476 O O . VAL B 1 347 ? 64.381 20.306 11.504 1.00 28.61 347 VAL B O 1
ATOM 5480 N N . LEU B 1 348 ? 62.522 20.306 10.237 1.00 26.89 348 LEU B N 1
ATOM 5481 C CA . LEU B 1 348 ? 62.427 21.762 10.147 1.00 26.28 348 LEU B CA 1
ATOM 5482 C C . LEU B 1 348 ? 62.107 22.417 11.499 1.00 24.92 348 LEU B C 1
ATOM 5483 O O . LEU B 1 348 ? 62.800 23.341 11.929 1.00 24.34 348 LEU B O 1
ATOM 5488 N N . LEU B 1 349 ? 61.072 21.930 12.172 1.00 24.80 349 LEU B N 1
ATOM 5489 C CA . LEU B 1 349 ? 60.681 22.475 13.473 1.00 24.47 349 LEU B CA 1
ATOM 5490 C C . LEU B 1 349 ? 61.814 22.411 14.496 1.00 25.47 349 LEU B C 1
ATOM 5491 O O . LEU B 1 349 ? 61.945 23.283 15.351 1.00 24.43 349 LEU B O 1
ATOM 5496 N N . ASN B 1 350 ? 62.637 21.373 14.399 1.00 26.40 350 ASN B N 1
ATOM 5497 C CA . ASN B 1 350 ? 63.735 21.177 15.337 1.00 27.00 350 ASN B CA 1
ATOM 5498 C C . ASN B 1 350 ? 64.824 22.249 15.249 1.00 27.34 350 ASN B C 1
ATOM 5499 O O . ASN B 1 350 ? 65.586 22.445 16.191 1.00 26.78 350 ASN B O 1
ATOM 5504 N N . LEU B 1 351 ? 64.889 22.934 14.111 1.00 28.11 351 LEU B N 1
ATOM 5505 C CA . LEU B 1 351 ? 65.874 23.991 13.883 1.00 26.91 351 LEU B CA 1
ATOM 5506 C C . LEU B 1 351 ? 65.813 25.123 14.908 1.00 27.25 351 LEU B C 1
ATOM 5507 O O . LEU B 1 351 ? 66.764 25.889 15.049 1.00 25.49 351 LEU B O 1
ATOM 5512 N N . THR B 1 352 ? 64.695 25.219 15.623 1.00 26.04 352 THR B N 1
ATOM 5513 C CA . THR B 1 352 ? 64.488 26.277 16.611 1.00 25.93 352 THR B CA 1
ATOM 5514 C C . THR B 1 352 ? 64.840 25.880 18.041 1.00 26.44 352 THR B C 1
ATOM 5515 O O . THR B 1 352 ? 64.685 26.680 18.964 1.00 26.45 352 THR B O 1
ATOM 5519 N N . SER B 1 353 ? 65.322 24.659 18.226 1.00 26.54 353 SER B N 1
ATOM 5520 C CA . SER B 1 353 ? 65.602 24.151 19.561 1.00 26.70 353 SER B CA 1
ATOM 5521 C C . SER B 1 353 ? 66.672 24.789 20.432 1.00 27.11 353 SER B C 1
ATOM 5522 O O . SER B 1 353 ? 66.408 25.087 21.589 1.00 29.08 353 SER B O 1
ATOM 5525 N N . LYS B 1 354 ? 67.874 24.990 19.903 1.00 28.62 354 LYS B N 1
ATOM 5526 C CA . LYS B 1 354 ? 68.950 25.581 20.701 1.00 29.72 354 LYS B CA 1
ATOM 5527 C C . LYS B 1 354 ? 69.307 26.989 20.248 1.00 29.03 354 LYS B C 1
ATOM 5528 O O . LYS B 1 354 ? 69.389 27.251 19.046 1.00 27.66 354 LYS B O 1
ATOM 5534 N N . ILE B 1 355 ? 69.535 27.890 21.205 1.00 27.39 355 ILE B N 1
ATOM 5535 C CA . ILE B 1 355 ? 69.883 29.264 20.852 1.00 27.91 355 ILE B CA 1
ATOM 5536 C C . ILE B 1 355 ? 71.140 29.283 19.977 1.00 27.56 355 ILE B C 1
ATOM 5537 O O . ILE B 1 355 ? 71.300 30.155 19.125 1.00 24.34 355 ILE B O 1
ATOM 5542 N N . GLU B 1 356 ? 72.012 28.298 20.171 1.00 28.02 356 GLU B N 1
ATOM 5543 C CA . GLU B 1 356 ? 73.236 28.215 19.390 1.00 29.65 356 GLU B CA 1
ATOM 5544 C C . GLU B 1 356 ? 72.896 28.066 17.906 1.00 28.77 356 GLU B C 1
ATOM 5545 O O . GLU B 1 356 ? 73.649 28.505 17.041 1.00 29.70 356 GLU B O 1
ATOM 5551 N N . TYR B 1 357 ? 71.763 27.441 17.608 1.00 28.32 357 TYR B N 1
ATOM 5552 C CA . TYR B 1 357 ? 71.353 27.275 16.222 1.00 27.25 357 TYR B CA 1
ATOM 5553 C C . TYR B 1 357 ? 71.122 28.655 15.609 1.00 28.64 357 TYR B C 1
ATOM 5554 O O . TYR B 1 357 ? 71.600 28.943 14.509 1.00 27.59 357 TYR B O 1
ATOM 5563 N N . LEU B 1 358 ? 70.385 29.496 16.335 1.00 29.41 358 LEU B N 1
ATOM 5564 C CA . LEU B 1 358 ? 70.066 30.851 15.890 1.00 32.22 358 LEU B CA 1
ATOM 5565 C C . LEU B 1 358 ? 71.319 31.681 15.701 1.00 33.40 358 LEU B C 1
ATOM 5566 O O . LEU B 1 358 ? 71.469 32.363 14.682 1.00 33.53 358 LEU B O 1
ATOM 5571 N N . LYS B 1 359 ? 72.208 31.635 16.691 1.00 33.67 359 LYS B N 1
ATOM 5572 C CA . LYS B 1 359 ? 73.452 32.389 16.617 1.00 35.08 359 LYS B CA 1
ATOM 5573 C C . LYS B 1 359 ? 74.252 31.957 15.391 1.00 35.01 359 LYS B C 1
ATOM 5574 O O . LYS B 1 359 ? 74.720 32.796 14.624 1.00 34.02 359 LYS B O 1
ATOM 5580 N N . THR B 1 360 ? 74.393 30.650 15.201 1.00 34.25 360 THR B N 1
ATOM 5581 C CA . THR B 1 360 ? 75.138 30.134 14.064 1.00 38.14 360 THR B CA 1
ATOM 5582 C C . THR B 1 360 ? 74.579 30.624 12.736 1.00 40.45 360 THR B C 1
ATOM 5583 O O . THR B 1 360 ? 75.329 30.913 11.806 1.00 43.24 360 THR B O 1
ATOM 5587 N N . ILE B 1 361 ? 73.260 30.714 12.643 1.00 41.72 361 ILE B N 1
ATOM 5588 C CA . ILE B 1 361 ? 72.629 31.159 11.411 1.00 41.58 361 ILE B CA 1
ATOM 5589 C C . ILE B 1 361 ? 72.607 32.674 11.231 1.00 42.58 361 ILE B C 1
ATOM 5590 O O . ILE B 1 361 ? 72.866 33.169 10.138 1.00 42.28 361 ILE B O 1
ATOM 5595 N N . TYR B 1 362 ? 72.317 33.405 12.303 1.00 43.22 362 TYR B N 1
ATOM 5596 C CA . TYR B 1 362 ? 72.247 34.864 12.242 1.00 45.00 362 TYR B CA 1
ATOM 5597 C C . TYR B 1 362 ? 73.558 35.618 12.482 1.00 49.01 362 TYR B C 1
ATOM 5598 O O . TYR B 1 362 ? 73.928 36.488 11.688 1.00 48.16 362 TYR B O 1
ATOM 5607 N N . ASN B 1 363 ? 74.251 35.291 13.570 1.00 54.51 363 ASN B N 1
ATOM 5608 C CA . ASN B 1 363 ? 75.505 35.957 13.916 1.00 60.17 363 ASN B CA 1
ATOM 5609 C C . ASN B 1 363 ? 76.688 35.548 13.044 1.00 65.46 363 ASN B C 1
ATOM 5610 O O . ASN B 1 363 ? 77.713 36.227 13.034 1.00 66.01 363 ASN B O 1
ATOM 5615 N N . GLU B 1 364 ? 76.546 34.438 12.323 1.00 71.95 364 GLU B N 1
ATOM 5616 C CA . GLU B 1 364 ? 77.602 33.951 11.437 1.00 78.49 364 GLU B CA 1
ATOM 5617 C C . GLU B 1 364 ? 77.096 33.922 9.998 1.00 81.93 364 GLU B C 1
ATOM 5618 O O . GLU B 1 364 ? 77.268 32.936 9.281 1.00 81.72 364 GLU B O 1
ATOM 5624 N N . ASN B 1 365 ? 76.472 35.024 9.591 1.00 86.32 365 ASN B N 1
ATOM 5625 C CA . ASN B 1 365 ? 75.912 35.167 8.251 1.00 90.47 365 ASN B CA 1
ATOM 5626 C C . ASN B 1 365 ? 75.460 36.614 8.037 1.00 91.35 365 ASN B C 1
ATOM 5627 O O . ASN B 1 365 ? 75.656 37.430 8.964 1.00 91.69 365 ASN B O 1
ATOM 5633 N N . MET C 1 1 ? 55.124 22.067 20.965 1.00 28.98 1 MET C N 1
ATOM 5634 C CA . MET C 1 1 ? 53.677 22.394 20.814 1.00 27.56 1 MET C CA 1
ATOM 5635 C C . MET C 1 1 ? 52.959 22.037 22.115 1.00 26.79 1 MET C C 1
ATOM 5636 O O . MET C 1 1 ? 52.719 20.865 22.404 1.00 25.09 1 MET C O 1
ATOM 5641 N N . ASN C 1 2 ? 52.625 23.063 22.896 1.00 26.78 2 ASN C N 1
ATOM 5642 C CA . ASN C 1 2 ? 51.952 22.878 24.176 1.00 24.91 2 ASN C CA 1
ATOM 5643 C C . ASN C 1 2 ? 50.436 23.068 24.087 1.00 24.58 2 ASN C C 1
ATOM 5644 O O . ASN C 1 2 ? 49.770 23.312 25.100 1.00 25.46 2 ASN C O 1
ATOM 5649 N N . THR C 1 3 ? 49.889 22.948 22.878 1.00 22.45 3 THR C N 1
ATOM 5650 C CA . THR C 1 3 ? 48.447 23.096 22.684 1.00 23.39 3 THR C CA 1
ATOM 5651 C C . THR C 1 3 ? 47.804 21.896 21.981 1.00 25.01 3 THR C C 1
ATOM 5652 O O . THR C 1 3 ? 48.296 21.416 20.959 1.00 26.06 3 THR C O 1
ATOM 5656 N N . LEU C 1 4 ? 46.696 21.424 22.538 1.00 25.33 4 LEU C N 1
ATOM 5657 C CA . LEU C 1 4 ? 45.943 20.313 21.967 1.00 26.26 4 LEU C CA 1
ATOM 5658 C C . LEU C 1 4 ? 44.586 20.861 21.533 1.00 26.19 4 LEU C C 1
ATOM 5659 O O . LEU C 1 4 ? 43.935 21.570 22.301 1.00 22.49 4 LEU C O 1
ATOM 5664 N N . GLY C 1 5 ? 44.167 20.546 20.307 1.00 26.90 5 GLY C N 1
ATOM 5665 C CA . GLY C 1 5 ? 42.877 21.021 19.824 1.00 27.36 5 GLY C CA 1
ATOM 5666 C C . GLY C 1 5 ? 42.920 22.145 18.798 1.00 29.38 5 GLY C C 1
ATOM 5667 O O . GLY C 1 5 ? 43.896 22.893 18.713 1.00 29.56 5 GLY C O 1
ATOM 5668 N N . ARG C 1 6 ? 41.838 22.263 18.032 1.00 30.32 6 ARG C N 1
ATOM 5669 C CA . ARG C 1 6 ? 41.687 23.274 16.982 1.00 31.34 6 ARG C CA 1
ATOM 5670 C C . ARG C 1 6 ? 40.765 24.431 17.425 1.00 31.31 6 ARG C C 1
ATOM 5671 O O . ARG C 1 6 ? 41.156 25.600 17.354 1.00 31.31 6 ARG C O 1
ATOM 5679 N N . PHE C 1 7 ? 39.544 24.097 17.853 1.00 30.08 7 PHE C N 1
ATOM 5680 C CA . PHE C 1 7 ? 38.562 25.076 18.340 1.00 30.43 7 PHE C CA 1
ATOM 5681 C C . PHE C 1 7 ? 38.584 25.022 19.868 1.00 30.54 7 PHE C C 1
ATOM 5682 O O . PHE C 1 7 ? 38.698 26.047 20.537 1.00 30.46 7 PHE C O 1
ATOM 5690 N N . LEU C 1 8 ? 38.439 23.820 20.419 1.00 28.65 8 LEU C N 1
ATOM 5691 C CA . LEU C 1 8 ? 38.515 23.639 21.864 1.00 26.62 8 LEU C CA 1
ATOM 5692 C C . LEU C 1 8 ? 40.003 23.374 22.048 1.00 25.89 8 LEU C C 1
ATOM 5693 O O . LEU C 1 8 ? 40.480 22.271 21.774 1.00 24.20 8 LEU C O 1
ATOM 5698 N N . ARG C 1 9 ? 40.732 24.392 22.497 1.00 25.94 9 ARG C N 1
ATOM 5699 C CA . ARG C 1 9 ? 42.177 24.288 22.640 1.00 23.20 9 ARG C CA 1
ATOM 5700 C C . ARG C 1 9 ? 42.735 24.278 24.066 1.00 25.61 9 ARG C C 1
ATOM 5701 O O . ARG C 1 9 ? 42.597 25.252 24.827 1.00 22.27 9 ARG C O 1
ATOM 5709 N N . LEU C 1 10 ? 43.384 23.166 24.405 1.00 24.61 10 LEU C N 1
ATOM 5710 C CA . LEU C 1 10 ? 44.002 22.982 25.711 1.00 25.62 10 LEU C CA 1
ATOM 5711 C C . LEU C 1 10 ? 45.490 23.300 25.637 1.00 25.38 10 LEU C C 1
ATOM 5712 O O . LEU C 1 10 ? 46.235 22.640 24.903 1.00 21.96 10 LEU C O 1
ATOM 5717 N N . THR C 1 11 ? 45.921 24.310 26.390 1.00 25.03 11 THR C N 1
ATOM 5718 C CA . THR C 1 11 ? 47.333 24.684 26.409 1.00 25.62 11 THR C CA 1
ATOM 5719 C C . THR C 1 11 ? 47.942 24.448 27.793 1.00 25.17 11 THR C C 1
ATOM 5720 O O . THR C 1 11 ? 47.367 24.814 28.817 1.00 25.65 11 THR C O 1
ATOM 5724 N N . THR C 1 12 ? 49.121 23.844 27.824 1.00 24.89 12 THR C N 1
ATOM 5725 C CA . THR C 1 12 ? 49.742 23.536 29.097 1.00 26.51 12 THR C CA 1
ATOM 5726 C C . THR C 1 12 ? 50.997 24.332 29.450 1.00 28.80 12 THR C C 1
ATOM 5727 O O . THR C 1 12 ? 51.721 24.804 28.571 1.00 24.68 12 THR C O 1
ATOM 5731 N N . PHE C 1 13 ? 51.241 24.479 30.752 1.00 30.52 13 PHE C N 1
ATOM 5732 C CA . PHE C 1 13 ? 52.427 25.182 31.228 1.00 35.52 13 PHE C CA 1
ATOM 5733 C C . PHE C 1 13 ? 53.625 24.282 30.993 1.00 38.12 13 PHE C C 1
ATOM 5734 O O . PHE C 1 13 ? 54.770 24.695 31.154 1.00 40.64 13 PHE C O 1
ATOM 5742 N N . GLY C 1 14 ? 53.348 23.042 30.612 1.00 41.66 14 GLY C N 1
ATOM 5743 C CA . GLY C 1 14 ? 54.414 22.099 30.335 1.00 47.48 14 GLY C CA 1
ATOM 5744 C C . GLY C 1 14 ? 55.164 21.560 31.537 1.00 51.79 14 GLY C C 1
ATOM 5745 O O . GLY C 1 14 ? 54.853 21.868 32.695 1.00 50.52 14 GLY C O 1
ATOM 5746 N N . GLU C 1 15 ? 56.165 20.741 31.238 1.00 56.62 15 GLU C N 1
ATOM 5747 C CA . GLU C 1 15 ? 57.007 20.109 32.244 1.00 62.04 15 GLU C CA 1
ATOM 5748 C C . GLU C 1 15 ? 57.488 21.085 33.315 1.00 65.18 15 GLU C C 1
ATOM 5749 O O . GLU C 1 15 ? 58.019 22.151 33.006 1.00 65.31 15 GLU C O 1
ATOM 5755 N N . SER C 1 16 ? 57.299 20.710 34.577 1.00 69.07 16 SER C N 1
ATOM 5756 C CA . SER C 1 16 ? 57.703 21.553 35.699 1.00 72.68 16 SER C CA 1
ATOM 5757 C C . SER C 1 16 ? 57.742 20.790 37.027 1.00 75.18 16 SER C C 1
ATOM 5758 O O . SER C 1 16 ? 56.889 19.942 37.290 1.00 75.71 16 SER C O 1
ATOM 5761 N N . HIS C 1 17 ? 58.730 21.098 37.863 1.00 77.24 17 HIS C N 1
ATOM 5762 C CA . HIS C 1 17 ? 58.861 20.437 39.159 1.00 79.02 17 HIS C CA 1
ATOM 5763 C C . HIS C 1 17 ? 58.593 21.360 40.347 1.00 77.63 17 HIS C C 1
ATOM 5764 O O . HIS C 1 17 ? 59.169 21.186 41.422 1.00 77.48 17 HIS C O 1
ATOM 5771 N N . GLY C 1 18 ? 57.713 22.336 40.146 1.00 76.23 18 GLY C N 1
ATOM 5772 C CA . GLY C 1 18 ? 57.370 23.262 41.211 1.00 74.27 18 GLY C CA 1
ATOM 5773 C C . GLY C 1 18 ? 56.112 22.802 41.925 1.00 73.65 18 GLY C C 1
ATOM 5774 O O . GLY C 1 18 ? 55.539 21.772 41.569 1.00 74.19 18 GLY C O 1
ATOM 5775 N N . ASP C 1 19 ? 55.670 23.562 42.923 1.00 72.65 19 ASP C N 1
ATOM 5776 C CA . ASP C 1 19 ? 54.477 23.191 43.677 1.00 70.78 19 ASP C CA 1
ATOM 5777 C C . ASP C 1 19 ? 53.184 23.488 42.928 1.00 68.16 19 ASP C C 1
ATOM 5778 O O . ASP C 1 19 ? 52.096 23.260 43.457 1.00 68.25 19 ASP C O 1
ATOM 5783 N N . VAL C 1 20 ? 53.295 23.993 41.704 1.00 63.48 20 VAL C N 1
ATOM 5784 C CA . VAL C 1 20 ? 52.108 24.319 40.920 1.00 59.50 20 VAL C CA 1
ATOM 5785 C C . VAL C 1 20 ? 52.271 24.087 39.419 1.00 56.66 20 VAL C C 1
ATOM 5786 O O . VAL C 1 20 ? 53.319 24.378 38.841 1.00 56.13 20 VAL C O 1
ATOM 5790 N N . ILE C 1 21 ? 51.220 23.551 38.805 1.00 51.86 21 ILE C N 1
ATOM 5791 C CA . ILE C 1 21 ? 51.183 23.301 37.368 1.00 47.76 21 ILE C CA 1
ATOM 5792 C C . ILE C 1 21 ? 49.901 23.954 36.860 1.00 44.91 21 ILE C C 1
ATOM 5793 O O . ILE C 1 21 ? 48.881 23.932 37.545 1.00 45.03 21 ILE C O 1
ATOM 5798 N N . GLY C 1 22 ? 49.950 24.548 35.672 1.00 41.31 22 GLY C N 1
ATOM 5799 C CA . GLY C 1 22 ? 48.767 25.208 35.152 1.00 36.51 22 GLY C CA 1
ATOM 5800 C C . GLY C 1 22 ? 48.385 24.887 33.721 1.00 32.68 22 GLY C C 1
ATOM 5801 O O . GLY C 1 22 ? 49.175 24.359 32.953 1.00 31.24 22 GLY C O 1
ATOM 5802 N N . GLY C 1 23 ? 47.147 25.212 33.373 1.00 31.01 23 GLY C N 1
ATOM 5803 C CA . GLY C 1 23 ? 46.661 24.973 32.033 1.00 28.94 23 GLY C CA 1
ATOM 5804 C C . GLY C 1 23 ? 45.527 25.923 31.726 1.00 27.85 23 GLY C C 1
ATOM 5805 O O . GLY C 1 23 ? 45.021 26.611 32.613 1.00 27.73 23 GLY C O 1
ATOM 5806 N N . VAL C 1 24 ? 45.130 25.984 30.464 1.00 26.82 24 VAL C N 1
ATOM 5807 C CA . VAL C 1 24 ? 44.037 26.855 30.086 1.00 25.29 24 VAL C CA 1
ATOM 5808 C C . VAL C 1 24 ? 43.243 26.221 28.954 1.00 26.98 24 VAL C C 1
ATOM 5809 O O . VAL C 1 24 ? 43.805 25.786 27.947 1.00 25.57 24 VAL C O 1
ATOM 5813 N N . LEU C 1 25 ? 41.930 26.144 29.147 1.00 26.54 25 LEU C N 1
ATOM 5814 C CA . LEU C 1 25 ? 41.056 25.568 28.144 1.00 27.76 25 LEU C CA 1
ATOM 5815 C C . LEU C 1 25 ? 40.328 26.692 27.437 1.00 28.70 25 LEU C C 1
ATOM 5816 O O . LEU C 1 25 ? 39.496 27.388 28.024 1.00 28.47 25 LEU C O 1
ATOM 5821 N N . ASP C 1 26 ? 40.650 26.856 26.163 1.00 28.05 26 ASP C N 1
ATOM 5822 C CA . ASP C 1 26 ? 40.067 27.901 25.347 1.00 29.12 26 ASP C CA 1
ATOM 5823 C C . ASP C 1 26 ? 39.025 27.308 24.395 1.00 28.06 26 ASP C C 1
ATOM 5824 O O . ASP C 1 26 ? 39.164 26.171 23.941 1.00 27.93 26 ASP C O 1
ATOM 5829 N N . GLY C 1 27 ? 37.969 28.066 24.117 1.00 27.34 27 GLY C N 1
ATOM 5830 C CA . GLY C 1 27 ? 36.963 27.595 23.177 1.00 25.87 27 GLY C CA 1
ATOM 5831 C C . GLY C 1 27 ? 35.671 27.021 23.719 1.00 26.75 27 GLY C C 1
ATOM 5832 O O . GLY C 1 27 ? 34.839 26.555 22.945 1.00 26.02 27 GLY C O 1
ATOM 5833 N N . MET C 1 28 ? 35.500 27.034 25.038 1.00 27.08 28 MET C N 1
ATOM 5834 C CA . MET C 1 28 ? 34.281 26.521 25.652 1.00 26.05 28 MET C CA 1
ATOM 5835 C C . MET C 1 28 ? 33.108 27.479 25.412 1.00 24.89 28 MET C C 1
ATOM 5836 O O . MET C 1 28 ? 33.219 28.681 25.640 1.00 24.95 28 MET C O 1
ATOM 5841 N N . PRO C 1 29 ? 31.977 26.962 24.916 1.00 23.55 29 PRO C N 1
ATOM 5842 C CA . PRO C 1 29 ? 30.827 27.841 24.692 1.00 23.81 29 PRO C CA 1
ATOM 5843 C C . PRO C 1 29 ? 30.395 28.354 26.059 1.00 24.85 29 PRO C C 1
ATOM 5844 O O . PRO C 1 29 ? 30.680 27.718 27.074 1.00 24.99 29 PRO C O 1
ATOM 5848 N N . SER C 1 30 ? 29.713 29.494 26.097 1.00 25.19 30 SER C N 1
ATOM 5849 C CA . SER C 1 30 ? 29.244 30.026 27.366 1.00 26.77 30 SER C CA 1
ATOM 5850 C C . SER C 1 30 ? 27.889 29.389 27.672 1.00 27.81 30 SER C C 1
ATOM 5851 O O . SER C 1 30 ? 27.244 28.834 26.781 1.00 25.49 30 SER C O 1
ATOM 5854 N N . GLY C 1 31 ? 27.472 29.467 28.933 1.00 29.81 31 GLY C N 1
ATOM 5855 C CA . GLY C 1 31 ? 26.189 28.912 29.332 1.00 28.27 31 GLY C CA 1
ATOM 5856 C C . GLY C 1 31 ? 26.268 27.485 29.837 1.00 28.84 31 GLY C C 1
ATOM 5857 O O . GLY C 1 31 ? 25.250 26.873 30.142 1.00 26.71 31 GLY C O 1
ATOM 5858 N N . ILE C 1 32 ? 27.480 26.954 29.931 1.00 27.62 32 ILE C N 1
ATOM 5859 C CA . ILE C 1 32 ? 27.675 25.588 30.395 1.00 27.20 32 ILE C CA 1
ATOM 5860 C C . ILE C 1 32 ? 27.886 25.560 31.906 1.00 28.24 32 ILE C C 1
ATOM 5861 O O . ILE C 1 32 ? 28.839 26.149 32.419 1.00 28.35 32 ILE C O 1
ATOM 5866 N N . LYS C 1 33 ? 26.992 24.883 32.619 1.00 30.09 33 LYS C N 1
ATOM 5867 C CA . LYS C 1 33 ? 27.106 24.791 34.071 1.00 32.74 33 LYS C CA 1
ATOM 5868 C C . LYS C 1 33 ? 28.370 24.034 34.419 1.00 33.58 33 LYS C C 1
ATOM 5869 O O . LYS C 1 33 ? 28.629 22.963 33.864 1.00 33.77 33 LYS C O 1
ATOM 5875 N N . ILE C 1 34 ? 29.166 24.588 35.326 1.00 33.50 34 ILE C N 1
ATOM 5876 C CA . ILE C 1 34 ? 30.402 23.927 35.722 1.00 36.21 34 ILE C CA 1
ATOM 5877 C C . ILE C 1 34 ? 30.107 22.887 36.794 1.00 37.15 34 ILE C C 1
ATOM 5878 O O . ILE C 1 34 ? 29.740 23.228 37.919 1.00 38.58 34 ILE C O 1
ATOM 5883 N N . ASP C 1 35 ? 30.274 21.618 36.433 1.00 37.00 35 ASP C N 1
ATOM 5884 C CA . ASP C 1 35 ? 30.017 20.508 37.344 1.00 36.50 35 ASP C CA 1
ATOM 5885 C C . ASP C 1 35 ? 31.246 20.228 38.200 1.00 36.76 35 ASP C C 1
ATOM 5886 O O . ASP C 1 35 ? 32.064 19.364 37.871 1.00 36.94 35 ASP C O 1
ATOM 5891 N N . TYR C 1 36 ? 31.375 20.967 39.298 1.00 37.90 36 TYR C N 1
ATOM 5892 C CA . TYR C 1 36 ? 32.506 20.807 40.213 1.00 37.26 36 TYR C CA 1
ATOM 5893 C C . TYR C 1 36 ? 32.659 19.363 40.705 1.00 36.21 36 TYR C C 1
ATOM 5894 O O . TYR C 1 36 ? 33.774 18.874 40.876 1.00 33.08 36 TYR C O 1
ATOM 5903 N N . ALA C 1 37 ? 31.535 18.687 40.926 1.00 35.96 37 ALA C N 1
ATOM 5904 C CA . ALA C 1 37 ? 31.543 17.301 41.396 1.00 36.56 37 ALA C CA 1
ATOM 5905 C C . ALA C 1 37 ? 32.211 16.363 40.390 1.00 36.08 37 ALA C C 1
ATOM 5906 O O . ALA C 1 37 ? 32.972 15.465 40.765 1.00 36.58 37 ALA C O 1
ATOM 5908 N N . LEU C 1 38 ? 31.914 16.571 39.113 1.00 35.19 38 LEU C N 1
ATOM 5909 C CA . LEU C 1 38 ? 32.490 15.763 38.047 1.00 34.88 38 LEU C CA 1
ATOM 5910 C C . LEU C 1 38 ? 33.996 15.996 38.023 1.00 33.76 38 LEU C C 1
ATOM 5911 O O . LEU C 1 38 ? 34.788 15.050 38.012 1.00 32.98 38 LEU C O 1
ATOM 5916 N N . LEU C 1 39 ? 34.390 17.264 38.011 1.00 33.60 39 LEU C N 1
ATOM 5917 C CA . LEU C 1 39 ? 35.804 17.609 37.975 1.00 33.25 39 LEU C CA 1
ATOM 5918 C C . LEU C 1 39 ? 36.548 16.968 39.145 1.00 33.70 39 LEU C C 1
ATOM 5919 O O . LEU C 1 39 ? 37.611 16.371 38.963 1.00 33.43 39 LEU C O 1
ATOM 5924 N N . GLU C 1 40 ? 35.988 17.077 40.343 1.00 32.67 40 GLU C N 1
ATOM 5925 C CA . GLU C 1 40 ? 36.629 16.482 41.507 1.00 35.40 40 GLU C CA 1
ATOM 5926 C C . GLU C 1 40 ? 36.700 14.962 41.392 1.00 33.96 40 GLU C C 1
ATOM 5927 O O . GLU C 1 40 ? 37.746 14.363 41.652 1.00 32.94 40 GLU C O 1
ATOM 5933 N N . ASN C 1 41 ? 35.597 14.330 41.001 1.00 33.81 41 ASN C N 1
ATOM 5934 C CA . ASN C 1 41 ? 35.618 12.880 40.873 1.00 34.08 41 ASN C CA 1
ATOM 5935 C C . ASN C 1 41 ? 36.657 12.461 39.838 1.00 34.33 41 ASN C C 1
ATOM 5936 O O . ASN C 1 41 ? 37.390 11.494 40.051 1.00 35.38 41 ASN C O 1
ATOM 5941 N N . GLU C 1 42 ? 36.727 13.189 38.724 1.00 31.66 42 GLU C N 1
ATOM 5942 C CA . GLU C 1 42 ? 37.692 12.861 37.680 1.00 32.32 42 GLU C CA 1
ATOM 5943 C C . GLU C 1 42 ? 39.112 12.888 38.222 1.00 32.39 42 GLU C C 1
ATOM 5944 O O . GLU C 1 42 ? 39.901 11.976 37.959 1.00 31.91 42 GLU C O 1
ATOM 5950 N N . MET C 1 43 ? 39.444 13.931 38.976 1.00 32.60 43 MET C N 1
ATOM 5951 C CA . MET C 1 43 ? 40.783 14.025 39.545 1.00 35.71 43 MET C CA 1
ATOM 5952 C C . MET C 1 43 ? 41.012 12.841 40.490 1.00 38.49 43 MET C C 1
ATOM 5953 O O . MET C 1 43 ? 42.134 12.351 40.634 1.00 37.38 43 MET C O 1
ATOM 5958 N N . LYS C 1 44 ? 39.940 12.376 41.123 1.00 41.12 44 LYS C N 1
ATOM 5959 C CA . LYS C 1 44 ? 40.040 11.241 42.036 1.00 45.36 44 LYS C CA 1
ATOM 5960 C C . LYS C 1 44 ? 40.367 9.968 41.259 1.00 44.77 44 LYS C C 1
ATOM 5961 O O . LYS C 1 44 ? 41.282 9.232 41.618 1.00 44.05 44 LYS C O 1
ATOM 5967 N N . ARG C 1 45 ? 39.619 9.714 40.192 1.00 47.13 45 ARG C N 1
ATOM 5968 C CA . ARG C 1 45 ? 39.849 8.528 39.377 1.00 48.96 45 ARG C CA 1
ATOM 5969 C C . ARG C 1 45 ? 41.269 8.484 38.833 1.00 52.88 45 ARG C C 1
ATOM 5970 O O . ARG C 1 45 ? 41.831 7.405 38.641 1.00 52.22 45 ARG C O 1
ATOM 5978 N N . ARG C 1 46 ? 41.841 9.660 38.584 1.00 57.84 46 ARG C N 1
ATOM 5979 C CA . ARG C 1 46 ? 43.194 9.772 38.051 1.00 62.22 46 ARG C CA 1
ATOM 5980 C C . ARG C 1 46 ? 44.236 9.149 38.970 1.00 66.14 46 ARG C C 1
ATOM 5981 O O . ARG C 1 46 ? 45.178 8.513 38.503 1.00 65.26 46 ARG C O 1
ATOM 5989 N N . GLN C 1 47 ? 44.064 9.337 40.275 1.00 72.18 47 GLN C N 1
ATOM 5990 C CA . GLN C 1 47 ? 44.995 8.794 41.259 1.00 79.21 47 GLN C CA 1
ATOM 5991 C C . GLN C 1 47 ? 44.877 7.278 41.373 1.00 84.52 47 GLN C C 1
ATOM 5992 O O . GLN C 1 47 ? 45.884 6.568 41.400 1.00 83.96 47 GLN C O 1
ATOM 5998 N N . GLY C 1 48 ? 43.640 6.792 41.440 1.00 90.61 48 GLY C N 1
ATOM 5999 C CA . GLY C 1 48 ? 43.392 5.365 41.558 1.00 97.67 48 GLY C CA 1
ATOM 6000 C C . GLY C 1 48 ? 44.227 4.495 40.638 1.00 102.94 48 GLY C C 1
ATOM 6001 O O . GLY C 1 48 ? 44.330 4.764 39.439 1.00 102.42 48 GLY C O 1
ATOM 6002 N N . GLY C 1 49 ? 44.825 3.448 41.200 1.00 107.50 49 GLY C N 1
ATOM 6003 C CA . GLY C 1 49 ? 45.645 2.549 40.405 1.00 114.05 49 GLY C CA 1
ATOM 6004 C C . GLY C 1 49 ? 47.072 2.419 40.904 1.00 118.38 49 GLY C C 1
ATOM 6005 O O . GLY C 1 49 ? 47.933 1.880 40.205 1.00 118.30 49 GLY C O 1
ATOM 6006 N N . ARG C 1 50 ? 47.324 2.916 42.112 1.00 122.74 50 ARG C N 1
ATOM 6007 C CA . ARG C 1 50 ? 48.653 2.856 42.713 1.00 128.01 50 ARG C CA 1
ATOM 6008 C C . ARG C 1 50 ? 48.607 3.275 44.180 1.00 132.29 50 ARG C C 1
ATOM 6009 O O . ARG C 1 50 ? 48.529 4.464 44.491 1.00 133.13 50 ARG C O 1
ATOM 6017 N N . ASN C 1 51 ? 48.655 2.288 45.071 1.00 137.51 51 ASN C N 1
ATOM 6018 C CA . ASN C 1 51 ? 48.619 2.521 46.515 1.00 142.48 51 ASN C CA 1
ATOM 6019 C C . ASN C 1 51 ? 47.239 2.963 47.002 1.00 145.09 51 ASN C C 1
ATOM 6020 O O . ASN C 1 51 ? 47.112 3.530 48.088 1.00 146.82 51 ASN C O 1
ATOM 6025 N N . VAL C 1 52 ? 46.209 2.696 46.202 1.00 147.97 52 VAL C N 1
ATOM 6026 C CA . VAL C 1 52 ? 44.843 3.075 46.560 1.00 150.15 52 VAL C CA 1
ATOM 6027 C C . VAL C 1 52 ? 43.812 2.004 46.204 1.00 151.19 52 VAL C C 1
ATOM 6028 O O . VAL C 1 52 ? 42.947 2.216 45.351 1.00 151.78 52 VAL C O 1
ATOM 6032 N N . PHE C 1 53 ? 43.906 0.853 46.864 1.00 153.40 53 PHE C N 1
ATOM 6033 C CA . PHE C 1 53 ? 42.974 -0.244 46.625 1.00 155.63 53 PHE C CA 1
ATOM 6034 C C . PHE C 1 53 ? 41.859 -0.178 47.664 1.00 156.63 53 PHE C C 1
ATOM 6035 O O . PHE C 1 53 ? 42.103 -0.354 48.858 1.00 157.11 53 PHE C O 1
ATOM 6043 N N . ILE C 1 54 ? 40.638 0.077 47.198 1.00 158.56 54 ILE C N 1
ATOM 6044 C CA . ILE C 1 54 ? 39.473 0.197 48.073 1.00 160.25 54 ILE C CA 1
ATOM 6045 C C . ILE C 1 54 ? 39.612 1.481 48.890 1.00 160.28 54 ILE C C 1
ATOM 6046 O O . ILE C 1 54 ? 40.633 1.701 49.541 1.00 160.68 54 ILE C O 1
ATOM 6051 N N . THR C 1 55 ? 38.583 2.324 48.845 1.00 160.11 55 THR C N 1
ATOM 6052 C CA . THR C 1 55 ? 38.589 3.599 49.560 1.00 160.18 55 THR C CA 1
ATOM 6053 C C . THR C 1 55 ? 39.844 4.395 49.198 1.00 159.05 55 THR C C 1
ATOM 6054 O O . THR C 1 55 ? 40.743 4.570 50.023 1.00 159.68 55 THR C O 1
ATOM 6058 N N . PRO C 1 56 ? 39.916 4.890 47.949 1.00 158.19 56 PRO C N 1
ATOM 6059 C CA . PRO C 1 56 ? 41.049 5.671 47.439 1.00 156.84 56 PRO C CA 1
ATOM 6060 C C . PRO C 1 56 ? 41.268 7.007 48.147 1.00 154.70 56 PRO C C 1
ATOM 6061 O O . PRO C 1 56 ? 40.323 7.630 48.634 1.00 154.55 56 PRO C O 1
ATOM 6065 N N . ARG C 1 57 ? 42.526 7.440 48.191 1.00 152.14 57 ARG C N 1
ATOM 6066 C CA . ARG C 1 57 ? 42.897 8.695 48.837 1.00 149.68 57 ARG C CA 1
ATOM 6067 C C . ARG C 1 57 ? 42.435 9.911 48.038 1.00 147.98 57 ARG C C 1
ATOM 6068 O O . ARG C 1 57 ? 42.129 9.809 46.849 1.00 148.07 57 ARG C O 1
ATOM 6076 N N . LYS C 1 58 ? 42.390 11.060 48.708 1.00 145.69 58 LYS C N 1
ATOM 6077 C CA . LYS C 1 58 ? 41.975 12.314 48.085 1.00 142.69 58 LYS C CA 1
ATOM 6078 C C . LYS C 1 58 ? 42.753 13.466 48.710 1.00 139.76 58 LYS C C 1
ATOM 6079 O O . LYS C 1 58 ? 42.566 14.627 48.347 1.00 139.86 58 LYS C O 1
ATOM 6085 N N . GLU C 1 59 ? 43.626 13.124 49.654 1.00 135.96 59 GLU C N 1
ATOM 6086 C CA . GLU C 1 59 ? 44.455 14.100 50.354 1.00 131.25 59 GLU C CA 1
ATOM 6087 C C . GLU C 1 59 ? 45.487 14.700 49.397 1.00 126.60 59 GLU C C 1
ATOM 6088 O O . GLU C 1 59 ? 46.661 14.840 49.743 1.00 126.39 59 GLU C O 1
ATOM 6094 N N . ASP C 1 60 ? 45.047 15.058 48.195 1.00 120.51 60 ASP C N 1
ATOM 6095 C CA . ASP C 1 60 ? 45.956 15.624 47.209 1.00 113.73 60 ASP C CA 1
ATOM 6096 C C . ASP C 1 60 ? 45.300 16.566 46.199 1.00 108.15 60 ASP C C 1
ATOM 6097 O O . ASP C 1 60 ? 44.121 16.903 46.307 1.00 107.15 60 ASP C O 1
ATOM 6102 N N . ASP C 1 61 ? 46.104 16.974 45.220 1.00 101.68 61 ASP C N 1
ATOM 6103 C CA . ASP C 1 61 ? 45.723 17.876 44.135 1.00 94.74 61 ASP C CA 1
ATOM 6104 C C . ASP C 1 61 ? 44.374 18.595 44.176 1.00 88.88 61 ASP C C 1
ATOM 6105 O O . ASP C 1 61 ? 43.321 17.989 43.984 1.00 87.38 61 ASP C O 1
ATOM 6110 N N . LYS C 1 62 ? 44.427 19.900 44.424 1.00 81.81 62 LYS C N 1
ATOM 6111 C CA . LYS C 1 62 ? 43.238 20.746 44.446 1.00 74.99 62 LYS C CA 1
ATOM 6112 C C . LYS C 1 62 ? 43.285 21.568 43.156 1.00 69.66 62 LYS C C 1
ATOM 6113 O O . LYS C 1 62 ? 44.345 22.065 42.775 1.00 68.10 62 LYS C O 1
ATOM 6119 N N . VAL C 1 63 ? 42.147 21.712 42.484 1.00 62.28 63 VAL C N 1
ATOM 6120 C CA . VAL C 1 63 ? 42.101 22.476 41.244 1.00 54.33 63 VAL C CA 1
ATOM 6121 C C . VAL C 1 63 ? 41.491 23.856 41.439 1.00 50.05 63 VAL C C 1
ATOM 6122 O O . VAL C 1 63 ? 40.370 23.987 41.924 1.00 48.06 63 VAL C O 1
ATOM 6126 N N . GLU C 1 64 ? 42.235 24.883 41.046 1.00 44.59 64 GLU C N 1
ATOM 6127 C CA . GLU C 1 64 ? 41.771 26.260 41.169 1.00 41.50 64 GLU C CA 1
ATOM 6128 C C . GLU C 1 64 ? 41.471 26.895 39.804 1.00 38.76 64 GLU C C 1
ATOM 6129 O O . GLU C 1 64 ? 42.382 27.139 39.013 1.00 35.36 64 GLU C O 1
ATOM 6135 N N . ILE C 1 65 ? 40.190 27.122 39.537 1.00 37.82 65 ILE C N 1
ATOM 6136 C CA . ILE C 1 65 ? 39.772 27.778 38.290 1.00 36.95 65 ILE C CA 1
ATOM 6137 C C . ILE C 1 65 ? 39.962 29.293 38.412 1.00 37.21 65 ILE C C 1
ATOM 6138 O O . ILE C 1 65 ? 39.309 29.911 39.252 1.00 38.54 65 ILE C O 1
ATOM 6143 N N . THR C 1 66 ? 40.863 29.847 37.633 1.00 35.25 66 THR C N 1
ATOM 6144 C CA . THR C 1 66 ? 41.156 31.273 37.734 1.00 34.24 66 THR C CA 1
ATOM 6145 C C . THR C 1 66 ? 40.424 32.189 36.758 1.00 32.67 66 THR C C 1
ATOM 6146 O O . THR C 1 66 ? 40.503 33.404 36.893 1.00 33.13 66 THR C O 1
ATOM 6150 N N . SER C 1 67 ? 39.709 31.627 35.787 1.00 30.98 67 SER C N 1
ATOM 6151 C CA . SER C 1 67 ? 39.013 32.461 34.805 1.00 29.91 67 SER C CA 1
ATOM 6152 C C . SER C 1 67 ? 38.065 31.679 33.900 1.00 29.62 67 SER C C 1
ATOM 6153 O O . SER C 1 67 ? 38.104 30.453 33.854 1.00 28.79 67 SER C O 1
ATOM 6156 N N . GLY C 1 68 ? 37.226 32.402 33.166 1.00 28.52 68 GLY C N 1
ATOM 6157 C CA . GLY C 1 68 ? 36.296 31.756 32.255 1.00 30.45 68 GLY C CA 1
ATOM 6158 C C . GLY C 1 68 ? 35.066 31.170 32.927 1.00 32.37 68 GLY C C 1
ATOM 6159 O O . GLY C 1 68 ? 34.310 30.413 32.312 1.00 31.91 68 GLY C O 1
ATOM 6160 N N . VAL C 1 69 ? 34.864 31.508 34.195 1.00 31.95 69 VAL C N 1
ATOM 6161 C CA . VAL C 1 69 ? 33.706 31.015 34.926 1.00 34.33 69 VAL C CA 1
ATOM 6162 C C . VAL C 1 69 ? 33.104 32.128 35.769 1.00 35.38 69 VAL C C 1
ATOM 6163 O O . VAL C 1 69 ? 33.812 32.853 36.460 1.00 37.93 69 VAL C O 1
ATOM 6167 N N . PHE C 1 70 ? 31.789 32.269 35.685 1.00 37.61 70 PHE C N 1
ATOM 6168 C CA . PHE C 1 70 ? 31.075 33.281 36.444 1.00 38.67 70 PHE C CA 1
ATOM 6169 C C . PHE C 1 70 ? 29.760 32.672 36.906 1.00 40.05 70 PHE C C 1
ATOM 6170 O O . PHE C 1 70 ? 28.965 32.189 36.092 1.00 37.71 70 PHE C O 1
ATOM 6178 N N . GLU C 1 71 ? 29.541 32.696 38.219 1.00 40.67 71 GLU C N 1
ATOM 6179 C CA . GLU C 1 71 ? 28.331 32.142 38.809 1.00 40.18 71 GLU C CA 1
ATOM 6180 C C . GLU C 1 71 ? 28.117 30.685 38.398 1.00 39.59 71 GLU C C 1
ATOM 6181 O O . GLU C 1 71 ? 26.998 30.280 38.096 1.00 38.26 71 GLU C O 1
ATOM 6187 N N . ASP C 1 72 ? 29.204 29.916 38.377 1.00 39.07 72 ASP C N 1
ATOM 6188 C CA . ASP C 1 72 ? 29.166 28.494 38.038 1.00 39.87 72 ASP C CA 1
ATOM 6189 C C . ASP C 1 72 ? 28.802 28.160 36.587 1.00 39.75 72 ASP C C 1
ATOM 6190 O O . ASP C 1 72 ? 28.358 27.049 36.287 1.00 39.72 72 ASP C O 1
ATOM 6195 N N . PHE C 1 73 ? 28.996 29.123 35.692 1.00 37.61 73 PHE C N 1
ATOM 6196 C CA . PHE C 1 73 ? 28.719 28.929 34.274 1.00 35.25 73 PHE C CA 1
ATOM 6197 C C . PHE C 1 73 ? 29.909 29.438 33.470 1.00 32.26 73 PHE C C 1
ATOM 6198 O O . PHE C 1 73 ? 30.506 30.451 33.819 1.00 30.29 73 PHE C O 1
ATOM 6206 N N . SER C 1 74 ? 30.265 28.728 32.405 1.00 30.80 74 SER C N 1
ATOM 6207 C CA . SER C 1 74 ? 31.373 29.154 31.560 1.00 27.53 74 SER C CA 1
ATOM 6208 C C . SER C 1 74 ? 30.965 30.489 30.939 1.00 25.90 74 SER C C 1
ATOM 6209 O O . SER C 1 74 ? 29.801 30.676 30.588 1.00 21.98 74 SER C O 1
ATOM 6212 N N . THR C 1 75 ? 31.916 31.415 30.815 1.00 28.52 75 THR C N 1
ATOM 6213 C CA . THR C 1 75 ? 31.633 32.736 30.236 1.00 29.72 75 THR C CA 1
ATOM 6214 C C . THR C 1 75 ? 31.942 32.820 28.741 1.00 29.40 75 THR C C 1
ATOM 6215 O O . THR C 1 75 ? 31.647 33.820 28.088 1.00 30.07 75 THR C O 1
ATOM 6219 N N . GLY C 1 76 ? 32.536 31.769 28.195 1.00 31.30 76 GLY C N 1
ATOM 6220 C CA . GLY C 1 76 ? 32.876 31.787 26.782 1.00 28.36 76 GLY C CA 1
ATOM 6221 C C . GLY C 1 76 ? 34.329 32.174 26.590 1.00 27.07 76 GLY C C 1
ATOM 6222 O O . GLY C 1 76 ? 34.896 31.963 25.523 1.00 25.70 76 GLY C O 1
ATOM 6223 N N . THR C 1 77 ? 34.942 32.738 27.624 1.00 26.73 77 THR C N 1
ATOM 6224 C CA . THR C 1 77 ? 36.337 33.135 27.525 1.00 28.26 77 THR C CA 1
ATOM 6225 C C . THR C 1 77 ? 37.213 32.019 28.069 1.00 28.95 77 THR C C 1
ATOM 6226 O O . THR C 1 77 ? 36.708 31.051 28.621 1.00 31.13 77 THR C O 1
ATOM 6230 N N . PRO C 1 78 ? 38.542 32.138 27.923 1.00 29.19 78 PRO C N 1
ATOM 6231 C CA . PRO C 1 78 ? 39.457 31.099 28.407 1.00 28.81 78 PRO C CA 1
ATOM 6232 C C . PRO C 1 78 ? 39.277 30.679 29.865 1.00 30.17 78 PRO C C 1
ATOM 6233 O O . PRO C 1 78 ? 39.058 31.516 30.740 1.00 31.76 78 PRO C O 1
ATOM 6237 N N . ILE C 1 79 ? 39.364 29.374 30.116 1.00 28.93 79 ILE C N 1
ATOM 6238 C CA . ILE C 1 79 ? 39.252 28.860 31.470 1.00 27.13 79 ILE C CA 1
ATOM 6239 C C . ILE C 1 79 ? 40.636 28.442 31.956 1.00 27.28 79 ILE C C 1
ATOM 6240 O O . ILE C 1 79 ? 41.097 27.327 31.685 1.00 25.09 79 ILE C O 1
ATOM 6245 N N . GLY C 1 80 ? 41.305 29.355 32.650 1.00 25.59 80 GLY C N 1
ATOM 6246 C CA . GLY C 1 80 ? 42.621 29.061 33.174 1.00 26.92 80 GLY C CA 1
ATOM 6247 C C . GLY C 1 80 ? 42.469 28.377 34.515 1.00 30.06 80 GLY C C 1
ATOM 6248 O O . GLY C 1 80 ? 41.549 28.675 35.271 1.00 31.89 80 GLY C O 1
ATOM 6249 N N . PHE C 1 81 ? 43.356 27.439 34.813 1.00 31.32 81 PHE C N 1
ATOM 6250 C CA . PHE C 1 81 ? 43.283 26.743 36.082 1.00 30.70 81 PHE C CA 1
ATOM 6251 C C . PHE C 1 81 ? 44.649 26.301 36.547 1.00 31.96 81 PHE C C 1
ATOM 6252 O O . PHE C 1 81 ? 45.533 26.000 35.738 1.00 31.09 81 PHE C O 1
ATOM 6260 N N . LEU C 1 82 ? 44.818 26.289 37.866 1.00 33.13 82 LEU C N 1
ATOM 6261 C CA . LEU C 1 82 ? 46.073 25.892 38.483 1.00 35.02 82 LEU C CA 1
ATOM 6262 C C . LEU C 1 82 ? 45.827 24.652 39.326 1.00 38.61 82 LEU C C 1
ATOM 6263 O O . LEU C 1 82 ? 44.775 24.511 39.947 1.00 37.57 82 LEU C O 1
ATOM 6268 N N . ILE C 1 83 ? 46.796 23.745 39.328 1.00 43.58 83 ILE C N 1
ATOM 6269 C CA . ILE C 1 83 ? 46.692 22.520 40.105 1.00 49.66 83 ILE C CA 1
ATOM 6270 C C . ILE C 1 83 ? 47.829 22.472 41.119 1.00 55.09 83 ILE C C 1
ATOM 6271 O O . ILE C 1 83 ? 49.000 22.321 40.762 1.00 53.08 83 ILE C O 1
ATOM 6276 N N . HIS C 1 84 ? 47.457 22.631 42.387 1.00 63.09 84 HIS C N 1
ATOM 6277 C CA . HIS C 1 84 ? 48.395 22.629 43.505 1.00 71.89 84 HIS C CA 1
ATOM 6278 C C . HIS C 1 84 ? 48.561 21.210 44.044 1.00 77.95 84 HIS C C 1
ATOM 6279 O O . HIS C 1 84 ? 47.577 20.542 44.365 1.00 76.62 84 HIS C O 1
ATOM 6286 N N . ASN C 1 85 ? 49.806 20.757 44.150 1.00 86.78 85 ASN C N 1
ATOM 6287 C CA . ASN C 1 85 ? 50.079 19.409 44.636 1.00 97.54 85 ASN C CA 1
ATOM 6288 C C . ASN C 1 85 ? 51.376 19.303 45.435 1.00 104.37 85 ASN C C 1
ATOM 6289 O O . ASN C 1 85 ? 52.000 20.313 45.765 1.00 105.33 85 ASN C O 1
ATOM 6294 N N . GLN C 1 86 ? 51.761 18.063 45.738 1.00 112.22 86 GLN C N 1
ATOM 6295 C CA . GLN C 1 86 ? 52.971 17.741 46.499 1.00 120.14 86 GLN C CA 1
ATOM 6296 C C . GLN C 1 86 ? 52.790 17.842 48.012 1.00 124.40 86 GLN C C 1
ATOM 6297 O O . GLN C 1 86 ? 51.939 18.585 48.504 1.00 124.32 86 GLN C O 1
ATOM 6303 N N . ARG C 1 87 ? 53.597 17.084 48.731 1.00 129.19 87 ARG C N 1
ATOM 6304 C CA . ARG C 1 87 ? 53.556 17.064 50.201 1.00 133.66 87 ARG C CA 1
ATOM 6305 C C . ARG C 1 87 ? 54.780 16.326 50.752 1.00 136.70 87 ARG C C 1
ATOM 6306 O O . ARG C 1 87 ? 55.532 15.719 49.988 1.00 136.94 87 ARG C O 1
ATOM 6314 N N . ALA C 1 88 ? 54.964 16.394 52.060 1.00 141.05 88 ALA C N 1
ATOM 6315 C CA . ALA C 1 88 ? 56.092 15.739 52.717 1.00 144.87 88 ALA C CA 1
ATOM 6316 C C . ALA C 1 88 ? 57.427 16.273 52.200 1.00 147.31 88 ALA C C 1
ATOM 6317 O O . ALA C 1 88 ? 57.469 17.047 51.243 1.00 147.31 88 ALA C O 1
ATOM 6319 N N . ARG C 1 89 ? 58.510 15.856 52.844 1.00 150.32 89 ARG C N 1
ATOM 6320 C CA . ARG C 1 89 ? 59.856 16.296 52.451 1.00 153.05 89 ARG C CA 1
ATOM 6321 C C . ARG C 1 89 ? 60.612 15.146 51.779 1.00 154.85 89 ARG C C 1
ATOM 6322 O O . ARG C 1 89 ? 60.670 14.039 52.312 1.00 155.10 89 ARG C O 1
ATOM 6330 N N . SER C 1 90 ? 61.192 15.427 50.625 1.00 156.79 90 SER C N 1
ATOM 6331 C CA . SER C 1 90 ? 61.940 14.430 49.845 1.00 158.52 90 SER C CA 1
ATOM 6332 C C . SER C 1 90 ? 62.869 13.636 50.765 1.00 159.77 90 SER C C 1
ATOM 6333 O O . SER C 1 90 ? 63.423 14.153 51.730 1.00 159.30 90 SER C O 1
ATOM 6336 N N . LYS C 1 91 ? 63.048 12.351 50.421 1.00 161.17 91 LYS C N 1
ATOM 6337 C CA . LYS C 1 91 ? 63.916 11.467 51.212 1.00 162.44 91 LYS C CA 1
ATOM 6338 C C . LYS C 1 91 ? 64.506 10.375 50.315 1.00 163.32 91 LYS C C 1
ATOM 6339 O O . LYS C 1 91 ? 65.574 10.551 49.727 1.00 162.99 91 LYS C O 1
ATOM 6345 N N . ASP C 1 92 ? 63.812 9.244 50.237 1.00 164.52 92 ASP C N 1
ATOM 6346 C CA . ASP C 1 92 ? 64.284 8.105 49.436 1.00 165.54 92 ASP C CA 1
ATOM 6347 C C . ASP C 1 92 ? 63.468 8.000 48.145 1.00 166.13 92 ASP C C 1
ATOM 6348 O O . ASP C 1 92 ? 62.922 8.983 47.653 1.00 166.11 92 ASP C O 1
ATOM 6353 N N . TYR C 1 93 ? 63.412 6.789 47.599 1.00 167.03 93 TYR C N 1
ATOM 6354 C CA . TYR C 1 93 ? 62.665 6.518 46.362 1.00 167.81 93 TYR C CA 1
ATOM 6355 C C . TYR C 1 93 ? 63.223 7.366 45.217 1.00 168.25 93 TYR C C 1
ATOM 6356 O O . TYR C 1 93 ? 62.502 7.665 44.257 1.00 168.33 93 TYR C O 1
ATOM 6365 N N . ASP C 1 94 ? 64.492 7.733 45.314 1.00 168.69 94 ASP C N 1
ATOM 6366 C CA . ASP C 1 94 ? 65.140 8.546 44.275 1.00 168.88 94 ASP C CA 1
ATOM 6367 C C . ASP C 1 94 ? 66.620 8.170 44.164 1.00 168.94 94 ASP C C 1
ATOM 6368 O O . ASP C 1 94 ? 67.318 8.044 45.168 1.00 168.66 94 ASP C O 1
ATOM 6373 N N . ASN C 1 95 ? 67.083 8.008 42.928 1.00 168.82 95 ASN C N 1
ATOM 6374 C CA . ASN C 1 95 ? 68.482 7.636 42.676 1.00 168.86 95 ASN C CA 1
ATOM 6375 C C . ASN C 1 95 ? 69.270 8.857 42.193 1.00 168.61 95 ASN C C 1
ATOM 6376 O O . ASN C 1 95 ? 68.938 9.996 42.509 1.00 168.17 95 ASN C O 1
ATOM 6381 N N . ILE C 1 96 ? 70.323 8.601 41.423 1.00 168.10 96 ILE C N 1
ATOM 6382 C CA . ILE C 1 96 ? 71.207 9.652 40.901 1.00 167.26 96 ILE C CA 1
ATOM 6383 C C . ILE C 1 96 ? 70.371 10.742 40.221 1.00 166.65 96 ILE C C 1
ATOM 6384 O O . ILE C 1 96 ? 69.197 10.572 39.916 1.00 166.25 96 ILE C O 1
ATOM 6389 N N . LYS C 1 97 ? 71.023 11.888 39.970 1.00 166.39 97 LYS C N 1
ATOM 6390 C CA . LYS C 1 97 ? 70.364 13.022 39.330 1.00 166.27 97 LYS C CA 1
ATOM 6391 C C . LYS C 1 97 ? 71.183 13.571 38.162 1.00 166.66 97 LYS C C 1
ATOM 6392 O O . LYS C 1 97 ? 71.059 14.744 37.805 1.00 166.88 97 LYS C O 1
ATOM 6398 N N . ASN C 1 98 ? 72.016 12.719 37.572 1.00 167.36 98 ASN C N 1
ATOM 6399 C CA . ASN C 1 98 ? 72.854 13.117 36.444 1.00 167.85 98 ASN C CA 1
ATOM 6400 C C . ASN C 1 98 ? 72.913 12.008 35.395 1.00 168.26 98 ASN C C 1
ATOM 6401 O O . ASN C 1 98 ? 73.952 11.786 34.770 1.00 168.93 98 ASN C O 1
ATOM 6406 N N . LEU C 1 99 ? 71.792 11.317 35.205 1.00 168.79 99 LEU C N 1
ATOM 6407 C CA . LEU C 1 99 ? 71.719 10.224 34.241 1.00 168.73 99 LEU C CA 1
ATOM 6408 C C . LEU C 1 99 ? 70.344 10.103 33.591 1.00 168.78 99 LEU C C 1
ATOM 6409 O O . LEU C 1 99 ? 69.338 10.541 34.151 1.00 168.60 99 LEU C O 1
ATOM 6414 N N . PHE C 1 100 ? 70.311 9.502 32.405 1.00 168.95 100 PHE C N 1
ATOM 6415 C CA . PHE C 1 100 ? 69.065 9.308 31.674 1.00 169.23 100 PHE C CA 1
ATOM 6416 C C . PHE C 1 100 ? 68.590 7.874 31.887 1.00 169.01 100 PHE C C 1
ATOM 6417 O O . PHE C 1 100 ? 68.954 6.975 31.128 1.00 169.38 100 PHE C O 1
ATOM 6425 N N . ARG C 1 101 ? 67.780 7.670 32.923 1.00 168.84 101 ARG C N 1
ATOM 6426 C CA . ARG C 1 101 ? 67.255 6.349 33.262 1.00 169.10 101 ARG C CA 1
ATOM 6427 C C . ARG C 1 101 ? 66.891 5.489 32.048 1.00 168.06 101 ARG C C 1
ATOM 6428 O O . ARG C 1 101 ? 66.593 6.008 30.971 1.00 167.66 101 ARG C O 1
ATOM 6436 N N . PRO C 1 102 ? 66.915 4.154 32.215 1.00 167.01 102 PRO C N 1
ATOM 6437 C CA . PRO C 1 102 ? 66.597 3.187 31.158 1.00 165.70 102 PRO C CA 1
ATOM 6438 C C . PRO C 1 102 ? 65.247 3.437 30.495 1.00 163.01 102 PRO C C 1
ATOM 6439 O O . PRO C 1 102 ? 64.208 3.419 31.156 1.00 163.27 102 PRO C O 1
ATOM 6443 N N . SER C 1 103 ? 65.272 3.665 29.185 1.00 160.19 103 SER C N 1
ATOM 6444 C CA . SER C 1 103 ? 64.055 3.912 28.419 1.00 157.25 103 SER C CA 1
ATOM 6445 C C . SER C 1 103 ? 63.397 5.236 28.811 1.00 154.38 103 SER C C 1
ATOM 6446 O O . SER C 1 103 ? 62.170 5.350 28.825 1.00 154.38 103 SER C O 1
ATOM 6449 N N . HIS C 1 104 ? 64.218 6.233 29.128 1.00 150.24 104 HIS C N 1
ATOM 6450 C CA . HIS C 1 104 ? 63.719 7.553 29.507 1.00 145.15 104 HIS C CA 1
ATOM 6451 C C . HIS C 1 104 ? 64.150 8.621 28.509 1.00 140.11 104 HIS C C 1
ATOM 6452 O O . HIS C 1 104 ? 65.309 8.666 28.091 1.00 140.18 104 HIS C O 1
ATOM 6459 N N . ALA C 1 105 ? 63.206 9.484 28.139 1.00 133.00 105 ALA C N 1
ATOM 6460 C CA . ALA C 1 105 ? 63.460 10.558 27.184 1.00 124.85 105 ALA C CA 1
ATOM 6461 C C . ALA C 1 105 ? 64.524 11.534 27.677 1.00 118.29 105 ALA C C 1
ATOM 6462 O O . ALA C 1 105 ? 64.848 12.504 26.991 1.00 117.53 105 ALA C O 1
ATOM 6464 N N . ASP C 1 106 ? 65.059 11.281 28.868 1.00 110.30 106 ASP C N 1
ATOM 6465 C CA . ASP C 1 106 ? 66.092 12.141 29.431 1.00 101.45 106 ASP C CA 1
ATOM 6466 C C . ASP C 1 106 ? 67.248 12.236 28.444 1.00 94.79 106 ASP C C 1
ATOM 6467 O O . ASP C 1 106 ? 67.896 13.275 28.322 1.00 93.64 106 ASP C O 1
ATOM 6472 N N . PHE C 1 107 ? 67.490 11.135 27.739 1.00 87.49 107 PHE C N 1
ATOM 6473 C CA . PHE C 1 107 ? 68.553 11.053 26.744 1.00 79.65 107 PHE C CA 1
ATOM 6474 C C . PHE C 1 107 ? 68.237 11.948 25.548 1.00 75.88 107 PHE C C 1
ATOM 6475 O O . PHE C 1 107 ? 69.087 12.708 25.079 1.00 74.19 107 PHE C O 1
ATOM 6483 N N . THR C 1 108 ? 67.004 11.846 25.062 1.00 71.05 108 THR C N 1
ATOM 6484 C CA . THR C 1 108 ? 66.547 12.623 23.918 1.00 66.88 108 THR C CA 1
ATOM 6485 C C . THR C 1 108 ? 66.480 14.118 24.228 1.00 64.54 108 THR C C 1
ATOM 6486 O O . THR C 1 108 ? 66.912 14.943 23.425 1.00 62.71 108 THR C O 1
ATOM 6490 N N . TYR C 1 109 ? 65.938 14.460 25.392 1.00 62.17 109 TYR C N 1
ATOM 6491 C CA . TYR C 1 109 ? 65.829 15.856 25.807 1.00 61.18 109 TYR C CA 1
ATOM 6492 C C . TYR C 1 109 ? 67.181 16.565 25.764 1.00 58.25 109 TYR C C 1
ATOM 6493 O O . TYR C 1 109 ? 67.292 17.670 25.238 1.00 56.48 109 TYR C O 1
ATOM 6502 N N . PHE C 1 110 ? 68.203 15.926 26.326 1.00 54.99 110 PHE C N 1
ATOM 6503 C CA . PHE C 1 110 ? 69.541 16.505 26.349 1.00 52.71 110 PHE C CA 1
ATOM 6504 C C . PHE C 1 110 ? 70.068 16.775 24.943 1.00 49.42 110 PHE C C 1
ATOM 6505 O O . PHE C 1 110 ? 70.716 17.785 24.703 1.00 47.30 110 PHE C O 1
ATOM 6513 N N . HIS C 1 111 ? 69.808 15.864 24.015 1.00 47.15 111 HIS C N 1
ATOM 6514 C CA . HIS C 1 111 ? 70.273 16.067 22.654 1.00 46.23 111 HIS C CA 1
ATOM 6515 C C . HIS C 1 111 ? 69.462 17.147 21.956 1.00 44.46 111 HIS C C 1
ATOM 6516 O O . HIS C 1 111 ? 69.991 17.897 21.138 1.00 44.05 111 HIS C O 1
ATOM 6523 N N . LYS C 1 112 ? 68.179 17.238 22.282 1.00 42.40 112 LYS C N 1
ATOM 6524 C CA . LYS C 1 112 ? 67.338 18.248 21.658 1.00 41.41 112 LYS C CA 1
ATOM 6525 C C . LYS C 1 112 ? 67.673 19.649 22.155 1.00 40.43 112 LYS C C 1
ATOM 6526 O O . LYS C 1 112 ? 67.960 20.539 21.360 1.00 38.62 112 LYS C O 1
ATOM 6532 N N . TYR C 1 113 ? 67.657 19.827 23.472 1.00 42.33 113 TYR C N 1
ATOM 6533 C CA . TYR C 1 113 ? 67.905 21.126 24.084 1.00 45.30 113 TYR C CA 1
ATOM 6534 C C . TYR C 1 113 ? 69.261 21.319 24.764 1.00 49.59 113 TYR C C 1
ATOM 6535 O O . TYR C 1 113 ? 69.725 22.452 24.908 1.00 49.95 113 TYR C O 1
ATOM 6544 N N . GLY C 1 114 ? 69.881 20.222 25.189 1.00 53.87 114 GLY C N 1
ATOM 6545 C CA . GLY C 1 114 ? 71.189 20.292 25.822 1.00 59.08 114 GLY C CA 1
ATOM 6546 C C . GLY C 1 114 ? 71.270 20.891 27.212 1.00 63.70 114 GLY C C 1
ATOM 6547 O O . GLY C 1 114 ? 72.245 21.568 27.527 1.00 63.40 114 GLY C O 1
ATOM 6548 N N . ILE C 1 115 ? 70.272 20.638 28.054 1.00 69.54 115 ILE C N 1
ATOM 6549 C CA . ILE C 1 115 ? 70.283 21.187 29.405 1.00 75.81 115 ILE C CA 1
ATOM 6550 C C . ILE C 1 115 ? 70.135 20.142 30.506 1.00 81.40 115 ILE C C 1
ATOM 6551 O O . ILE C 1 115 ? 69.273 19.264 30.445 1.00 81.84 115 ILE C O 1
ATOM 6556 N N . ARG C 1 116 ? 70.992 20.267 31.516 1.00 88.37 116 ARG C N 1
ATOM 6557 C CA . ARG C 1 116 ? 71.037 19.366 32.662 1.00 95.40 116 ARG C CA 1
ATOM 6558 C C . ARG C 1 116 ? 69.794 19.460 33.545 1.00 99.94 116 ARG C C 1
ATOM 6559 O O . ARG C 1 116 ? 69.881 19.315 34.765 1.00 100.21 116 ARG C O 1
ATOM 6567 N N . ASP C 1 117 ? 68.641 19.699 32.931 1.00 105.83 117 ASP C N 1
ATOM 6568 C CA . ASP C 1 117 ? 67.387 19.816 33.668 1.00 112.65 117 ASP C CA 1
ATOM 6569 C C . ASP C 1 117 ? 67.048 18.516 34.404 1.00 117.89 117 ASP C C 1
ATOM 6570 O O . ASP C 1 117 ? 67.939 17.789 34.848 1.00 117.65 117 ASP C O 1
ATOM 6575 N N . PHE C 1 118 ? 65.754 18.238 34.538 1.00 124.44 118 PHE C N 1
ATOM 6576 C CA . PHE C 1 118 ? 65.266 17.035 35.208 1.00 131.08 118 PHE C CA 1
ATOM 6577 C C . PHE C 1 118 ? 65.519 17.019 36.709 1.00 133.95 118 PHE C C 1
ATOM 6578 O O . PHE C 1 118 ? 66.463 17.636 37.202 1.00 134.12 118 PHE C O 1
ATOM 6586 N N . ARG C 1 119 ? 64.660 16.302 37.426 1.00 137.17 119 ARG C N 1
ATOM 6587 C CA . ARG C 1 119 ? 64.771 16.186 38.871 1.00 140.34 119 ARG C CA 1
ATOM 6588 C C . ARG C 1 119 ? 64.091 14.904 39.344 1.00 141.04 119 ARG C C 1
ATOM 6589 O O . ARG C 1 119 ? 64.469 14.331 40.367 1.00 141.91 119 ARG C O 1
ATOM 6597 N N . GLY C 1 120 ? 63.084 14.461 38.596 1.00 141.32 120 GLY C N 1
ATOM 6598 C CA . GLY C 1 120 ? 62.375 13.246 38.955 1.00 141.24 120 GLY C CA 1
ATOM 6599 C C . GLY C 1 120 ? 60.904 13.462 39.254 1.00 140.84 120 GLY C C 1
ATOM 6600 O O . GLY C 1 120 ? 60.351 14.523 38.960 1.00 141.61 120 GLY C O 1
ATOM 6601 N N . GLY C 1 121 ? 60.269 12.449 39.839 1.00 140.49 121 GLY C N 1
ATOM 6602 C CA . GLY C 1 121 ? 58.859 12.543 40.175 1.00 139.11 121 GLY C CA 1
ATOM 6603 C C . GLY C 1 121 ? 57.943 12.257 39.000 1.00 137.98 121 GLY C C 1
ATOM 6604 O O . GLY C 1 121 ? 57.431 13.182 38.368 1.00 137.37 121 GLY C O 1
ATOM 6605 N N . GLY C 1 122 ? 57.730 10.976 38.709 1.00 135.93 122 GLY C N 1
ATOM 6606 C CA . GLY C 1 122 ? 56.874 10.602 37.596 1.00 133.20 122 GLY C CA 1
ATOM 6607 C C . GLY C 1 122 ? 57.323 11.288 36.320 1.00 130.99 122 GLY C C 1
ATOM 6608 O O . GLY C 1 122 ? 56.569 11.380 35.351 1.00 131.55 122 GLY C O 1
ATOM 6609 N N . ARG C 1 123 ? 58.565 11.766 36.342 1.00 128.24 123 ARG C N 1
ATOM 6610 C CA . ARG C 1 123 ? 59.207 12.472 35.235 1.00 124.53 123 ARG C CA 1
ATOM 6611 C C . ARG C 1 123 ? 58.441 13.699 34.728 1.00 120.83 123 ARG C C 1
ATOM 6612 O O . ARG C 1 123 ? 58.993 14.801 34.702 1.00 121.40 123 ARG C O 1
ATOM 6620 N N . SER C 1 124 ? 57.183 13.518 34.331 1.00 115.46 124 SER C N 1
ATOM 6621 C CA . SER C 1 124 ? 56.373 14.631 33.840 1.00 108.96 124 SER C CA 1
ATOM 6622 C C . SER C 1 124 ? 54.962 14.206 33.438 1.00 104.33 124 SER C C 1
ATOM 6623 O O . SER C 1 124 ? 53.987 14.884 33.765 1.00 104.71 124 SER C O 1
ATOM 6626 N N . SER C 1 125 ? 54.858 13.087 32.727 1.00 98.93 125 SER C N 1
ATOM 6627 C CA . SER C 1 125 ? 53.567 12.583 32.274 1.00 91.99 125 SER C CA 1
ATOM 6628 C C . SER C 1 125 ? 52.517 12.662 33.378 1.00 87.50 125 SER C C 1
ATOM 6629 O O . SER C 1 125 ? 51.387 13.095 33.143 1.00 86.95 125 SER C O 1
ATOM 6632 N N . ALA C 1 126 ? 52.901 12.249 34.582 1.00 81.67 126 ALA C N 1
ATOM 6633 C CA . ALA C 1 126 ? 51.998 12.267 35.726 1.00 75.83 126 ALA C CA 1
ATOM 6634 C C . ALA C 1 126 ? 51.373 13.646 35.936 1.00 71.40 126 ALA C C 1
ATOM 6635 O O . ALA C 1 126 ? 50.179 13.757 36.221 1.00 70.68 126 ALA C O 1
ATOM 6637 N N . ARG C 1 127 ? 52.182 14.691 35.797 1.00 65.36 127 ARG C N 1
ATOM 6638 C CA . ARG C 1 127 ? 51.702 16.057 35.968 1.00 58.87 127 ARG C CA 1
ATOM 6639 C C . ARG C 1 127 ? 50.827 16.498 34.805 1.00 53.09 127 ARG C C 1
ATOM 6640 O O . ARG C 1 127 ? 49.761 17.077 35.006 1.00 49.76 127 ARG C O 1
ATOM 6648 N N . GLU C 1 128 ? 51.287 16.236 33.586 1.00 47.39 128 GLU C N 1
ATOM 6649 C CA . GLU C 1 128 ? 50.522 16.600 32.405 1.00 43.48 128 GLU C CA 1
ATOM 6650 C C . GLU C 1 128 ? 49.154 15.948 32.451 1.00 41.14 128 GLU C C 1
ATOM 6651 O O . GLU C 1 128 ? 48.148 16.547 32.064 1.00 39.10 128 GLU C O 1
ATOM 6657 N N . SER C 1 129 ? 49.129 14.709 32.921 1.00 37.70 129 SER C N 1
ATOM 6658 C CA . SER C 1 129 ? 47.888 13.963 33.016 1.00 38.53 129 SER C CA 1
ATOM 6659 C C . SER C 1 129 ? 46.873 14.635 33.941 1.00 34.84 129 SER C C 1
ATOM 6660 O O . SER C 1 129 ? 45.669 14.473 33.768 1.00 35.15 129 SER C O 1
ATOM 6663 N N . ALA C 1 130 ? 47.360 15.391 34.918 1.00 31.35 130 ALA C N 1
ATOM 6664 C CA . ALA C 1 130 ? 46.474 16.095 35.836 1.00 29.93 130 ALA C CA 1
ATOM 6665 C C . ALA C 1 130 ? 45.774 17.189 35.031 1.00 29.69 130 ALA C C 1
ATOM 6666 O O . ALA C 1 130 ? 44.571 17.415 35.169 1.00 29.21 130 ALA C O 1
ATOM 6668 N N . ILE C 1 131 ? 46.550 17.869 34.192 1.00 29.27 131 ILE C N 1
ATOM 6669 C CA . ILE C 1 131 ? 46.031 18.927 33.340 1.00 28.39 131 ILE C CA 1
ATOM 6670 C C . ILE C 1 131 ? 45.022 18.359 32.351 1.00 27.76 131 ILE C C 1
ATOM 6671 O O . ILE C 1 131 ? 44.002 18.980 32.067 1.00 29.73 131 ILE C O 1
ATOM 6676 N N . ARG C 1 132 ? 45.315 17.176 31.829 1.00 27.88 132 ARG C N 1
ATOM 6677 C CA . ARG C 1 132 ? 44.438 16.522 30.865 1.00 28.40 132 ARG C CA 1
ATOM 6678 C C . ARG C 1 132 ? 43.099 16.101 31.453 1.00 28.42 132 ARG C C 1
ATOM 6679 O O . ARG C 1 132 ? 42.054 16.313 30.839 1.00 27.99 132 ARG C O 1
ATOM 6687 N N . VAL C 1 133 ? 43.132 15.500 32.641 1.00 29.11 133 VAL C N 1
ATOM 6688 C CA . VAL C 1 133 ? 41.912 15.043 33.299 1.00 28.74 133 VAL C CA 1
ATOM 6689 C C . VAL C 1 133 ? 41.031 16.213 33.711 1.00 26.41 133 VAL C C 1
ATOM 6690 O O . VAL C 1 133 ? 39.807 16.142 33.591 1.00 26.78 133 VAL C O 1
ATOM 6694 N N . ALA C 1 134 ? 41.647 17.283 34.203 1.00 23.31 134 ALA C N 1
ATOM 6695 C CA . ALA C 1 134 ? 40.888 18.467 34.595 1.00 25.68 134 ALA C CA 1
ATOM 6696 C C . ALA C 1 134 ? 40.222 19.051 33.348 1.00 26.85 134 ALA C C 1
ATOM 6697 O O . ALA C 1 134 ? 39.023 19.328 33.340 1.00 26.17 134 ALA C O 1
ATOM 6699 N N . ALA C 1 135 ? 41.010 19.234 32.290 1.00 27.42 135 ALA C N 1
ATOM 6700 C CA . ALA C 1 135 ? 40.482 19.776 31.043 1.00 27.65 135 ALA C CA 1
ATOM 6701 C C . ALA C 1 135 ? 39.427 18.834 30.483 1.00 27.86 135 ALA C C 1
ATOM 6702 O O . ALA C 1 135 ? 38.399 19.275 29.968 1.00 25.98 135 ALA C O 1
ATOM 6704 N N . GLY C 1 136 ? 39.688 17.534 30.593 1.00 27.04 136 GLY C N 1
ATOM 6705 C CA . GLY C 1 136 ? 38.753 16.543 30.088 1.00 26.19 136 GLY C CA 1
ATOM 6706 C C . GLY C 1 136 ? 37.379 16.651 30.725 1.00 27.69 136 GLY C C 1
ATOM 6707 O O . GLY C 1 136 ? 36.362 16.364 30.081 1.00 28.61 136 GLY C O 1
ATOM 6708 N N . ALA C 1 137 ? 37.335 17.063 31.988 1.00 23.99 137 ALA C N 1
ATOM 6709 C CA . ALA C 1 137 ? 36.054 17.194 32.672 1.00 25.14 137 ALA C CA 1
ATOM 6710 C C . ALA C 1 137 ? 35.224 18.276 31.992 1.00 23.75 137 ALA C C 1
ATOM 6711 O O . ALA C 1 137 ? 34.026 18.096 31.767 1.00 24.52 137 ALA C O 1
ATOM 6713 N N . PHE C 1 138 ? 35.862 19.392 31.656 1.00 22.80 138 PHE C N 1
ATOM 6714 C CA . PHE C 1 138 ? 35.162 20.486 30.995 1.00 23.17 138 PHE C CA 1
ATOM 6715 C C . PHE C 1 138 ? 34.630 20.018 29.639 1.00 24.37 138 PHE C C 1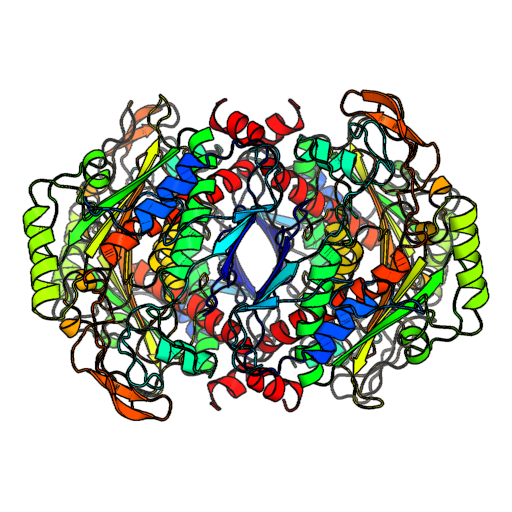
ATOM 6716 O O . PHE C 1 138 ? 33.517 20.366 29.239 1.00 22.40 138 PHE C O 1
ATOM 6724 N N . ALA C 1 139 ? 35.426 19.221 28.938 1.00 21.71 139 ALA C N 1
ATOM 6725 C CA . ALA C 1 139 ? 35.002 18.689 27.654 1.00 23.24 139 ALA C CA 1
ATOM 6726 C C . ALA C 1 139 ? 33.774 17.793 27.882 1.00 21.78 139 ALA C C 1
ATOM 6727 O O . ALA C 1 139 ? 32.799 17.853 27.129 1.00 21.74 139 ALA C O 1
ATOM 6729 N N . LYS C 1 140 ? 33.815 16.970 28.928 1.00 22.18 140 LYS C N 1
ATOM 6730 C CA . LYS C 1 140 ? 32.686 16.090 29.223 1.00 24.59 140 LYS C CA 1
ATOM 6731 C C . LYS C 1 140 ? 31.412 16.883 29.499 1.00 26.79 140 LYS C C 1
ATOM 6732 O O . LYS C 1 140 ? 30.325 16.494 29.065 1.00 29.02 140 LYS C O 1
ATOM 6738 N N . MET C 1 141 ? 31.553 17.991 30.228 1.00 28.57 141 MET C N 1
ATOM 6739 C CA . MET C 1 141 ? 30.425 18.850 30.561 1.00 27.01 141 MET C CA 1
ATOM 6740 C C . MET C 1 141 ? 29.795 19.369 29.277 1.00 27.95 141 MET C C 1
ATOM 6741 O O . MET C 1 141 ? 28.576 19.504 29.176 1.00 28.94 141 MET C O 1
ATOM 6746 N N . LEU C 1 142 ? 30.634 19.654 28.288 1.00 27.83 142 LEU C N 1
ATOM 6747 C CA . LEU C 1 142 ? 30.151 20.137 27.004 1.00 26.37 142 LEU C CA 1
ATOM 6748 C C . LEU C 1 142 ? 29.426 19.014 26.256 1.00 26.63 142 LEU C C 1
ATOM 6749 O O . LEU C 1 142 ? 28.312 19.198 25.770 1.00 26.99 142 LEU C O 1
ATOM 6754 N N . LEU C 1 143 ? 30.060 17.849 26.174 1.00 26.18 143 LEU C N 1
ATOM 6755 C CA . LEU C 1 143 ? 29.478 16.711 25.477 1.00 26.15 143 LEU C CA 1
ATOM 6756 C C . LEU C 1 143 ? 28.120 16.308 26.044 1.00 28.96 143 LEU C C 1
ATOM 6757 O O . LEU C 1 143 ? 27.202 15.935 25.301 1.00 29.59 143 LEU C O 1
ATOM 6762 N N . ARG C 1 144 ? 27.997 16.390 27.362 1.00 29.80 144 ARG C N 1
ATOM 6763 C CA . ARG C 1 144 ? 26.759 16.033 28.029 1.00 31.80 144 ARG C CA 1
ATOM 6764 C C . ARG C 1 144 ? 25.592 16.861 27.489 1.00 34.31 144 ARG C C 1
ATOM 6765 O O . ARG C 1 144 ? 24.485 16.340 27.325 1.00 34.91 144 ARG C O 1
ATOM 6773 N N . GLU C 1 145 ? 25.839 18.140 27.200 1.00 33.30 145 GLU C N 1
ATOM 6774 C CA . GLU C 1 145 ? 24.791 19.017 26.684 1.00 34.84 145 GLU C CA 1
ATOM 6775 C C . GLU C 1 145 ? 24.134 18.443 25.439 1.00 33.58 145 GLU C C 1
ATOM 6776 O O . GLU C 1 145 ? 22.977 18.737 25.160 1.00 33.81 145 GLU C O 1
ATOM 6782 N N . ILE C 1 146 ? 24.866 17.641 24.675 1.00 33.46 146 ILE C N 1
ATOM 6783 C CA . ILE C 1 146 ? 24.266 17.039 23.493 1.00 34.97 146 ILE C CA 1
ATOM 6784 C C . ILE C 1 146 ? 24.160 15.523 23.632 1.00 35.81 146 ILE C C 1
ATOM 6785 O O . ILE C 1 146 ? 24.132 14.785 22.642 1.00 36.95 146 ILE C O 1
ATOM 6790 N N . GLY C 1 147 ? 24.105 15.073 24.883 1.00 35.36 147 GLY C N 1
ATOM 6791 C CA . GLY C 1 147 ? 23.955 13.659 25.179 1.00 35.79 147 GLY C CA 1
ATOM 6792 C C . GLY C 1 147 ? 25.086 12.689 24.892 1.00 35.70 147 GLY C C 1
ATOM 6793 O O . GLY C 1 147 ? 24.824 11.519 24.614 1.00 35.23 147 GLY C O 1
ATOM 6794 N N . ILE C 1 148 ? 26.336 13.137 24.967 1.00 34.48 148 ILE C N 1
ATOM 6795 C CA . ILE C 1 148 ? 27.449 12.235 24.706 1.00 32.23 148 ILE C CA 1
ATOM 6796 C C . ILE C 1 148 ? 28.294 11.980 25.946 1.00 34.66 148 ILE C C 1
ATOM 6797 O O . ILE C 1 148 ? 28.612 12.910 26.697 1.00 32.79 148 ILE C O 1
ATOM 6802 N N . VAL C 1 149 ? 28.659 10.714 26.153 1.00 35.08 149 VAL C N 1
ATOM 6803 C CA . VAL C 1 149 ? 29.482 10.324 27.292 1.00 34.63 149 VAL C CA 1
ATOM 6804 C C . VAL C 1 149 ? 30.662 9.476 26.831 1.00 34.65 149 VAL C C 1
ATOM 6805 O O . VAL C 1 149 ? 30.585 8.795 25.812 1.00 34.09 149 VAL C O 1
ATOM 6809 N N . CYS C 1 150 ? 31.757 9.536 27.583 1.00 34.47 150 CYS C N 1
ATOM 6810 C CA . CYS C 1 150 ? 32.963 8.771 27.279 1.00 32.96 150 CYS C CA 1
ATOM 6811 C C . CYS C 1 150 ? 33.251 7.876 28.479 1.00 33.76 150 CYS C C 1
ATOM 6812 O O . CYS C 1 150 ? 33.097 8.310 29.618 1.00 33.13 150 CYS C O 1
ATOM 6815 N N . GLU C 1 151 ? 33.668 6.636 28.228 1.00 33.22 151 GLU C N 1
ATOM 6816 C CA . GLU C 1 151 ? 33.972 5.692 29.305 1.00 34.24 151 GLU C CA 1
ATOM 6817 C C . GLU C 1 151 ? 35.246 4.917 28.988 1.00 34.67 151 GLU C C 1
ATOM 6818 O O . GLU C 1 151 ? 35.728 4.929 27.850 1.00 34.39 151 GLU C O 1
ATOM 6824 N N . SER C 1 152 ? 35.782 4.224 29.988 1.00 32.96 152 SER C N 1
ATOM 6825 C CA . SER C 1 152 ? 36.984 3.434 29.771 1.00 33.02 152 SER C CA 1
ATOM 6826 C C . SER C 1 152 ? 37.118 2.355 30.819 1.00 31.81 152 SER C C 1
ATOM 6827 O O . SER C 1 152 ? 36.368 2.319 31.787 1.00 31.59 152 SER C O 1
ATOM 6830 N N . GLY C 1 153 ? 38.095 1.482 30.612 1.00 31.58 153 GLY C N 1
ATOM 6831 C CA . GLY C 1 153 ? 38.357 0.402 31.544 1.00 32.54 153 GLY C CA 1
ATOM 6832 C C . GLY C 1 153 ? 39.535 -0.408 31.043 1.00 32.23 153 GLY C C 1
ATOM 6833 O O . GLY C 1 153 ? 39.989 -0.206 29.916 1.00 34.31 153 GLY C O 1
ATOM 6834 N N . ILE C 1 154 ? 40.028 -1.322 31.869 1.00 31.85 154 ILE C N 1
ATOM 6835 C CA . ILE C 1 154 ? 41.157 -2.168 31.498 1.00 32.68 154 ILE C CA 1
ATOM 6836 C C . ILE C 1 154 ? 40.660 -3.486 30.911 1.00 33.79 154 ILE C C 1
ATOM 6837 O O . ILE C 1 154 ? 39.938 -4.226 31.579 1.00 34.96 154 ILE C O 1
ATOM 6842 N N . ILE C 1 155 ? 41.029 -3.787 29.670 1.00 34.57 155 ILE C N 1
ATOM 6843 C CA . ILE C 1 155 ? 40.596 -5.050 29.071 1.00 35.86 155 ILE C CA 1
ATOM 6844 C C . ILE C 1 155 ? 41.691 -6.090 29.140 1.00 36.83 155 ILE C C 1
ATOM 6845 O O . ILE C 1 155 ? 41.443 -7.272 28.907 1.00 38.68 155 ILE C O 1
ATOM 6850 N N . GLU C 1 156 ? 42.907 -5.661 29.458 1.00 36.98 156 GLU C N 1
ATOM 6851 C CA . GLU C 1 156 ? 44.009 -6.607 29.529 1.00 37.04 156 GLU C CA 1
ATOM 6852 C C . GLU C 1 156 ? 45.202 -6.148 30.362 1.00 37.28 156 GLU C C 1
ATOM 6853 O O . GLU C 1 156 ? 45.664 -5.008 30.245 1.00 36.51 156 GLU C O 1
ATOM 6859 N N . ILE C 1 157 ? 45.684 -7.051 31.212 1.00 37.08 157 ILE C N 1
ATOM 6860 C CA . ILE C 1 157 ? 46.850 -6.791 32.049 1.00 36.97 157 ILE C CA 1
ATOM 6861 C C . ILE C 1 157 ? 47.796 -7.969 31.883 1.00 38.31 157 ILE C C 1
ATOM 6862 O O . ILE C 1 157 ? 47.441 -9.107 32.195 1.00 39.21 157 ILE C O 1
ATOM 6867 N N . GLY C 1 158 ? 48.996 -7.695 31.387 1.00 39.25 158 GLY C N 1
ATOM 6868 C CA . GLY C 1 158 ? 49.978 -8.747 31.200 1.00 39.96 158 GLY C CA 1
ATOM 6869 C C . GLY C 1 158 ? 49.457 -9.988 30.504 1.00 42.26 158 GLY C C 1
ATOM 6870 O O . GLY C 1 158 ? 49.589 -11.097 31.024 1.00 42.82 158 GLY C O 1
ATOM 6871 N N . GLY C 1 159 ? 48.853 -9.808 29.332 1.00 42.40 159 GLY C N 1
ATOM 6872 C CA . GLY C 1 159 ? 48.348 -10.944 28.581 1.00 41.58 159 GLY C CA 1
ATOM 6873 C C . GLY C 1 159 ? 46.973 -11.460 28.959 1.00 42.06 159 GLY C C 1
ATOM 6874 O O . GLY C 1 159 ? 46.280 -12.020 28.114 1.00 42.75 159 GLY C O 1
ATOM 6875 N N . ILE C 1 160 ? 46.570 -11.283 30.213 1.00 42.15 160 ILE C N 1
ATOM 6876 C CA . ILE C 1 160 ? 45.260 -11.751 30.664 1.00 42.42 160 ILE C CA 1
ATOM 6877 C C . ILE C 1 160 ? 44.145 -10.841 30.131 1.00 43.16 160 ILE C C 1
ATOM 6878 O O . ILE C 1 160 ? 43.934 -9.732 30.628 1.00 42.11 160 ILE C O 1
ATOM 6883 N N . LYS C 1 161 ? 43.430 -11.338 29.123 1.00 43.78 161 LYS C N 1
ATOM 6884 C CA . LYS C 1 161 ? 42.364 -10.596 28.455 1.00 44.83 161 LYS C CA 1
ATOM 6885 C C . LYS C 1 161 ? 40.986 -10.711 29.091 1.00 45.55 161 LYS C C 1
ATOM 6886 O O . LYS C 1 161 ? 40.653 -11.710 29.719 1.00 45.80 161 LYS C O 1
ATOM 6892 N N . ALA C 1 162 ? 40.181 -9.674 28.904 1.00 45.87 162 ALA C N 1
ATOM 6893 C CA . ALA C 1 162 ? 38.823 -9.651 29.415 1.00 46.17 162 ALA C CA 1
ATOM 6894 C C . ALA C 1 162 ? 37.946 -10.182 28.292 1.00 47.47 162 ALA C C 1
ATOM 6895 O O . ALA C 1 162 ? 38.215 -9.918 27.120 1.00 47.30 162 ALA C O 1
ATOM 6897 N N . LYS C 1 163 ? 36.907 -10.934 28.637 1.00 49.05 163 LYS C N 1
ATOM 6898 C CA . LYS C 1 163 ? 36.014 -11.478 27.618 1.00 50.39 163 LYS C CA 1
ATOM 6899 C C . LYS C 1 163 ? 34.700 -10.709 27.573 1.00 49.27 163 LYS C C 1
ATOM 6900 O O . LYS C 1 163 ? 34.093 -10.557 26.514 1.00 48.74 163 LYS C O 1
ATOM 6906 N N . ASN C 1 164 ? 34.268 -10.223 28.731 1.00 48.90 164 ASN C N 1
ATOM 6907 C CA . ASN C 1 164 ? 33.039 -9.445 28.830 1.00 47.85 164 ASN C CA 1
ATOM 6908 C C . ASN C 1 164 ? 33.407 -8.100 29.431 1.00 46.89 164 ASN C C 1
ATOM 6909 O O . ASN C 1 164 ? 34.205 -8.026 30.368 1.00 45.78 164 ASN C O 1
ATOM 6914 N N . TYR C 1 165 ? 32.823 -7.038 28.890 1.00 46.22 165 TYR C N 1
ATOM 6915 C CA . TYR C 1 165 ? 33.126 -5.694 29.355 1.00 45.16 165 TYR C CA 1
ATOM 6916 C C . TYR C 1 165 ? 31.988 -5.027 30.106 1.00 44.39 165 TYR C C 1
ATOM 6917 O O . TYR C 1 165 ? 30.917 -4.802 29.549 1.00 44.46 165 TYR C O 1
ATOM 6926 N N . ASP C 1 166 ? 32.228 -4.709 31.373 1.00 44.04 166 ASP C N 1
ATOM 6927 C CA . ASP C 1 166 ? 31.235 -4.022 32.187 1.00 43.73 166 ASP C CA 1
ATOM 6928 C C . ASP C 1 166 ? 31.918 -2.738 32.639 1.00 42.37 166 ASP C C 1
ATOM 6929 O O . ASP C 1 166 ? 32.769 -2.758 33.532 1.00 40.49 166 ASP C O 1
ATOM 6934 N N . PHE C 1 167 ? 31.567 -1.623 32.008 1.00 42.37 167 PHE C N 1
ATOM 6935 C CA . PHE C 1 167 ? 32.172 -0.346 32.372 1.00 42.26 167 PHE C CA 1
ATOM 6936 C C . PHE C 1 167 ? 31.722 0.095 33.750 1.00 42.21 167 PHE C C 1
ATOM 6937 O O . PHE C 1 167 ? 32.451 0.783 34.462 1.00 42.96 167 PHE C O 1
ATOM 6945 N N . ASN C 1 168 ? 30.520 -0.315 34.128 1.00 43.73 168 ASN C N 1
ATOM 6946 C CA . ASN C 1 168 ? 29.984 0.035 35.435 1.00 45.05 168 ASN C CA 1
ATOM 6947 C C . ASN C 1 168 ? 30.853 -0.603 36.505 1.00 43.74 168 ASN C C 1
ATOM 6948 O O . ASN C 1 168 ? 31.181 0.023 37.511 1.00 43.17 168 ASN C O 1
ATOM 6953 N N . HIS C 1 169 ? 31.229 -1.854 36.271 1.00 42.53 169 HIS C N 1
ATOM 6954 C CA . HIS C 1 169 ? 32.055 -2.597 37.205 1.00 43.14 169 HIS C CA 1
ATOM 6955 C C . HIS C 1 169 ? 33.469 -2.030 37.285 1.00 43.37 169 HIS C C 1
ATOM 6956 O O . HIS C 1 169 ? 34.076 -1.990 38.359 1.00 42.83 169 HIS C O 1
ATOM 6963 N N . ALA C 1 170 ? 33.995 -1.597 36.145 1.00 43.37 170 ALA C N 1
ATOM 6964 C CA . ALA C 1 170 ? 35.344 -1.046 36.107 1.00 43.68 170 ALA C CA 1
ATOM 6965 C C . ALA C 1 170 ? 35.487 0.168 37.017 1.00 43.00 170 ALA C C 1
ATOM 6966 O O . ALA C 1 170 ? 36.526 0.348 37.654 1.00 43.30 170 ALA C O 1
ATOM 6968 N N . LEU C 1 171 ? 34.441 0.988 37.082 1.00 42.79 171 LEU C N 1
ATOM 6969 C CA . LEU C 1 171 ? 34.464 2.190 37.908 1.00 43.26 171 LEU C CA 1
ATOM 6970 C C . LEU C 1 171 ? 34.808 1.901 39.362 1.00 45.57 171 LEU C C 1
ATOM 6971 O O . LEU C 1 171 ? 35.635 2.598 39.958 1.00 44.99 171 LEU C O 1
ATOM 6976 N N . LYS C 1 172 ? 34.190 0.873 39.938 1.00 47.48 172 LYS C N 1
ATOM 6977 C CA . LYS C 1 172 ? 34.478 0.540 41.330 1.00 48.19 172 LYS C CA 1
ATOM 6978 C C . LYS C 1 172 ? 35.586 -0.491 41.506 1.00 47.08 172 LYS C C 1
ATOM 6979 O O . LYS C 1 172 ? 35.862 -0.925 42.628 1.00 45.90 172 LYS C O 1
ATOM 6985 N N . SER C 1 173 ? 36.228 -0.873 40.404 1.00 44.55 173 SER C N 1
ATOM 6986 C CA . SER C 1 173 ? 37.321 -1.842 40.459 1.00 41.44 173 SER C CA 1
ATOM 6987 C C . SER C 1 173 ? 38.638 -1.154 40.799 1.00 42.62 173 SER C C 1
ATOM 6988 O O . SER C 1 173 ? 38.934 -0.073 40.295 1.00 42.49 173 SER C O 1
ATOM 6991 N N . GLU C 1 174 ? 39.430 -1.796 41.649 1.00 42.81 174 GLU C N 1
ATOM 6992 C CA . GLU C 1 174 ? 40.715 -1.261 42.073 1.00 43.72 174 GLU C CA 1
ATOM 6993 C C . GLU C 1 174 ? 41.701 -1.138 40.911 1.00 42.86 174 GLU C C 1
ATOM 6994 O O . GLU C 1 174 ? 42.704 -0.427 41.012 1.00 40.16 174 GLU C O 1
ATOM 7000 N N . ILE C 1 175 ? 41.424 -1.843 39.817 1.00 41.26 175 ILE C N 1
ATOM 7001 C CA . ILE C 1 175 ? 42.297 -1.796 38.648 1.00 39.26 175 ILE C CA 1
ATOM 7002 C C . ILE C 1 175 ? 41.491 -1.512 37.386 1.00 38.83 175 ILE C C 1
ATOM 7003 O O . ILE C 1 175 ? 41.943 -1.778 36.271 1.00 37.86 175 ILE C O 1
ATOM 7008 N N . PHE C 1 176 ? 40.287 -0.982 37.581 1.00 37.93 176 PHE C N 1
ATOM 7009 C CA . PHE C 1 176 ? 39.395 -0.630 36.483 1.00 38.03 176 PHE C CA 1
ATOM 7010 C C . PHE C 1 176 ? 39.106 -1.791 35.532 1.00 37.84 176 PHE C C 1
ATOM 7011 O O . PHE C 1 176 ? 38.823 -1.582 34.354 1.00 36.38 176 PHE C O 1
ATOM 7019 N N . ALA C 1 177 ? 39.166 -3.013 36.050 1.00 39.24 177 ALA C N 1
ATOM 7020 C CA . ALA C 1 177 ? 38.901 -4.200 35.241 1.00 37.53 177 ALA C CA 1
ATOM 7021 C C . ALA C 1 177 ? 37.484 -4.163 34.681 1.00 38.34 177 ALA C C 1
ATOM 7022 O O . ALA C 1 177 ? 36.546 -3.747 35.365 1.00 39.43 177 ALA C O 1
ATOM 7024 N N . LEU C 1 178 ? 37.330 -4.591 33.434 1.00 38.25 178 LEU C N 1
ATOM 7025 C CA . LEU C 1 178 ? 36.023 -4.614 32.786 1.00 38.87 178 LEU C CA 1
ATOM 7026 C C . LEU C 1 178 ? 35.373 -5.993 32.897 1.00 40.55 178 LEU C C 1
ATOM 7027 O O . LEU C 1 178 ? 34.166 -6.130 32.703 1.00 38.62 178 LEU C O 1
ATOM 7032 N N . ASP C 1 179 ? 36.178 -7.009 33.205 1.00 41.91 179 ASP C N 1
ATOM 7033 C CA . ASP C 1 179 ? 35.678 -8.378 33.337 1.00 43.93 179 ASP C CA 1
ATOM 7034 C C . ASP C 1 179 ? 35.987 -8.906 34.737 1.00 45.07 179 ASP C C 1
ATOM 7035 O O . ASP C 1 179 ? 37.134 -9.217 35.047 1.00 44.77 179 ASP C O 1
ATOM 7040 N N . GLU C 1 180 ? 34.959 -9.013 35.574 1.00 46.99 180 GLU C N 1
ATOM 7041 C CA . GLU C 1 180 ? 35.126 -9.494 36.945 1.00 49.55 180 GLU C CA 1
ATOM 7042 C C . GLU C 1 180 ? 35.672 -10.921 37.035 1.00 49.25 180 GLU C C 1
ATOM 7043 O O . GLU C 1 180 ? 36.224 -11.309 38.062 1.00 50.33 180 GLU C O 1
ATOM 7049 N N . GLU C 1 181 ? 35.522 -11.699 35.970 1.00 48.94 181 GLU C N 1
ATOM 7050 C CA . GLU C 1 181 ? 36.011 -13.074 35.975 1.00 49.40 181 GLU C CA 1
ATOM 7051 C C . GLU C 1 181 ? 37.521 -13.150 35.766 1.00 48.38 181 GLU C C 1
ATOM 7052 O O . GLU C 1 181 ? 38.185 -14.044 36.288 1.00 47.82 181 GLU C O 1
ATOM 7058 N N . GLN C 1 182 ? 38.063 -12.207 35.006 1.00 47.83 182 GLN C N 1
ATOM 7059 C CA . GLN C 1 182 ? 39.496 -12.183 34.743 1.00 46.73 182 GLN C CA 1
ATOM 7060 C C . GLN C 1 182 ? 40.200 -11.226 35.686 1.00 45.57 182 GLN C C 1
ATOM 7061 O O . GLN C 1 182 ? 41.426 -11.177 35.721 1.00 46.01 182 GLN C O 1
ATOM 7067 N N . GLU C 1 183 ? 39.423 -10.478 36.463 1.00 45.89 183 GLU C N 1
ATOM 7068 C CA . GLU C 1 183 ? 39.984 -9.499 37.386 1.00 45.49 183 GLU C CA 1
ATOM 7069 C C . GLU C 1 183 ? 41.010 -10.045 38.374 1.00 45.60 183 GLU C C 1
ATOM 7070 O O . GLU C 1 183 ? 42.103 -9.488 38.515 1.00 45.54 183 GLU C O 1
ATOM 7076 N N . GLU C 1 184 ? 40.658 -11.122 39.065 1.00 44.08 184 GLU C N 1
ATOM 7077 C CA . GLU C 1 184 ? 41.565 -11.712 40.043 1.00 44.32 184 GLU C CA 1
ATOM 7078 C C . GLU C 1 184 ? 42.910 -12.068 39.423 1.00 41.94 184 GLU C C 1
ATOM 7079 O O . GLU C 1 184 ? 43.962 -11.734 39.968 1.00 40.83 184 GLU C O 1
ATOM 7085 N N . ALA C 1 185 ? 42.876 -12.743 38.280 1.00 41.39 185 ALA C N 1
ATOM 7086 C CA . ALA C 1 185 ? 44.106 -13.125 37.600 1.00 39.44 185 ALA C CA 1
ATOM 7087 C C . ALA C 1 185 ? 44.879 -11.874 37.180 1.00 39.40 185 ALA C C 1
ATOM 7088 O O . ALA C 1 185 ? 46.108 -11.854 37.197 1.00 38.60 185 ALA C O 1
ATOM 7090 N N . GLN C 1 186 ? 44.157 -10.823 36.807 1.00 38.23 186 GLN C N 1
ATOM 7091 C CA . GLN C 1 186 ? 44.813 -9.591 36.399 1.00 38.66 186 GLN C CA 1
ATOM 7092 C C . GLN C 1 186 ? 45.485 -8.919 37.590 1.00 39.68 186 GLN C C 1
ATOM 7093 O O . GLN C 1 186 ? 46.599 -8.399 37.474 1.00 37.77 186 GLN C O 1
ATOM 7099 N N . LYS C 1 187 ? 44.821 -8.939 38.741 1.00 41.10 187 LYS C N 1
ATOM 7100 C CA . LYS C 1 187 ? 45.402 -8.340 39.936 1.00 41.52 187 LYS C CA 1
ATOM 7101 C C . LYS C 1 187 ? 46.647 -9.115 40.356 1.00 41.23 187 LYS C C 1
ATOM 7102 O O . LYS C 1 187 ? 47.668 -8.528 40.712 1.00 42.39 187 LYS C O 1
ATOM 7108 N N . THR C 1 188 ? 46.561 -10.439 40.308 1.00 40.30 188 THR C N 1
ATOM 7109 C CA . THR C 1 188 ? 47.688 -11.278 40.684 1.00 41.35 188 THR C CA 1
ATOM 7110 C C . THR C 1 188 ? 48.919 -10.891 39.874 1.00 42.42 188 THR C C 1
ATOM 7111 O O . THR C 1 188 ? 50.015 -10.766 40.422 1.00 43.33 188 THR C O 1
ATOM 7115 N N . ALA C 1 189 ? 48.734 -10.699 38.570 1.00 41.47 189 ALA C N 1
ATOM 7116 C CA . ALA C 1 189 ? 49.837 -10.316 37.693 1.00 41.37 189 ALA C CA 1
ATOM 7117 C C . ALA C 1 189 ? 50.500 -9.042 38.215 1.00 41.22 189 ALA C C 1
ATOM 7118 O O . ALA C 1 189 ? 51.724 -8.940 38.259 1.00 41.17 189 ALA C O 1
ATOM 7120 N N . ILE C 1 190 ? 49.686 -8.069 38.604 1.00 44.01 190 ILE C N 1
ATOM 7121 C CA . ILE C 1 190 ? 50.212 -6.820 39.139 1.00 48.05 190 ILE C CA 1
ATOM 7122 C C . ILE C 1 190 ? 50.952 -7.135 40.432 1.00 50.30 190 ILE C C 1
ATOM 7123 O O . ILE C 1 190 ? 52.112 -6.746 40.613 1.00 48.59 190 ILE C O 1
ATOM 7128 N N . GLN C 1 191 ? 50.276 -7.855 41.324 1.00 51.88 191 GLN C N 1
ATOM 7129 C CA . GLN C 1 191 ? 50.867 -8.235 42.600 1.00 53.38 191 GLN C CA 1
ATOM 7130 C C . GLN C 1 191 ? 52.248 -8.846 42.377 1.00 52.89 191 GLN C C 1
ATOM 7131 O O . GLN C 1 191 ? 53.226 -8.414 42.985 1.00 52.42 191 GLN C O 1
ATOM 7137 N N . ASN C 1 192 ? 52.329 -9.838 41.495 1.00 53.95 192 ASN C N 1
ATOM 7138 C CA . ASN C 1 192 ? 53.605 -10.493 41.211 1.00 56.04 192 ASN C CA 1
ATOM 7139 C C . ASN C 1 192 ? 54.639 -9.498 40.714 1.00 56.63 192 ASN C C 1
ATOM 7140 O O . ASN C 1 192 ? 55.813 -9.573 41.081 1.00 56.77 192 ASN C O 1
ATOM 7145 N N . ALA C 1 193 ? 54.203 -8.569 39.870 1.00 56.86 193 ALA C N 1
ATOM 7146 C CA . ALA C 1 193 ? 55.104 -7.561 39.338 1.00 57.28 193 ALA C CA 1
ATOM 7147 C C . ALA C 1 193 ? 55.649 -6.714 40.485 1.00 57.77 193 ALA C C 1
ATOM 7148 O O . ALA C 1 193 ? 56.847 -6.453 40.556 1.00 57.14 193 ALA C O 1
ATOM 7150 N N . ILE C 1 194 ? 54.768 -6.288 41.385 1.00 58.26 194 ILE C N 1
ATOM 7151 C CA . ILE C 1 194 ? 55.195 -5.479 42.520 1.00 59.78 194 ILE C CA 1
ATOM 7152 C C . ILE C 1 194 ? 56.171 -6.244 43.407 1.00 62.09 194 ILE C C 1
ATOM 7153 O O . ILE C 1 194 ? 57.173 -5.689 43.860 1.00 62.95 194 ILE C O 1
ATOM 7158 N N . LYS C 1 195 ? 55.878 -7.520 43.648 1.00 63.76 195 LYS C N 1
ATOM 7159 C CA . LYS C 1 195 ? 56.733 -8.350 44.491 1.00 65.30 195 LYS C CA 1
ATOM 7160 C C . LYS C 1 195 ? 58.126 -8.534 43.897 1.00 64.99 195 LYS C C 1
ATOM 7161 O O . LYS C 1 195 ? 59.112 -8.607 44.629 1.00 64.70 195 LYS C O 1
ATOM 7167 N N . ASN C 1 196 ? 58.209 -8.610 42.572 1.00 64.29 196 ASN C N 1
ATOM 7168 C CA . ASN C 1 196 ? 59.498 -8.782 41.912 1.00 63.45 196 ASN C CA 1
ATOM 7169 C C . ASN C 1 196 ? 60.114 -7.463 41.470 1.00 62.47 196 ASN C C 1
ATOM 7170 O O . ASN C 1 196 ? 61.076 -7.454 40.705 1.00 61.07 196 ASN C O 1
ATOM 7175 N N . HIS C 1 197 ? 59.566 -6.351 41.950 1.00 61.34 197 HIS C N 1
ATOM 7176 C CA . HIS C 1 197 ? 60.078 -5.035 41.577 1.00 60.48 197 HIS C CA 1
ATOM 7177 C C . HIS C 1 197 ? 60.104 -4.908 40.054 1.00 57.91 197 HIS C C 1
ATOM 7178 O O . HIS C 1 197 ? 61.051 -4.366 39.483 1.00 58.29 197 HIS C O 1
ATOM 7185 N N . ASP C 1 198 ? 59.064 -5.414 39.400 1.00 54.45 198 ASP C N 1
ATOM 7186 C CA . ASP C 1 198 ? 58.984 -5.369 37.946 1.00 51.79 198 ASP C CA 1
ATOM 7187 C C . ASP C 1 198 ? 57.733 -4.608 37.503 1.00 50.27 198 ASP C C 1
ATOM 7188 O O . ASP C 1 198 ? 57.110 -3.904 38.304 1.00 49.51 198 ASP C O 1
ATOM 7193 N N . SER C 1 199 ? 57.371 -4.756 36.230 1.00 47.37 199 SER C N 1
ATOM 7194 C CA . SER C 1 199 ? 56.196 -4.084 35.671 1.00 43.91 199 SER C CA 1
ATOM 7195 C C . SER C 1 199 ? 55.666 -4.845 34.458 1.00 42.67 199 SER C C 1
ATOM 7196 O O . SER C 1 199 ? 56.403 -5.598 33.823 1.00 42.75 199 SER C O 1
ATOM 7199 N N . ILE C 1 200 ? 54.389 -4.650 34.142 1.00 40.44 200 ILE C N 1
ATOM 7200 C CA . ILE C 1 200 ? 53.778 -5.309 32.991 1.00 39.46 200 ILE C CA 1
ATOM 7201 C C . ILE C 1 200 ? 52.964 -4.344 32.145 1.00 38.40 200 ILE C C 1
ATOM 7202 O O . ILE C 1 200 ? 52.448 -3.347 32.647 1.00 39.93 200 ILE C O 1
ATOM 7207 N N . GLY C 1 201 ? 52.850 -4.658 30.859 1.00 35.58 201 GLY C N 1
ATOM 7208 C CA . GLY C 1 201 ? 52.088 -3.825 29.957 1.00 33.63 201 GLY C CA 1
ATOM 7209 C C . GLY C 1 201 ? 50.606 -4.085 30.133 1.00 33.34 201 GLY C C 1
ATOM 7210 O O . GLY C 1 201 ? 50.203 -4.977 30.888 1.00 33.08 201 GLY C O 1
ATOM 7211 N N . GLY C 1 202 ? 49.786 -3.308 29.438 1.00 29.76 202 GLY C N 1
ATOM 7212 C CA . GLY C 1 202 ? 48.354 -3.487 29.560 1.00 30.45 202 GLY C CA 1
ATOM 7213 C C . GLY C 1 202 ? 47.621 -2.798 28.434 1.00 30.33 202 GLY C C 1
ATOM 7214 O O . GLY C 1 202 ? 48.225 -2.054 27.651 1.00 30.84 202 GLY C O 1
ATOM 7215 N N . VAL C 1 203 ? 46.319 -3.043 28.346 1.00 27.94 203 VAL C N 1
ATOM 7216 C CA . VAL C 1 203 ? 45.524 -2.441 27.294 1.00 28.51 203 VAL C CA 1
ATOM 7217 C C . VAL C 1 203 ? 44.265 -1.812 27.854 1.00 28.67 203 VAL C C 1
ATOM 7218 O O . VAL C 1 203 ? 43.573 -2.403 28.687 1.00 30.87 203 VAL C O 1
ATOM 7222 N N . ALA C 1 204 ? 43.970 -0.604 27.397 1.00 27.59 204 ALA C N 1
ATOM 7223 C CA . ALA C 1 204 ? 42.777 0.088 27.852 1.00 27.93 204 ALA C CA 1
ATOM 7224 C C . ALA C 1 204 ? 41.784 0.159 26.707 1.00 27.78 204 ALA C C 1
ATOM 7225 O O . ALA C 1 204 ? 42.170 0.230 25.541 1.00 30.15 204 ALA C O 1
ATOM 7227 N N . LEU C 1 205 ? 40.504 0.112 27.045 1.00 28.40 205 LEU C N 1
ATOM 7228 C CA . LEU C 1 205 ? 39.446 0.215 26.050 1.00 27.49 205 LEU C CA 1
ATOM 7229 C C . LEU C 1 205 ? 38.693 1.501 26.345 1.00 28.16 205 LEU C C 1
ATOM 7230 O O . LEU C 1 205 ? 38.188 1.694 27.450 1.00 25.95 205 LEU C O 1
ATOM 7235 N N . ILE C 1 206 ? 38.633 2.392 25.365 1.00 27.96 206 ILE C N 1
ATOM 7236 C CA . ILE C 1 206 ? 37.920 3.642 25.550 1.00 26.88 206 ILE C CA 1
ATOM 7237 C C . ILE C 1 206 ? 36.793 3.659 24.539 1.00 27.62 206 ILE C C 1
ATOM 7238 O O . ILE C 1 206 ? 36.940 3.140 23.433 1.00 25.92 206 ILE C O 1
ATOM 7243 N N . ARG C 1 207 ? 35.663 4.242 24.921 1.00 29.33 207 ARG C N 1
ATOM 7244 C CA . ARG C 1 207 ? 34.533 4.333 24.010 1.00 30.29 207 ARG C CA 1
ATOM 7245 C C . ARG C 1 207 ? 33.682 5.542 24.337 1.00 30.93 207 ARG C C 1
ATOM 7246 O O . ARG C 1 207 ? 33.720 6.071 25.451 1.00 29.54 207 ARG C O 1
ATOM 7254 N N . ALA C 1 208 ? 32.911 5.965 23.346 1.00 31.95 208 ALA C N 1
ATOM 7255 C CA . ALA C 1 208 ? 32.002 7.086 23.481 1.00 32.52 208 ALA C CA 1
ATOM 7256 C C . ALA C 1 208 ? 30.672 6.596 22.921 1.00 33.18 208 ALA C C 1
ATOM 7257 O O . ALA C 1 208 ? 30.637 5.903 21.900 1.00 33.17 208 ALA C O 1
ATOM 7259 N N . ARG C 1 209 ? 29.583 6.943 23.594 1.00 32.17 209 ARG C N 1
ATOM 7260 C CA . ARG C 1 209 ? 28.255 6.530 23.160 1.00 34.53 209 ARG C CA 1
ATOM 7261 C C . ARG C 1 209 ? 27.250 7.625 23.493 1.00 36.35 209 ARG C C 1
ATOM 7262 O O . ARG C 1 209 ? 27.558 8.546 24.252 1.00 35.03 209 ARG C O 1
ATOM 7270 N N . SER C 1 210 ? 26.053 7.526 22.924 1.00 40.10 210 SER C N 1
ATOM 7271 C CA . SER C 1 210 ? 25.020 8.510 23.194 1.00 45.67 210 SER C CA 1
ATOM 7272 C C . SER C 1 210 ? 24.411 8.143 24.534 1.00 50.28 210 SER C C 1
ATOM 7273 O O . SER C 1 210 ? 24.069 6.988 24.764 1.00 51.39 210 SER C O 1
ATOM 7276 N N . ILE C 1 211 ? 24.296 9.128 25.419 1.00 57.14 211 ILE C N 1
ATOM 7277 C CA . ILE C 1 211 ? 23.746 8.909 26.751 1.00 63.24 211 ILE C CA 1
ATOM 7278 C C . ILE C 1 211 ? 22.370 8.259 26.706 1.00 67.65 211 ILE C C 1
ATOM 7279 O O . ILE C 1 211 ? 22.093 7.352 27.493 1.00 68.94 211 ILE C O 1
ATOM 7284 N N . LYS C 1 212 ? 21.511 8.709 25.793 1.00 72.12 212 LYS C N 1
ATOM 7285 C CA . LYS C 1 212 ? 20.174 8.131 25.681 1.00 78.69 212 LYS C CA 1
ATOM 7286 C C . LYS C 1 212 ? 20.250 6.630 25.405 1.00 81.88 212 LYS C C 1
ATOM 7287 O O . LYS C 1 212 ? 20.834 6.208 24.404 1.00 82.60 212 LYS C O 1
ATOM 7293 N N . THR C 1 213 ? 19.655 5.832 26.290 1.00 85.50 213 THR C N 1
ATOM 7294 C CA . THR C 1 213 ? 19.656 4.377 26.141 1.00 89.12 213 THR C CA 1
ATOM 7295 C C . THR C 1 213 ? 19.184 3.987 24.739 1.00 89.64 213 THR C C 1
ATOM 7296 O O . THR C 1 213 ? 18.074 4.336 24.324 1.00 90.00 213 THR C O 1
ATOM 7300 N N . ASN C 1 214 ? 20.036 3.261 24.018 1.00 89.73 214 ASN C N 1
ATOM 7301 C CA . ASN C 1 214 ? 19.732 2.837 22.65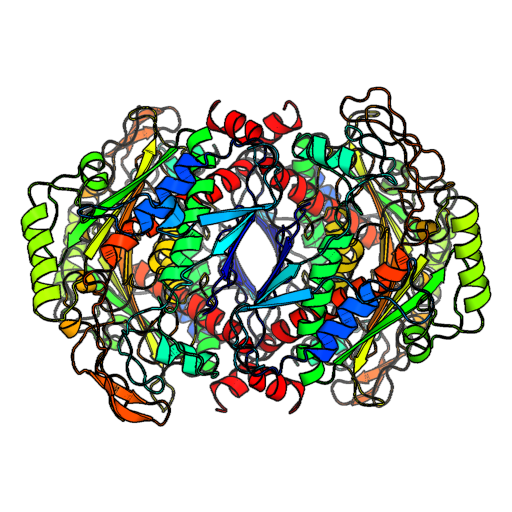5 1.00 89.05 214 ASN C CA 1
ATOM 7302 C C . ASN C 1 214 ? 19.580 4.075 21.780 1.00 85.86 214 ASN C C 1
ATOM 7303 O O . ASN C 1 214 ? 18.483 4.391 21.308 1.00 86.74 214 ASN C O 1
ATOM 7308 N N . GLN C 1 215 ? 20.690 4.780 21.577 1.00 81.29 215 GLN C N 1
ATOM 7309 C CA . GLN C 1 215 ? 20.678 5.981 20.761 1.00 74.48 215 GLN C CA 1
ATOM 7310 C C . GLN C 1 215 ? 21.969 6.101 19.956 1.00 69.31 215 GLN C C 1
ATOM 7311 O O . GLN C 1 215 ? 22.996 5.534 20.328 1.00 67.43 215 GLN C O 1
ATOM 7317 N N . LYS C 1 216 ? 21.905 6.836 18.849 1.00 63.52 216 LYS C N 1
ATOM 7318 C CA . LYS C 1 216 ? 23.057 7.014 17.969 1.00 57.65 216 LYS C CA 1
ATOM 7319 C C . LYS C 1 216 ? 23.810 8.310 18.237 1.00 53.26 216 LYS C C 1
ATOM 7320 O O . LYS C 1 216 ? 23.223 9.297 18.675 1.00 53.15 216 LYS C O 1
ATOM 7326 N N . LEU C 1 217 ? 25.114 8.296 17.971 1.00 47.42 217 LEU C N 1
ATOM 7327 C CA . LEU C 1 217 ? 25.964 9.477 18.150 1.00 41.24 217 LEU C CA 1
ATOM 7328 C C . LEU C 1 217 ? 25.826 10.359 16.916 1.00 38.12 217 LEU C C 1
ATOM 7329 O O . LEU C 1 217 ? 25.382 9.896 15.864 1.00 38.48 217 LEU C O 1
ATOM 7334 N N . PRO C 1 218 ? 26.198 11.644 17.027 1.00 35.22 218 PRO C N 1
ATOM 7335 C CA . PRO C 1 218 ? 26.094 12.523 15.859 1.00 34.40 218 PRO C CA 1
ATOM 7336 C C . PRO C 1 218 ? 26.880 11.894 14.704 1.00 32.28 218 PRO C C 1
ATOM 7337 O O . PRO C 1 218 ? 27.951 11.332 14.912 1.00 32.81 218 PRO C O 1
ATOM 7341 N N . ILE C 1 219 ? 26.348 11.987 13.495 1.00 33.01 219 ILE C N 1
ATOM 7342 C CA . ILE C 1 219 ? 27.006 11.423 12.319 1.00 32.82 219 ILE C CA 1
ATOM 7343 C C . ILE C 1 219 ? 27.736 12.520 11.547 1.00 33.76 219 ILE C C 1
ATOM 7344 O O . ILE C 1 219 ? 27.138 13.538 11.196 1.00 34.51 219 ILE C O 1
ATOM 7349 N N . GLY C 1 220 ? 29.022 12.310 11.281 1.00 33.35 220 GLY C N 1
ATOM 7350 C CA . GLY C 1 220 ? 29.783 13.294 10.538 1.00 31.88 220 GLY C CA 1
ATOM 7351 C C . GLY C 1 220 ? 30.878 13.986 11.329 1.00 32.92 220 GLY C C 1
ATOM 7352 O O . GLY C 1 220 ? 31.603 14.814 10.781 1.00 33.43 220 GLY C O 1
ATOM 7353 N N . LEU C 1 221 ? 31.001 13.675 12.616 1.00 32.67 221 LEU C N 1
ATOM 7354 C CA . LEU C 1 221 ? 32.046 14.290 13.426 1.00 32.31 221 LEU C CA 1
ATOM 7355 C C . LEU C 1 221 ? 33.378 13.894 12.792 1.00 32.56 221 LEU C C 1
ATOM 7356 O O . LEU C 1 221 ? 33.610 12.720 12.509 1.00 33.87 221 LEU C O 1
ATOM 7361 N N . GLY C 1 222 ? 34.241 14.881 12.564 1.00 29.98 222 GLY C N 1
ATOM 7362 C CA . GLY C 1 222 ? 35.523 14.634 11.920 1.00 29.42 222 GLY C CA 1
ATOM 7363 C C . GLY C 1 222 ? 35.650 15.708 10.851 1.00 29.30 222 GLY C C 1
ATOM 7364 O O . GLY C 1 222 ? 34.662 16.027 10.196 1.00 24.88 222 GLY C O 1
ATOM 7365 N N . GLN C 1 223 ? 36.845 16.260 10.658 1.00 30.37 223 GLN C N 1
ATOM 7366 C CA . GLN C 1 223 ? 37.014 17.338 9.692 1.00 33.86 223 GLN C CA 1
ATOM 7367 C C . GLN C 1 223 ? 37.955 17.138 8.514 1.00 35.52 223 GLN C C 1
ATOM 7368 O O . GLN C 1 223 ? 39.169 17.041 8.682 1.00 37.46 223 GLN C O 1
ATOM 7374 N N . GLY C 1 224 ? 37.375 17.123 7.317 1.00 38.13 224 GLY C N 1
ATOM 7375 C CA . GLY C 1 224 ? 38.154 16.996 6.097 1.00 36.00 224 GLY C CA 1
ATOM 7376 C C . GLY C 1 224 ? 39.045 15.783 6.031 1.00 37.34 224 GLY C C 1
ATOM 7377 O O . GLY C 1 224 ? 38.833 14.803 6.751 1.00 38.43 224 GLY C O 1
ATOM 7378 N N . LEU C 1 225 ? 40.052 15.859 5.168 1.00 36.55 225 LEU C N 1
ATOM 7379 C CA . LEU C 1 225 ? 40.983 14.755 4.966 1.00 35.13 225 LEU C CA 1
ATOM 7380 C C . LEU C 1 225 ? 42.116 14.694 5.977 1.00 33.11 225 LEU C C 1
ATOM 7381 O O . LEU C 1 225 ? 42.605 13.614 6.296 1.00 31.08 225 LEU C O 1
ATOM 7386 N N . TYR C 1 226 ? 42.542 15.847 6.482 1.00 32.61 226 TYR C N 1
ATOM 7387 C CA . TYR C 1 226 ? 43.651 15.858 7.425 1.00 31.90 226 TYR C CA 1
ATOM 7388 C C . TYR C 1 226 ? 43.341 16.113 8.899 1.00 30.66 226 TYR C C 1
ATOM 7389 O O . TYR C 1 226 ? 44.241 16.367 9.689 1.00 32.45 226 TYR C O 1
ATOM 7398 N N . ALA C 1 227 ? 42.068 16.027 9.266 1.00 28.66 227 ALA C N 1
ATOM 7399 C CA . ALA C 1 227 ? 41.662 16.186 10.660 1.00 27.44 227 ALA C CA 1
ATOM 7400 C C . ALA C 1 227 ? 40.540 15.182 10.920 1.00 27.50 227 ALA C C 1
ATOM 7401 O O . ALA C 1 227 ? 39.546 15.485 11.585 1.00 26.43 227 ALA C O 1
ATOM 7403 N N . LYS C 1 228 ? 40.704 13.979 10.375 1.00 26.08 228 LYS C N 1
ATOM 7404 C CA . LYS C 1 228 ? 39.710 12.933 10.549 1.00 27.28 228 LYS C CA 1
ATOM 7405 C C . LYS C 1 228 ? 39.627 12.550 12.017 1.00 27.35 228 LYS C C 1
ATOM 7406 O O . LYS C 1 228 ? 40.612 12.662 12.755 1.00 29.15 228 LYS C O 1
ATOM 7412 N N . LEU C 1 229 ? 38.450 12.096 12.436 1.00 27.73 229 LEU C N 1
ATOM 7413 C CA . LEU C 1 229 ? 38.215 11.709 13.821 1.00 27.73 229 LEU C CA 1
ATOM 7414 C C . LEU C 1 229 ? 39.183 10.650 14.337 1.00 28.13 229 LEU C C 1
ATOM 7415 O O . LEU C 1 229 ? 39.759 10.809 15.417 1.00 30.49 229 LEU C O 1
ATOM 7420 N N . ASP C 1 230 ? 39.358 9.564 13.590 1.00 27.32 230 ASP C N 1
ATOM 7421 C CA . ASP C 1 230 ? 40.272 8.516 14.045 1.00 27.73 230 ASP C CA 1
ATOM 7422 C C . ASP C 1 230 ? 41.715 9.002 14.039 1.00 25.13 230 ASP C C 1
ATOM 7423 O O . ASP C 1 230 ? 42.485 8.677 14.944 1.00 21.73 230 ASP C O 1
ATOM 7428 N N . ALA C 1 231 ? 42.077 9.785 13.026 1.00 24.82 231 ALA C N 1
ATOM 7429 C CA . ALA C 1 231 ? 43.431 10.326 12.939 1.00 25.35 231 ALA C CA 1
ATOM 7430 C C . ALA C 1 231 ? 43.731 11.160 14.185 1.00 25.60 231 ALA C C 1
ATOM 7431 O O . ALA C 1 231 ? 44.815 11.060 14.759 1.00 27.42 231 ALA C O 1
ATOM 7433 N N . LYS C 1 232 ? 42.762 11.972 14.603 1.00 27.26 232 LYS C N 1
ATOM 7434 C CA . LYS C 1 232 ? 42.923 12.827 15.780 1.00 28.06 232 LYS C CA 1
ATOM 7435 C C . LYS C 1 232 ? 42.869 12.053 17.093 1.00 29.40 232 LYS C C 1
ATOM 7436 O O . LYS C 1 232 ? 43.544 12.416 18.059 1.00 28.62 232 LYS C O 1
ATOM 7442 N N . ILE C 1 233 ? 42.059 10.996 17.145 1.00 30.05 233 ILE C N 1
ATOM 7443 C CA . ILE C 1 233 ? 42.006 10.174 18.355 1.00 28.39 233 ILE C CA 1
ATOM 7444 C C . ILE C 1 233 ? 43.367 9.484 18.462 1.00 27.72 233 ILE C C 1
ATOM 7445 O O . ILE C 1 233 ? 43.958 9.405 19.536 1.00 28.31 233 ILE C O 1
ATOM 7450 N N . ALA C 1 234 ? 43.862 8.998 17.330 1.00 25.79 234 ALA C N 1
ATOM 7451 C CA . ALA C 1 234 ? 45.150 8.314 17.290 1.00 28.12 234 ALA C CA 1
ATOM 7452 C C . ALA C 1 234 ? 46.272 9.214 17.796 1.00 27.63 234 ALA C C 1
ATOM 7453 O O . ALA C 1 234 ? 47.161 8.769 18.522 1.00 25.78 234 ALA C O 1
ATOM 7455 N N . GLU C 1 235 ? 46.214 10.482 17.401 1.00 27.87 235 GLU C N 1
ATOM 7456 C CA . GLU C 1 235 ? 47.212 11.471 17.782 1.00 28.74 235 GLU C CA 1
ATOM 7457 C C . GLU C 1 235 ? 47.250 11.710 19.288 1.00 27.87 235 GLU C C 1
ATOM 7458 O O . GLU C 1 235 ? 48.318 11.771 19.893 1.00 28.96 235 GLU C O 1
ATOM 7464 N N . ALA C 1 236 ? 46.080 11.853 19.889 1.00 27.24 236 ALA C N 1
ATOM 7465 C CA . ALA C 1 236 ? 46.002 12.095 21.320 1.00 27.85 236 ALA C CA 1
ATOM 7466 C C . ALA C 1 236 ? 46.542 10.908 22.104 1.00 29.11 236 ALA C C 1
ATOM 7467 O O . ALA C 1 236 ? 47.430 11.061 22.943 1.00 29.95 236 ALA C O 1
ATOM 7469 N N . MET C 1 237 ? 46.010 9.722 21.820 1.00 29.47 237 MET C N 1
ATOM 7470 C CA . MET C 1 237 ? 46.424 8.510 22.528 1.00 30.25 237 MET C CA 1
ATOM 7471 C C . MET C 1 237 ? 47.912 8.174 22.406 1.00 31.17 237 MET C C 1
ATOM 7472 O O . MET C 1 237 ? 48.603 8.002 23.420 1.00 29.29 237 MET C O 1
ATOM 7477 N N . MET C 1 238 ? 48.403 8.074 21.172 1.00 30.78 238 MET C N 1
ATOM 7478 C CA . MET C 1 238 ? 49.805 7.722 20.945 1.00 31.18 238 MET C CA 1
ATOM 7479 C C . MET C 1 238 ? 50.741 8.718 21.621 1.00 31.38 238 MET C C 1
ATOM 7480 O O . MET C 1 238 ? 51.886 8.390 21.932 1.00 33.07 238 MET C O 1
ATOM 7485 N N . GLY C 1 239 ? 50.246 9.929 21.849 1.00 30.26 239 GLY C N 1
ATOM 7486 C CA . GLY C 1 239 ? 51.053 10.943 22.494 1.00 32.74 239 GLY C CA 1
ATOM 7487 C C . GLY C 1 239 ? 51.187 10.734 23.996 1.00 34.90 239 GLY C C 1
ATOM 7488 O O . GLY C 1 239 ? 51.953 11.433 24.661 1.00 36.32 239 GLY C O 1
ATOM 7489 N N . LEU C 1 240 ? 50.433 9.792 24.551 1.00 34.27 240 LEU C N 1
ATOM 7490 C CA . LEU C 1 240 ? 50.538 9.526 25.978 1.00 35.77 240 LEU C CA 1
ATOM 7491 C C . LEU C 1 240 ? 51.792 8.658 26.126 1.00 34.75 240 LEU C C 1
ATOM 7492 O O . LEU C 1 240 ? 51.983 7.704 25.371 1.00 34.68 240 LEU C O 1
ATOM 7497 N N . ASN C 1 241 ? 52.655 8.991 27.076 1.00 32.17 241 ASN C N 1
ATOM 7498 C CA . ASN C 1 241 ? 53.883 8.225 27.256 1.00 33.88 241 ASN C CA 1
ATOM 7499 C C . ASN C 1 241 ? 53.613 6.762 27.628 1.00 32.76 241 ASN C C 1
ATOM 7500 O O . ASN C 1 241 ? 52.803 6.472 28.505 1.00 30.93 241 ASN C O 1
ATOM 7505 N N . GLY C 1 242 ? 54.305 5.848 26.953 1.00 32.11 242 GLY C N 1
ATOM 7506 C CA . GLY C 1 242 ? 54.121 4.433 27.211 1.00 31.03 242 GLY C CA 1
ATOM 7507 C C . GLY C 1 242 ? 53.255 3.760 26.154 1.00 32.20 242 GLY C C 1
ATOM 7508 O O . GLY C 1 242 ? 53.318 2.547 25.966 1.00 32.22 242 GLY C O 1
ATOM 7509 N N . VAL C 1 243 ? 52.434 4.546 25.464 1.00 31.90 243 VAL C N 1
ATOM 7510 C CA . VAL C 1 243 ? 51.559 4.008 24.429 1.00 29.95 243 VAL C CA 1
ATOM 7511 C C . VAL C 1 243 ? 52.382 3.679 23.187 1.00 28.87 243 VAL C C 1
ATOM 7512 O O . VAL C 1 243 ? 53.138 4.519 22.706 1.00 29.07 243 VAL C O 1
ATOM 7516 N N . LYS C 1 244 ? 52.245 2.453 22.682 1.00 28.20 244 LYS C N 1
ATOM 7517 C CA . LYS C 1 244 ? 52.999 2.013 21.507 1.00 28.80 244 LYS C CA 1
ATOM 7518 C C . LYS C 1 244 ? 52.115 1.610 20.324 1.00 28.77 244 LYS C C 1
ATOM 7519 O O . LYS C 1 244 ? 52.618 1.339 19.230 1.00 31.07 244 LYS C O 1
ATOM 7525 N N . ALA C 1 245 ? 50.806 1.565 20.545 1.00 26.24 245 ALA C N 1
ATOM 7526 C CA . ALA C 1 245 ? 49.866 1.209 19.488 1.00 26.92 245 ALA C CA 1
ATOM 7527 C C . ALA C 1 245 ? 48.461 1.686 19.839 1.00 27.38 245 ALA C C 1
ATOM 7528 O O . ALA C 1 245 ? 48.095 1.756 21.014 1.00 27.84 245 ALA C O 1
ATOM 7530 N N . VAL C 1 246 ? 47.687 2.028 18.813 1.00 25.85 246 VAL C N 1
ATOM 7531 C CA . VAL C 1 246 ? 46.312 2.489 18.990 1.00 26.31 246 VAL C CA 1
ATOM 7532 C C . VAL C 1 246 ? 45.435 1.756 17.984 1.00 26.02 246 VAL C C 1
ATOM 7533 O O . VAL C 1 246 ? 45.794 1.622 16.818 1.00 24.70 246 VAL C O 1
ATOM 7537 N N . GLU C 1 247 ? 44.282 1.286 18.443 1.00 28.29 247 GLU C N 1
ATOM 7538 C CA . GLU C 1 247 ? 43.358 0.548 17.591 1.00 28.18 247 GLU C CA 1
ATOM 7539 C C . GLU C 1 247 ? 41.974 1.173 17.532 1.00 29.30 247 GLU C C 1
ATOM 7540 O O . GLU C 1 247 ? 41.447 1.627 18.546 1.00 30.55 247 GLU C O 1
ATOM 7546 N N . ILE C 1 248 ? 41.384 1.195 16.344 1.00 28.84 248 ILE C N 1
ATOM 7547 C CA . ILE C 1 248 ? 40.038 1.727 16.193 1.00 30.36 248 ILE C CA 1
ATOM 7548 C C . ILE C 1 248 ? 39.172 0.566 15.735 1.00 30.03 248 ILE C C 1
ATOM 7549 O O . ILE C 1 248 ? 39.509 -0.120 14.775 1.00 30.83 248 ILE C O 1
ATOM 7554 N N . GLY C 1 249 ? 38.056 0.347 16.419 1.00 31.49 249 GLY C N 1
ATOM 7555 C CA . GLY C 1 249 ? 37.180 -0.750 16.056 1.00 31.10 249 GLY C CA 1
ATOM 7556 C C . GLY C 1 249 ? 37.923 -2.074 16.080 1.00 31.42 249 GLY C C 1
ATOM 7557 O O . GLY C 1 249 ? 38.687 -2.346 17.007 1.00 30.73 249 GLY C O 1
ATOM 7558 N N . LYS C 1 250 ? 37.704 -2.890 15.051 1.00 32.77 250 LYS C N 1
ATOM 7559 C CA . LYS C 1 250 ? 38.338 -4.200 14.934 1.00 33.51 250 LYS C CA 1
ATOM 7560 C C . LYS C 1 250 ? 39.873 -4.112 15.032 1.00 34.63 250 LYS C C 1
ATOM 7561 O O . LYS C 1 250 ? 40.552 -5.115 15.280 1.00 36.52 250 LYS C O 1
ATOM 7567 N N . GLY C 1 251 ? 40.412 -2.910 14.832 1.00 33.93 251 GLY C N 1
ATOM 7568 C CA . GLY C 1 251 ? 41.843 -2.689 14.946 1.00 31.96 251 GLY C CA 1
ATOM 7569 C C . GLY C 1 251 ? 42.763 -3.625 14.189 1.00 31.66 251 GLY C C 1
ATOM 7570 O O . GLY C 1 251 ? 42.579 -3.850 12.997 1.00 29.72 251 GLY C O 1
ATOM 7571 N N . VAL C 1 252 ? 43.771 -4.154 14.884 1.00 33.06 252 VAL C N 1
ATOM 7572 C CA . VAL C 1 252 ? 44.741 -5.067 14.279 1.00 34.95 252 VAL C CA 1
ATOM 7573 C C . VAL C 1 252 ? 44.104 -6.351 13.758 1.00 35.39 252 VAL C C 1
ATOM 7574 O O . VAL C 1 252 ? 44.717 -7.085 12.985 1.00 39.34 252 VAL C O 1
ATOM 7578 N N . GLU C 1 253 ? 42.878 -6.630 14.177 1.00 35.83 253 GLU C N 1
ATOM 7579 C CA . GLU C 1 253 ? 42.191 -7.831 13.712 1.00 36.60 253 GLU C CA 1
ATOM 7580 C C . GLU C 1 253 ? 41.629 -7.618 12.309 1.00 35.98 253 GLU C C 1
ATOM 7581 O O . GLU C 1 253 ? 41.302 -8.575 11.605 1.00 33.21 253 GLU C O 1
ATOM 7587 N N . SER C 1 254 ? 41.534 -6.353 11.908 1.00 35.23 254 SER C N 1
ATOM 7588 C CA . SER C 1 254 ? 41.005 -5.996 10.598 1.00 34.32 254 SER C CA 1
ATOM 7589 C C . SER C 1 254 ? 41.833 -6.536 9.435 1.00 33.66 254 SER C C 1
ATOM 7590 O O . SER C 1 254 ? 41.286 -6.974 8.429 1.00 33.41 254 SER C O 1
ATOM 7593 N N . SER C 1 255 ? 43.152 -6.498 9.575 1.00 34.40 255 SER C N 1
ATOM 7594 C CA . SER C 1 255 ? 44.044 -6.967 8.521 1.00 34.89 255 SER C CA 1
ATOM 7595 C C . SER C 1 255 ? 43.966 -8.480 8.303 1.00 35.90 255 SER C C 1
ATOM 7596 O O . SER C 1 255 ? 44.576 -9.009 7.374 1.00 35.44 255 SER C O 1
ATOM 7599 N N . LEU C 1 256 ? 43.213 -9.170 9.155 1.00 36.56 256 LEU C N 1
ATOM 7600 C CA . LEU C 1 256 ? 43.059 -10.620 9.040 1.00 39.28 256 LEU C CA 1
ATOM 7601 C C . LEU C 1 256 ? 41.649 -10.991 8.585 1.00 39.50 256 LEU C C 1
ATOM 7602 O O . LEU C 1 256 ? 41.275 -12.163 8.584 1.00 41.72 256 LEU C O 1
ATOM 7607 N N . LEU C 1 257 ? 40.864 -9.994 8.207 1.00 37.48 257 LEU C N 1
ATOM 7608 C CA . LEU C 1 257 ? 39.505 -10.248 7.761 1.00 36.55 257 LEU C CA 1
ATOM 7609 C C . LEU C 1 257 ? 39.356 -10.048 6.259 1.00 36.67 257 LEU C C 1
ATOM 7610 O O . LEU C 1 257 ? 40.197 -9.420 5.612 1.00 34.70 257 LEU C O 1
ATOM 7615 N N . LYS C 1 258 ? 38.281 -10.600 5.710 1.00 36.90 258 LYS C N 1
ATOM 7616 C CA . LYS C 1 258 ? 37.987 -10.453 4.295 1.00 37.24 258 LYS C CA 1
ATOM 7617 C C . LYS C 1 258 ? 36.855 -9.443 4.205 1.00 36.59 258 LYS C C 1
ATOM 7618 O O . LYS C 1 258 ? 36.052 -9.320 5.132 1.00 34.94 258 LYS C O 1
ATOM 7624 N N . GLY C 1 259 ? 36.793 -8.723 3.092 1.00 36.04 259 GLY C N 1
ATOM 7625 C CA . GLY C 1 259 ? 35.753 -7.728 2.916 1.00 36.71 259 GLY C CA 1
ATOM 7626 C C . GLY C 1 259 ? 34.377 -8.227 3.302 1.00 38.50 259 GLY C C 1
ATOM 7627 O O . GLY C 1 259 ? 33.658 -7.558 4.044 1.00 38.61 259 GLY C O 1
ATOM 7628 N N . SER C 1 260 ? 34.018 -9.409 2.807 1.00 41.14 260 SER C N 1
ATOM 7629 C CA . SER C 1 260 ? 32.716 -10.012 3.076 1.00 42.20 260 SER C CA 1
ATOM 7630 C C . SER C 1 260 ? 32.485 -10.294 4.553 1.00 43.46 260 SER C C 1
ATOM 7631 O O . SER C 1 260 ? 31.356 -10.549 4.975 1.00 44.75 260 SER C O 1
ATOM 7634 N N . GLU C 1 261 ? 33.556 -10.253 5.336 1.00 44.78 261 GLU C N 1
ATOM 7635 C CA . GLU C 1 261 ? 33.470 -10.505 6.771 1.00 46.32 261 GLU C CA 1
ATOM 7636 C C . GLU C 1 261 ? 33.536 -9.202 7.563 1.00 47.02 261 GLU C C 1
ATOM 7637 O O . GLU C 1 261 ? 32.833 -9.032 8.562 1.00 47.88 261 GLU C O 1
ATOM 7643 N N . TYR C 1 262 ? 34.388 -8.290 7.104 1.00 47.18 262 TYR C N 1
ATOM 7644 C CA . TYR C 1 262 ? 34.584 -7.000 7.756 1.00 47.60 262 TYR C CA 1
ATOM 7645 C C . TYR C 1 262 ? 33.474 -5.981 7.498 1.00 46.89 262 TYR C C 1
ATOM 7646 O O . TYR C 1 262 ? 32.898 -5.446 8.438 1.00 45.90 262 TYR C O 1
ATOM 7655 N N . ASN C 1 263 ? 33.191 -5.707 6.229 1.00 48.81 263 ASN C N 1
ATOM 7656 C CA . ASN C 1 263 ? 32.158 -4.741 5.849 1.00 50.79 263 ASN C CA 1
ATOM 7657 C C . ASN C 1 263 ? 30.921 -4.760 6.750 1.00 53.06 263 ASN C C 1
ATOM 7658 O O . ASN C 1 263 ? 30.300 -5.808 6.952 1.00 53.45 263 ASN C O 1
ATOM 7663 N N . ASP C 1 264 ? 30.569 -3.595 7.290 1.00 54.19 264 ASP C N 1
ATOM 7664 C CA . ASP C 1 264 ? 29.397 -3.476 8.152 1.00 56.34 264 ASP C CA 1
ATOM 7665 C C . ASP C 1 264 ? 28.161 -3.223 7.298 1.00 59.25 264 ASP C C 1
ATOM 7666 O O . ASP C 1 264 ? 28.074 -2.211 6.598 1.00 59.95 264 ASP C O 1
ATOM 7671 N N . LEU C 1 265 ? 27.211 -4.150 7.354 1.00 63.08 265 LEU C N 1
ATOM 7672 C CA . LEU C 1 265 ? 25.977 -4.023 6.591 1.00 66.72 265 LEU C CA 1
ATOM 7673 C C . LEU C 1 265 ? 24.999 -3.139 7.359 1.00 69.56 265 LEU C C 1
ATOM 7674 O O . LEU C 1 265 ? 25.098 -3.003 8.580 1.00 68.60 265 LEU C O 1
ATOM 7679 N N . MET C 1 266 ? 24.056 -2.537 6.643 1.00 73.52 266 MET C N 1
ATOM 7680 C CA . MET C 1 266 ? 23.078 -1.662 7.272 1.00 78.45 266 MET C CA 1
ATOM 7681 C C . MET C 1 266 ? 21.675 -2.259 7.327 1.00 82.75 266 MET C C 1
ATOM 7682 O O . MET C 1 266 ? 21.228 -2.919 6.389 1.00 83.08 266 MET C O 1
ATOM 7687 N N . ASP C 1 267 ? 20.991 -2.014 8.443 1.00 87.63 267 ASP C N 1
ATOM 7688 C CA . ASP C 1 267 ? 19.641 -2.522 8.678 1.00 92.22 267 ASP C CA 1
ATOM 7689 C C . ASP C 1 267 ? 18.585 -1.448 8.400 1.00 94.47 267 ASP C C 1
ATOM 7690 O O . ASP C 1 267 ? 18.817 -0.530 7.612 1.00 94.64 267 ASP C O 1
ATOM 7695 N N . GLN C 1 268 ? 17.429 -1.564 9.050 1.00 96.65 268 GLN C N 1
ATOM 7696 C CA . GLN C 1 268 ? 16.350 -0.596 8.869 1.00 98.91 268 GLN C CA 1
ATOM 7697 C C . GLN C 1 268 ? 16.720 0.753 9.470 1.00 98.60 268 GLN C C 1
ATOM 7698 O O . GLN C 1 268 ? 16.372 1.800 8.923 1.00 98.99 268 GLN C O 1
ATOM 7704 N N . LYS C 1 269 ? 17.420 0.721 10.600 1.00 98.18 269 LYS C N 1
ATOM 7705 C CA . LYS C 1 269 ? 17.856 1.940 11.275 1.00 96.98 269 LYS C CA 1
ATOM 7706 C C . LYS C 1 269 ? 19.144 1.711 12.062 1.00 94.18 269 LYS C C 1
ATOM 7707 O O . LYS C 1 269 ? 19.126 1.600 13.289 1.00 94.05 269 LYS C O 1
ATOM 7713 N N . GLY C 1 270 ? 20.261 1.642 11.344 1.00 90.45 270 GLY C N 1
ATOM 7714 C CA . GLY C 1 270 ? 21.545 1.429 11.987 1.00 85.57 270 GLY C CA 1
ATOM 7715 C C . GLY C 1 270 ? 22.366 0.350 11.307 1.00 81.44 270 GLY C C 1
ATOM 7716 O O . GLY C 1 270 ? 21.894 -0.314 10.382 1.00 80.63 270 GLY C O 1
ATOM 7717 N N . PHE C 1 271 ? 23.601 0.177 11.767 1.00 77.09 271 PHE C N 1
ATOM 7718 C CA . PHE C 1 271 ? 24.494 -0.830 11.207 1.00 72.96 271 PHE C CA 1
ATOM 7719 C C . PHE C 1 271 ? 24.314 -2.164 11.927 1.00 70.92 271 PHE C C 1
ATOM 7720 O O . PHE C 1 271 ? 24.126 -2.202 13.141 1.00 71.69 271 PHE C O 1
ATOM 7728 N N . LEU C 1 272 ? 24.372 -3.255 11.172 1.00 68.37 272 LEU C N 1
ATOM 7729 C CA . LEU C 1 272 ? 24.210 -4.587 11.746 1.00 66.11 272 LEU C CA 1
ATOM 7730 C C . LEU C 1 272 ? 25.436 -5.003 12.563 1.00 63.92 272 LEU C C 1
ATOM 7731 O O . LEU C 1 272 ? 25.395 -5.991 13.299 1.00 65.52 272 LEU C O 1
ATOM 7736 N N . SER C 1 273 ? 26.522 -4.244 12.429 1.00 59.53 273 SER C N 1
ATOM 7737 C CA . SER C 1 273 ? 27.760 -4.513 13.159 1.00 54.09 273 SER C CA 1
ATOM 7738 C C . SER C 1 273 ? 28.604 -3.240 13.225 1.00 51.81 273 SER C C 1
ATOM 7739 O O . SER C 1 273 ? 28.380 -2.298 12.457 1.00 51.11 273 SER C O 1
ATOM 7742 N N . ASN C 1 274 ? 29.574 -3.214 14.136 1.00 47.94 274 ASN C N 1
ATOM 7743 C CA . ASN C 1 274 ? 30.421 -2.036 14.299 1.00 44.56 274 ASN C CA 1
ATOM 7744 C C . ASN C 1 274 ? 31.910 -2.362 14.322 1.00 43.61 274 ASN C C 1
ATOM 7745 O O . ASN C 1 274 ? 32.617 -2.052 15.284 1.00 42.09 274 ASN C O 1
ATOM 7750 N N . ARG C 1 275 ? 32.382 -2.993 13.254 1.00 41.50 275 ARG C N 1
ATOM 7751 C CA . ARG C 1 275 ? 33.786 -3.344 13.156 1.00 41.37 275 ARG C CA 1
ATOM 7752 C C . ARG C 1 275 ? 34.601 -2.074 12.878 1.00 39.59 275 ARG C C 1
ATOM 7753 O O . ARG C 1 275 ? 35.808 -2.040 13.104 1.00 36.59 275 ARG C O 1
ATOM 7761 N N . SER C 1 276 ? 33.920 -1.034 12.400 1.00 37.26 276 SER C N 1
ATOM 7762 C CA . SER C 1 276 ? 34.551 0.246 12.096 1.00 36.93 276 SER C CA 1
ATOM 7763 C C . SER C 1 276 ? 34.917 1.004 13.371 1.00 35.86 276 SER C C 1
ATOM 7764 O O . SER C 1 276 ? 35.746 1.910 13.346 1.00 34.29 276 SER C O 1
ATOM 7767 N N . GLY C 1 277 ? 34.292 0.629 14.481 1.00 34.01 277 GLY C N 1
ATOM 7768 C CA . GLY C 1 277 ? 34.566 1.295 15.739 1.00 33.45 277 GLY C CA 1
ATOM 7769 C C . GLY C 1 277 ? 33.984 2.694 15.789 1.00 32.50 277 GLY C C 1
ATOM 7770 O O . GLY C 1 277 ? 34.530 3.576 16.450 1.00 33.12 277 GLY C O 1
ATOM 7771 N N . GLY C 1 278 ? 32.884 2.901 15.072 1.00 32.45 278 GLY C N 1
ATOM 7772 C CA . GLY C 1 278 ? 32.229 4.196 15.059 1.00 31.99 278 GLY C CA 1
ATOM 7773 C C . GLY C 1 278 ? 32.801 5.203 14.081 1.00 32.95 278 GLY C C 1
ATOM 7774 O O . GLY C 1 278 ? 32.258 6.294 13.930 1.00 33.34 278 GLY C O 1
ATOM 7775 N N . VAL C 1 279 ? 33.893 4.850 13.411 1.00 31.91 279 VAL C N 1
ATOM 7776 C CA . VAL C 1 279 ? 34.504 5.765 12.457 1.00 30.59 279 VAL C CA 1
ATOM 7777 C C . VAL C 1 279 ? 34.578 5.151 11.064 1.00 29.90 279 VAL C C 1
ATOM 7778 O O . VAL C 1 279 ? 35.244 4.142 10.853 1.00 30.25 279 VAL C O 1
ATOM 7782 N N . LEU C 1 280 ? 33.885 5.777 10.118 1.00 30.14 280 LEU C N 1
ATOM 7783 C CA . LEU C 1 280 ? 33.843 5.320 8.734 1.00 30.12 280 LEU C CA 1
ATOM 7784 C C . LEU C 1 280 ? 34.219 6.495 7.835 1.00 30.99 280 LEU C C 1
ATOM 7785 O O . LEU C 1 280 ? 33.575 7.545 7.868 1.00 32.61 280 LEU C O 1
ATOM 7790 N N . GLY C 1 281 ? 35.275 6.325 7.044 1.00 32.85 281 GLY C N 1
ATOM 7791 C CA . GLY C 1 281 ? 35.714 7.398 6.168 1.00 32.12 281 GLY C CA 1
ATOM 7792 C C . GLY C 1 281 ? 36.303 8.555 6.960 1.00 34.12 281 GLY C C 1
ATOM 7793 O O . GLY C 1 281 ? 36.414 9.672 6.449 1.00 34.36 281 GLY C O 1
ATOM 7794 N N . GLY C 1 282 ? 36.670 8.291 8.215 1.00 32.75 282 GLY C N 1
ATOM 7795 C CA . GLY C 1 282 ? 37.247 9.328 9.055 1.00 33.49 282 GLY C CA 1
ATOM 7796 C C . GLY C 1 282 ? 36.219 10.190 9.769 1.00 33.30 282 GLY C C 1
ATOM 7797 O O . GLY C 1 282 ? 36.560 11.221 10.345 1.00 33.35 282 GLY C O 1
ATOM 7798 N N . MET C 1 283 ? 34.961 9.766 9.733 1.00 33.30 283 MET C N 1
ATOM 7799 C CA . MET C 1 283 ? 33.884 10.502 10.381 1.00 34.16 283 MET C CA 1
ATOM 7800 C C . MET C 1 283 ? 33.035 9.551 11.212 1.00 34.07 283 MET C C 1
ATOM 7801 O O . MET C 1 283 ? 32.929 8.359 10.896 1.00 34.45 283 MET C O 1
ATOM 7806 N N . SER C 1 284 ? 32.442 10.066 12.284 1.00 31.51 284 SER C N 1
ATOM 7807 C CA . SER C 1 284 ? 31.604 9.228 13.132 1.00 31.92 284 SER C CA 1
ATOM 7808 C C . SER C 1 284 ? 30.440 8.721 12.289 1.00 31.84 284 SER C C 1
ATOM 7809 O O . SER C 1 284 ? 29.889 9.463 11.476 1.00 32.43 284 SER C O 1
ATOM 7812 N N . ASN C 1 285 ? 30.074 7.457 12.469 1.00 32.31 285 ASN C N 1
ATOM 7813 C CA . ASN C 1 285 ? 28.970 6.891 11.703 1.00 33.66 285 ASN C CA 1
ATOM 7814 C C . ASN C 1 285 ? 27.735 6.711 12.573 1.00 33.82 285 ASN C C 1
ATOM 7815 O O . ASN C 1 285 ? 26.720 6.181 12.123 1.00 36.05 285 ASN C O 1
ATOM 7820 N N . GLY C 1 286 ? 27.822 7.164 13.818 1.00 33.46 286 GLY C N 1
ATOM 7821 C CA . GLY C 1 286 ? 26.692 7.049 14.718 1.00 35.49 286 GLY C CA 1
ATOM 7822 C C . GLY C 1 286 ? 26.805 5.914 15.718 1.00 35.44 286 GLY C C 1
ATOM 7823 O O . GLY C 1 286 ? 26.195 5.962 16.777 1.00 36.57 286 GLY C O 1
ATOM 7824 N N . GLU C 1 287 ? 27.577 4.887 15.392 1.00 36.90 287 GLU C N 1
ATOM 7825 C CA . GLU C 1 287 ? 27.732 3.765 16.305 1.00 37.47 287 GLU C CA 1
ATOM 7826 C C . GLU C 1 287 ? 28.775 4.115 17.356 1.00 38.85 287 GLU C C 1
ATOM 7827 O O . GLU C 1 287 ? 29.424 5.164 17.271 1.00 37.79 287 GLU C O 1
ATOM 7833 N N . GLU C 1 288 ? 28.934 3.247 18.350 1.00 38.12 288 GLU C N 1
ATOM 7834 C CA . GLU C 1 288 ? 29.900 3.501 19.407 1.00 37.71 288 GLU C CA 1
ATOM 7835 C C . GLU C 1 288 ? 31.301 3.642 18.837 1.00 36.94 288 GLU C C 1
ATOM 7836 O O . GLU C 1 288 ? 31.688 2.930 17.905 1.00 35.62 288 GLU C O 1
ATOM 7842 N N . ILE C 1 289 ? 32.058 4.578 19.391 1.00 35.60 289 ILE C N 1
ATOM 7843 C CA . ILE C 1 289 ? 33.426 4.774 18.959 1.00 33.54 289 ILE C CA 1
ATOM 7844 C C . ILE C 1 289 ? 34.238 3.878 19.886 1.00 33.44 289 ILE C C 1
ATOM 7845 O O . ILE C 1 289 ? 34.156 3.986 21.114 1.00 33.89 289 ILE C O 1
ATOM 7850 N N . ILE C 1 290 ? 34.992 2.964 19.293 1.00 31.04 290 ILE C N 1
ATOM 7851 C CA . ILE C 1 290 ? 35.781 2.016 20.067 1.00 31.49 290 ILE C CA 1
ATOM 7852 C C . ILE C 1 290 ? 37.268 2.241 19.841 1.00 29.51 290 ILE C C 1
ATOM 7853 O O . ILE C 1 290 ? 37.727 2.311 18.703 1.00 30.40 290 ILE C O 1
ATOM 7858 N N . VAL C 1 291 ? 38.016 2.359 20.931 1.00 28.54 291 VAL C N 1
ATOM 7859 C CA . VAL C 1 291 ? 39.455 2.595 20.846 1.00 28.86 291 VAL C CA 1
ATOM 7860 C C . VAL C 1 291 ? 40.232 1.728 21.834 1.00 28.07 291 VAL C C 1
ATOM 7861 O O . VAL C 1 291 ? 39.874 1.641 23.012 1.00 28.47 291 VAL C O 1
ATOM 7865 N N . ARG C 1 292 ? 41.293 1.092 21.347 1.00 27.42 292 ARG C N 1
ATOM 7866 C CA . ARG C 1 292 ? 42.151 0.254 22.180 1.00 28.36 292 ARG C CA 1
ATOM 7867 C C . ARG C 1 292 ? 43.548 0.868 22.211 1.00 28.59 292 ARG C C 1
ATOM 7868 O O . ARG C 1 292 ? 44.137 1.145 21.159 1.00 25.63 292 ARG C O 1
ATOM 7876 N N . VAL C 1 293 ? 44.069 1.076 23.418 1.00 28.40 293 VAL C N 1
ATOM 7877 C CA . VAL C 1 293 ? 45.386 1.685 23.592 1.00 30.08 293 VAL C CA 1
ATOM 7878 C C . VAL C 1 293 ? 46.350 0.722 24.288 1.00 30.67 293 VAL C C 1
ATOM 7879 O O . VAL C 1 293 ? 46.070 0.224 25.382 1.00 31.10 293 VAL C O 1
ATOM 7883 N N . HIS C 1 294 ? 47.481 0.465 23.639 1.00 30.67 294 HIS C N 1
ATOM 7884 C CA . HIS C 1 294 ? 48.497 -0.445 24.160 1.00 31.08 294 HIS C CA 1
ATOM 7885 C C . HIS C 1 294 ? 49.628 0.257 24.904 1.00 29.99 294 HIS C C 1
ATOM 7886 O O . HIS C 1 294 ? 50.288 1.132 24.353 1.00 31.50 294 HIS C O 1
ATOM 7893 N N . PHE C 1 295 ? 49.853 -0.145 26.149 1.00 28.58 295 PHE C N 1
ATOM 7894 C CA . PHE C 1 295 ? 50.920 0.425 26.963 1.00 29.74 295 PHE C CA 1
ATOM 7895 C C . PHE C 1 295 ? 52.028 -0.603 27.203 1.00 31.62 295 PHE C C 1
ATOM 7896 O O . PHE C 1 295 ? 51.759 -1.750 27.572 1.00 31.57 295 PHE C O 1
ATOM 7904 N N . LYS C 1 296 ? 53.272 -0.189 27.003 1.00 31.35 296 LYS C N 1
ATOM 7905 C CA . LYS C 1 296 ? 54.405 -1.068 27.252 1.00 32.21 296 LYS C CA 1
ATOM 7906 C C . LYS C 1 296 ? 54.532 -1.098 28.773 1.00 33.68 296 LYS C C 1
ATOM 7907 O O . LYS C 1 296 ? 53.832 -0.363 29.472 1.00 30.09 296 LYS C O 1
ATOM 7913 N N . PRO C 1 297 ? 55.407 -1.960 29.312 1.00 35.76 297 PRO C N 1
ATOM 7914 C CA . PRO C 1 297 ? 55.538 -1.978 30.772 1.00 39.81 297 PRO C CA 1
ATOM 7915 C C . PRO C 1 297 ? 56.341 -0.753 31.223 1.00 43.32 297 PRO C C 1
ATOM 7916 O O . PRO C 1 297 ? 57.253 -0.314 30.526 1.00 40.25 297 PRO C O 1
ATOM 7920 N N . THR C 1 298 ? 55.989 -0.204 32.382 1.00 50.10 298 THR C N 1
ATOM 7921 C CA . THR C 1 298 ? 56.660 0.975 32.929 1.00 57.58 298 THR C CA 1
ATOM 7922 C C . THR C 1 298 ? 58.186 0.867 32.889 1.00 64.38 298 THR C C 1
ATOM 7923 O O . THR C 1 298 ? 58.763 -0.135 33.313 1.00 62.60 298 THR C O 1
ATOM 7927 N N . PRO C 1 299 ? 58.858 1.911 32.379 1.00 73.18 299 PRO C N 1
ATOM 7928 C CA . PRO C 1 299 ? 60.320 1.974 32.264 1.00 80.57 299 PRO C CA 1
ATOM 7929 C C . PRO C 1 299 ? 61.039 1.901 33.607 1.00 89.12 299 PRO C C 1
ATOM 7930 O O . PRO C 1 299 ? 62.036 1.192 33.753 1.00 89.10 299 PRO C O 1
ATOM 7934 N N . SER C 1 300 ? 60.530 2.644 34.584 1.00 99.20 300 SER C N 1
ATOM 7935 C CA . SER C 1 300 ? 61.134 2.680 35.910 1.00 111.67 300 SER C CA 1
ATOM 7936 C C . SER C 1 300 ? 60.567 1.614 36.845 1.00 119.54 300 SER C C 1
ATOM 7937 O O . SER C 1 300 ? 59.388 1.642 37.210 1.00 120.44 300 SER C O 1
ATOM 7940 N N . ILE C 1 301 ? 61.423 0.672 37.227 1.00 129.57 301 ILE C N 1
ATOM 7941 C CA . ILE C 1 301 ? 61.040 -0.408 38.126 1.00 140.02 301 ILE C CA 1
ATOM 7942 C C . ILE C 1 301 ? 62.051 -0.490 39.270 1.00 145.72 301 ILE C C 1
ATOM 7943 O O . ILE C 1 301 ? 63.217 -0.127 39.105 1.00 146.07 301 ILE C O 1
ATOM 7948 N N . PHE C 1 302 ? 61.596 -0.958 40.430 1.00 153.30 302 PHE C N 1
ATOM 7949 C CA . PHE C 1 302 ? 62.459 -1.076 41.603 1.00 160.90 302 PHE C CA 1
ATOM 7950 C C . PHE C 1 302 ? 63.705 -1.893 41.262 1.00 162.70 302 PHE C C 1
ATOM 7951 O O . PHE C 1 302 ? 64.814 -1.544 41.672 1.00 164.42 302 PHE C O 1
ATOM 7959 N N . GLN C 1 303 ? 63.521 -2.970 40.503 1.00 165.43 303 GLN C N 1
ATOM 7960 C CA . GLN C 1 303 ? 64.638 -3.821 40.103 1.00 167.55 303 GLN C CA 1
ATOM 7961 C C . GLN C 1 303 ? 65.800 -3.002 39.551 1.00 168.42 303 GLN C C 1
ATOM 7962 O O . GLN C 1 303 ? 65.608 -1.905 39.022 1.00 167.64 303 GLN C O 1
ATOM 7968 N N . PRO C 1 304 ? 67.027 -3.531 39.671 1.00 169.36 304 PRO C N 1
ATOM 7969 C CA . PRO C 1 304 ? 68.231 -2.855 39.181 1.00 171.04 304 PRO C CA 1
ATOM 7970 C C . PRO C 1 304 ? 68.133 -2.615 37.675 1.00 171.72 304 PRO C C 1
ATOM 7971 O O . PRO C 1 304 ? 67.682 -3.489 36.936 1.00 171.82 304 PRO C O 1
ATOM 7975 N N . GLN C 1 305 ? 68.552 -1.437 37.220 1.00 173.11 305 GLN C N 1
ATOM 7976 C CA . GLN C 1 305 ? 68.498 -1.117 35.797 1.00 174.67 305 GLN C CA 1
ATOM 7977 C C . GLN C 1 305 ? 69.834 -0.615 35.252 1.00 175.56 305 GLN C C 1
ATOM 7978 O O . GLN C 1 305 ? 70.766 -0.345 36.011 1.00 175.85 305 GLN C O 1
ATOM 7984 N N . ARG C 1 306 ? 69.915 -0.496 33.930 1.00 176.46 306 ARG C N 1
ATOM 7985 C CA . ARG C 1 306 ? 71.126 -0.034 33.259 1.00 177.11 306 ARG C CA 1
ATOM 7986 C C . ARG C 1 306 ? 70.790 0.724 31.977 1.00 178.00 306 ARG C C 1
ATOM 7987 O O . ARG C 1 306 ? 69.738 0.505 31.377 1.00 178.13 306 ARG C O 1
ATOM 7995 N N . THR C 1 307 ? 71.691 1.613 31.563 1.00 179.40 307 THR C N 1
ATOM 7996 C CA . THR C 1 307 ? 71.496 2.401 30.349 1.00 180.70 307 THR C CA 1
ATOM 7997 C C . THR C 1 307 ? 72.652 3.366 30.066 1.00 181.22 307 THR C C 1
ATOM 7998 O O . THR C 1 307 ? 73.665 2.973 29.489 1.00 181.05 307 THR C O 1
ATOM 8002 N N . ILE C 1 308 ? 72.499 4.624 30.473 1.00 181.87 308 ILE C N 1
ATOM 8003 C CA . ILE C 1 308 ? 73.525 5.639 30.247 1.00 182.76 308 ILE C CA 1
ATOM 8004 C C . ILE C 1 308 ? 73.192 6.914 31.019 1.00 182.89 308 ILE C C 1
ATOM 8005 O O . ILE C 1 308 ? 72.049 7.123 31.425 1.00 183.46 308 ILE C O 1
ATOM 8010 N N . ASP C 1 309 ? 74.196 7.762 31.219 1.00 183.13 309 ASP C N 1
ATOM 8011 C CA . ASP C 1 309 ? 74.002 9.027 31.917 1.00 183.15 309 ASP C CA 1
ATOM 8012 C C . ASP C 1 309 ? 74.037 10.173 30.904 1.00 182.84 309 ASP C C 1
ATOM 8013 O O . ASP C 1 309 ? 73.761 9.966 29.722 1.00 182.97 309 ASP C O 1
ATOM 8018 N N . ILE C 1 310 ? 74.384 11.373 31.360 1.00 182.18 310 ILE C N 1
ATOM 8019 C CA . ILE C 1 310 ? 74.423 12.531 30.472 1.00 181.43 310 ILE C CA 1
ATOM 8020 C C . ILE C 1 310 ? 75.643 12.572 29.556 1.00 180.86 310 ILE C C 1
ATOM 8021 O O . ILE C 1 310 ? 75.526 12.902 28.375 1.00 181.52 310 ILE C O 1
ATOM 8026 N N . ASN C 1 311 ? 76.810 12.237 30.098 1.00 180.62 311 ASN C N 1
ATOM 8027 C CA . ASN C 1 311 ? 78.048 12.252 29.323 1.00 179.94 311 ASN C CA 1
ATOM 8028 C C . ASN C 1 311 ? 78.430 10.876 28.780 1.00 179.72 311 ASN C C 1
ATOM 8029 O O . ASN C 1 311 ? 79.579 10.653 28.396 1.00 179.61 311 ASN C O 1
ATOM 8034 N N . GLY C 1 312 ? 77.468 9.959 28.739 1.00 179.32 312 GLY C N 1
ATOM 8035 C CA . GLY C 1 312 ? 77.753 8.623 28.245 1.00 179.16 312 GLY C CA 1
ATOM 8036 C C . GLY C 1 312 ? 78.798 7.947 29.109 1.00 179.09 312 GLY C C 1
ATOM 8037 O O . GLY C 1 312 ? 79.584 7.126 28.634 1.00 179.38 312 GLY C O 1
ATOM 8038 N N . ASN C 1 313 ? 78.800 8.301 30.390 1.00 179.49 313 ASN C N 1
ATOM 8039 C CA . ASN C 1 313 ? 79.749 7.754 31.352 1.00 179.43 313 ASN C CA 1
ATOM 8040 C C . ASN C 1 313 ? 79.200 6.523 32.069 1.00 179.10 313 ASN C C 1
ATOM 8041 O O . ASN C 1 313 ? 78.481 5.714 31.480 1.00 178.64 313 ASN C O 1
ATOM 8046 N N . GLU C 1 314 ? 79.548 6.395 33.347 1.00 178.38 314 GLU C N 1
ATOM 8047 C CA . GLU C 1 314 ? 79.105 5.273 34.165 1.00 177.89 314 GLU C CA 1
ATOM 8048 C C . GLU C 1 314 ? 78.204 5.741 35.305 1.00 176.64 314 GLU C C 1
ATOM 8049 O O . GLU C 1 314 ? 78.517 6.709 35.999 1.00 176.76 314 GLU C O 1
ATOM 8055 N N . CYS C 1 315 ? 77.085 5.045 35.493 1.00 175.10 315 CYS C N 1
ATOM 8056 C CA . CYS C 1 315 ? 76.131 5.382 36.545 1.00 173.52 315 CYS C CA 1
ATOM 8057 C C . CYS C 1 315 ? 75.312 4.167 36.989 1.00 172.11 315 CYS C C 1
ATOM 8058 O O . CYS C 1 315 ? 75.344 3.117 36.345 1.00 171.98 315 CYS C O 1
ATOM 8061 N N . GLU C 1 316 ? 74.584 4.317 38.093 1.00 170.78 316 GLU C N 1
ATOM 8062 C CA . GLU C 1 316 ? 73.762 3.237 38.641 1.00 169.47 316 GLU C CA 1
ATOM 8063 C C . GLU C 1 316 ? 72.275 3.565 38.543 1.00 168.55 316 GLU C C 1
ATOM 8064 O O . GLU C 1 316 ? 71.892 4.736 38.510 1.00 168.59 316 GLU C O 1
ATOM 8070 N N . CYS C 1 317 ? 71.441 2.528 38.506 1.00 167.32 317 CYS C N 1
ATOM 8071 C CA . CYS C 1 317 ? 69.997 2.719 38.415 1.00 165.65 317 CYS C CA 1
ATOM 8072 C C . CYS C 1 317 ? 69.223 1.846 39.402 1.00 164.65 317 CYS C C 1
ATOM 8073 O O . CYS C 1 317 ? 68.085 1.454 39.135 1.00 165.20 317 CYS C O 1
ATOM 8076 N N . LEU C 1 318 ? 69.841 1.534 40.538 1.00 163.83 318 LEU C N 1
ATOM 8077 C CA . LEU C 1 318 ? 69.178 0.730 41.558 1.00 162.16 318 LEU C CA 1
ATOM 8078 C C . LEU C 1 318 ? 68.149 1.652 42.200 1.00 160.35 318 LEU C C 1
ATOM 8079 O O . LEU C 1 318 ? 68.326 2.119 43.323 1.00 160.22 318 LEU C O 1
ATOM 8084 N N . LEU C 1 319 ? 67.080 1.925 41.460 1.00 158.11 319 LEU C N 1
ATOM 8085 C CA . LEU C 1 319 ? 66.021 2.807 41.930 1.00 155.74 319 LEU C CA 1
ATOM 8086 C C . LEU C 1 319 ? 65.339 2.253 43.173 1.00 153.33 319 LEU C C 1
ATOM 8087 O O . LEU C 1 319 ? 64.574 1.294 43.093 1.00 153.24 319 LEU C O 1
ATOM 8092 N N . LYS C 1 320 ? 65.625 2.864 44.319 1.00 150.22 320 LYS C N 1
ATOM 8093 C CA . LYS C 1 320 ? 65.040 2.440 45.587 1.00 146.73 320 LYS C CA 1
ATOM 8094 C C . LYS C 1 320 ? 63.555 2.785 45.622 1.00 143.34 320 LYS C C 1
ATOM 8095 O O . LYS C 1 320 ? 63.097 3.673 44.900 1.00 143.44 320 LYS C O 1
ATOM 8101 N N . GLY C 1 321 ? 62.806 2.082 46.465 1.00 138.40 321 GLY C N 1
ATOM 8102 C CA . GLY C 1 321 ? 61.381 2.337 46.571 1.00 132.61 321 GLY C CA 1
ATOM 8103 C C . GLY C 1 321 ? 60.594 1.756 45.413 1.00 127.96 321 GLY C C 1
ATOM 8104 O O . GLY C 1 321 ? 61.132 1.536 44.327 1.00 128.13 321 GLY C O 1
ATOM 8105 N N . ARG C 1 322 ? 59.309 1.513 45.647 1.00 122.75 322 ARG C N 1
ATOM 8106 C CA . ARG C 1 322 ? 58.428 0.950 44.632 1.00 116.70 322 ARG C CA 1
ATOM 8107 C C . ARG C 1 322 ? 58.212 1.914 43.467 1.00 111.10 322 ARG C C 1
ATOM 8108 O O . ARG C 1 322 ? 58.530 3.101 43.560 1.00 110.94 322 ARG C O 1
ATOM 8116 N N . HIS C 1 323 ? 57.672 1.388 42.370 1.00 104.18 323 HIS C N 1
ATOM 8117 C CA . HIS C 1 323 ? 57.397 2.178 41.172 1.00 95.83 323 HIS C CA 1
ATOM 8118 C C . HIS C 1 323 ? 56.147 1.623 40.499 1.00 89.68 323 HIS C C 1
ATOM 8119 O O . HIS C 1 323 ? 55.802 0.458 40.692 1.00 89.80 323 HIS C O 1
ATOM 8126 N N . ASP C 1 324 ? 55.471 2.451 39.709 1.00 81.40 324 ASP C N 1
ATOM 8127 C CA . ASP C 1 324 ? 54.247 2.016 39.049 1.00 72.66 324 ASP C CA 1
ATOM 8128 C C . ASP C 1 324 ? 54.423 0.726 38.250 1.00 66.26 324 ASP C C 1
ATOM 8129 O O . ASP C 1 324 ? 55.163 0.682 37.269 1.00 65.29 324 ASP C O 1
ATOM 8134 N N . PRO C 1 325 ? 53.736 -0.346 38.672 1.00 59.76 325 PRO C N 1
ATOM 8135 C CA . PRO C 1 325 ? 53.784 -1.663 38.031 1.00 55.38 325 PRO C CA 1
ATOM 8136 C C . PRO C 1 325 ? 53.018 -1.778 36.715 1.00 51.81 325 PRO C C 1
ATOM 8137 O O . PRO C 1 325 ? 53.255 -2.700 35.937 1.00 51.81 325 PRO C O 1
ATOM 8141 N N . CYS C 1 326 ? 52.100 -0.852 36.467 1.00 47.36 326 CYS C N 1
ATOM 8142 C CA . CYS C 1 326 ? 51.315 -0.881 35.239 1.00 43.05 326 CYS C CA 1
ATOM 8143 C C . CYS C 1 326 ? 50.688 0.484 34.932 1.00 41.70 326 CYS C C 1
ATOM 8144 O O . CYS C 1 326 ? 49.604 0.804 35.425 1.00 41.63 326 CYS C O 1
ATOM 8147 N N . ILE C 1 327 ? 51.371 1.283 34.116 1.00 39.41 327 ILE C N 1
ATOM 8148 C CA . ILE C 1 327 ? 50.878 2.610 33.753 1.00 38.16 327 ILE C CA 1
ATOM 8149 C C . ILE C 1 327 ? 49.553 2.572 32.987 1.00 37.52 327 ILE C C 1
ATOM 8150 O O . ILE C 1 327 ? 48.865 3.583 32.888 1.00 37.58 327 ILE C O 1
ATOM 8155 N N . ALA C 1 328 ? 49.192 1.407 32.452 1.00 36.80 328 ALA C N 1
ATOM 8156 C CA . ALA C 1 328 ? 47.948 1.262 31.691 1.00 34.97 328 ALA C CA 1
ATOM 8157 C C . ALA C 1 328 ? 46.703 1.583 32.514 1.00 33.64 328 ALA C C 1
ATOM 8158 O O . ALA C 1 328 ? 45.709 2.099 31.991 1.00 33.01 328 ALA C O 1
ATOM 8160 N N . ILE C 1 329 ? 46.763 1.273 33.804 1.00 32.62 329 ILE C N 1
ATOM 8161 C CA . ILE C 1 329 ? 45.636 1.501 34.696 1.00 32.07 329 ILE C CA 1
ATOM 8162 C C . ILE C 1 329 ? 45.294 2.982 34.771 1.00 34.24 329 ILE C C 1
ATOM 8163 O O . ILE C 1 329 ? 44.189 3.386 34.411 1.00 32.10 329 ILE C O 1
ATOM 8168 N N . ARG C 1 330 ? 46.239 3.796 35.230 1.00 35.37 330 ARG C N 1
ATOM 8169 C CA . ARG C 1 330 ? 45.991 5.228 35.304 1.00 37.63 330 ARG C CA 1
ATOM 8170 C C . ARG C 1 330 ? 45.934 5.813 33.893 1.00 35.59 330 ARG C C 1
ATOM 8171 O O . ARG C 1 330 ? 45.317 6.851 33.668 1.00 35.39 330 ARG C O 1
ATOM 8179 N N . GLY C 1 331 ? 46.555 5.124 32.940 1.00 33.41 331 GLY C N 1
ATOM 8180 C CA . GLY C 1 331 ? 46.548 5.597 31.569 1.00 31.85 331 GLY C CA 1
ATOM 8181 C C . GLY C 1 331 ? 45.171 5.555 30.929 1.00 33.05 331 GLY C C 1
ATOM 8182 O O . GLY C 1 331 ? 44.841 6.404 30.099 1.00 33.68 331 GLY C O 1
ATOM 8183 N N . SER C 1 332 ? 44.357 4.573 31.311 1.00 33.10 332 SER C N 1
ATOM 8184 C CA . SER C 1 332 ? 43.021 4.434 30.737 1.00 32.29 332 SER C CA 1
ATOM 8185 C C . SER C 1 332 ? 42.146 5.642 31.044 1.00 30.86 332 SER C C 1
ATOM 8186 O O . SER C 1 332 ? 41.354 6.074 30.202 1.00 29.56 332 SER C O 1
ATOM 8189 N N . VAL C 1 333 ? 42.286 6.182 32.251 1.00 28.81 333 VAL C N 1
ATOM 8190 C CA . VAL C 1 333 ? 41.515 7.352 32.660 1.00 28.57 333 VAL C CA 1
ATOM 8191 C C . VAL C 1 333 ? 41.910 8.580 31.836 1.00 24.96 333 VAL C C 1
ATOM 8192 O O . VAL C 1 333 ? 41.059 9.380 31.452 1.00 26.08 333 VAL C O 1
ATOM 8196 N N . VAL C 1 334 ? 43.204 8.738 31.589 1.00 23.71 334 VAL C N 1
ATOM 8197 C CA . VAL C 1 334 ? 43.700 9.868 30.806 1.00 25.07 334 VAL C CA 1
ATOM 8198 C C . VAL C 1 334 ? 43.220 9.742 29.353 1.00 25.16 334 VAL C C 1
ATOM 8199 O O . VAL C 1 334 ? 42.824 10.729 28.739 1.00 28.07 334 VAL C O 1
ATOM 8203 N N . CYS C 1 335 ? 43.227 8.529 28.811 1.00 24.78 335 CYS C N 1
ATOM 8204 C CA . CYS C 1 335 ? 42.773 8.323 27.436 1.00 28.69 335 CYS C CA 1
ATOM 8205 C C . CYS C 1 335 ? 41.313 8.723 27.306 1.00 28.30 335 CYS C C 1
ATOM 8206 O O . CYS C 1 335 ? 40.901 9.295 26.298 1.00 29.96 335 CYS C O 1
ATOM 8209 N N . GLU C 1 336 ? 40.537 8.424 28.338 1.00 27.08 336 GLU C N 1
ATOM 8210 C CA . GLU C 1 336 ? 39.121 8.758 28.356 1.00 27.07 336 GLU C CA 1
ATOM 8211 C C . GLU C 1 336 ? 38.971 10.281 28.244 1.00 27.97 336 GLU C C 1
ATOM 8212 O O . GLU C 1 336 ? 38.185 10.785 27.442 1.00 28.22 336 GLU C O 1
ATOM 8218 N N . SER C 1 337 ? 39.736 11.006 29.052 1.00 26.72 337 SER C N 1
ATOM 8219 C CA . SER C 1 337 ? 39.701 12.463 29.038 1.00 29.71 337 SER C CA 1
ATOM 8220 C C . SER C 1 337 ? 40.125 13.000 27.668 1.00 28.03 337 SER C C 1
ATOM 8221 O O . SER C 1 337 ? 39.535 13.955 27.151 1.00 27.73 337 SER C O 1
ATOM 8224 N N . LEU C 1 338 ? 41.144 12.380 27.085 1.00 26.67 338 LEU C N 1
ATOM 8225 C CA . LEU C 1 338 ? 41.627 12.800 25.779 1.00 26.41 338 LEU C CA 1
ATOM 8226 C C . LEU C 1 338 ? 40.569 12.561 24.718 1.00 26.62 338 LEU C C 1
ATOM 8227 O O . LEU C 1 338 ? 40.411 13.370 23.804 1.00 28.30 338 LEU C O 1
ATOM 8232 N N . LEU C 1 339 ? 39.833 11.459 24.830 1.00 26.72 339 LEU C N 1
ATOM 8233 C CA . LEU C 1 339 ? 38.787 11.189 23.852 1.00 25.21 339 LEU C CA 1
ATOM 8234 C C . LEU C 1 339 ? 37.707 12.265 24.006 1.00 24.53 339 LEU C C 1
ATOM 8235 O O . LEU C 1 339 ? 37.160 12.753 23.022 1.00 24.91 339 LEU C O 1
ATOM 8240 N N . ALA C 1 340 ? 37.411 12.649 25.243 1.00 23.53 340 ALA C N 1
ATOM 8241 C CA . ALA C 1 340 ? 36.402 13.680 25.483 1.00 22.24 340 ALA C CA 1
ATOM 8242 C C . ALA C 1 340 ? 36.838 15.013 24.856 1.00 24.14 340 ALA C C 1
ATOM 8243 O O . ALA C 1 340 ? 36.029 15.722 24.257 1.00 25.64 340 ALA C O 1
ATOM 8245 N N . LEU C 1 341 ? 38.120 15.346 24.992 1.00 23.51 341 LEU C N 1
ATOM 8246 C CA . LEU C 1 341 ? 38.651 16.587 24.434 1.00 23.36 341 LEU C CA 1
ATOM 8247 C C . LEU C 1 341 ? 38.622 16.599 22.906 1.00 23.39 341 LEU C C 1
ATOM 8248 O O . LEU C 1 341 ? 38.271 17.609 22.293 1.00 23.75 341 LEU C O 1
ATOM 8253 N N . VAL C 1 342 ? 38.997 15.485 22.287 1.00 22.73 342 VAL C N 1
ATOM 8254 C CA . VAL C 1 342 ? 38.988 15.419 20.831 1.00 23.46 342 VAL C CA 1
ATOM 8255 C C . VAL C 1 342 ? 37.560 15.537 20.305 1.00 23.78 342 VAL C C 1
ATOM 8256 O O . VAL C 1 342 ? 37.283 16.365 19.445 1.00 25.08 342 VAL C O 1
ATOM 8260 N N . LEU C 1 343 ? 36.662 14.712 20.847 1.00 24.94 343 LEU C N 1
ATOM 8261 C CA . LEU C 1 343 ? 35.255 14.680 20.449 1.00 24.51 343 LEU C CA 1
ATOM 8262 C C . LEU C 1 343 ? 34.557 16.023 20.650 1.00 24.09 343 LEU C C 1
ATOM 8263 O O . LEU C 1 343 ? 33.736 16.432 19.835 1.00 21.12 343 LEU C O 1
ATOM 8268 N N . ALA C 1 344 ? 34.865 16.703 21.749 1.00 25.30 344 ALA C N 1
ATOM 8269 C CA . ALA C 1 344 ? 34.247 17.997 22.001 1.00 25.16 344 ALA C CA 1
ATOM 8270 C C . ALA C 1 344 ? 34.779 18.967 20.949 1.00 26.23 344 ALA C C 1
ATOM 8271 O O . ALA C 1 344 ? 34.028 19.789 20.428 1.00 26.29 344 ALA C O 1
ATOM 8273 N N . ASP C 1 345 ? 36.073 18.866 20.639 1.00 25.35 345 ASP C N 1
ATOM 8274 C CA . ASP C 1 345 ? 36.671 19.726 19.624 1.00 25.72 345 ASP C CA 1
ATOM 8275 C C . ASP C 1 345 ? 35.913 19.456 18.330 1.00 25.87 345 ASP C C 1
ATOM 8276 O O . ASP C 1 345 ? 35.475 20.382 17.658 1.00 27.89 345 ASP C O 1
ATOM 8281 N N . MET C 1 346 ? 35.751 18.176 17.992 1.00 25.62 346 MET C N 1
ATOM 8282 C CA . MET C 1 346 ? 35.050 17.789 16.766 1.00 25.81 346 MET C CA 1
ATOM 8283 C C . MET C 1 346 ? 33.589 18.257 16.720 1.00 24.37 346 MET C C 1
ATOM 8284 O O . MET C 1 346 ? 33.077 18.616 15.660 1.00 20.11 346 MET C O 1
ATOM 8289 N N . VAL C 1 347 ? 32.925 18.241 17.868 1.00 24.12 347 VAL C N 1
ATOM 8290 C CA . VAL C 1 347 ? 31.538 18.685 17.972 1.00 25.25 347 VAL C CA 1
ATOM 8291 C C . VAL C 1 347 ? 31.431 20.179 17.641 1.00 26.03 347 VAL C C 1
ATOM 8292 O O . VAL C 1 347 ? 30.469 20.617 17.018 1.00 27.32 347 VAL C O 1
ATOM 8296 N N . LEU C 1 348 ? 32.431 20.958 18.043 1.00 26.19 348 LEU C N 1
ATOM 8297 C CA . LEU C 1 348 ? 32.422 22.389 17.762 1.00 24.88 348 LEU C CA 1
ATOM 8298 C C . LEU C 1 348 ? 32.726 22.662 16.291 1.00 24.03 348 LEU C C 1
ATOM 8299 O O . LEU C 1 348 ? 32.074 23.486 15.649 1.00 22.27 348 LEU C O 1
ATOM 8304 N N . LEU C 1 349 ? 33.711 21.952 15.756 1.00 22.70 349 LEU C N 1
ATOM 8305 C CA . LEU C 1 349 ? 34.112 22.125 14.365 1.00 24.26 349 LEU C CA 1
ATOM 8306 C C . LEU C 1 349 ? 33.031 21.734 13.359 1.00 25.92 349 LEU C C 1
ATOM 8307 O O . LEU C 1 349 ? 32.975 22.277 12.261 1.00 26.61 349 LEU C O 1
ATOM 8312 N N . ASN C 1 350 ? 32.166 20.800 13.742 1.00 27.19 350 ASN C N 1
ATOM 8313 C CA . ASN C 1 350 ? 31.110 20.320 12.856 1.00 26.24 350 ASN C CA 1
ATOM 8314 C C . ASN C 1 350 ? 29.977 21.323 12.654 1.00 26.18 350 ASN C C 1
ATOM 8315 O O . ASN C 1 350 ? 29.206 21.203 11.706 1.00 25.84 350 ASN C O 1
ATOM 8320 N N . LEU C 1 351 ? 29.889 22.322 13.528 1.00 27.10 351 LEU C N 1
ATOM 8321 C CA . LEU C 1 351 ? 28.833 23.333 13.429 1.00 26.75 351 LEU C CA 1
ATOM 8322 C C . LEU C 1 351 ? 28.913 24.152 12.130 1.00 26.57 351 LEU C C 1
ATOM 8323 O O . LEU C 1 351 ? 27.961 24.844 11.753 1.00 23.45 351 LEU C O 1
ATOM 8328 N N . THR C 1 352 ? 30.044 24.041 11.441 1.00 26.65 352 THR C N 1
ATOM 8329 C CA . THR C 1 352 ? 30.293 24.778 10.202 1.00 27.27 352 THR C CA 1
ATOM 8330 C C . THR C 1 352 ? 29.936 24.017 8.931 1.00 28.70 352 THR C C 1
ATOM 8331 O O . THR C 1 352 ? 29.966 24.589 7.841 1.00 27.57 352 THR C O 1
ATOM 8335 N N . SER C 1 353 ? 29.614 22.734 9.067 1.00 28.38 353 SER C N 1
ATOM 8336 C CA . SER C 1 353 ? 29.329 21.874 7.913 1.00 29.21 353 SER C CA 1
ATOM 8337 C C . SER C 1 353 ? 28.227 22.242 6.919 1.00 29.58 353 SER C C 1
ATOM 8338 O O . SER C 1 353 ? 28.461 22.204 5.714 1.00 29.63 353 SER C O 1
ATOM 8341 N N . LYS C 1 354 ? 27.041 22.601 7.397 1.00 29.54 354 LYS C N 1
ATOM 8342 C CA . LYS C 1 354 ? 25.951 22.928 6.479 1.00 31.16 354 LYS C CA 1
ATOM 8343 C C . LYS C 1 354 ? 25.478 24.376 6.571 1.00 32.58 354 LYS C C 1
ATOM 8344 O O . LYS C 1 354 ? 25.357 24.930 7.665 1.00 32.40 354 LYS C O 1
ATOM 8350 N N . ILE C 1 355 ? 25.182 24.980 5.422 1.00 31.28 355 ILE C N 1
ATOM 8351 C CA . ILE C 1 355 ? 24.728 26.364 5.403 1.00 29.78 355 ILE C CA 1
ATOM 8352 C C . ILE C 1 355 ? 23.511 26.537 6.303 1.00 31.30 355 ILE C C 1
ATOM 8353 O O . ILE C 1 355 ? 23.328 27.595 6.901 1.00 30.97 355 ILE C O 1
ATOM 8358 N N . GLU C 1 356 ? 22.690 25.495 6.421 1.00 32.23 356 GLU C N 1
ATOM 8359 C CA . GLU C 1 356 ? 21.493 25.581 7.259 1.00 34.05 356 GLU C CA 1
ATOM 8360 C C . GLU C 1 356 ? 21.847 25.838 8.722 1.00 33.63 356 GLU C C 1
ATOM 8361 O O . GLU C 1 356 ? 21.045 26.389 9.472 1.00 32.97 356 GLU C O 1
ATOM 8367 N N . TYR C 1 357 ? 23.049 25.444 9.131 1.00 33.50 357 TYR C N 1
ATOM 8368 C CA . TYR C 1 357 ? 23.471 25.676 10.509 1.00 32.82 357 TYR C CA 1
ATOM 8369 C C . TYR C 1 357 ? 23.674 27.182 10.706 1.00 32.76 357 TYR C C 1
ATOM 8370 O O . TYR C 1 357 ? 23.248 27.752 11.717 1.00 32.65 357 TYR C O 1
ATOM 8379 N N . LEU C 1 358 ? 24.313 27.827 9.730 1.00 30.61 358 LEU C N 1
ATOM 8380 C CA . LEU C 1 358 ? 24.558 29.262 9.813 1.00 30.00 358 LEU C CA 1
ATOM 8381 C C . LEU C 1 358 ? 23.240 30.027 9.805 1.00 29.75 358 LEU C C 1
ATOM 8382 O O . LEU C 1 358 ? 23.026 30.923 10.620 1.00 30.79 358 LEU C O 1
ATOM 8387 N N . LYS C 1 359 ? 22.356 29.664 8.885 1.00 30.49 359 LYS C N 1
ATOM 8388 C CA . LYS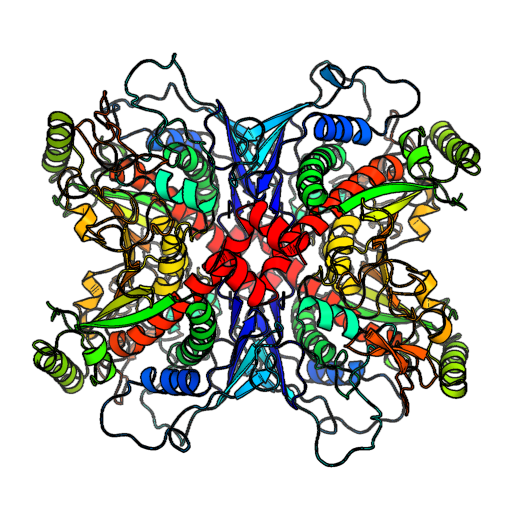 C 1 359 ? 21.055 30.313 8.783 1.00 33.64 359 LYS C CA 1
ATOM 8389 C C . LYS C 1 359 ? 20.263 30.163 10.075 1.00 33.32 359 LYS C C 1
ATOM 8390 O O . LYS C 1 359 ? 19.632 31.107 10.534 1.00 32.85 359 LYS C O 1
ATOM 8396 N N . THR C 1 360 ? 20.290 28.971 10.657 1.00 33.18 360 THR C N 1
ATOM 8397 C CA . THR C 1 360 ? 19.553 28.735 11.892 1.00 36.75 360 THR C CA 1
ATOM 8398 C C . THR C 1 360 ? 20.054 29.624 13.030 1.00 37.94 360 THR C C 1
ATOM 8399 O O . THR C 1 360 ? 19.264 30.261 13.724 1.00 40.02 360 THR C O 1
ATOM 8403 N N . ILE C 1 361 ? 21.369 29.673 13.212 1.00 38.76 361 ILE C N 1
ATOM 8404 C CA . ILE C 1 361 ? 21.958 30.473 14.279 1.00 39.33 361 ILE C CA 1
ATOM 8405 C C . ILE C 1 361 ? 21.880 31.983 14.038 1.00 40.45 361 ILE C C 1
ATOM 8406 O O . ILE C 1 361 ? 21.611 32.741 14.962 1.00 40.37 361 ILE C O 1
ATOM 8411 N N . TYR C 1 362 ? 22.098 32.422 12.801 1.00 41.45 362 TYR C N 1
ATOM 8412 C CA . TYR C 1 362 ? 22.056 33.851 12.488 1.00 42.87 362 TYR C CA 1
ATOM 8413 C C . TYR C 1 362 ? 20.683 34.400 12.110 1.00 47.05 362 TYR C C 1
ATOM 8414 O O . TYR C 1 362 ? 20.269 35.434 12.628 1.00 47.21 362 TYR C O 1
ATOM 8423 N N . ASN C 1 363 ? 19.977 33.710 11.217 1.00 51.50 363 ASN C N 1
ATOM 8424 C CA . ASN C 1 363 ? 18.672 34.179 10.756 1.00 57.15 363 ASN C CA 1
ATOM 8425 C C . ASN C 1 363 ? 17.457 33.720 11.557 1.00 61.87 363 ASN C C 1
ATOM 8426 O O . ASN C 1 363 ? 16.368 34.266 11.394 1.00 61.80 363 ASN C O 1
ATOM 8431 N N . GLU C 1 364 ? 17.627 32.722 12.415 1.00 68.35 364 GLU C N 1
ATOM 8432 C CA . GLU C 1 364 ? 16.505 32.238 13.207 1.00 75.76 364 GLU C CA 1
ATOM 8433 C C . GLU C 1 364 ? 16.656 32.651 14.665 1.00 80.05 364 GLU C C 1
ATOM 8434 O O . GLU C 1 364 ? 16.459 31.851 15.581 1.00 80.31 364 GLU C O 1
ATOM 8440 N N . ASN C 1 365 ? 17.013 33.915 14.865 1.00 84.42 365 ASN C N 1
ATOM 8441 C CA . ASN C 1 365 ? 17.187 34.475 16.200 1.00 89.11 365 ASN C CA 1
ATOM 8442 C C . ASN C 1 365 ? 17.528 35.960 16.103 1.00 90.75 365 ASN C C 1
ATOM 8443 O O . ASN C 1 365 ? 17.803 36.425 14.972 1.00 91.08 365 ASN C O 1
ATOM 8449 N N . MET D 1 1 ? 54.040 31.352 4.851 1.00 27.62 1 MET D N 1
ATOM 8450 C CA . MET D 1 1 ? 52.642 30.940 5.149 1.00 27.16 1 MET D CA 1
ATOM 8451 C C . MET D 1 1 ? 51.768 31.247 3.938 1.00 26.77 1 MET D C 1
ATOM 8452 O O . MET D 1 1 ? 51.519 32.409 3.621 1.00 26.19 1 MET D O 1
ATOM 8457 N N . ASN D 1 2 ? 51.301 30.201 3.263 1.00 27.85 2 ASN D N 1
ATOM 8458 C CA . ASN D 1 2 ? 50.482 30.386 2.067 1.00 28.75 2 ASN D CA 1
ATOM 8459 C C . ASN D 1 2 ? 48.999 30.166 2.321 1.00 28.22 2 ASN D C 1
ATOM 8460 O O . ASN D 1 2 ? 48.234 29.961 1.381 1.00 29.31 2 ASN D O 1
ATOM 8465 N N . THR D 1 3 ? 48.600 30.206 3.592 1.00 28.96 3 THR D N 1
ATOM 8466 C CA . THR D 1 3 ? 47.198 30.033 3.966 1.00 27.90 3 THR D CA 1
ATOM 8467 C C . THR D 1 3 ? 46.679 31.230 4.759 1.00 27.58 3 THR D C 1
ATOM 8468 O O . THR D 1 3 ? 47.326 31.703 5.688 1.00 29.58 3 THR D O 1
ATOM 8472 N N . LEU D 1 4 ? 45.501 31.709 4.382 1.00 26.74 4 LEU D N 1
ATOM 8473 C CA . LEU D 1 4 ? 44.860 32.829 5.051 1.00 24.74 4 LEU D CA 1
ATOM 8474 C C . LEU D 1 4 ? 43.575 32.327 5.710 1.00 25.31 4 LEU D C 1
ATOM 8475 O O . LEU D 1 4 ? 42.767 31.660 5.063 1.00 23.61 4 LEU D O 1
ATOM 8480 N N . GLY D 1 5 ? 43.391 32.632 6.993 1.00 24.69 5 GLY D N 1
ATOM 8481 C CA . GLY D 1 5 ? 42.174 32.222 7.679 1.00 24.11 5 GLY D CA 1
ATOM 8482 C C . GLY D 1 5 ? 42.348 31.101 8.682 1.00 25.90 5 GLY D C 1
ATOM 8483 O O . GLY D 1 5 ? 43.324 30.348 8.621 1.00 25.57 5 GLY D O 1
ATOM 8484 N N . ARG D 1 6 ? 41.394 30.995 9.605 1.00 26.10 6 ARG D N 1
ATOM 8485 C CA . ARG D 1 6 ? 41.425 29.973 10.645 1.00 27.75 6 ARG D CA 1
ATOM 8486 C C . ARG D 1 6 ? 40.574 28.770 10.234 1.00 28.10 6 ARG D C 1
ATOM 8487 O O . ARG D 1 6 ? 41.071 27.644 10.196 1.00 28.30 6 ARG D O 1
ATOM 8495 N N . PHE D 1 7 ? 39.297 28.995 9.938 1.00 29.63 7 PHE D N 1
ATOM 8496 C CA . PHE D 1 7 ? 38.447 27.891 9.498 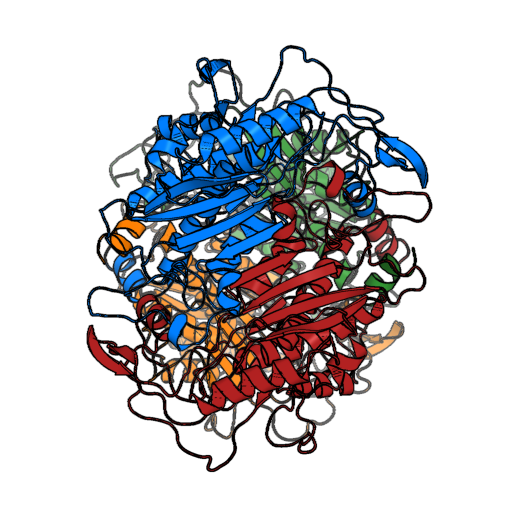1.00 30.05 7 PHE D CA 1
ATOM 8497 C C . PHE D 1 7 ? 38.181 28.008 7.994 1.00 29.56 7 PHE D C 1
ATOM 8498 O O . PHE D 1 7 ? 38.391 27.050 7.256 1.00 30.39 7 PHE D O 1
ATOM 8506 N N . LEU D 1 8 ? 37.690 29.162 7.547 1.00 28.12 8 LEU D N 1
ATOM 8507 C CA . LEU D 1 8 ? 37.492 29.380 6.118 1.00 26.49 8 LEU D CA 1
ATOM 8508 C C . LEU D 1 8 ? 38.924 29.704 5.702 1.00 27.66 8 LEU D C 1
ATOM 8509 O O . LEU D 1 8 ? 39.373 30.848 5.829 1.00 27.69 8 LEU D O 1
ATOM 8514 N N . ARG D 1 9 ? 39.638 28.689 5.223 1.00 25.08 9 ARG D N 1
ATOM 8515 C CA . ARG D 1 9 ? 41.039 28.836 4.870 1.00 26.11 9 ARG D CA 1
ATOM 8516 C C . ARG D 1 9 ? 41.369 28.840 3.385 1.00 25.12 9 ARG D C 1
ATOM 8517 O O . ARG D 1 9 ? 41.066 27.889 2.658 1.00 25.63 9 ARG D O 1
ATOM 8525 N N . LEU D 1 10 ? 42.011 29.915 2.949 1.00 24.65 10 LEU D N 1
ATOM 8526 C CA . LEU D 1 10 ? 42.411 30.059 1.553 1.00 25.69 10 LEU D CA 1
ATOM 8527 C C . LEU D 1 10 ? 43.896 29.788 1.433 1.00 25.77 10 LEU D C 1
ATOM 8528 O O . LEU D 1 10 ? 44.713 30.446 2.092 1.00 28.08 10 LEU D O 1
ATOM 8533 N N . THR D 1 11 ? 44.243 28.808 0.608 1.00 24.87 11 THR D N 1
ATOM 8534 C CA . THR D 1 11 ? 45.646 28.464 0.385 1.00 25.83 11 THR D CA 1
ATOM 8535 C C . THR D 1 11 ? 45.957 28.661 -1.099 1.00 28.27 11 THR D C 1
ATOM 8536 O O . THR D 1 11 ? 45.158 28.300 -1.968 1.00 28.03 11 THR D O 1
ATOM 8540 N N . THR D 1 12 ? 47.120 29.239 -1.378 1.00 31.67 12 THR D N 1
ATOM 8541 C CA . THR D 1 12 ? 47.538 29.534 -2.743 1.00 32.69 12 THR D CA 1
ATOM 8542 C C . THR D 1 12 ? 48.781 28.775 -3.204 1.00 35.88 12 THR D C 1
ATOM 8543 O O . THR D 1 12 ? 49.588 28.327 -2.389 1.00 36.29 12 THR D O 1
ATOM 8547 N N . PHE D 1 13 ? 48.928 28.656 -4.523 1.00 37.77 13 PHE D N 1
ATOM 8548 C CA . PHE D 1 13 ? 50.075 27.985 -5.126 1.00 40.68 13 PHE D CA 1
ATOM 8549 C C . PHE D 1 13 ? 51.280 28.904 -5.012 1.00 43.54 13 PHE D C 1
ATOM 8550 O O . PHE D 1 13 ? 52.419 28.489 -5.230 1.00 43.61 13 PHE D O 1
ATOM 8558 N N . GLY D 1 14 ? 51.015 30.161 -4.672 1.00 45.82 14 GLY D N 1
ATOM 8559 C CA . GLY D 1 14 ? 52.085 31.125 -4.501 1.00 49.12 14 GLY D CA 1
ATOM 8560 C C . GLY D 1 14 ? 52.606 31.721 -5.787 1.00 52.17 14 GLY D C 1
ATOM 8561 O O . GLY D 1 14 ? 52.087 31.446 -6.871 1.00 52.90 14 GLY D O 1
ATOM 8562 N N . GLU D 1 15 ? 53.645 32.542 -5.663 1.00 54.41 15 GLU D N 1
ATOM 8563 C CA . GLU D 1 15 ? 54.242 33.189 -6.819 1.00 57.24 15 GLU D CA 1
ATOM 8564 C C . GLU D 1 15 ? 54.765 32.192 -7.848 1.00 59.24 15 GLU D C 1
ATOM 8565 O O . GLU D 1 15 ? 55.452 31.228 -7.511 1.00 59.59 15 GLU D O 1
ATOM 8571 N N . SER D 1 16 ? 54.417 32.436 -9.107 1.00 62.50 16 SER D N 1
ATOM 8572 C CA . SER D 1 16 ? 54.831 31.584 -10.215 1.00 65.98 16 SER D CA 1
ATOM 8573 C C . SER D 1 16 ? 54.945 32.414 -11.492 1.00 68.31 16 SER D C 1
ATOM 8574 O O . SER D 1 16 ? 54.460 33.543 -11.552 1.00 68.02 16 SER D O 1
ATOM 8577 N N . HIS D 1 17 ? 55.586 31.849 -12.510 1.00 70.66 17 HIS D N 1
ATOM 8578 C CA . HIS D 1 17 ? 55.759 32.542 -13.782 1.00 72.47 17 HIS D CA 1
ATOM 8579 C C . HIS D 1 17 ? 55.093 31.777 -14.917 1.00 71.50 17 HIS D C 1
ATOM 8580 O O . HIS D 1 17 ? 55.312 32.075 -16.090 1.00 72.43 17 HIS D O 1
ATOM 8587 N N . GLY D 1 18 ? 54.273 30.795 -14.557 1.00 69.83 18 GLY D N 1
ATOM 8588 C CA . GLY D 1 18 ? 53.588 29.998 -15.557 1.00 68.74 18 GLY D CA 1
ATOM 8589 C C . GLY D 1 18 ? 52.293 30.619 -16.045 1.00 67.43 18 GLY D C 1
ATOM 8590 O O . GLY D 1 18 ? 51.947 31.739 -15.671 1.00 67.05 18 GLY D O 1
ATOM 8591 N N . ASP D 1 19 ? 51.574 29.884 -16.885 1.00 66.05 19 ASP D N 1
ATOM 8592 C CA . ASP D 1 19 ? 50.312 30.360 -17.436 1.00 65.43 19 ASP D CA 1
ATOM 8593 C C . ASP D 1 19 ? 49.132 29.926 -16.573 1.00 62.28 19 ASP D C 1
ATOM 8594 O O . ASP D 1 19 ? 47.987 30.282 -16.851 1.00 61.26 19 ASP D O 1
ATOM 8599 N N . VAL D 1 20 ? 49.414 29.154 -15.528 1.00 58.33 20 VAL D N 1
ATOM 8600 C CA . VAL D 1 20 ? 48.360 28.680 -14.645 1.00 54.27 20 VAL D CA 1
ATOM 8601 C C . VAL D 1 20 ? 48.617 28.962 -13.167 1.00 52.45 20 VAL D C 1
ATOM 8602 O O . VAL D 1 20 ? 49.679 28.646 -12.635 1.00 50.62 20 VAL D O 1
ATOM 8606 N N . ILE D 1 21 ? 47.630 29.570 -12.517 1.00 49.48 21 ILE D N 1
ATOM 8607 C CA . ILE D 1 21 ? 47.702 29.880 -11.097 1.00 47.50 21 ILE D CA 1
ATOM 8608 C C . ILE D 1 21 ? 46.529 29.180 -10.418 1.00 46.34 21 ILE D C 1
ATOM 8609 O O . ILE D 1 21 ? 45.459 29.017 -11.015 1.00 44.22 21 ILE D O 1
ATOM 8614 N N . GLY D 1 22 ? 46.728 28.760 -9.173 1.00 42.89 22 GLY D N 1
ATOM 8615 C CA . GLY D 1 22 ? 45.665 28.068 -8.475 1.00 39.39 22 GLY D CA 1
ATOM 8616 C C . GLY D 1 22 ? 45.551 28.363 -6.997 1.00 37.25 22 GLY D C 1
ATOM 8617 O O . GLY D 1 22 ? 46.393 29.025 -6.396 1.00 37.68 22 GLY D O 1
ATOM 8618 N N . GLY D 1 23 ? 44.480 27.853 -6.411 1.00 36.09 23 GLY D N 1
ATOM 8619 C CA . GLY D 1 23 ? 44.243 28.049 -5.000 1.00 35.09 23 GLY D CA 1
ATOM 8620 C C . GLY D 1 23 ? 43.105 27.151 -4.582 1.00 34.62 23 GLY D C 1
ATOM 8621 O O . GLY D 1 23 ? 42.444 26.539 -5.418 1.00 37.08 23 GLY D O 1
ATOM 8622 N N . VAL D 1 24 ? 42.881 27.055 -3.285 1.00 32.56 24 VAL D N 1
ATOM 8623 C CA . VAL D 1 24 ? 41.809 26.229 -2.783 1.00 32.16 24 VAL D CA 1
ATOM 8624 C C . VAL D 1 24 ? 41.232 26.872 -1.536 1.00 32.80 24 VAL D C 1
ATOM 8625 O O . VAL D 1 24 ? 41.962 27.216 -0.604 1.00 33.99 24 VAL D O 1
ATOM 8629 N N . LEU D 1 25 ? 39.919 27.050 -1.539 1.00 32.73 25 LEU D N 1
ATOM 8630 C CA . LEU D 1 25 ? 39.228 27.646 -0.412 1.00 32.74 25 LEU D CA 1
ATOM 8631 C C . LEU D 1 25 ? 38.589 26.518 0.380 1.00 33.79 25 LEU D C 1
ATOM 8632 O O . LEU D 1 25 ? 37.680 25.839 -0.105 1.00 34.91 25 LEU D O 1
ATOM 8637 N N . ASP D 1 26 ? 39.073 26.332 1.603 1.00 32.99 26 ASP D N 1
ATOM 8638 C CA . ASP D 1 26 ? 38.601 25.271 2.492 1.00 33.36 26 ASP D CA 1
ATOM 8639 C C . ASP D 1 26 ? 37.700 25.821 3.605 1.00 31.03 26 ASP D C 1
ATOM 8640 O O . ASP D 1 26 ? 37.951 26.903 4.132 1.00 30.54 26 ASP D O 1
ATOM 8645 N N . GLY D 1 27 ? 36.643 25.085 3.946 1.00 28.29 27 GLY D N 1
ATOM 8646 C CA . GLY D 1 27 ? 35.749 25.527 5.005 1.00 26.80 27 GLY D CA 1
ATOM 8647 C C . GLY D 1 27 ? 34.401 26.087 4.575 1.00 26.93 27 GLY D C 1
ATOM 8648 O O . GLY D 1 27 ? 33.625 26.547 5.409 1.00 26.57 27 GLY D O 1
ATOM 8649 N N . MET D 1 28 ? 34.116 26.074 3.280 1.00 26.36 28 MET D N 1
ATOM 8650 C CA . MET D 1 28 ? 32.827 26.556 2.798 1.00 28.47 28 MET D CA 1
ATOM 8651 C C . MET D 1 28 ? 31.765 25.561 3.255 1.00 27.72 28 MET D C 1
ATOM 8652 O O . MET D 1 28 ? 31.913 24.358 3.050 1.00 28.30 28 MET D O 1
ATOM 8657 N N . PRO D 1 29 ? 30.694 26.039 3.902 1.00 27.78 29 PRO D N 1
ATOM 8658 C CA . PRO D 1 29 ? 29.683 25.065 4.323 1.00 29.87 29 PRO D CA 1
ATOM 8659 C C . PRO D 1 29 ? 29.012 24.515 3.063 1.00 29.84 29 PRO D C 1
ATOM 8660 O O . PRO D 1 29 ? 29.096 25.125 2.001 1.00 30.27 29 PRO D O 1
ATOM 8664 N N . SER D 1 30 ? 28.354 23.370 3.174 1.00 30.06 30 SER D N 1
ATOM 8665 C CA . SER D 1 30 ? 27.689 22.785 2.023 1.00 31.22 30 SER D CA 1
ATOM 8666 C C . SER D 1 30 ? 26.341 23.461 1.785 1.00 32.53 30 SER D C 1
ATOM 8667 O O . SER D 1 30 ? 25.799 24.139 2.672 1.00 31.83 30 SER D O 1
ATOM 8670 N N . GLY D 1 31 ? 25.808 23.284 0.580 1.00 32.12 31 GLY D N 1
ATOM 8671 C CA . GLY D 1 31 ? 24.511 23.852 0.263 1.00 32.53 31 GLY D CA 1
ATOM 8672 C C . GLY D 1 31 ? 24.482 25.291 -0.192 1.00 33.64 31 GLY D C 1
ATOM 8673 O O . GLY D 1 31 ? 23.421 25.906 -0.217 1.00 34.76 31 GLY D O 1
ATOM 8674 N N . ILE D 1 32 ? 25.631 25.850 -0.545 1.00 35.53 32 ILE D N 1
ATOM 8675 C CA . ILE D 1 32 ? 25.652 27.227 -1.014 1.00 35.92 32 ILE D CA 1
ATOM 8676 C C . ILE D 1 32 ? 25.623 27.227 -2.532 1.00 36.70 32 ILE D C 1
ATOM 8677 O O . ILE D 1 32 ? 26.458 26.595 -3.181 1.00 37.60 32 ILE D O 1
ATOM 8682 N N . LYS D 1 33 ? 24.646 27.925 -3.093 1.00 37.70 33 LYS D N 1
ATOM 8683 C CA . LYS D 1 33 ? 24.508 28.005 -4.537 1.00 38.78 33 LYS D CA 1
ATOM 8684 C C . LYS D 1 33 ? 25.656 28.819 -5.109 1.00 37.89 33 LYS D C 1
ATOM 8685 O O . LYS D 1 33 ? 25.858 29.973 -4.733 1.00 38.71 33 LYS D O 1
ATOM 8691 N N . ILE D 1 34 ? 26.419 28.215 -6.011 1.00 35.06 34 ILE D N 1
ATOM 8692 C CA . ILE D 1 34 ? 27.532 28.917 -6.619 1.00 35.47 34 ILE D CA 1
ATOM 8693 C C . ILE D 1 34 ? 26.999 29.955 -7.608 1.00 36.09 34 ILE D C 1
ATOM 8694 O O . ILE D 1 34 ? 26.294 29.619 -8.559 1.00 36.44 34 ILE D O 1
ATOM 8699 N N . ASP D 1 35 ? 27.333 31.217 -7.367 1.00 35.70 35 ASP D N 1
ATOM 8700 C CA . ASP D 1 35 ? 26.898 32.323 -8.219 1.00 35.66 35 ASP D CA 1
ATOM 8701 C C . ASP D 1 35 ? 27.989 32.636 -9.244 1.00 34.43 35 ASP D C 1
ATOM 8702 O O . ASP D 1 35 ? 28.786 33.557 -9.053 1.00 33.36 35 ASP D O 1
ATOM 8707 N N . TYR D 1 36 ? 28.013 31.869 -10.330 1.00 34.49 36 TYR D N 1
ATOM 8708 C CA . TYR D 1 36 ? 29.014 32.038 -11.378 1.00 35.38 36 TYR D CA 1
ATOM 8709 C C . TYR D 1 36 ? 29.050 33.460 -11.903 1.00 35.50 36 TYR D C 1
ATOM 8710 O O . TYR D 1 36 ? 30.114 33.977 -12.243 1.00 34.30 36 TYR D O 1
ATOM 8719 N N . ALA D 1 37 ? 27.881 34.086 -11.965 1.00 35.47 37 ALA D N 1
ATOM 8720 C CA . ALA D 1 37 ? 27.776 35.455 -12.442 1.00 36.42 37 ALA D CA 1
ATOM 8721 C C . ALA D 1 37 ? 28.539 36.393 -11.501 1.00 37.56 37 ALA D C 1
ATOM 8722 O O . ALA D 1 37 ? 29.197 37.337 -11.941 1.00 37.92 37 ALA D O 1
ATOM 8724 N N . LEU D 1 38 ? 28.453 36.130 -10.201 1.00 37.90 38 LEU D N 1
ATOM 8725 C CA . LEU D 1 38 ? 29.153 36.961 -9.229 1.00 37.62 38 LEU D CA 1
ATOM 8726 C C . LEU D 1 38 ? 30.654 36.745 -9.429 1.00 35.69 38 LEU D C 1
ATOM 8727 O O . LEU D 1 38 ? 31.413 37.699 -9.607 1.00 34.73 38 LEU D O 1
ATOM 8732 N N . LEU D 1 39 ? 31.066 35.480 -9.409 1.00 35.09 39 LEU D N 1
ATOM 8733 C CA . LEU D 1 39 ? 32.463 35.102 -9.594 1.00 35.56 39 LEU D CA 1
ATOM 8734 C C . LEU D 1 39 ? 33.056 35.763 -10.826 1.00 36.99 39 LEU D C 1
ATOM 8735 O O . LEU D 1 39 ? 34.149 36.326 -10.786 1.00 38.35 39 LEU D O 1
ATOM 8740 N N . GLU D 1 40 ? 32.319 35.691 -11.924 1.00 37.81 40 GLU D N 1
ATOM 8741 C CA . GLU D 1 40 ? 32.751 36.257 -13.192 1.00 39.73 40 GLU D CA 1
ATOM 8742 C C . GLU D 1 40 ? 32.860 37.784 -13.154 1.00 38.88 40 GLU D C 1
ATOM 8743 O O . GLU D 1 40 ? 33.832 38.351 -13.642 1.00 36.16 40 GLU D O 1
ATOM 8749 N N . ASN D 1 41 ? 31.870 38.448 -12.565 1.00 39.02 41 ASN D N 1
ATOM 8750 C CA . ASN D 1 41 ? 31.882 39.907 -12.484 1.00 37.07 41 ASN D CA 1
ATOM 8751 C C . ASN D 1 41 ? 32.994 40.412 -11.564 1.00 37.78 41 ASN D C 1
ATOM 8752 O O . ASN D 1 41 ? 33.529 41.508 -11.762 1.00 36.52 41 ASN D O 1
ATOM 8757 N N . GLU D 1 42 ? 33.332 39.607 -10.558 1.00 34.56 42 GLU D N 1
ATOM 8758 C CA . GLU D 1 42 ? 34.387 39.950 -9.614 1.00 31.35 42 GLU D CA 1
ATOM 8759 C C . GLU D 1 42 ? 35.744 39.917 -10.303 1.00 30.80 42 GLU D C 1
ATOM 8760 O O . GLU D 1 42 ? 36.590 40.784 -10.075 1.00 29.20 42 GLU D O 1
ATOM 8766 N N . MET D 1 43 ? 35.954 38.909 -11.143 1.00 33.22 43 MET D N 1
ATOM 8767 C CA . MET D 1 43 ? 37.214 38.780 -11.867 1.00 33.75 43 MET D CA 1
ATOM 8768 C C . MET D 1 43 ? 37.343 39.947 -12.834 1.00 35.56 43 MET D C 1
ATOM 8769 O O . MET D 1 43 ? 38.450 40.384 -13.159 1.00 33.68 43 MET D O 1
ATOM 8774 N N . LYS D 1 44 ? 36.202 40.456 -13.288 1.00 36.76 44 LYS D N 1
ATOM 8775 C CA . LYS D 1 44 ? 36.206 41.585 -14.201 1.00 39.38 44 LYS D CA 1
ATOM 8776 C C . LYS D 1 44 ? 36.646 42.838 -13.452 1.00 39.12 44 LYS D C 1
ATOM 8777 O O . LYS D 1 44 ? 37.614 43.485 -13.835 1.00 40.07 44 LYS D O 1
ATOM 8783 N N . ARG D 1 45 ? 35.938 43.166 -12.374 1.00 40.35 45 ARG D N 1
ATOM 8784 C CA . ARG D 1 45 ? 36.239 44.350 -11.572 1.00 40.62 45 ARG D CA 1
ATOM 8785 C C . ARG D 1 45 ? 37.674 44.482 -11.080 1.00 42.29 45 ARG D C 1
ATOM 8786 O O . ARG D 1 45 ? 38.174 45.596 -10.930 1.00 42.26 45 ARG D O 1
ATOM 8794 N N . ARG D 1 46 ? 38.335 43.360 -10.817 1.00 45.65 46 ARG D N 1
ATOM 8795 C CA . ARG D 1 46 ? 39.703 43.404 -10.316 1.00 49.01 46 ARG D CA 1
ATOM 8796 C C . ARG D 1 46 ? 40.670 44.004 -11.323 1.00 51.04 46 ARG D C 1
ATOM 8797 O O . ARG D 1 46 ? 41.770 44.413 -10.964 1.00 52.48 46 ARG D O 1
ATOM 8805 N N . GLN D 1 47 ? 40.266 44.061 -12.583 1.00 53.78 47 GLN D N 1
ATOM 8806 C CA . GLN D 1 47 ? 41.134 44.614 -13.610 1.00 57.91 47 GLN D CA 1
ATOM 8807 C C . GLN D 1 47 ? 40.887 46.092 -13.881 1.00 59.52 47 GLN D C 1
ATOM 8808 O O . GLN D 1 47 ? 41.537 46.687 -14.737 1.00 59.25 47 GLN D O 1
ATOM 8814 N N . GLY D 1 48 ? 39.959 46.688 -13.136 1.00 61.87 48 GLY D N 1
ATOM 8815 C CA . GLY D 1 48 ? 39.661 48.099 -13.317 1.00 65.05 48 GLY D CA 1
ATOM 8816 C C . GLY D 1 48 ? 38.223 48.369 -13.720 1.00 67.22 48 GLY D C 1
ATOM 8817 O O . GLY D 1 48 ? 37.402 47.451 -13.776 1.00 66.74 48 GLY D O 1
ATOM 8818 N N . GLY D 1 49 ? 37.916 49.631 -14.010 1.00 69.89 49 GLY D N 1
ATOM 8819 C CA . GLY D 1 49 ? 36.563 49.987 -14.403 1.00 72.53 49 GLY D CA 1
ATOM 8820 C C . GLY D 1 49 ? 36.451 50.865 -15.639 1.00 73.74 49 GLY D C 1
ATOM 8821 O O . GLY D 1 49 ? 35.564 51.718 -15.716 1.00 73.55 49 GLY D O 1
ATOM 8822 N N . ARG D 1 50 ? 37.340 50.664 -16.609 1.00 73.98 50 ARG D N 1
ATOM 8823 C CA . ARG D 1 50 ? 37.311 51.452 -17.839 1.00 74.09 50 ARG D CA 1
ATOM 8824 C C . ARG D 1 50 ? 35.947 51.350 -18.507 1.00 72.26 50 ARG D C 1
ATOM 8825 O O . ARG D 1 50 ? 35.334 50.283 -18.522 1.00 72.44 50 ARG D O 1
ATOM 8833 N N . ASN D 1 51 ? 35.476 52.466 -19.056 1.00 71.10 51 ASN D N 1
ATOM 8834 C CA . ASN D 1 51 ? 34.181 52.498 -19.724 1.00 70.12 51 ASN D CA 1
ATOM 8835 C C . ASN D 1 51 ? 34.220 51.690 -21.016 1.00 69.68 51 ASN D C 1
ATOM 8836 O O . ASN D 1 51 ? 33.189 51.217 -21.494 1.00 70.10 51 ASN D O 1
ATOM 8841 N N . VAL D 1 52 ? 35.414 51.539 -21.579 1.00 68.87 52 VAL D N 1
ATOM 8842 C CA . VAL D 1 52 ? 35.598 50.787 -22.813 1.00 68.41 52 VAL D CA 1
ATOM 8843 C C . VAL D 1 52 ? 36.291 49.463 -22.518 1.00 69.12 52 VAL D C 1
ATOM 8844 O O . VAL D 1 52 ? 37.476 49.442 -22.189 1.00 69.47 52 VAL D O 1
ATOM 8848 N N . PHE D 1 53 ? 35.559 48.359 -22.642 1.00 69.60 53 PHE D N 1
ATOM 8849 C CA . PHE D 1 53 ? 36.128 47.040 -22.372 1.00 70.68 53 PHE D CA 1
ATOM 8850 C C . PHE D 1 53 ? 35.719 45.998 -23.411 1.00 73.39 53 PHE D C 1
ATOM 8851 O O . PHE D 1 53 ? 34.854 46.245 -24.253 1.00 72.36 53 PHE D O 1
ATOM 8859 N N . ILE D 1 54 ? 36.351 44.830 -23.343 1.00 77.29 54 ILE D N 1
ATOM 8860 C CA . ILE D 1 54 ? 36.058 43.738 -24.262 1.00 82.23 54 ILE D CA 1
ATOM 8861 C C . ILE D 1 54 ? 35.335 42.635 -23.503 1.00 86.27 54 ILE D C 1
ATOM 8862 O O . ILE D 1 54 ? 35.783 42.222 -22.437 1.00 86.64 54 ILE D O 1
ATOM 8867 N N . THR D 1 55 ? 34.221 42.163 -24.058 1.00 91.33 55 THR D N 1
ATOM 8868 C CA . THR D 1 55 ? 33.421 41.112 -23.430 1.00 97.12 55 THR D CA 1
ATOM 8869 C C . THR D 1 55 ? 34.272 40.021 -22.788 1.00 100.86 55 THR D C 1
ATOM 8870 O O . THR D 1 55 ? 35.316 39.638 -23.320 1.00 100.57 55 THR D O 1
ATOM 8874 N N . PRO D 1 56 ? 33.828 39.507 -21.627 1.00 105.07 56 PRO D N 1
ATOM 8875 C CA . PRO D 1 56 ? 34.508 38.456 -20.862 1.00 109.57 56 PRO D CA 1
ATOM 8876 C C . PRO D 1 56 ? 34.766 37.180 -21.663 1.00 112.27 56 PRO D C 1
ATOM 8877 O O . PRO D 1 56 ? 34.733 37.184 -22.895 1.00 112.78 56 PRO D O 1
ATOM 8881 N N . ARG D 1 57 ? 35.025 36.091 -20.945 1.00 115.69 57 ARG D N 1
ATOM 8882 C CA . ARG D 1 57 ? 35.286 34.791 -21.558 1.00 119.03 57 ARG D CA 1
ATOM 8883 C C . ARG D 1 57 ? 36.555 34.795 -22.402 1.00 120.35 57 ARG D C 1
ATOM 8884 O O . ARG D 1 57 ? 36.954 33.759 -22.933 1.00 119.96 57 ARG D O 1
ATOM 8892 N N . LYS D 1 58 ? 37.188 35.958 -22.522 1.00 121.75 58 LYS D N 1
ATOM 8893 C CA . LYS D 1 58 ? 38.408 36.075 -23.312 1.00 123.63 58 LYS D CA 1
ATOM 8894 C C . LYS D 1 58 ? 39.498 36.872 -22.602 1.00 123.58 58 LYS D C 1
ATOM 8895 O O . LYS D 1 58 ? 39.313 37.342 -21.478 1.00 124.12 58 LYS D O 1
ATOM 8901 N N . GLU D 1 59 ? 40.634 37.014 -23.280 1.00 123.46 59 GLU D N 1
ATOM 8902 C CA . GLU D 1 59 ? 41.780 37.755 -22.766 1.00 122.79 59 GLU D CA 1
ATOM 8903 C C . GLU D 1 59 ? 42.324 37.180 -21.458 1.00 120.45 59 GLU D C 1
ATOM 8904 O O . GLU D 1 59 ? 43.363 36.517 -21.447 1.00 120.83 59 GLU D O 1
ATOM 8910 N N . ASP D 1 60 ? 41.618 37.434 -20.359 1.00 117.51 60 ASP D N 1
ATOM 8911 C CA . ASP D 1 60 ? 42.045 36.952 -19.050 1.00 113.82 60 ASP D CA 1
ATOM 8912 C C . ASP D 1 60 ? 40.886 36.321 -18.287 1.00 110.06 60 ASP D C 1
ATOM 8913 O O . ASP D 1 60 ? 39.896 35.894 -18.883 1.00 110.63 60 ASP D O 1
ATOM 8918 N N . ASP D 1 61 ? 41.025 36.262 -16.964 1.00 105.03 61 ASP D N 1
ATOM 8919 C CA . ASP D 1 61 ? 39.993 35.702 -16.096 1.00 99.09 61 ASP D CA 1
ATOM 8920 C C . ASP D 1 61 ? 39.710 34.226 -16.374 1.00 94.43 61 ASP D C 1
ATOM 8921 O O . ASP D 1 61 ? 40.621 33.460 -16.694 1.00 94.79 61 ASP D O 1
ATOM 8926 N N . LYS D 1 62 ? 38.440 33.840 -16.246 1.00 87.83 62 LYS D N 1
ATOM 8927 C CA . LYS D 1 62 ? 38.004 32.461 -16.466 1.00 80.54 62 LYS D CA 1
ATOM 8928 C C . LYS D 1 62 ? 38.493 31.539 -15.347 1.00 74.87 62 LYS D C 1
ATOM 8929 O O . LYS D 1 62 ? 39.551 30.912 -15.449 1.00 74.16 62 LYS D O 1
ATOM 8935 N N . VAL D 1 63 ? 37.708 31.469 -14.276 1.00 67.99 63 VAL D N 1
ATOM 8936 C CA . VAL D 1 63 ? 38.040 30.644 -13.125 1.00 61.56 63 VAL D CA 1
ATOM 8937 C C . VAL D 1 63 ? 37.546 29.218 -13.333 1.00 58.55 63 VAL D C 1
ATOM 8938 O O . VAL D 1 63 ? 36.354 28.982 -13.523 1.00 57.72 63 VAL D O 1
ATOM 8942 N N . GLU D 1 64 ? 38.477 28.274 -13.296 1.00 54.19 64 GLU D N 1
ATOM 8943 C CA . GLU D 1 64 ? 38.164 26.863 -13.482 1.00 51.53 64 GLU D CA 1
ATOM 8944 C C . GLU D 1 64 ? 38.034 26.146 -12.135 1.00 48.50 64 GLU D C 1
ATOM 8945 O O . GLU D 1 64 ? 39.042 25.885 -11.476 1.00 47.66 64 GLU D O 1
ATOM 8951 N N . ILE D 1 65 ? 36.802 25.852 -11.729 1.00 45.59 65 ILE D N 1
ATOM 8952 C CA . ILE D 1 65 ? 36.576 25.123 -10.473 1.00 44.79 65 ILE D CA 1
ATOM 8953 C C . ILE D 1 65 ? 36.843 23.629 -10.686 1.00 44.37 65 ILE D C 1
ATOM 8954 O O . ILE D 1 65 ? 36.263 23.035 -11.596 1.00 44.05 65 ILE D O 1
ATOM 8959 N N . THR D 1 66 ? 37.719 23.054 -9.888 1.00 42.17 66 THR D N 1
ATOM 8960 C CA . THR D 1 66 ? 38.051 21.646 -10.057 1.00 40.89 66 THR D CA 1
ATOM 8961 C C . THR D 1 66 ? 37.525 20.737 -8.952 1.00 40.43 66 THR D C 1
ATOM 8962 O O . THR D 1 66 ? 37.636 19.518 -9.050 1.00 41.02 66 THR D O 1
ATOM 8966 N N . SER D 1 67 ? 36.951 21.319 -7.905 1.00 39.57 67 SER D N 1
ATOM 8967 C CA . SER D 1 67 ? 36.434 20.518 -6.802 1.00 37.43 67 SER D CA 1
ATOM 8968 C C . SER D 1 67 ? 35.580 21.325 -5.833 1.00 36.76 67 SER D C 1
ATOM 8969 O O . SER D 1 67 ? 35.500 22.543 -5.928 1.00 36.84 67 SER D O 1
ATOM 8972 N N . GLY D 1 68 ? 34.933 20.625 -4.909 1.00 37.21 68 GLY D N 1
ATOM 8973 C CA . GLY D 1 68 ? 34.114 21.282 -3.910 1.00 37.90 68 GLY D CA 1
ATOM 8974 C C . GLY D 1 68 ? 32.775 21.807 -4.379 1.00 38.52 68 GLY D C 1
ATOM 8975 O O . GLY D 1 68 ? 32.101 22.528 -3.643 1.00 38.00 68 GLY D O 1
ATOM 8976 N N . VAL D 1 69 ? 32.385 21.458 -5.599 1.00 38.33 69 VAL D N 1
ATOM 8977 C CA . VAL D 1 69 ? 31.107 21.903 -6.141 1.00 38.52 69 VAL D CA 1
ATOM 8978 C C . VAL D 1 69 ? 30.430 20.764 -6.892 1.00 40.02 69 VAL D C 1
ATOM 8979 O O . VAL D 1 69 ? 31.077 20.009 -7.621 1.00 38.60 69 VAL D O 1
ATOM 8983 N N . PHE D 1 70 ? 29.123 20.642 -6.699 1.00 40.68 70 PHE D N 1
ATOM 8984 C CA . PHE D 1 70 ? 28.342 19.597 -7.344 1.00 42.89 70 PHE D CA 1
ATOM 8985 C C . PHE D 1 70 ? 26.994 20.177 -7.723 1.00 42.59 70 PHE D C 1
ATOM 8986 O O . PHE D 1 70 ? 26.256 20.660 -6.864 1.00 42.13 70 PHE D O 1
ATOM 8994 N N . GLU D 1 71 ? 26.680 20.122 -9.011 1.00 41.56 71 GLU D N 1
ATOM 8995 C CA . GLU D 1 71 ? 25.426 20.662 -9.517 1.00 42.15 71 GLU D CA 1
ATOM 8996 C C . GLU D 1 71 ? 25.207 22.088 -9.023 1.00 41.02 71 GLU D C 1
ATOM 8997 O O . GLU D 1 71 ? 24.127 22.438 -8.538 1.00 39.47 71 GLU D O 1
ATOM 9003 N N . ASP D 1 72 ? 26.258 22.893 -9.139 1.00 38.35 72 ASP D N 1
ATOM 9004 C CA . ASP D 1 72 ? 26.226 24.300 -8.761 1.00 40.70 72 ASP D CA 1
ATOM 9005 C C . ASP D 1 72 ? 26.062 24.612 -7.274 1.00 39.09 72 ASP D C 1
ATOM 9006 O O . ASP D 1 72 ? 25.754 25.743 -6.912 1.00 40.05 72 ASP D O 1
ATOM 9011 N N . PHE D 1 73 ? 26.263 23.620 -6.415 1.00 38.04 73 PHE D N 1
ATOM 9012 C CA . PHE D 1 73 ? 26.159 23.833 -4.973 1.00 36.36 73 PHE D CA 1
ATOM 9013 C C . PHE D 1 73 ? 27.445 23.402 -4.270 1.00 35.46 73 PHE D C 1
ATOM 9014 O O . PHE D 1 73 ? 28.068 22.405 -4.645 1.00 35.26 73 PHE D O 1
ATOM 9022 N N . SER D 1 74 ? 27.856 24.166 -3.264 1.00 34.79 74 SER D N 1
ATOM 9023 C CA . SER D 1 74 ? 29.063 23.822 -2.520 1.00 32.54 74 SER D CA 1
ATOM 9024 C C . SER D 1 74 ? 28.817 22.462 -1.885 1.00 32.46 74 SER D C 1
ATOM 9025 O O . SER D 1 74 ? 27.707 22.180 -1.442 1.00 32.10 74 SER D O 1
ATOM 9028 N N . THR D 1 75 ? 29.846 21.623 -1.858 1.00 32.53 75 THR D N 1
ATOM 9029 C CA . THR D 1 75 ? 29.749 20.283 -1.283 1.00 33.38 75 THR D CA 1
ATOM 9030 C C . THR D 1 75 ? 30.140 20.240 0.194 1.00 32.27 75 THR D C 1
ATOM 9031 O O . THR D 1 75 ? 29.746 19.329 0.924 1.00 33.14 75 THR D O 1
ATOM 9035 N N . GLY D 1 76 ? 30.931 21.215 0.627 1.00 30.20 76 GLY D N 1
ATOM 9036 C CA . GLY D 1 76 ? 31.379 21.237 2.008 1.00 30.52 76 GLY D CA 1
ATOM 9037 C C . GLY D 1 76 ? 32.832 20.793 2.098 1.00 32.26 76 GLY D C 1
ATOM 9038 O O . GLY D 1 76 ? 33.432 20.817 3.173 1.00 31.86 76 GLY D O 1
ATOM 9039 N N . THR D 1 77 ? 33.390 20.367 0.964 1.00 30.17 77 THR D N 1
ATOM 9040 C CA . THR D 1 77 ? 34.781 19.935 0.899 1.00 28.29 77 THR D CA 1
ATOM 9041 C C . THR D 1 77 ? 35.548 21.081 0.245 1.00 28.91 77 THR D C 1
ATOM 9042 O O . THR D 1 77 ? 34.943 22.071 -0.180 1.00 30.02 77 THR D O 1
ATOM 9046 N N . PRO D 1 78 ? 36.884 20.975 0.162 1.00 28.08 78 PRO D N 1
ATOM 9047 C CA . PRO D 1 78 ? 37.690 22.037 -0.446 1.00 26.24 78 PRO D CA 1
ATOM 9048 C C . PRO D 1 78 ? 37.292 22.424 -1.867 1.00 28.47 78 PRO D C 1
ATOM 9049 O O . PRO D 1 78 ? 37.151 21.567 -2.738 1.00 28.76 78 PRO D O 1
ATOM 9053 N N . ILE D 1 79 ? 37.110 23.719 -2.101 1.00 26.45 79 ILE D N 1
ATOM 9054 C CA . ILE D 1 79 ? 36.771 24.186 -3.439 1.00 28.76 79 ILE D CA 1
ATOM 9055 C C . ILE D 1 79 ? 38.065 24.643 -4.094 1.00 29.10 79 ILE D C 1
ATOM 9056 O O . ILE D 1 79 ? 38.531 25.760 -3.872 1.00 29.98 79 ILE D O 1
ATOM 9061 N N . GLY D 1 80 ? 38.663 23.756 -4.874 1.00 30.58 80 GLY D N 1
ATOM 9062 C CA . GLY D 1 80 ? 39.906 24.089 -5.541 1.00 33.55 80 GLY D CA 1
ATOM 9063 C C . GLY D 1 80 ? 39.598 24.767 -6.852 1.00 36.06 80 GLY D C 1
ATOM 9064 O O . GLY D 1 80 ? 38.562 24.500 -7.464 1.00 36.48 80 GLY D O 1
ATOM 9065 N N . PHE D 1 81 ? 40.483 25.652 -7.291 1.00 36.82 81 PHE D N 1
ATOM 9066 C CA . PHE D 1 81 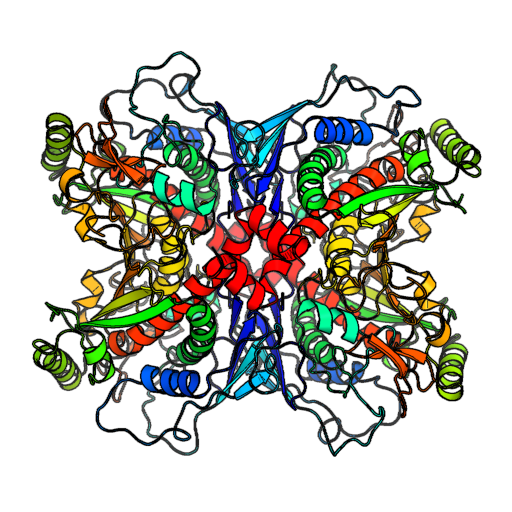? 40.246 26.346 -8.544 1.00 37.81 81 PHE D CA 1
ATOM 9067 C C . PHE D 1 81 ? 41.532 26.748 -9.243 1.00 39.00 81 PHE D C 1
ATOM 9068 O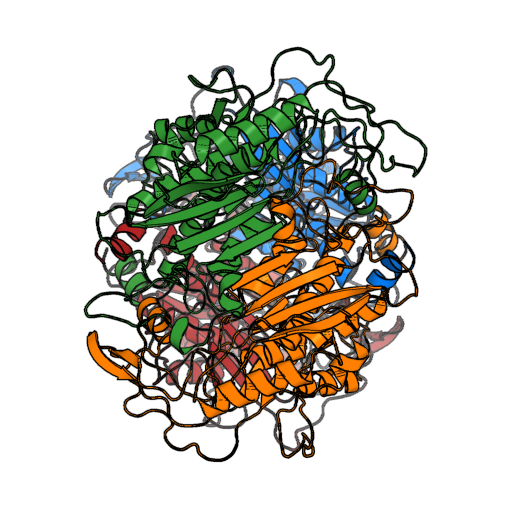 O . PHE D 1 81 ? 42.588 26.873 -8.616 1.00 38.79 81 PHE D O 1
ATOM 9076 N N . LEU D 1 82 ? 41.434 26.937 -10.554 1.00 38.81 82 LEU D N 1
ATOM 9077 C CA . LEU D 1 82 ? 42.586 27.311 -11.354 1.00 40.47 82 LEU D CA 1
ATOM 9078 C C . LEU D 1 82 ? 42.223 28.478 -12.253 1.00 41.79 82 LEU D C 1
ATOM 9079 O O . LEU D 1 82 ? 41.077 28.617 -12.670 1.00 39.62 82 LEU D O 1
ATOM 9084 N N . ILE D 1 83 ? 43.210 29.317 -12.540 1.00 45.22 83 ILE D N 1
ATOM 9085 C CA . ILE D 1 83 ? 43.018 30.480 -13.390 1.00 50.49 83 ILE D CA 1
ATOM 9086 C C . ILE D 1 83 ? 44.167 30.526 -14.386 1.00 55.96 83 ILE D C 1
ATOM 9087 O O . ILE D 1 83 ? 45.334 30.605 -14.004 1.00 55.54 83 ILE D O 1
ATOM 9092 N N . HIS D 1 84 ? 43.824 30.466 -15.667 1.00 62.22 84 HIS D N 1
ATOM 9093 C CA . HIS D 1 84 ? 44.811 30.469 -16.742 1.00 68.65 84 HIS D CA 1
ATOM 9094 C C . HIS D 1 84 ? 44.957 31.855 -17.357 1.00 74.43 84 HIS D C 1
ATOM 9095 O O . HIS D 1 84 ? 44.214 32.777 -17.016 1.00 74.39 84 HIS D O 1
ATOM 9102 N N . ASN D 1 85 ? 45.920 31.994 -18.264 1.00 81.91 85 ASN D N 1
ATOM 9103 C CA . ASN D 1 85 ? 46.168 33.262 -18.946 1.00 90.05 85 ASN D CA 1
ATOM 9104 C C . ASN D 1 85 ? 47.226 33.100 -20.030 1.00 95.77 85 ASN D C 1
ATOM 9105 O O . ASN D 1 85 ? 47.701 31.992 -20.286 1.00 96.21 85 ASN D O 1
ATOM 9110 N N . GLN D 1 86 ? 47.580 34.214 -20.666 1.00 102.59 86 GLN D N 1
ATOM 9111 C CA . GLN D 1 86 ? 48.590 34.235 -21.721 1.00 109.04 86 GLN D CA 1
ATOM 9112 C C . GLN D 1 86 ? 48.212 33.413 -22.948 1.00 113.16 86 GLN D C 1
ATOM 9113 O O . GLN D 1 86 ? 47.673 32.310 -22.837 1.00 113.29 86 GLN D O 1
ATOM 9119 N N . ARG D 1 87 ? 48.497 33.971 -24.111 1.00 118.74 87 ARG D N 1
ATOM 9120 C CA . ARG D 1 87 ? 48.208 33.308 -25.390 1.00 124.16 87 ARG D CA 1
ATOM 9121 C C . ARG D 1 87 ? 49.478 33.230 -26.243 1.00 127.77 87 ARG D C 1
ATOM 9122 O O . ARG D 1 87 ? 50.421 32.528 -25.886 1.00 127.31 87 ARG D O 1
ATOM 9130 N N . ALA D 1 88 ? 49.490 33.965 -27.345 1.00 132.53 88 ALA D N 1
ATOM 9131 C CA . ALA D 1 88 ? 50.644 33.980 -28.235 1.00 136.87 88 ALA D CA 1
ATOM 9132 C C . ALA D 1 88 ? 50.969 35.404 -28.674 1.00 139.64 88 ALA D C 1
ATOM 9133 O O . ALA D 1 88 ? 50.089 36.137 -29.129 1.00 139.87 88 ALA D O 1
ATOM 9135 N N . ARG D 1 89 ? 52.230 35.793 -28.521 1.00 142.89 89 ARG D N 1
ATOM 9136 C CA . ARG D 1 89 ? 52.716 37.123 -28.914 1.00 145.55 89 ARG D CA 1
ATOM 9137 C C . ARG D 1 89 ? 52.101 38.197 -28.011 1.00 147.06 89 ARG D C 1
ATOM 9138 O O . ARG D 1 89 ? 50.903 38.212 -27.743 1.00 146.91 89 ARG D O 1
ATOM 9146 N N . SER D 1 90 ? 52.956 39.140 -27.571 1.00 148.37 90 SER D N 1
ATOM 9147 C CA . SER D 1 90 ? 52.505 40.233 -26.696 1.00 149.11 90 SER D CA 1
ATOM 9148 C C . SER D 1 90 ? 53.102 41.561 -27.169 1.00 149.45 90 SER D C 1
ATOM 9149 O O . SER D 1 90 ? 52.805 42.042 -28.261 1.00 149.45 90 SER D O 1
ATOM 9152 N N . LYS D 1 91 ? 53.937 42.168 -26.313 1.00 149.65 91 LYS D N 1
ATOM 9153 C CA . LYS D 1 91 ? 54.545 43.467 -26.635 1.00 149.27 91 LYS D CA 1
ATOM 9154 C C . LYS D 1 91 ? 56.065 43.387 -26.471 1.00 148.45 91 LYS D C 1
ATOM 9155 O O . LYS D 1 91 ? 56.777 42.959 -27.381 1.00 148.32 91 LYS D O 1
ATOM 9161 N N . ASP D 1 92 ? 56.560 43.843 -25.310 1.00 147.08 92 ASP D N 1
ATOM 9162 C CA . ASP D 1 92 ? 58.007 43.838 -25.048 1.00 145.06 92 ASP D CA 1
ATOM 9163 C C . ASP D 1 92 ? 58.271 44.129 -23.567 1.00 143.31 92 ASP D C 1
ATOM 9164 O O . ASP D 1 92 ? 57.891 43.358 -22.687 1.00 143.31 92 ASP D O 1
ATOM 9169 N N . TYR D 1 93 ? 58.970 45.231 -23.304 1.00 141.00 93 TYR D N 1
ATOM 9170 C CA . TYR D 1 93 ? 59.302 45.662 -21.938 1.00 138.36 93 TYR D CA 1
ATOM 9171 C C . TYR D 1 93 ? 60.159 44.598 -21.247 1.00 136.17 93 TYR D C 1
ATOM 9172 O O . TYR D 1 93 ? 59.639 43.671 -20.619 1.00 135.38 93 TYR D O 1
ATOM 9181 N N . ASP D 1 94 ? 61.484 44.772 -21.327 1.00 133.03 94 ASP D N 1
ATOM 9182 C CA . ASP D 1 94 ? 62.425 43.842 -20.687 1.00 129.18 94 ASP D CA 1
ATOM 9183 C C . ASP D 1 94 ? 63.866 44.261 -20.996 1.00 126.23 94 ASP D C 1
ATOM 9184 O O . ASP D 1 94 ? 64.387 43.984 -22.075 1.00 126.02 94 ASP D O 1
ATOM 9189 N N . ASN D 1 95 ? 64.504 44.907 -20.031 1.00 122.36 95 ASN D N 1
ATOM 9190 C CA . ASN D 1 95 ? 65.898 45.348 -20.188 1.00 117.98 95 ASN D CA 1
ATOM 9191 C C . ASN D 1 95 ? 66.691 45.039 -18.915 1.00 114.21 95 ASN D C 1
ATOM 9192 O O . ASN D 1 95 ? 66.698 45.833 -17.977 1.00 113.83 95 ASN D O 1
ATOM 9197 N N . ILE D 1 96 ? 67.348 43.888 -18.914 1.00 109.26 96 ILE D N 1
ATOM 9198 C CA . ILE D 1 96 ? 68.136 43.453 -17.752 1.00 103.56 96 ILE D CA 1
ATOM 9199 C C . ILE D 1 96 ? 67.202 43.161 -16.573 1.00 99.79 96 ILE D C 1
ATOM 9200 O O . ILE D 1 96 ? 66.417 44.020 -16.173 1.00 99.60 96 ILE D O 1
ATOM 9205 N N . LYS D 1 97 ? 67.290 41.951 -16.047 1.00 94.80 97 LYS D N 1
ATOM 9206 C CA . LYS D 1 97 ? 66.439 41.552 -14.936 1.00 88.03 97 LYS D CA 1
ATOM 9207 C C . LYS D 1 97 ? 67.196 40.849 -13.809 1.00 82.06 97 LYS D C 1
ATOM 9208 O O . LYS D 1 97 ? 66.699 39.897 -13.206 1.00 81.49 97 LYS D O 1
ATOM 9214 N N . ASN D 1 98 ? 68.402 41.334 -13.528 1.00 74.12 98 ASN D N 1
ATOM 9215 C CA . ASN D 1 98 ? 69.232 40.783 -12.464 1.00 65.31 98 ASN D CA 1
ATOM 9216 C C . ASN D 1 98 ? 69.586 41.852 -11.432 1.00 58.86 98 ASN D C 1
ATOM 9217 O O . ASN D 1 98 ? 70.604 41.758 -10.748 1.00 57.98 98 ASN D O 1
ATOM 9222 N N . LEU D 1 99 ? 68.736 42.869 -11.329 1.00 51.29 99 LEU D N 1
ATOM 9223 C CA . LEU D 1 99 ? 68.940 43.947 -10.368 1.00 43.88 99 LEU D CA 1
ATOM 9224 C C . LEU D 1 99 ? 67.712 44.064 -9.475 1.00 39.78 99 LEU D C 1
ATOM 9225 O O . LEU D 1 99 ? 66.675 43.475 -9.760 1.00 36.50 99 LEU D O 1
ATOM 9230 N N . PHE D 1 100 ? 67.821 44.822 -8.392 1.00 36.56 100 PHE D N 1
ATOM 9231 C CA . PHE D 1 100 ? 66.682 44.984 -7.503 1.00 33.98 100 PHE D CA 1
ATOM 9232 C C . PHE D 1 100 ? 65.952 46.270 -7.858 1.00 32.02 100 PHE D C 1
ATOM 9233 O O . PHE D 1 100 ? 66.508 47.353 -7.727 1.00 32.45 100 PHE D O 1
ATOM 9241 N N . ARG D 1 101 ? 64.714 46.148 -8.324 1.00 30.00 101 ARG D N 1
ATOM 9242 C CA . ARG D 1 101 ? 63.927 47.322 -8.671 1.00 31.72 101 ARG D CA 1
ATOM 9243 C C . ARG D 1 101 ? 63.519 48.003 -7.367 1.00 32.36 101 ARG D C 1
ATOM 9244 O O . ARG D 1 101 ? 63.034 47.345 -6.439 1.00 36.91 101 ARG D O 1
ATOM 9252 N N . PRO D 1 102 ? 63.715 49.325 -7.269 1.00 31.64 102 PRO D N 1
ATOM 9253 C CA . PRO D 1 102 ? 63.342 50.024 -6.035 1.00 31.40 102 PRO D CA 1
ATOM 9254 C C . PRO D 1 102 ? 61.866 49.890 -5.683 1.00 30.44 102 PRO D C 1
ATOM 9255 O O . PRO D 1 102 ? 61.003 49.923 -6.556 1.00 29.71 102 PRO D O 1
ATOM 9259 N N . SER D 1 103 ? 61.596 49.736 -4.392 1.00 31.73 103 SER D N 1
ATOM 9260 C CA . SER D 1 103 ? 60.241 49.616 -3.865 1.00 31.06 103 SER D CA 1
ATOM 9261 C C . SER D 1 103 ? 59.540 48.321 -4.266 1.00 31.54 103 SER D C 1
ATOM 9262 O O . SER D 1 103 ? 58.325 48.181 -4.114 1.00 30.47 103 SER D O 1
ATOM 9265 N N . HIS D 1 104 ? 60.314 47.374 -4.784 1.00 32.68 104 HIS D N 1
ATOM 9266 C CA . HIS D 1 104 ? 59.785 46.070 -5.165 1.00 30.92 104 HIS D CA 1
ATOM 9267 C C . HIS D 1 104 ? 60.358 45.063 -4.186 1.00 29.56 104 HIS D C 1
ATOM 9268 O O . HIS D 1 104 ? 61.354 45.344 -3.522 1.00 27.27 104 HIS D O 1
ATOM 9275 N N . ALA D 1 105 ? 59.730 43.894 -4.111 1.00 29.48 105 ALA D N 1
ATOM 9276 C CA . ALA D 1 105 ? 60.152 42.816 -3.217 1.00 29.53 105 ALA D CA 1
ATOM 9277 C C . ALA D 1 105 ? 61.394 42.036 -3.670 1.00 29.88 105 ALA D C 1
ATOM 9278 O O . ALA D 1 105 ? 61.874 41.178 -2.927 1.00 29.64 105 ALA D O 1
ATOM 9280 N N . ASP D 1 106 ? 61.921 42.330 -4.862 1.00 28.66 106 ASP D N 1
ATOM 9281 C CA . ASP D 1 106 ? 63.100 41.616 -5.376 1.00 29.03 106 ASP D CA 1
ATOM 9282 C C . ASP D 1 106 ? 64.233 41.472 -4.361 1.00 27.62 106 ASP D C 1
ATOM 9283 O O . ASP D 1 106 ? 64.782 40.389 -4.179 1.00 28.90 106 ASP D O 1
ATOM 9288 N N . PHE D 1 107 ? 64.591 42.574 -3.718 1.00 28.22 107 PHE D N 1
ATOM 9289 C CA . PHE D 1 107 ? 65.674 42.586 -2.736 1.00 28.44 107 PHE D CA 1
ATOM 9290 C C . PHE D 1 107 ? 65.459 41.630 -1.553 1.00 29.62 107 PHE D C 1
ATOM 9291 O O . PHE D 1 107 ? 66.329 40.816 -1.244 1.00 29.83 107 PHE D O 1
ATOM 9299 N N . THR D 1 108 ? 64.314 41.733 -0.882 1.00 29.37 108 THR D N 1
ATOM 9300 C CA . THR D 1 108 ? 64.046 40.863 0.261 1.00 28.55 108 THR D CA 1
ATOM 9301 C C . THR D 1 108 ? 63.890 39.395 -0.131 1.00 29.96 108 THR D C 1
ATOM 9302 O O . THR D 1 108 ? 64.342 38.516 0.605 1.00 29.78 108 THR D O 1
ATOM 9306 N N . TYR D 1 109 ? 63.262 39.118 -1.277 1.00 29.49 109 TYR D N 1
ATOM 9307 C CA . TYR D 1 109 ? 63.118 37.729 -1.726 1.00 29.75 109 TYR D CA 1
ATOM 9308 C C . TYR D 1 109 ? 64.505 37.135 -1.936 1.00 29.19 109 TYR D C 1
ATOM 9309 O O . TYR D 1 109 ? 64.795 36.026 -1.483 1.00 25.55 109 TYR D O 1
ATOM 9318 N N . PHE D 1 110 ? 65.369 37.888 -2.614 1.00 30.99 110 PHE D N 1
ATOM 9319 C CA . PHE D 1 110 ? 66.728 37.422 -2.877 1.00 29.63 110 PHE D CA 1
ATOM 9320 C C . PHE D 1 110 ? 67.467 37.105 -1.586 1.00 29.38 110 PHE D C 1
ATOM 9321 O O . PHE D 1 110 ? 68.081 36.052 -1.470 1.00 27.39 110 PHE D O 1
ATOM 9329 N N . HIS D 1 111 ? 67.419 38.003 -0.608 1.00 28.30 111 HIS D N 1
ATOM 9330 C CA . HIS D 1 111 ? 68.126 37.724 0.636 1.00 30.55 111 HIS D CA 1
ATOM 9331 C C . HIS D 1 111 ? 67.531 36.572 1.432 1.00 30.75 111 HIS D C 1
ATOM 9332 O O . HIS D 1 111 ? 68.263 35.737 1.959 1.00 32.20 111 HIS D O 1
ATOM 9339 N N . LYS D 1 112 ? 66.206 36.510 1.501 1.00 29.80 112 LYS D N 1
ATOM 9340 C CA . LYS D 1 112 ? 65.552 35.448 2.242 1.00 28.98 112 LYS D CA 1
ATOM 9341 C C . LYS D 1 112 ? 65.820 34.080 1.639 1.00 30.27 112 LYS D C 1
ATOM 9342 O O . LYS D 1 112 ? 66.228 33.160 2.338 1.00 29.39 112 LYS D O 1
ATOM 9348 N N . TYR D 1 113 ? 65.608 33.955 0.334 1.00 33.61 113 TYR D N 1
ATOM 9349 C CA . TYR D 1 113 ? 65.778 32.672 -0.341 1.00 36.96 113 TYR D CA 1
ATOM 9350 C C . TYR D 1 113 ? 67.022 32.487 -1.211 1.00 40.98 113 TYR D C 1
ATOM 9351 O O . TYR D 1 113 ? 67.330 31.372 -1.625 1.00 40.93 113 TYR D O 1
ATOM 9360 N N . GLY D 1 114 ? 67.729 33.572 -1.495 1.00 45.59 114 GLY D N 1
ATOM 9361 C CA . GLY D 1 114 ? 68.926 33.473 -2.308 1.00 53.81 114 GLY D CA 1
ATOM 9362 C C . GLY D 1 114 ? 68.695 33.018 -3.737 1.00 59.41 114 GLY D C 1
ATOM 9363 O O . GLY D 1 114 ? 69.608 32.496 -4.375 1.00 59.26 114 GLY D O 1
ATOM 9364 N N . ILE D 1 115 ? 67.486 33.213 -4.251 1.00 65.01 115 ILE D N 1
ATOM 9365 C CA . ILE D 1 115 ? 67.196 32.801 -5.615 1.00 73.57 115 ILE D CA 1
ATOM 9366 C C . ILE D 1 115 ? 66.554 33.888 -6.465 1.00 79.26 115 ILE D C 1
ATOM 9367 O O . ILE D 1 115 ? 65.468 34.386 -6.164 1.00 79.17 115 ILE D O 1
ATOM 9372 N N . ARG D 1 116 ? 67.255 34.263 -7.528 1.00 85.34 116 ARG D N 1
ATOM 9373 C CA . ARG D 1 116 ? 66.761 35.278 -8.443 1.00 91.64 116 ARG D CA 1
ATOM 9374 C C . ARG D 1 116 ? 65.613 34.627 -9.202 1.00 94.06 116 ARG D C 1
ATOM 9375 O O . ARG D 1 116 ? 65.665 33.435 -9.507 1.00 94.03 116 ARG D O 1
ATOM 9383 N N . ASP D 1 117 ? 64.577 35.400 -9.499 1.00 96.09 117 ASP D N 1
ATOM 9384 C CA . ASP D 1 117 ? 63.432 34.864 -10.220 1.00 98.98 117 ASP D CA 1
ATOM 9385 C C . ASP D 1 117 ? 62.500 35.982 -10.664 1.00 99.90 117 ASP D C 1
ATOM 9386 O O . ASP D 1 117 ? 61.570 35.753 -11.438 1.00 101.38 117 ASP D O 1
ATOM 9391 N N . PHE D 1 118 ? 62.756 37.192 -10.174 1.00 101.35 118 PHE D N 1
ATOM 9392 C CA . PHE D 1 118 ? 61.937 38.345 -10.529 1.00 102.10 118 PHE D CA 1
ATOM 9393 C C . PHE D 1 118 ? 61.979 38.573 -12.037 1.00 104.20 118 PHE D C 1
ATOM 9394 O O . PHE D 1 118 ? 62.910 39.187 -12.558 1.00 104.62 118 PHE D O 1
ATOM 9402 N N . ARG D 1 119 ? 60.965 38.066 -12.733 1.00 107.21 119 ARG D N 1
ATOM 9403 C CA . ARG D 1 119 ? 60.874 38.204 -14.182 1.00 110.87 119 ARG D CA 1
ATOM 9404 C C . ARG D 1 119 ? 59.763 39.162 -14.602 1.00 113.94 119 ARG D C 1
ATOM 9405 O O . ARG D 1 119 ? 59.140 39.817 -13.763 1.00 114.97 119 ARG D O 1
ATOM 9413 N N . GLY D 1 120 ? 59.522 39.237 -15.909 1.00 117.68 120 GLY D N 1
ATOM 9414 C CA . GLY D 1 120 ? 58.496 40.120 -16.434 1.00 121.60 120 GLY D CA 1
ATOM 9415 C C . GLY D 1 120 ? 57.109 39.886 -15.864 1.00 123.62 120 GLY D C 1
ATOM 9416 O O . GLY D 1 120 ? 56.922 39.062 -14.965 1.00 124.52 120 GLY D O 1
ATOM 9417 N N . GLY D 1 121 ? 56.132 40.617 -16.395 1.00 125.40 121 GLY D N 1
ATOM 9418 C CA . GLY D 1 121 ? 54.762 40.483 -15.929 1.00 127.01 121 GLY D CA 1
ATOM 9419 C C . GLY D 1 121 ? 54.541 41.195 -14.609 1.00 127.95 121 GLY D C 1
ATOM 9420 O O . GLY D 1 121 ? 53.658 40.824 -13.832 1.00 127.91 121 GLY D O 1
ATOM 9421 N N . GLY D 1 122 ? 55.344 42.224 -14.358 1.00 128.03 122 GLY D N 1
ATOM 9422 C CA . GLY D 1 122 ? 55.223 42.967 -13.119 1.00 128.52 122 GLY D CA 1
ATOM 9423 C C . GLY D 1 122 ? 55.558 42.092 -11.929 1.00 128.51 122 GLY D C 1
ATOM 9424 O O . GLY D 1 122 ? 55.132 42.370 -10.808 1.00 129.22 122 GLY D O 1
ATOM 9425 N N . ARG D 1 123 ? 56.319 41.029 -12.185 1.00 127.72 123 ARG D N 1
ATOM 9426 C CA . ARG D 1 123 ? 56.737 40.083 -11.151 1.00 125.97 123 ARG D CA 1
ATOM 9427 C C . ARG D 1 123 ? 55.612 39.123 -10.757 1.00 122.85 123 ARG D C 1
ATOM 9428 O O . ARG D 1 123 ? 55.779 37.903 -10.807 1.00 123.67 123 ARG D O 1
ATOM 9436 N N . SER D 1 124 ? 54.470 39.685 -10.369 1.00 117.87 124 SER D N 1
ATOM 9437 C CA . SER D 1 124 ? 53.306 38.910 -9.949 1.00 111.78 124 SER D CA 1
ATOM 9438 C C . SER D 1 124 ? 52.231 39.872 -9.461 1.00 107.12 124 SER D C 1
ATOM 9439 O O . SER D 1 124 ? 51.578 40.539 -10.262 1.00 106.99 124 SER D O 1
ATOM 9442 N N . SER D 1 125 ? 52.061 39.943 -8.144 1.00 101.58 125 SER D N 1
ATOM 9443 C CA . SER D 1 125 ? 51.074 40.830 -7.539 1.00 94.89 125 SER D CA 1
ATOM 9444 C C . SER D 1 125 ? 49.674 40.513 -8.044 1.00 88.82 125 SER D C 1
ATOM 9445 O O . SER D 1 125 ? 48.883 39.876 -7.348 1.00 88.11 125 SER D O 1
ATOM 9448 N N . ALA D 1 126 ? 49.377 40.968 -9.257 1.00 81.91 126 ALA D N 1
ATOM 9449 C CA . ALA D 1 126 ? 48.078 40.740 -9.875 1.00 75.20 126 ALA D CA 1
ATOM 9450 C C . ALA D 1 126 ? 47.686 39.269 -9.808 1.00 69.90 126 ALA D C 1
ATOM 9451 O O . ALA D 1 126 ? 46.506 38.942 -9.692 1.00 69.59 126 ALA D O 1
ATOM 9453 N N . ARG D 1 127 ? 48.681 38.389 -9.879 1.00 63.13 127 ARG D N 1
ATOM 9454 C CA . ARG D 1 127 ? 48.441 36.951 -9.827 1.00 57.94 127 ARG D CA 1
ATOM 9455 C C . ARG D 1 127 ? 47.744 36.558 -8.536 1.00 54.61 127 ARG D C 1
ATOM 9456 O O . ARG D 1 127 ? 46.654 35.988 -8.561 1.00 53.25 127 ARG D O 1
ATOM 9464 N N . GLU D 1 128 ? 48.378 36.863 -7.408 1.00 50.25 128 GLU D N 1
ATOM 9465 C CA . GLU D 1 128 ? 47.799 36.543 -6.112 1.00 47.01 128 GLU D CA 1
ATOM 9466 C C . GLU D 1 128 ? 46.431 37.177 -5.949 1.00 43.82 128 GLU D C 1
ATOM 9467 O O . GLU D 1 128 ? 45.521 36.564 -5.399 1.00 43.03 128 GLU D O 1
ATOM 9473 N N . SER D 1 129 ? 46.292 38.409 -6.423 1.00 41.21 129 SER D N 1
ATOM 9474 C CA . SER D 1 129 ? 45.029 39.123 -6.309 1.00 40.59 129 SER D CA 1
ATOM 9475 C C . SER D 1 129 ? 43.894 38.407 -7.025 1.00 38.47 129 SER D C 1
ATOM 9476 O O . SER D 1 129 ? 42.750 38.460 -6.582 1.00 38.15 129 SER D O 1
ATOM 9479 N N . ALA D 1 130 ? 44.214 37.730 -8.122 1.00 36.10 130 ALA D N 1
ATOM 9480 C CA . ALA D 1 130 ? 43.211 36.995 -8.879 1.00 34.36 130 ALA D CA 1
ATOM 9481 C C . ALA D 1 130 ? 42.691 35.860 -8.008 1.00 32.04 130 ALA D C 1
ATOM 9482 O O . ALA D 1 130 ? 41.505 35.538 -8.024 1.00 31.88 130 ALA D O 1
ATOM 9484 N N . ILE D 1 131 ? 43.599 35.255 -7.250 1.00 30.27 131 ILE D N 1
ATOM 9485 C CA . ILE D 1 131 ? 43.254 34.163 -6.347 1.00 29.27 131 ILE D CA 1
ATOM 9486 C C . ILE D 1 131 ? 42.412 34.707 -5.192 1.00 27.50 131 ILE D C 1
ATOM 9487 O O . ILE D 1 131 ? 41.432 34.092 -4.786 1.00 27.63 131 ILE D O 1
ATOM 9492 N N . ARG D 1 132 ? 42.795 35.869 -4.675 1.00 26.64 132 ARG D N 1
ATOM 9493 C CA . ARG D 1 132 ? 42.077 36.489 -3.564 1.00 27.22 132 ARG D CA 1
ATOM 9494 C C . ARG D 1 132 ? 40.679 36.947 -3.968 1.00 27.09 132 ARG D C 1
ATOM 9495 O O . ARG D 1 132 ? 39.725 36.789 -3.205 1.00 27.38 132 ARG D O 1
ATOM 9503 N N . VAL D 1 133 ? 40.562 37.540 -5.153 1.00 26.36 133 VAL D N 1
ATOM 9504 C CA . VAL D 1 133 ? 39.267 38.013 -5.636 1.00 26.47 133 VAL D CA 1
ATOM 9505 C C . VAL D 1 133 ? 38.336 36.836 -5.932 1.00 27.54 133 VAL D C 1
ATOM 9506 O O . VAL D 1 133 ? 37.147 36.878 -5.617 1.00 27.73 133 VAL D O 1
ATOM 9510 N N . ALA D 1 134 ? 38.875 35.788 -6.546 1.00 27.96 134 ALA D N 1
ATOM 9511 C CA . ALA D 1 134 ? 38.072 34.605 -6.841 1.00 29.39 134 ALA D CA 1
ATOM 9512 C C . ALA D 1 134 ? 37.568 34.027 -5.516 1.00 29.04 134 ALA D C 1
ATOM 9513 O O . ALA D 1 134 ? 36.371 33.790 -5.348 1.00 29.71 134 ALA D O 1
ATOM 9515 N N . ALA D 1 135 ? 38.491 33.809 -4.580 1.00 28.10 135 ALA D N 1
ATOM 9516 C CA . ALA D 1 135 ? 38.150 33.266 -3.263 1.00 28.11 135 ALA D CA 1
ATOM 9517 C C . ALA D 1 135 ? 37.153 34.186 -2.559 1.00 27.59 135 ALA D C 1
ATOM 9518 O O . ALA D 1 135 ? 36.239 33.723 -1.884 1.00 27.91 135 ALA D O 1
ATOM 9520 N N . GLY D 1 136 ? 37.335 35.494 -2.718 1.00 27.49 136 GLY D N 1
ATOM 9521 C CA . GLY D 1 136 ? 36.420 36.436 -2.102 1.00 27.87 136 GLY D CA 1
ATOM 9522 C C . GLY D 1 136 ? 35.004 36.281 -2.641 1.00 27.49 136 GLY D C 1
ATOM 9523 O O . GLY D 1 136 ? 34.030 36.554 -1.944 1.00 26.93 136 GLY D O 1
ATOM 9524 N N . ALA D 1 137 ? 34.887 35.834 -3.887 1.00 28.53 137 ALA D N 1
ATOM 9525 C CA . ALA D 1 137 ? 33.577 35.638 -4.501 1.00 30.11 137 ALA D CA 1
ATOM 9526 C C . ALA D 1 137 ? 32.792 34.574 -3.731 1.00 30.96 137 ALA D C 1
ATOM 9527 O O . ALA D 1 137 ? 31.589 34.716 -3.499 1.00 30.50 137 ALA D O 1
ATOM 9529 N N . PHE D 1 138 ? 33.478 33.508 -3.329 1.00 30.53 138 PHE D N 1
ATOM 9530 C CA . PHE D 1 138 ? 32.830 32.445 -2.576 1.00 30.76 138 PHE D CA 1
ATOM 9531 C C . PHE D 1 138 ? 32.488 32.940 -1.181 1.00 30.22 138 PHE D C 1
ATOM 9532 O O . PHE D 1 138 ? 31.420 32.629 -0.654 1.00 30.88 138 PHE D O 1
ATOM 9540 N N . ALA D 1 139 ? 33.390 33.711 -0.581 1.00 27.64 139 ALA D N 1
ATOM 9541 C CA . ALA D 1 139 ? 33.137 34.237 0.757 1.00 27.33 139 ALA D CA 1
ATOM 9542 C C . ALA D 1 139 ? 31.890 35.102 0.689 1.00 24.71 139 ALA D C 1
ATOM 9543 O O . ALA D 1 139 ? 31.010 35.023 1.542 1.00 25.57 139 ALA D O 1
ATOM 9545 N N . LYS D 1 140 ? 31.809 35.928 -0.343 1.00 26.45 140 LYS D N 1
ATOM 9546 C CA . LYS D 1 140 ? 30.648 36.790 -0.489 1.00 26.20 140 LYS D CA 1
ATOM 9547 C C . LYS D 1 140 ? 29.365 35.970 -0.584 1.00 26.38 140 LYS D C 1
ATOM 9548 O O . LYS D 1 140 ? 28.343 36.332 0.008 1.00 24.96 140 LYS D O 1
ATOM 9554 N N . MET D 1 141 ? 29.420 34.863 -1.324 1.00 27.16 141 MET D N 1
ATOM 9555 C CA . MET D 1 141 ? 28.255 33.988 -1.474 1.00 28.13 141 MET D CA 1
ATOM 9556 C C . MET D 1 141 ? 27.809 33.507 -0.096 1.00 28.10 141 MET D C 1
ATOM 9557 O O . MET D 1 141 ? 26.616 33.468 0.194 1.00 26.08 141 MET D O 1
ATOM 9562 N N . LEU D 1 142 ? 28.770 33.158 0.757 1.00 28.88 142 LEU D N 1
ATOM 9563 C CA . LEU D 1 142 ? 28.453 32.699 2.107 1.00 29.36 142 LEU D CA 1
ATOM 9564 C C . LEU D 1 142 ? 27.806 33.833 2.897 1.00 30.10 142 LEU D C 1
ATOM 9565 O O . LEU D 1 142 ? 26.721 33.675 3.454 1.00 29.31 142 LEU D O 1
ATOM 9570 N N . LEU D 1 143 ? 28.472 34.983 2.927 1.00 28.58 143 LEU D N 1
ATOM 9571 C CA . LEU D 1 143 ? 27.973 36.134 3.666 1.00 28.01 143 LEU D CA 1
ATOM 9572 C C . LEU D 1 143 ? 26.550 36.543 3.276 1.00 29.39 143 LEU D C 1
ATOM 9573 O O . LEU D 1 143 ? 25.744 36.901 4.138 1.00 27.98 143 LEU D O 1
ATOM 9578 N N . ARG D 1 144 ? 26.247 36.483 1.981 1.00 32.28 144 ARG D N 1
ATOM 9579 C CA . ARG D 1 144 ? 24.924 36.847 1.473 1.00 32.26 144 ARG D CA 1
ATOM 9580 C C . ARG D 1 144 ? 23.828 36.013 2.131 1.00 32.12 144 ARG D C 1
ATOM 9581 O O . ARG D 1 144 ? 22.719 36.498 2.349 1.00 30.30 144 ARG D O 1
ATOM 9589 N N . GLU D 1 145 ? 24.150 34.765 2.467 1.00 33.51 145 GLU D N 1
ATOM 9590 C CA . GLU D 1 145 ? 23.189 33.872 3.113 1.00 33.59 145 GLU D CA 1
ATOM 9591 C C . GLU D 1 145 ? 22.717 34.391 4.473 1.00 33.79 145 GLU D C 1
ATOM 9592 O O . GLU D 1 145 ? 21.724 33.909 5.007 1.00 33.46 145 GLU D O 1
ATOM 9598 N N . ILE D 1 146 ? 23.434 35.353 5.048 1.00 32.45 146 ILE D N 1
ATOM 9599 C CA . ILE D 1 146 ? 23.007 35.916 6.322 1.00 32.87 146 ILE D CA 1
ATOM 9600 C C . ILE D 1 146 ? 22.927 37.434 6.260 1.00 33.15 146 ILE D C 1
ATOM 9601 O O . ILE D 1 146 ? 23.151 38.125 7.255 1.00 32.71 146 ILE D O 1
ATOM 9606 N N . GLY D 1 147 ? 22.616 37.937 5.068 1.00 31.31 147 GLY D N 1
ATOM 9607 C CA . GLY D 1 147 ? 22.446 39.365 4.867 1.00 33.62 147 GLY D CA 1
ATOM 9608 C C . GLY D 1 147 ? 23.620 40.301 5.082 1.00 33.41 147 GLY D C 1
ATOM 9609 O O . GLY D 1 147 ? 23.435 41.424 5.542 1.00 34.68 147 GLY D O 1
ATOM 9610 N N . ILE D 1 148 ? 24.822 39.862 4.745 1.00 31.47 148 ILE D N 1
ATOM 9611 C CA . ILE D 1 148 ? 25.992 40.711 4.903 1.00 28.75 148 ILE D CA 1
ATOM 9612 C C . ILE D 1 148 ? 26.619 40.969 3.544 1.00 27.63 148 ILE D C 1
ATOM 9613 O O . ILE D 1 148 ? 26.796 40.046 2.758 1.00 25.91 148 ILE D O 1
ATOM 9618 N N . VAL D 1 149 ? 26.941 42.227 3.259 1.00 27.91 149 VAL D N 1
ATOM 9619 C CA . VAL D 1 149 ? 27.580 42.558 1.991 1.00 29.18 149 VAL D CA 1
ATOM 9620 C C . VAL D 1 149 ? 28.830 43.381 2.240 1.00 28.63 149 VAL D C 1
ATOM 9621 O O . VAL D 1 149 ? 28.932 44.080 3.244 1.00 27.92 149 VAL D O 1
ATOM 9625 N N . CYS D 1 150 ? 29.791 43.279 1.330 1.00 27.73 150 CYS D N 1
ATOM 9626 C CA . CYS D 1 150 ? 31.009 44.067 1.441 1.00 29.25 150 CYS D CA 1
ATOM 9627 C C . CYS D 1 150 ? 31.056 44.959 0.206 1.00 27.66 150 CYS D C 1
ATOM 9628 O O . CYS D 1 150 ? 30.666 44.537 -0.886 1.00 26.92 150 CYS D O 1
ATOM 9631 N N . GLU D 1 151 ? 31.506 46.195 0.393 1.00 27.15 151 GLU D N 1
ATOM 9632 C CA . GLU D 1 151 ? 31.610 47.167 -0.691 1.00 27.89 151 GLU D CA 1
ATOM 9633 C C . GLU D 1 151 ? 32.892 47.967 -0.504 1.00 27.41 151 GLU D C 1
ATOM 9634 O O . GLU D 1 151 ? 33.448 47.988 0.591 1.00 26.26 151 GLU D O 1
ATOM 9640 N N . SER D 1 152 ? 33.357 48.623 -1.566 1.00 27.20 152 SER D N 1
ATOM 9641 C CA . SER D 1 152 ? 34.578 49.423 -1.496 1.00 27.84 152 SER D CA 1
ATOM 9642 C C . SER D 1 152 ? 34.591 50.534 -2.542 1.00 28.35 152 SER D C 1
ATOM 9643 O O . SER D 1 152 ? 33.728 50.587 -3.417 1.00 29.10 152 SER D O 1
ATOM 9646 N N . GLY D 1 153 ? 35.584 51.414 -2.439 1.00 28.01 153 GLY D N 1
ATOM 9647 C CA . GLY D 1 153 ? 35.725 52.515 -3.375 1.00 28.16 153 GLY D CA 1
ATOM 9648 C C . GLY D 1 153 ? 36.981 53.321 -3.093 1.00 29.20 153 GLY D C 1
ATOM 9649 O O . GLY D 1 153 ? 37.638 53.132 -2.069 1.00 29.87 153 GLY D O 1
ATOM 9650 N N . ILE D 1 154 ? 37.322 54.220 -4.008 1.00 27.97 154 ILE D N 1
ATOM 9651 C CA . ILE D 1 154 ? 38.498 55.067 -3.868 1.00 27.25 154 ILE D CA 1
ATOM 9652 C C . ILE D 1 154 ? 38.033 56.414 -3.330 1.00 30.36 154 ILE D C 1
ATOM 9653 O O . ILE D 1 154 ? 37.122 57.026 -3.891 1.00 31.29 154 ILE D O 1
ATOM 9658 N N . ILE D 1 155 ? 38.631 56.869 -2.233 1.00 30.41 155 ILE D N 1
ATOM 9659 C CA . ILE D 1 155 ? 38.257 58.158 -1.668 1.00 32.27 155 ILE D CA 1
ATOM 9660 C C . ILE D 1 155 ? 39.383 59.155 -1.882 1.00 32.84 155 ILE D C 1
ATOM 9661 O O . ILE D 1 155 ? 39.212 60.342 -1.645 1.00 33.35 155 ILE D O 1
ATOM 9666 N N . GLU D 1 156 ? 40.529 58.665 -2.349 1.00 33.28 156 GLU D N 1
ATOM 9667 C CA . GLU D 1 156 ? 41.683 59.523 -2.577 1.00 31.77 156 GLU D CA 1
ATOM 9668 C C . GLU D 1 156 ? 42.649 58.991 -3.617 1.00 31.11 156 GLU D C 1
ATOM 9669 O O . GLU D 1 156 ? 42.978 57.807 -3.614 1.00 28.97 156 GLU D O 1
ATOM 9675 N N . ILE D 1 157 ? 43.113 59.889 -4.483 1.00 30.05 157 ILE D N 1
ATOM 9676 C CA . ILE D 1 157 ? 44.086 59.580 -5.525 1.00 33.19 157 ILE D CA 1
ATOM 9677 C C . ILE D 1 157 ? 45.052 60.757 -5.572 1.00 34.78 157 ILE D C 1
ATOM 9678 O O . ILE D 1 157 ? 44.649 61.884 -5.869 1.00 35.31 157 ILE D O 1
ATOM 9683 N N . GLY D 1 158 ? 46.320 60.503 -5.268 1.00 35.41 158 GLY D N 1
ATOM 9684 C CA . GLY D 1 158 ? 47.308 61.569 -5.290 1.00 35.42 158 GLY D CA 1
ATOM 9685 C C . GLY D 1 158 ? 46.959 62.787 -4.449 1.00 35.16 158 GLY D C 1
ATOM 9686 O O . GLY D 1 158 ? 47.290 63.916 -4.810 1.00 35.66 158 GLY D O 1
ATOM 9687 N N . GLY D 1 159 ? 46.280 62.568 -3.330 1.00 35.52 159 GLY D N 1
ATOM 9688 C CA . GLY D 1 159 ? 45.932 63.679 -2.464 1.00 35.36 159 GLY D CA 1
ATOM 9689 C C . GLY D 1 159 ? 44.577 64.311 -2.720 1.00 36.73 159 GLY D C 1
ATOM 9690 O O . GLY D 1 159 ? 44.101 65.091 -1.896 1.00 36.95 159 GLY D O 1
ATOM 9691 N N . ILE D 1 160 ? 43.958 63.986 -3.853 1.00 36.59 160 ILE D N 1
ATOM 9692 C CA . ILE D 1 160 ? 42.648 64.532 -4.192 1.00 35.62 160 ILE D CA 1
ATOM 9693 C C . ILE D 1 160 ? 41.601 63.705 -3.451 1.00 37.34 160 ILE D C 1
ATOM 9694 O O . ILE D 1 160 ? 41.329 62.553 -3.804 1.00 36.98 160 ILE D O 1
ATOM 9699 N N . LYS D 1 161 ? 41.021 64.310 -2.418 1.00 38.98 161 LYS D N 1
ATOM 9700 C CA . LYS D 1 161 ? 40.049 63.648 -1.550 1.00 40.87 161 LYS D CA 1
ATOM 9701 C C . LYS D 1 161 ? 38.581 63.763 -1.945 1.00 40.83 161 LYS D C 1
ATOM 9702 O O . LYS D 1 161 ? 38.140 64.782 -2.477 1.00 42.40 161 LYS D O 1
ATOM 9708 N N . ALA D 1 162 ? 37.827 62.706 -1.661 1.00 40.02 162 ALA D N 1
ATOM 9709 C CA . ALA D 1 162 ? 36.397 62.675 -1.932 1.00 41.11 162 ALA D CA 1
ATOM 9710 C C . ALA D 1 162 ? 35.697 63.258 -0.700 1.00 43.58 162 ALA D C 1
ATOM 9711 O O . ALA D 1 162 ? 36.117 63.005 0.435 1.00 43.34 162 ALA D O 1
ATOM 9713 N N . LYS D 1 163 ? 34.643 64.040 -0.920 1.00 45.48 163 LYS D N 1
ATOM 9714 C CA . LYS D 1 163 ? 33.903 64.654 0.182 1.00 46.68 163 LYS D CA 1
ATOM 9715 C C . LYS D 1 163 ? 32.689 63.824 0.577 1.00 45.99 163 LYS D C 1
ATOM 9716 O O . LYS D 1 163 ? 32.338 63.745 1.755 1.00 45.75 163 LYS D O 1
ATOM 9722 N N . ASN D 1 164 ? 32.045 63.209 -0.409 1.00 45.42 164 ASN D N 1
ATOM 9723 C CA . ASN D 1 164 ? 30.875 62.379 -0.146 1.00 46.16 164 ASN D CA 1
ATOM 9724 C C . ASN D 1 164 ? 31.011 61.030 -0.826 1.00 45.95 164 ASN D C 1
ATOM 9725 O O . ASN D 1 164 ? 31.510 60.938 -1.950 1.00 46.20 164 ASN D O 1
ATOM 9730 N N . TYR D 1 165 ? 30.558 59.984 -0.140 1.00 45.14 165 TYR D N 1
ATOM 9731 C CA . TYR D 1 165 ? 30.659 58.630 -0.669 1.00 44.22 165 TYR D CA 1
ATOM 9732 C C . TYR D 1 165 ? 29.355 58.061 -1.199 1.00 43.58 165 TYR D C 1
ATOM 9733 O O . TYR D 1 165 ? 28.340 58.047 -0.506 1.00 43.93 165 TYR D O 1
ATOM 9742 N N . ASP D 1 166 ? 29.409 57.590 -2.439 1.00 42.72 166 ASP D N 1
ATOM 9743 C CA . ASP D 1 166 ? 28.276 56.965 -3.103 1.00 42.03 166 ASP D CA 1
ATOM 9744 C C . ASP D 1 166 ? 28.853 55.690 -3.703 1.00 40.67 166 ASP D C 1
ATOM 9745 O O . ASP D 1 166 ? 29.495 55.728 -4.751 1.00 38.41 166 ASP D O 1
ATOM 9750 N N . PHE D 1 167 ? 28.630 54.563 -3.036 1.00 40.14 167 PHE D N 1
ATOM 9751 C CA . PHE D 1 167 ? 29.173 53.299 -3.512 1.00 40.09 167 PHE D CA 1
ATOM 9752 C C . PHE D 1 167 ? 28.599 52.788 -4.826 1.00 41.70 167 PHE D C 1
ATOM 9753 O O . PHE D 1 167 ? 29.277 52.057 -5.557 1.00 41.34 167 PHE D O 1
ATOM 9761 N N . ASN D 1 168 ? 27.360 53.161 -5.132 1.00 41.96 168 ASN D N 1
ATOM 9762 C CA . ASN D 1 168 ? 26.758 52.704 -6.375 1.00 42.84 168 ASN D CA 1
ATOM 9763 C C . ASN D 1 168 ? 27.433 53.376 -7.556 1.00 40.87 168 ASN D C 1
ATOM 9764 O O . ASN D 1 168 ? 27.529 52.808 -8.639 1.00 38.08 168 ASN D O 1
ATOM 9769 N N . HIS D 1 169 ? 27.902 54.596 -7.338 1.00 40.15 169 HIS D N 1
ATOM 9770 C CA . HIS D 1 169 ? 28.581 55.337 -8.385 1.00 39.52 169 HIS D CA 1
ATOM 9771 C C . HIS D 1 169 ? 29.996 54.798 -8.586 1.00 38.90 169 HIS D C 1
ATOM 9772 O O . HIS D 1 169 ? 30.497 54.755 -9.707 1.00 38.40 169 HIS D O 1
ATOM 9779 N N . ALA D 1 170 ? 30.636 54.386 -7.496 1.00 38.23 170 ALA D N 1
ATOM 9780 C CA . ALA D 1 170 ? 31.984 53.848 -7.572 1.00 37.32 170 ALA D CA 1
ATOM 9781 C C . ALA D 1 170 ? 32.019 52.620 -8.485 1.00 37.35 170 ALA D C 1
ATOM 9782 O O . ALA D 1 170 ? 32.989 52.399 -9.209 1.00 36.81 170 ALA D O 1
ATOM 9784 N N . LEU D 1 171 ? 30.955 51.827 -8.457 1.00 38.57 171 LEU D N 1
ATOM 9785 C CA . LEU D 1 171 ? 30.875 50.630 -9.288 1.00 41.00 171 LEU D CA 1
ATOM 9786 C C . LEU D 1 171 ? 31.011 50.889 -10.782 1.00 44.00 171 LEU D C 1
ATOM 9787 O O . LEU D 1 171 ? 31.618 50.093 -11.502 1.00 43.22 171 LEU D O 1
ATOM 9792 N N . LYS D 1 172 ? 30.446 51.996 -11.254 1.00 46.30 172 LYS D N 1
ATOM 9793 C CA . LYS D 1 172 ? 30.514 52.315 -12.675 1.00 48.99 172 LYS D CA 1
ATOM 9794 C C . LYS D 1 172 ? 31.631 53.306 -13.009 1.00 47.57 172 LYS D C 1
ATOM 9795 O O . LYS D 1 172 ? 31.863 53.623 -14.175 1.00 47.12 172 LYS D O 1
ATOM 9801 N N . SER D 1 173 ? 32.324 53.791 -11.984 1.00 45.36 173 SER D N 1
ATOM 9802 C CA . SER D 1 173 ? 33.407 54.744 -12.192 1.00 41.87 173 SER D CA 1
ATOM 9803 C C . SER D 1 173 ? 34.642 54.071 -12.776 1.00 40.53 173 SER D C 1
ATOM 9804 O O . SER D 1 173 ? 35.002 52.963 -12.386 1.00 39.05 173 SER D O 1
ATOM 9807 N N . GLU D 1 174 ? 35.287 54.756 -13.712 1.00 41.01 174 GLU D N 1
ATOM 9808 C CA . GLU D 1 174 ? 36.491 54.248 -14.361 1.00 42.22 174 GLU D CA 1
ATOM 9809 C C . GLU D 1 174 ? 37.584 54.001 -13.328 1.00 40.99 174 GLU D C 1
ATOM 9810 O O . GLU D 1 174 ? 38.414 53.112 -13.496 1.00 41.10 174 GLU D O 1
ATOM 9816 N N . ILE D 1 175 ? 37.590 54.802 -12.265 1.00 39.58 175 ILE D N 1
ATOM 9817 C CA . ILE D 1 175 ? 38.587 54.655 -11.212 1.00 36.93 175 ILE D CA 1
ATOM 9818 C C . ILE D 1 175 ? 37.926 54.383 -9.864 1.00 36.02 175 ILE D C 1
ATOM 9819 O O . ILE D 1 175 ? 38.456 54.749 -8.810 1.00 34.57 175 ILE D O 1
ATOM 9824 N N . PHE D 1 176 ? 36.764 53.739 -9.916 1.00 33.44 176 PHE D N 1
ATOM 9825 C CA . PHE D 1 176 ? 36.008 53.383 -8.721 1.00 33.47 176 PHE D CA 1
ATOM 9826 C C . PHE D 1 176 ? 35.830 54.557 -7.754 1.00 32.07 176 PHE D C 1
ATOM 9827 O O . PHE D 1 176 ? 35.756 54.363 -6.543 1.00 31.11 176 PHE D O 1
ATOM 9835 N N . ALA D 1 177 ? 35.748 55.767 -8.294 1.00 32.15 177 ALA D N 1
ATOM 9836 C CA . ALA D 1 177 ? 35.592 56.970 -7.478 1.00 32.18 177 ALA D CA 1
ATOM 9837 C C . ALA D 1 177 ? 34.277 57.005 -6.719 1.00 32.53 177 ALA D C 1
ATOM 9838 O O . ALA D 1 177 ? 33.223 56.725 -7.285 1.00 32.26 177 ALA D O 1
ATOM 9840 N N . LEU D 1 178 ? 34.346 57.360 -5.437 1.00 33.22 178 LEU D N 1
ATOM 9841 C CA . LEU D 1 178 ? 33.163 57.438 -4.578 1.00 34.80 178 LEU D CA 1
ATOM 9842 C C . LEU D 1 178 ? 32.463 58.798 -4.579 1.00 36.74 178 LEU D C 1
ATOM 9843 O O . LEU D 1 178 ? 31.309 58.906 -4.165 1.00 37.03 178 LEU D O 1
ATOM 9848 N N . ASP D 1 179 ? 33.166 59.829 -5.033 1.00 38.48 179 ASP D N 1
ATOM 9849 C CA . ASP D 1 179 ? 32.611 61.178 -5.096 1.00 39.93 179 ASP D CA 1
ATOM 9850 C C . ASP D 1 179 ? 32.705 61.644 -6.546 1.00 42.17 179 ASP D C 1
ATOM 9851 O O . ASP D 1 179 ? 33.792 61.983 -7.025 1.00 39.33 179 ASP D O 1
ATOM 9856 N N . GLU D 1 180 ? 31.571 61.667 -7.240 1.00 44.37 180 GLU D N 1
ATOM 9857 C CA . GLU D 1 180 ? 31.559 62.072 -8.640 1.00 48.49 180 GLU D CA 1
ATOM 9858 C C . GLU D 1 180 ? 32.052 63.499 -8.858 1.00 47.74 180 GLU D C 1
ATOM 9859 O O . GLU D 1 180 ? 32.555 63.825 -9.932 1.00 47.13 180 GLU D O 1
ATOM 9865 N N . GLU D 1 181 ? 31.933 64.342 -7.839 1.00 47.31 181 GLU D N 1
ATOM 9866 C CA . GLU D 1 181 ? 32.369 65.731 -7.966 1.00 47.53 181 GLU D CA 1
ATOM 9867 C C . GLU D 1 181 ? 33.885 65.942 -7.856 1.00 46.61 181 GLU D C 1
ATOM 9868 O O . GLU D 1 181 ? 34.369 67.057 -8.042 1.00 46.37 181 GLU D O 1
ATOM 9874 N N . GLN D 1 182 ? 34.632 64.881 -7.555 1.00 45.19 182 GLN D N 1
ATOM 9875 C CA . GLN D 1 182 ? 36.090 64.978 -7.438 1.00 42.23 182 GLN D CA 1
ATOM 9876 C C . GLN D 1 182 ? 36.766 64.018 -8.412 1.00 40.65 182 GLN D C 1
ATOM 9877 O O . GLN D 1 182 ? 37.977 64.073 -8.629 1.00 39.55 182 GLN D O 1
ATOM 9883 N N . GLU D 1 183 ? 35.961 63.134 -8.987 1.00 40.08 183 GLU D N 1
ATOM 9884 C CA . GLU D 1 183 ? 36.434 62.116 -9.913 1.00 40.41 183 GLU D CA 1
ATOM 9885 C C . GLU D 1 183 ? 37.311 62.653 -11.047 1.00 40.36 183 GLU D C 1
ATOM 9886 O O . GLU D 1 183 ? 38.357 62.081 -11.358 1.00 40.79 183 GLU D O 1
ATOM 9892 N N . GLU D 1 184 ? 36.890 63.750 -11.665 1.00 40.39 184 GLU D N 1
ATOM 9893 C CA . GLU D 1 184 ? 37.659 64.332 -12.755 1.00 40.12 184 GLU D CA 1
ATOM 9894 C C . GLU D 1 184 ? 39.015 64.843 -12.286 1.00 38.76 184 GLU D C 1
ATOM 9895 O O . GLU D 1 184 ? 40.025 64.690 -12.982 1.00 38.14 184 GLU D O 1
ATOM 9901 N N . ALA D 1 185 ? 39.042 65.443 -11.102 1.00 36.14 185 ALA D N 1
ATOM 9902 C CA . ALA D 1 185 ? 40.292 65.953 -10.564 1.00 35.22 185 ALA D CA 1
ATOM 9903 C C . ALA D 1 185 ? 41.195 64.759 -10.243 1.00 34.72 185 ALA D C 1
ATOM 9904 O O . ALA D 1 185 ? 42.418 64.828 -10.391 1.00 35.23 185 ALA D O 1
ATOM 9906 N N . GLN D 1 186 ? 40.579 63.669 -9.800 1.00 32.27 186 GLN D N 1
ATOM 9907 C CA . GLN D 1 186 ? 41.315 62.460 -9.472 1.00 33.39 186 GLN D CA 1
ATOM 9908 C C . GLN D 1 186 ? 41.849 61.807 -10.749 1.00 35.12 186 GLN D C 1
ATOM 9909 O O . GLN D 1 186 ? 42.966 61.286 -10.767 1.00 36.68 186 GLN D O 1
ATOM 9915 N N . LYS D 1 187 ? 41.056 61.841 -11.818 1.00 34.30 187 LYS D N 1
ATOM 9916 C CA . LYS D 1 187 ? 41.490 61.275 -13.090 1.00 35.85 187 LYS D CA 1
ATOM 9917 C C . LYS D 1 187 ? 42.631 62.116 -13.642 1.00 36.07 187 LYS D C 1
ATOM 9918 O O . LYS D 1 187 ? 43.552 61.600 -14.277 1.00 37.69 187 LYS D O 1
ATOM 9924 N N . THR D 1 188 ? 42.564 63.422 -13.398 1.00 37.23 188 THR D N 1
ATOM 9925 C CA . THR D 1 188 ? 43.597 64.341 -13.865 1.00 36.80 188 THR D CA 1
ATOM 9926 C C . THR D 1 188 ? 44.923 64.013 -13.179 1.00 36.49 188 THR D C 1
ATOM 9927 O O . THR D 1 188 ? 45.985 64.080 -13.798 1.00 37.16 188 THR D O 1
ATOM 9931 N N . ALA D 1 189 ? 44.857 63.650 -11.903 1.00 35.72 189 ALA D N 1
ATOM 9932 C CA . ALA D 1 189 ? 46.060 63.297 -11.156 1.00 35.91 189 ALA D CA 1
ATOM 9933 C C . ALA D 1 189 ? 46.716 62.072 -11.806 1.00 35.27 189 ALA D C 1
ATOM 9934 O O . ALA D 1 189 ? 47.934 62.026 -11.983 1.00 34.79 189 ALA D O 1
ATOM 9936 N N . ILE D 1 190 ? 45.907 61.081 -12.167 1.00 36.37 190 ILE D N 1
ATOM 9937 C CA . ILE D 1 190 ? 46.441 59.885 -12.810 1.00 37.60 190 ILE D CA 1
ATOM 9938 C C . ILE D 1 190 ? 47.084 60.260 -14.143 1.00 38.21 190 ILE D C 1
ATOM 9939 O O . ILE D 1 190 ? 48.188 59.815 -14.454 1.00 36.73 190 ILE D O 1
ATOM 9944 N N . GLN D 1 191 ? 46.386 61.079 -14.927 1.00 39.76 191 GLN D N 1
ATOM 9945 C CA . GLN D 1 191 ? 46.903 61.512 -16.223 1.00 40.27 191 GLN D CA 1
ATOM 9946 C C . GLN D 1 191 ? 48.235 62.242 -16.074 1.00 39.37 191 GLN D C 1
ATOM 9947 O O . GLN D 1 191 ? 49.150 62.021 -16.863 1.00 39.12 191 GLN D O 1
ATOM 9953 N N . ASN D 1 192 ? 48.359 63.097 -15.061 1.00 39.02 192 ASN D N 1
ATOM 9954 C CA . ASN D 1 192 ? 49.621 63.809 -14.857 1.00 38.18 192 ASN D CA 1
ATOM 9955 C C . ASN D 1 192 ? 50.734 62.810 -14.540 1.00 37.42 192 ASN D C 1
ATOM 9956 O O . ASN D 1 192 ? 51.893 63.012 -14.914 1.00 36.43 192 ASN D O 1
ATOM 9961 N N . ALA D 1 193 ? 50.371 61.731 -13.852 1.00 35.62 193 ALA D N 1
ATOM 9962 C CA . ALA D 1 193 ? 51.326 60.692 -13.493 1.00 35.30 193 ALA D CA 1
ATOM 9963 C C . ALA D 1 193 ? 51.845 59.992 -14.749 1.00 34.98 193 ALA D C 1
ATOM 9964 O O . ALA D 1 193 ? 53.049 59.791 -14.895 1.00 33.74 193 ALA D O 1
ATOM 9966 N N . ILE D 1 194 ? 50.934 59.621 -15.645 1.00 35.66 194 ILE D N 1
ATOM 9967 C CA . ILE D 1 194 ? 51.304 58.948 -16.892 1.00 39.08 194 ILE D CA 1
ATOM 9968 C C . ILE D 1 194 ? 52.164 59.854 -17.776 1.00 40.87 194 ILE D C 1
ATOM 9969 O O . ILE D 1 194 ? 53.156 59.417 -18.352 1.00 41.73 194 ILE D O 1
ATOM 9974 N N . LYS D 1 195 ? 51.778 61.119 -17.874 1.00 43.50 195 LYS D N 1
ATOM 9975 C CA . LYS D 1 195 ? 52.518 62.094 -18.671 1.00 45.44 195 LYS D CA 1
ATOM 9976 C C . LYS D 1 195 ? 53.968 62.190 -18.189 1.00 45.46 195 LYS D C 1
ATOM 9977 O O . LYS D 1 195 ? 54.908 62.189 -18.986 1.00 45.01 195 LYS D O 1
ATOM 9983 N N . ASN D 1 196 ? 54.136 62.269 -16.872 1.00 45.00 196 ASN D N 1
ATOM 9984 C CA . ASN D 1 196 ? 55.457 62.388 -16.276 1.00 43.18 196 ASN D CA 1
ATOM 9985 C C . ASN D 1 196 ? 56.160 61.053 -16.059 1.00 41.63 196 ASN D C 1
ATOM 9986 O O . ASN D 1 196 ? 57.239 61.005 -15.466 1.00 41.21 196 ASN D O 1
ATOM 9991 N N . HIS D 1 197 ? 55.560 59.973 -16.546 1.00 41.23 197 HIS D N 1
ATOM 9992 C CA . HIS D 1 197 ? 56.149 58.648 -16.388 1.00 41.32 197 HIS D CA 1
ATOM 9993 C C . HIS D 1 197 ? 56.369 58.364 -14.905 1.00 40.77 197 HIS D C 1
ATOM 9994 O O . HIS D 1 197 ? 57.392 57.801 -14.510 1.00 40.68 197 HIS D O 1
ATOM 10001 N N . ASP D 1 198 ? 55.397 58.758 -14.090 1.00 37.87 198 ASP D N 1
ATOM 10002 C CA . ASP D 1 198 ? 55.473 58.564 -12.648 1.00 36.85 198 ASP D CA 1
ATOM 10003 C C . ASP D 1 198 ? 54.222 57.814 -12.174 1.00 34.95 198 ASP D C 1
ATOM 10004 O O . ASP D 1 198 ? 53.400 57.381 -12.986 1.00 34.75 198 ASP D O 1
ATOM 10009 N N . SER D 1 199 ? 54.088 57.666 -10.861 1.00 32.79 199 SER D N 1
ATOM 10010 C CA . SER D 1 199 ? 52.936 56.996 -10.269 1.00 31.75 199 SER D CA 1
ATOM 10011 C C . SER D 1 199 ? 52.469 57.807 -9.054 1.00 31.28 199 SER D C 1
ATOM 10012 O O . SER D 1 199 ? 53.156 58.724 -8.619 1.00 31.92 199 SER D O 1
ATOM 10015 N N . ILE D 1 200 ? 51.300 57.478 -8.517 1.00 30.94 200 ILE D N 1
ATOM 10016 C CA . ILE D 1 200 ? 50.769 58.197 -7.359 1.00 32.69 200 ILE D CA 1
ATOM 10017 C C . ILE D 1 200 ? 50.103 57.248 -6.378 1.00 30.64 200 ILE D C 1
ATOM 10018 O O . ILE D 1 200 ? 49.708 56.147 -6.746 1.00 30.59 200 ILE D O 1
ATOM 10023 N N . GLY D 1 201 ? 49.980 57.684 -5.130 1.00 29.59 201 GLY D N 1
ATOM 10024 C CA . GLY D 1 201 ? 49.364 56.852 -4.116 1.00 27.13 201 GLY D CA 1
ATOM 10025 C C . GLY D 1 201 ? 47.864 57.047 -4.066 1.00 26.86 201 GLY D C 1
ATOM 10026 O O . GLY D 1 201 ? 47.303 57.815 -4.844 1.00 27.05 201 GLY D O 1
ATOM 10027 N N . GLY D 1 202 ? 47.208 56.355 -3.142 1.00 25.39 202 GLY D N 1
ATOM 10028 C CA . GLY D 1 202 ? 45.772 56.487 -3.021 1.00 22.11 202 GLY D CA 1
ATOM 10029 C C . GLY D 1 202 ? 45.221 55.845 -1.765 1.00 21.05 202 GLY D C 1
ATOM 10030 O O . GLY D 1 202 ? 45.919 55.136 -1.055 1.00 19.53 202 GLY D O 1
ATOM 10031 N N . VAL D 1 203 ? 43.945 56.086 -1.506 1.00 22.21 203 VAL D N 1
ATOM 10032 C CA . VAL D 1 203 ? 43.299 55.543 -0.332 1.00 21.19 203 VAL D CA 1
ATOM 10033 C C . VAL D 1 203 ? 41.964 54.911 -0.694 1.00 22.02 203 VAL D C 1
ATOM 10034 O O . VAL D 1 203 ? 41.132 55.535 -1.343 1.00 22.87 203 VAL D O 1
ATOM 10038 N N . ALA D 1 204 ? 41.773 53.666 -0.275 1.00 21.58 204 ALA D N 1
ATOM 10039 C CA . ALA D 1 204 ? 40.540 52.948 -0.550 1.00 22.47 204 ALA D CA 1
ATOM 10040 C C . ALA D 1 204 ? 39.688 52.818 0.712 1.00 23.60 204 ALA D C 1
ATOM 10041 O O . ALA D 1 204 ? 40.206 52.617 1.812 1.00 23.38 204 ALA D O 1
ATOM 10043 N N . LEU D 1 205 ? 38.379 52.961 0.544 1.00 23.98 205 LEU D N 1
ATOM 10044 C CA . LEU D 1 205 ? 37.442 52.832 1.651 1.00 24.19 205 LEU D CA 1
ATOM 10045 C C . LEU D 1 205 ? 36.715 51.516 1.442 1.00 24.84 205 LEU D C 1
ATOM 10046 O O . LEU D 1 205 ? 36.101 51.309 0.393 1.00 23.66 205 LEU D O 1
ATOM 10051 N N . ILE D 1 206 ? 36.801 50.622 2.424 1.00 24.05 206 ILE D N 1
ATOM 10052 C CA . ILE D 1 206 ? 36.140 49.321 2.334 1.00 24.46 206 ILE D CA 1
ATOM 10053 C C . ILE D 1 206 ? 35.075 49.286 3.415 1.00 25.49 206 ILE D C 1
ATOM 10054 O O . ILE D 1 206 ? 35.287 49.781 4.522 1.00 27.78 206 ILE D O 1
ATOM 10059 N N . ARG D 1 207 ? 33.926 48.709 3.101 1.00 25.63 207 ARG D N 1
ATOM 10060 C CA . ARG D 1 207 ? 32.839 48.660 4.068 1.00 28.19 207 ARG D CA 1
ATOM 10061 C C . ARG D 1 207 ? 32.026 47.378 3.999 1.00 26.33 207 ARG D C 1
ATOM 10062 O O . ARG D 1 207 ? 31.912 46.756 2.945 1.00 25.99 207 ARG D O 1
ATOM 10070 N N . ALA D 1 208 ? 31.483 46.982 5.145 1.00 26.07 208 ALA D N 1
ATOM 10071 C CA . ALA D 1 208 ? 30.613 45.813 5.237 1.00 26.80 208 ALA D CA 1
ATOM 10072 C C . ALA D 1 208 ? 29.377 46.336 5.954 1.00 29.14 208 ALA D C 1
ATOM 10073 O O . ALA D 1 208 ? 29.488 47.137 6.887 1.00 28.96 208 ALA D O 1
ATOM 10075 N N . ARG D 1 209 ? 28.200 45.905 5.511 1.00 30.53 209 ARG D N 1
ATOM 10076 C CA . ARG D 1 209 ? 26.958 46.341 6.135 1.00 32.13 209 ARG D CA 1
ATOM 10077 C C . ARG D 1 209 ? 25.917 45.245 6.003 1.00 32.39 209 ARG D C 1
ATOM 10078 O O . ARG D 1 209 ? 26.089 44.304 5.230 1.00 30.71 209 ARG D O 1
ATOM 10086 N N . SER D 1 210 ? 24.840 45.365 6.767 1.00 34.39 210 SER D N 1
ATOM 10087 C CA . SER D 1 210 ? 23.783 44.369 6.731 1.00 35.36 210 SER D CA 1
ATOM 10088 C C . SER D 1 210 ? 22.636 44.759 5.814 1.00 36.53 210 SER D C 1
ATOM 10089 O O . SER D 1 210 ? 22.172 45.900 5.812 1.00 37.69 210 SER D O 1
ATOM 10092 N N . ILE D 1 211 ? 22.189 43.788 5.034 1.00 37.42 211 ILE D N 1
ATOM 10093 C CA . ILE D 1 211 ? 21.079 43.970 4.120 1.00 38.74 211 ILE D CA 1
ATOM 10094 C C . ILE D 1 211 ? 19.853 43.372 4.812 1.00 39.16 211 ILE D C 1
ATOM 10095 O O . ILE D 1 211 ? 18.737 43.433 4.303 1.00 37.69 211 ILE D O 1
ATOM 10100 N N . LYS D 1 212 ? 20.079 42.804 5.995 1.00 40.72 212 LYS D N 1
ATOM 10101 C CA . LYS D 1 212 ? 18.996 42.221 6.780 1.00 43.20 212 LYS D CA 1
ATOM 10102 C C . LYS D 1 212 ? 18.032 43.357 7.098 1.00 43.63 212 LYS D C 1
ATOM 10103 O O . LYS D 1 212 ? 18.402 44.529 7.027 1.00 43.21 212 LYS D O 1
ATOM 10109 N N . THR D 1 213 ? 16.803 43.008 7.460 1.00 44.37 213 THR D N 1
ATOM 10110 C CA . THR D 1 213 ? 15.781 44.002 7.762 1.00 45.48 213 THR D CA 1
ATOM 10111 C C . THR D 1 213 ? 16.078 44.886 8.972 1.00 45.43 213 THR D C 1
ATOM 10112 O O . THR D 1 213 ? 15.588 46.015 9.040 1.00 45.33 213 THR D O 1
ATOM 10116 N N . ASN D 1 214 ? 16.870 44.391 9.923 1.00 45.72 214 ASN D N 1
ATOM 10117 C CA . ASN D 1 214 ? 17.198 45.200 11.101 1.00 45.40 214 ASN D CA 1
ATOM 10118 C C . ASN D 1 214 ? 18.299 46.210 10.796 1.00 44.05 214 ASN D C 1
ATOM 10119 O O . ASN D 1 214 ? 18.525 47.141 11.571 1.00 43.36 214 ASN D O 1
ATOM 10124 N N . GLN D 1 215 ? 18.977 46.019 9.667 1.00 41.87 215 GLN D N 1
ATOM 10125 C CA . GLN D 1 215 ? 20.049 46.915 9.239 1.00 42.90 215 GLN D CA 1
ATOM 10126 C C . GLN D 1 215 ? 21.309 46.793 10.101 1.00 41.21 215 GLN D C 1
ATOM 10127 O O . GLN D 1 215 ? 22.188 47.649 10.048 1.00 39.22 215 GLN D O 1
ATOM 10133 N N . LYS D 1 216 ? 21.399 45.723 10.884 1.00 38.75 216 LYS D N 1
ATOM 10134 C CA . LYS D 1 216 ? 22.553 45.519 11.746 1.00 36.03 216 LYS D CA 1
ATOM 10135 C C . LYS D 1 216 ? 23.321 44.240 11.434 1.00 34.31 216 LYS D C 1
ATOM 10136 O O . LYS D 1 216 ? 22.733 43.185 11.188 1.00 32.15 216 LYS D O 1
ATOM 10142 N N . LEU D 1 217 ? 24.645 44.339 11.442 1.00 32.08 217 LEU D N 1
ATOM 10143 C CA . LEU D 1 217 ? 25.483 43.174 11.201 1.00 29.73 217 LEU D CA 1
ATOM 10144 C C . LEU D 1 217 ? 25.430 42.327 12.467 1.00 27.91 217 LEU D C 1
ATOM 10145 O O . LEU D 1 217 ? 24.997 42.799 13.524 1.00 25.78 217 LEU D O 1
ATOM 10150 N N . PRO D 1 218 ? 25.851 41.059 12.380 1.00 26.05 218 PRO D N 1
ATOM 10151 C CA . PRO D 1 218 ? 25.815 40.243 13.596 1.00 24.73 218 PRO D CA 1
ATOM 10152 C C . PRO D 1 218 ? 26.690 40.929 14.652 1.00 25.65 218 PRO D C 1
ATOM 10153 O O . PRO D 1 218 ? 27.694 41.556 14.316 1.00 24.23 218 PRO D O 1
ATOM 10157 N N . ILE D 1 219 ? 26.313 40.822 15.920 1.00 24.79 219 ILE D N 1
ATOM 10158 C CA . ILE D 1 219 ? 27.090 41.450 16.974 1.00 26.55 219 ILE D CA 1
ATOM 10159 C C . ILE D 1 219 ? 27.963 40.439 17.712 1.00 26.84 219 ILE D C 1
ATOM 10160 O O . ILE D 1 219 ? 27.459 39.478 18.286 1.00 26.57 219 ILE D O 1
ATOM 10165 N N . GLY D 1 220 ? 29.274 40.652 17.694 1.00 27.60 220 GLY D N 1
ATOM 10166 C CA . GLY D 1 220 ? 30.154 39.747 18.409 1.00 25.87 220 GLY D CA 1
ATOM 10167 C C . GLY D 1 220 ? 31.128 38.963 17.562 1.00 26.30 220 GLY D C 1
ATOM 10168 O O . GLY D 1 220 ? 31.757 38.025 18.060 1.00 24.95 220 GLY D O 1
ATOM 10169 N N . LEU D 1 221 ? 31.245 39.328 16.287 1.00 24.52 221 LEU D N 1
ATOM 10170 C CA . LEU D 1 221 ? 32.182 38.659 15.388 1.00 23.26 221 LEU D CA 1
ATOM 10171 C C . LEU D 1 221 ? 33.584 39.127 15.798 1.00 21.96 221 LEU D C 1
ATOM 10172 O O . LEU D 1 221 ? 33.802 40.309 16.048 1.00 20.77 221 LEU D O 1
ATOM 10177 N N . GLY D 1 222 ? 34.526 38.195 15.854 1.00 22.08 222 GLY D N 1
ATOM 10178 C CA . GLY D 1 222 ? 35.877 38.505 16.292 1.00 23.46 222 GLY D CA 1
ATOM 10179 C C . GLY D 1 222 ? 36.146 37.465 17.364 1.00 25.09 222 GLY D C 1
ATOM 10180 O O . GLY D 1 222 ? 35.275 37.183 18.194 1.00 22.77 222 GLY D O 1
ATOM 10181 N N . GLN D 1 223 ? 37.335 36.880 17.366 1.00 27.90 223 GLN D N 1
ATOM 10182 C CA . GLN D 1 223 ? 37.606 35.829 18.335 1.00 29.71 223 GLN D CA 1
ATOM 10183 C C . GLN D 1 223 ? 38.621 36.090 19.427 1.00 32.75 223 GLN D C 1
ATOM 10184 O O . GLN D 1 223 ? 39.778 36.401 19.154 1.00 31.77 223 GLN D O 1
ATOM 10190 N N . GLY D 1 224 ? 38.172 35.907 20.671 1.00 37.00 224 GLY D N 1
ATOM 10191 C CA . GLY D 1 224 ? 39.037 36.072 21.828 1.00 33.37 224 GLY D CA 1
ATOM 10192 C C . GLY D 1 224 ? 39.942 37.268 21.728 1.00 32.88 224 GLY D C 1
ATOM 10193 O O . GLY D 1 224 ? 39.665 38.191 20.955 1.00 33.30 224 GLY D O 1
ATOM 10194 N N . LEU D 1 225 ? 41.032 37.239 22.491 1.00 30.45 225 LEU D N 1
ATOM 10195 C CA . LEU D 1 225 ? 41.986 38.348 22.531 1.00 30.01 225 LEU D CA 1
ATOM 10196 C C . LEU D 1 225 ? 43.001 38.447 21.405 1.00 28.05 225 LEU D C 1
ATOM 10197 O O . LEU D 1 225 ? 43.417 39.546 21.043 1.00 26.61 225 LEU D O 1
ATOM 10202 N N . TYR D 1 226 ? 43.395 37.315 20.842 1.00 27.55 226 TYR D N 1
ATOM 10203 C CA . TYR D 1 226 ? 44.389 37.342 19.785 1.00 28.10 226 TYR D CA 1
ATOM 10204 C C . TYR D 1 226 ? 43.927 37.087 18.360 1.00 28.03 226 TYR D C 1
ATOM 10205 O O . TYR D 1 226 ? 44.747 36.918 17.457 1.00 29.72 226 TYR D O 1
ATOM 10214 N N . ALA D 1 227 ? 42.610 37.077 18.166 1.00 26.69 227 ALA D N 1
ATOM 10215 C CA . ALA D 1 227 ? 42.020 36.922 16.843 1.00 24.88 227 ALA D CA 1
ATOM 10216 C C . ALA D 1 227 ? 40.852 37.905 16.764 1.00 24.73 227 ALA D C 1
ATOM 10217 O O . ALA D 1 227 ? 39.766 37.578 16.291 1.00 25.26 227 ALA D O 1
ATOM 10219 N N . LYS D 1 228 ? 41.087 39.117 17.251 1.00 25.38 228 LYS D N 1
ATOM 10220 C CA . LYS D 1 228 ? 40.065 40.156 17.208 1.00 24.14 228 LYS D CA 1
ATOM 10221 C C . LYS D 1 228 ? 39.739 40.499 15.755 1.00 24.37 228 LYS D C 1
ATOM 10222 O O . LYS D 1 228 ? 40.579 40.324 14.867 1.00 22.42 228 LYS D O 1
ATOM 10228 N N . LEU D 1 229 ? 38.519 40.976 15.514 1.00 22.29 229 LEU D N 1
ATOM 10229 C CA . LEU D 1 229 ? 38.088 41.316 14.158 1.00 23.53 229 LEU D CA 1
ATOM 10230 C C . LEU D 1 229 ? 38.911 42.403 13.482 1.00 22.68 229 LEU D C 1
ATOM 10231 O O . LEU D 1 229 ? 39.292 42.259 12.316 1.00 22.74 229 LEU D O 1
ATOM 10236 N N . ASP D 1 230 ? 39.164 43.502 14.191 1.00 22.03 230 ASP D N 1
ATOM 10237 C CA . ASP D 1 230 ? 39.950 44.584 13.602 1.00 22.68 230 ASP D CA 1
ATOM 10238 C C . ASP D 1 230 ? 41.395 44.139 13.403 1.00 22.19 230 ASP D C 1
ATOM 10239 O O . ASP D 1 230 ? 42.046 44.494 12.413 1.00 22.94 230 ASP D O 1
ATOM 10244 N N . ALA D 1 231 ? 41.883 43.323 14.326 1.00 20.63 231 ALA D N 1
ATOM 10245 C CA . ALA D 1 231 ? 43.242 42.803 14.227 1.00 22.34 231 ALA D CA 1
ATOM 10246 C C . ALA D 1 231 ? 43.395 41.989 12.936 1.00 20.35 231 ALA D C 1
ATOM 10247 O O . ALA D 1 231 ? 44.366 42.143 12.195 1.00 19.36 231 ALA D O 1
ATOM 10249 N N . LYS D 1 232 ? 42.420 41.126 12.675 1.00 21.20 232 LYS D N 1
ATOM 10250 C CA . LYS D 1 232 ? 42.440 40.272 11.493 1.00 22.18 232 LYS D CA 1
ATOM 10251 C C . LYS D 1 232 ? 42.226 41.052 10.189 1.00 21.43 232 LYS D C 1
ATOM 10252 O O . LYS D 1 232 ? 42.796 40.707 9.157 1.00 22.35 232 LYS D O 1
ATOM 10258 N N . ILE D 1 233 ? 41.405 42.097 10.240 1.00 19.80 233 ILE D N 1
ATOM 10259 C CA . ILE D 1 233 ? 41.192 42.941 9.073 1.00 20.39 233 ILE D CA 1
ATOM 10260 C C . ILE D 1 233 ? 42.535 43.642 8.761 1.00 22.37 233 ILE D C 1
ATOM 10261 O O . ILE D 1 233 ? 42.984 43.688 7.606 1.00 21.27 233 ILE D O 1
ATOM 10266 N N . ALA D 1 234 ? 43.179 44.175 9.796 1.00 21.28 234 ALA D N 1
ATOM 10267 C CA . ALA D 1 234 ? 44.460 44.858 9.611 1.00 23.73 234 ALA D CA 1
ATOM 10268 C C . ALA D 1 234 ? 45.517 43.898 9.072 1.00 24.95 234 ALA D C 1
ATOM 10269 O O . ALA D 1 234 ? 46.328 44.268 8.220 1.00 22.42 234 ALA D O 1
ATOM 10271 N N . GLU D 1 235 ? 45.506 42.661 9.564 1.00 26.26 235 GLU D N 1
ATOM 10272 C CA . GLU D 1 235 ? 46.473 41.670 9.110 1.00 26.55 235 GLU D CA 1
ATOM 10273 C C . GLU D 1 235 ? 46.323 41.403 7.613 1.00 25.88 235 GLU D C 1
ATOM 10274 O O . GLU D 1 235 ? 47.309 41.307 6.886 1.00 23.52 235 GLU D O 1
ATOM 10280 N N . ALA D 1 236 ? 45.088 41.271 7.149 1.00 24.97 236 ALA D N 1
ATOM 10281 C CA . ALA D 1 236 ? 44.867 40.979 5.737 1.00 24.39 236 ALA D CA 1
ATOM 10282 C C . ALA D 1 236 ? 45.178 42.164 4.829 1.00 25.80 236 ALA D C 1
ATOM 10283 O O . ALA D 1 236 ? 45.841 42.002 3.804 1.00 25.83 236 ALA D O 1
ATOM 10285 N N . MET D 1 237 ? 44.705 43.349 5.210 1.00 22.88 237 MET D N 1
ATOM 10286 C CA . MET D 1 237 ? 44.927 44.551 4.414 1.00 23.25 237 MET D CA 1
ATOM 10287 C C . MET D 1 237 ? 46.395 44.930 4.312 1.00 22.88 237 MET D C 1
ATOM 10288 O O . MET D 1 237 ? 46.917 45.128 3.211 1.00 20.60 237 MET D O 1
ATOM 10293 N N . MET D 1 238 ? 47.050 45.040 5.464 1.00 22.64 238 MET D N 1
ATOM 10294 C CA . MET D 1 238 ? 48.458 45.408 5.530 1.00 24.08 238 MET D CA 1
ATOM 10295 C C . MET D 1 238 ? 49.313 44.366 4.824 1.00 25.54 238 MET D C 1
ATOM 10296 O O . MET D 1 238 ? 50.426 44.666 4.396 1.00 25.22 238 MET D O 1
ATOM 10301 N N . GLY D 1 239 ? 48.794 43.144 4.720 1.00 24.39 239 GLY D N 1
ATOM 10302 C CA . GLY D 1 239 ? 49.525 42.089 4.046 1.00 28.68 239 GLY D CA 1
ATOM 10303 C C . GLY D 1 239 ? 49.463 42.254 2.535 1.00 32.85 239 GLY D C 1
ATOM 10304 O O . GLY D 1 239 ? 50.127 41.529 1.790 1.00 34.58 239 GLY D O 1
ATOM 10305 N N . LEU D 1 240 ? 48.664 43.211 2.075 1.00 32.93 240 LEU D N 1
ATOM 10306 C CA . LEU D 1 240 ? 48.528 43.454 0.644 1.00 34.28 240 LEU D CA 1
ATOM 10307 C C . LEU D 1 240 ? 49.703 44.311 0.211 1.00 35.17 240 LEU D C 1
ATOM 10308 O O . LEU D 1 240 ? 49.947 45.373 0.786 1.00 35.30 240 LEU D O 1
ATOM 10313 N N . ASN D 1 241 ? 50.437 43.852 -0.795 1.00 35.02 241 ASN D N 1
ATOM 10314 C CA . ASN D 1 241 ? 51.585 44.602 -1.270 1.00 34.94 241 ASN D CA 1
ATOM 10315 C C . ASN D 1 241 ? 51.144 45.987 -1.721 1.00 33.12 241 ASN D C 1
ATOM 10316 O O . ASN D 1 241 ? 50.166 46.138 -2.467 1.00 31.09 241 ASN D O 1
ATOM 10321 N N . GLY D 1 242 ? 51.866 46.997 -1.255 1.00 29.48 242 GLY D N 1
ATOM 10322 C CA . GLY D 1 242 ? 51.520 48.359 -1.601 1.00 28.07 242 GLY D CA 1
ATOM 10323 C C . GLY D 1 242 ? 50.894 49.101 -0.430 1.00 26.36 242 GLY D C 1
ATOM 10324 O O . GLY D 1 242 ? 50.908 50.334 -0.396 1.00 24.50 242 GLY D O 1
ATOM 10325 N N . VAL D 1 243 ? 50.349 48.357 0.531 1.00 23.71 243 VAL D N 1
ATOM 10326 C CA . VAL D 1 243 ? 49.710 48.970 1.692 1.00 25.33 243 VAL D CA 1
ATOM 10327 C C . VAL D 1 243 ? 50.709 49.315 2.798 1.00 25.46 243 VAL D C 1
ATOM 10328 O O . VAL D 1 243 ? 51.523 48.484 3.191 1.00 26.18 243 VAL D O 1
ATOM 10332 N N . LYS D 1 244 ? 50.642 50.548 3.293 1.00 23.35 244 LYS D N 1
ATOM 10333 C CA . LYS D 1 244 ? 51.544 50.999 4.342 1.00 22.53 244 LYS D CA 1
ATOM 10334 C C . LYS D 1 244 ? 50.785 51.470 5.571 1.00 23.15 244 LYS D C 1
ATOM 10335 O O . LYS D 1 244 ? 51.396 51.837 6.574 1.00 26.22 244 LYS D O 1
ATOM 10341 N N . ALA D 1 245 ? 49.458 51.481 5.497 1.00 23.28 245 ALA D N 1
ATOM 10342 C CA . ALA D 1 245 ? 48.654 51.908 6.638 1.00 24.06 245 ALA D CA 1
ATOM 10343 C C . ALA D 1 245 ? 47.222 51.403 6.551 1.00 24.43 245 ALA D C 1
ATOM 10344 O O . ALA D 1 245 ? 46.647 51.320 5.468 1.00 22.09 245 ALA D O 1
ATOM 10346 N N . VAL D 1 246 ? 46.662 51.059 7.709 1.00 23.44 246 VAL D N 1
ATOM 10347 C CA . VAL D 1 246 ? 45.290 50.571 7.803 1.00 22.48 246 VAL D CA 1
ATOM 10348 C C . VAL D 1 246 ? 44.573 51.327 8.928 1.00 24.05 246 VAL D C 1
ATOM 10349 O O . VAL D 1 246 ? 45.126 51.506 10.019 1.00 20.97 246 VAL D O 1
ATOM 10353 N N . GLU D 1 247 ? 43.349 51.770 8.650 1.00 24.17 247 GLU D N 1
ATOM 10354 C CA . GLU D 1 247 ? 42.535 52.499 9.623 1.00 23.56 247 GLU D CA 1
ATOM 10355 C C . GLU D 1 247 ? 41.178 51.821 9.827 1.00 25.37 247 GLU D C 1
ATOM 10356 O O . GLU D 1 247 ? 40.597 51.269 8.885 1.00 22.52 247 GLU D O 1
ATOM 10362 N N . ILE D 1 248 ? 40.681 51.855 11.060 1.00 23.07 248 ILE D N 1
ATOM 10363 C CA . ILE D 1 248 ? 39.368 51.312 11.356 1.00 21.98 248 ILE D CA 1
ATOM 10364 C C . ILE D 1 248 ? 38.558 52.494 11.902 1.00 22.45 248 ILE D C 1
ATOM 10365 O O . ILE D 1 248 ? 39.029 53.225 12.767 1.00 22.65 248 ILE D O 1
ATOM 10370 N N . GLY D 1 249 ? 37.356 52.697 11.379 1.00 21.27 249 GLY D N 1
ATOM 10371 C CA . GLY D 1 249 ? 36.532 53.795 11.851 1.00 22.82 249 GLY D CA 1
ATOM 10372 C C . GLY D 1 249 ? 37.230 55.140 11.765 1.00 23.95 249 GLY D C 1
ATOM 10373 O O . GLY D 1 249 ? 37.833 55.475 10.740 1.00 23.18 249 GLY D O 1
ATOM 10374 N N . LYS D 1 250 ? 37.162 55.905 12.851 1.00 23.44 250 LYS D N 1
ATOM 10375 C CA . LYS D 1 250 ? 37.773 57.230 12.904 1.00 24.97 250 LYS D CA 1
ATOM 10376 C C . LYS D 1 250 ? 39.283 57.195 12.622 1.00 24.02 250 LYS D C 1
ATOM 10377 O O . LYS D 1 250 ? 39.889 58.222 12.324 1.00 22.11 250 LYS D O 1
ATOM 10383 N N . GLY D 1 251 ? 39.874 56.006 12.721 1.00 25.94 251 GLY D N 1
ATOM 10384 C CA . GLY D 1 251 ? 41.290 55.816 12.426 1.00 23.88 251 GLY D CA 1
ATOM 10385 C C . GLY D 1 251 ? 42.301 56.800 12.984 1.00 23.44 251 GLY D C 1
ATOM 10386 O O . GLY D 1 251 ? 42.320 57.062 14.186 1.00 24.82 251 GLY D O 1
ATOM 10387 N N . VAL D 1 252 ? 43.153 57.339 12.117 1.00 20.87 252 VAL D N 1
ATOM 10388 C CA . VAL D 1 252 ? 44.182 58.275 12.557 1.00 22.41 252 VAL D CA 1
ATOM 10389 C C . VAL D 1 252 ? 43.626 59.556 13.175 1.00 25.18 252 VAL D C 1
ATOM 10390 O O . VAL D 1 252 ? 44.328 60.242 13.913 1.00 28.22 252 VAL D O 1
ATOM 10394 N N . GLU D 1 253 ? 42.366 59.877 12.896 1.00 26.06 253 GLU D N 1
ATOM 10395 C CA . GLU D 1 253 ? 41.762 61.077 13.468 1.00 27.87 253 GLU D CA 1
ATOM 10396 C C . GLU D 1 253 ? 41.385 60.836 14.925 1.00 27.26 253 GLU D C 1
ATOM 10397 O O . GLU D 1 253 ? 41.213 61.783 15.692 1.00 25.37 253 GLU D O 1
ATOM 10403 N N . SER D 1 254 ? 41.268 59.563 15.301 1.00 26.63 254 SER D N 1
ATOM 10404 C CA . SER D 1 254 ? 40.918 59.181 16.669 1.00 26.69 254 SER D CA 1
ATOM 10405 C C . SER D 1 254 ? 41.918 59.734 17.678 1.00 26.22 254 SER D C 1
ATOM 10406 O O . SER D 1 254 ? 41.544 60.134 18.780 1.00 26.92 254 SER D O 1
ATOM 10409 N N . SER D 1 255 ? 43.190 59.759 17.295 1.00 28.46 255 SER D N 1
ATOM 10410 C CA . SER D 1 255 ? 44.244 60.233 18.189 1.00 30.79 255 SER D CA 1
ATOM 10411 C C . SER D 1 255 ? 44.252 61.748 18.453 1.00 30.02 255 SER D C 1
ATOM 10412 O O . SER D 1 255 ? 44.958 62.227 19.343 1.00 29.07 255 SER D O 1
ATOM 10415 N N . LEU D 1 256 ? 43.453 62.495 17.699 1.00 29.35 256 LEU D N 1
ATOM 10416 C CA . LEU D 1 256 ? 43.382 63.942 17.870 1.00 29.97 256 LEU D CA 1
ATOM 10417 C C . LEU D 1 256 ? 42.165 64.344 18.708 1.00 31.49 256 LEU D C 1
ATOM 10418 O O . LEU D 1 256 ? 42.010 65.518 19.062 1.00 30.77 256 LEU D O 1
ATOM 10423 N N . LEU D 1 257 ? 41.308 63.374 19.025 1.00 28.46 257 LEU D N 1
ATOM 10424 C CA . LEU D 1 257 ? 40.088 63.654 19.776 1.00 28.73 257 LEU D CA 1
ATOM 10425 C C . LEU D 1 257 ? 40.108 63.452 21.289 1.00 29.20 257 LEU D C 1
ATOM 10426 O O . LEU D 1 257 ? 40.944 62.722 21.840 1.00 28.27 257 LEU D O 1
ATOM 10431 N N . LYS D 1 258 ? 39.164 64.110 21.952 1.00 28.11 258 LYS D N 1
ATOM 10432 C CA . LYS D 1 258 ? 39.006 63.988 23.397 1.00 30.60 258 LYS D CA 1
ATOM 10433 C C . LYS D 1 258 ? 38.009 62.858 23.605 1.00 28.61 258 LYS D C 1
ATOM 10434 O O . LYS D 1 258 ? 37.241 62.534 22.699 1.00 30.71 258 LYS D O 1
ATOM 10440 N N . GLY D 1 259 ? 38.020 62.250 24.783 1.00 28.30 259 GLY D N 1
ATOM 10441 C CA . GLY D 1 259 ? 37.077 61.176 25.040 1.00 26.33 259 GLY D CA 1
ATOM 10442 C C . GLY D 1 259 ? 35.670 61.625 24.692 1.00 26.15 259 GLY D C 1
ATOM 10443 O O . GLY D 1 259 ? 34.977 60.971 23.914 1.00 28.57 259 GLY D O 1
ATOM 10444 N N . SER D 1 260 ? 35.254 62.753 25.260 1.00 25.36 260 SER D N 1
ATOM 10445 C CA . SER D 1 260 ? 33.928 63.311 25.017 1.00 25.70 260 SER D CA 1
ATOM 10446 C C . SER D 1 260 ? 33.592 63.470 23.532 1.00 25.96 260 SER D C 1
ATOM 10447 O O . SER D 1 260 ? 32.430 63.373 23.137 1.00 26.32 260 SER D O 1
ATOM 10450 N N . GLU D 1 261 ? 34.601 63.720 22.708 1.00 26.47 261 GLU D N 1
ATOM 10451 C CA . GLU D 1 261 ? 34.369 63.894 21.274 1.00 28.61 261 GLU D CA 1
ATOM 10452 C C . GLU D 1 261 ? 34.255 62.579 20.519 1.00 28.61 261 GLU D C 1
ATOM 10453 O O . GLU D 1 261 ? 33.498 62.467 19.560 1.00 28.82 261 GLU D O 1
ATOM 10459 N N . TYR D 1 262 ? 35.007 61.584 20.972 1.00 29.34 262 TYR D N 1
ATOM 10460 C CA . TYR D 1 262 ? 35.065 60.289 20.312 1.00 27.16 262 TYR D CA 1
ATOM 10461 C C . TYR D 1 262 ? 34.031 59.226 20.676 1.00 26.83 262 TYR D C 1
ATOM 10462 O O . TYR D 1 262 ? 33.389 58.656 19.801 1.00 25.71 262 TYR D O 1
ATOM 10471 N N . ASN D 1 263 ? 33.880 58.949 21.965 1.00 27.94 263 ASN D N 1
ATOM 10472 C CA . ASN D 1 263 ? 32.961 57.918 22.416 1.00 28.33 263 ASN D CA 1
ATOM 10473 C C . ASN D 1 263 ? 31.611 57.901 21.711 1.00 29.49 263 ASN D C 1
AT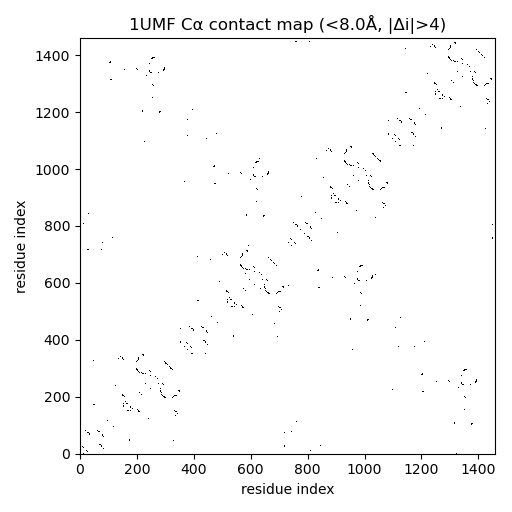OM 10474 O O . ASN D 1 263 ? 30.944 58.929 21.580 1.00 27.74 263 ASN D O 1
ATOM 10479 N N . ASP D 1 264 ? 31.224 56.720 21.238 1.00 29.51 264 ASP D N 1
ATOM 10480 C CA . ASP D 1 264 ? 29.944 56.551 20.564 1.00 29.74 264 ASP D CA 1
ATOM 10481 C C . ASP D 1 264 ? 28.849 56.312 21.593 1.00 29.87 264 ASP D C 1
ATOM 10482 O O . ASP D 1 264 ? 28.836 55.287 22.275 1.00 29.51 264 ASP D O 1
ATOM 10487 N N . LEU D 1 265 ? 27.924 57.259 21.693 1.00 28.99 265 LEU D N 1
ATOM 10488 C CA . LEU D 1 265 ? 26.828 57.153 22.641 1.00 29.96 265 LEU D CA 1
ATOM 10489 C C . LEU D 1 265 ? 25.722 56.223 22.143 1.00 30.61 265 LEU D C 1
ATOM 10490 O O . LEU D 1 265 ? 25.706 55.829 20.978 1.00 29.00 265 LEU D O 1
ATOM 10495 N N . MET D 1 266 ? 24.801 55.865 23.034 1.00 32.46 266 MET D N 1
ATOM 10496 C CA . MET D 1 266 ? 23.687 54.991 22.663 1.00 34.03 266 MET D CA 1
ATOM 10497 C C . MET D 1 266 ? 22.363 55.477 23.235 1.00 36.60 266 MET D C 1
ATOM 10498 O O . MET D 1 266 ? 22.325 56.141 24.272 1.00 34.64 266 MET D O 1
ATOM 10503 N N . ASP D 1 267 ? 21.280 55.126 22.550 1.00 39.09 267 ASP D N 1
ATOM 10504 C CA . ASP D 1 267 ? 19.934 55.461 22.995 1.00 42.36 267 ASP D CA 1
ATOM 10505 C C . ASP D 1 267 ? 19.044 54.279 22.614 1.00 45.35 267 ASP D C 1
ATOM 10506 O O . ASP D 1 267 ? 19.540 53.272 22.091 1.00 45.47 267 ASP D O 1
ATOM 10511 N N . GLN D 1 268 ? 17.744 54.388 22.877 1.00 47.33 268 GLN D N 1
ATOM 10512 C CA . GLN D 1 268 ? 16.806 53.309 22.567 1.00 48.85 268 GLN D CA 1
ATOM 10513 C C . GLN D 1 268 ? 17.001 52.676 21.191 1.00 47.77 268 GLN D C 1
ATOM 10514 O O . GLN D 1 268 ? 16.855 51.465 21.034 1.00 47.60 268 GLN D O 1
ATOM 10520 N N . LYS D 1 269 ? 17.334 53.491 20.197 1.00 47.25 269 LYS D N 1
ATOM 10521 C CA . LYS D 1 269 ? 17.502 52.993 18.836 1.00 47.92 269 LYS D CA 1
ATOM 10522 C C . LYS D 1 269 ? 18.891 52.493 18.461 1.00 46.47 269 LYS D C 1
ATOM 10523 O O . LYS D 1 269 ? 19.136 52.189 17.298 1.00 48.41 269 LYS D O 1
ATOM 10529 N N . GLY D 1 270 ? 19.795 52.401 19.431 1.00 43.84 270 GLY D N 1
ATOM 10530 C CA . GLY D 1 270 ? 21.138 51.922 19.136 1.00 41.22 270 GLY D CA 1
ATOM 10531 C C . GLY D 1 270 ? 22.217 52.990 19.227 1.00 39.53 270 GLY D C 1
ATOM 10532 O O . GLY D 1 270 ? 22.040 54.000 19.905 1.00 40.47 270 GLY D O 1
ATOM 10533 N N . PHE D 1 271 ? 23.334 52.775 18.535 1.00 37.61 271 PHE D N 1
ATOM 10534 C CA . PHE D 1 271 ? 24.441 53.727 18.549 1.00 34.86 271 PHE D CA 1
ATOM 10535 C C . PHE D 1 271 ? 24.100 55.044 17.857 1.00 33.04 271 PHE D C 1
ATOM 10536 O O . PHE D 1 271 ? 23.487 55.060 16.798 1.00 32.59 271 PHE D O 1
ATOM 10544 N N . LEU D 1 272 ? 24.514 56.145 18.470 1.00 33.15 272 LEU D N 1
ATOM 10545 C CA . LEU D 1 272 ? 24.260 57.482 17.938 1.00 33.40 272 LEU D CA 1
ATOM 10546 C C . LEU D 1 272 ? 25.325 57.950 16.948 1.00 32.08 272 LEU D C 1
ATOM 10547 O O . LEU D 1 272 ? 25.106 58.891 16.192 1.00 32.88 272 LEU D O 1
ATOM 10552 N N . SER D 1 273 ? 26.475 57.287 16.956 1.00 28.74 273 SER D N 1
ATOM 10553 C CA . SER D 1 273 ? 27.568 57.623 16.055 1.00 28.01 273 SER D CA 1
ATOM 10554 C C . SER D 1 273 ? 28.410 56.366 15.863 1.00 28.82 273 SER D C 1
ATOM 10555 O O . SER D 1 273 ? 28.224 55.384 16.580 1.00 29.70 273 SER D O 1
ATOM 10558 N N . ASN D 1 274 ? 29.336 56.388 14.910 1.00 28.17 274 ASN D N 1
ATOM 10559 C CA . ASN D 1 274 ? 30.145 55.204 14.648 1.00 27.86 274 ASN D CA 1
ATOM 10560 C C . ASN D 1 274 ? 31.630 55.486 14.415 1.00 27.77 274 ASN D C 1
ATOM 10561 O O . ASN D 1 274 ? 32.198 55.073 13.405 1.00 26.07 274 ASN D O 1
ATOM 10566 N N . ARG D 1 275 ? 32.262 56.190 15.347 1.00 26.96 275 ARG D N 1
ATOM 10567 C CA . ARG D 1 275 ? 33.688 56.462 15.209 1.00 27.05 275 ARG D CA 1
ATOM 10568 C C . ARG D 1 275 ? 34.489 55.166 15.389 1.00 25.54 275 ARG D C 1
ATOM 10569 O O . ARG D 1 275 ? 35.615 55.064 14.910 1.00 24.44 275 ARG D O 1
ATOM 10577 N N . SER D 1 276 ? 33.903 54.180 16.074 1.00 23.03 276 SER D N 1
ATOM 10578 C CA . SER D 1 276 ? 34.556 52.886 16.283 1.00 24.25 276 SER D CA 1
ATOM 10579 C C . SER D 1 276 ? 34.710 52.126 14.962 1.00 23.53 276 SER D C 1
ATOM 10580 O O . SER D 1 276 ? 35.473 51.175 14.881 1.00 23.88 276 SER D O 1
ATOM 10583 N N . GLY D 1 277 ? 33.985 52.544 13.929 1.00 23.10 277 GLY D N 1
ATOM 10584 C CA . GLY D 1 277 ? 34.073 51.850 12.655 1.00 23.25 277 GLY D CA 1
ATOM 10585 C C . GLY D 1 277 ? 33.436 50.467 12.674 1.00 23.44 277 GLY D C 1
ATOM 10586 O O . GLY D 1 277 ? 33.814 49.595 11.895 1.00 23.05 277 GLY D O 1
ATOM 10587 N N . GLY D 1 278 ? 32.474 50.256 13.571 1.00 25.60 278 GLY D N 1
ATOM 10588 C CA . GLY D 1 278 ? 31.788 48.970 13.643 1.00 24.76 278 GLY D CA 1
ATOM 10589 C C . GLY D 1 278 ? 32.512 47.854 14.387 1.00 26.01 278 GLY D C 1
ATOM 10590 O O . GLY D 1 278 ? 32.039 46.707 14.440 1.00 24.70 278 GLY D O 1
ATOM 10591 N N . VAL D 1 279 ? 33.663 48.176 14.961 1.00 25.89 279 VAL D N 1
ATOM 10592 C CA . VAL D 1 279 ? 34.436 47.188 15.700 1.00 28.07 279 VAL D CA 1
ATOM 10593 C C . VAL D 1 279 ? 34.721 47.776 17.078 1.00 29.70 279 VAL D C 1
ATOM 10594 O O . VAL D 1 279 ? 35.448 48.759 17.202 1.00 32.48 279 VAL D O 1
ATOM 10598 N N . LEU D 1 280 ? 34.139 47.174 18.107 1.00 27.54 280 LEU D N 1
ATOM 10599 C CA . LEU D 1 280 ? 34.300 47.651 19.472 1.00 27.22 280 LEU D CA 1
ATOM 10600 C C . LEU D 1 280 ? 34.828 46.548 20.386 1.00 27.56 280 LEU D C 1
ATOM 10601 O O . LEU D 1 280 ? 34.238 45.475 20.482 1.00 27.32 280 LEU D O 1
ATOM 10606 N N . GLY D 1 281 ? 35.945 46.813 21.055 1.00 27.49 281 GLY D N 1
ATOM 10607 C CA . GLY D 1 281 ? 36.522 45.814 21.941 1.00 26.74 281 GLY D CA 1
ATOM 10608 C C . GLY D 1 281 ? 37.039 44.604 21.182 1.00 28.29 281 GLY D C 1
ATOM 10609 O O . GLY D 1 281 ? 37.265 43.540 21.771 1.00 28.44 281 GLY D O 1
ATOM 10610 N N . GLY D 1 282 ? 37.224 44.760 19.873 1.00 25.69 282 GLY D N 1
ATOM 10611 C CA . GLY D 1 282 ? 37.726 43.666 19.057 1.00 27.30 282 GLY D CA 1
ATOM 10612 C C . GLY D 1 282 ? 36.644 42.842 18.376 1.00 27.87 282 GLY D C 1
ATOM 10613 O O . GLY D 1 282 ? 36.948 41.904 17.637 1.00 27.84 282 GLY D O 1
ATOM 10614 N N . MET D 1 283 ? 35.386 43.203 18.615 1.00 26.66 283 MET D N 1
ATOM 10615 C CA . MET D 1 283 ? 34.241 42.494 18.050 1.00 26.83 283 MET D CA 1
ATOM 10616 C C . MET D 1 283 ? 33.275 43.449 17.343 1.00 26.29 283 MET D C 1
ATOM 10617 O O . MET D 1 283 ? 33.167 44.616 17.711 1.00 26.36 283 MET D O 1
ATOM 10622 N N . SER D 1 284 ? 32.580 42.973 16.315 1.00 26.51 284 SER D N 1
ATOM 10623 C CA . SER D 1 284 ? 31.633 43.843 15.615 1.00 26.32 284 SER D CA 1
ATOM 10624 C C . SER D 1 284 ? 30.558 44.290 16.608 1.00 27.62 284 SER D C 1
ATOM 10625 O O . SER D 1 284 ? 30.132 43.509 17.461 1.00 24.60 284 SER D O 1
ATOM 10628 N N . ASN D 1 285 ? 30.136 45.550 16.503 1.00 27.70 285 ASN D N 1
ATOM 10629 C CA . ASN D 1 285 ? 29.117 46.081 17.403 1.00 28.98 285 ASN D CA 1
ATOM 10630 C C . ASN D 1 285 ? 27.759 46.231 16.717 1.00 29.04 285 ASN D C 1
ATOM 10631 O O . ASN D 1 285 ? 26.811 46.733 17.309 1.00 29.15 285 ASN D O 1
ATOM 10636 N N . GLY D 1 286 ? 27.680 45.792 15.465 1.00 30.11 286 GLY D N 1
ATOM 10637 C CA . GLY D 1 286 ? 26.435 45.875 14.731 1.00 29.45 286 GLY D CA 1
ATOM 10638 C C . GLY D 1 286 ? 26.442 46.924 13.640 1.00 28.78 286 GLY D C 1
ATOM 10639 O O . GLY D 1 286 ? 25.831 46.732 12.594 1.00 28.93 286 GLY D O 1
ATOM 10640 N N . GLU D 1 287 ? 27.133 48.032 13.887 1.00 29.01 287 GLU D N 1
ATOM 10641 C CA . GLU D 1 287 ? 27.220 49.126 12.931 1.00 27.80 287 GLU D CA 1
ATOM 10642 C C . GLU D 1 287 ? 28.009 48.722 11.696 1.00 28.64 287 GLU D C 1
ATOM 10643 O O . GLU D 1 287 ? 28.507 47.604 11.616 1.00 30.24 287 GLU D O 1
ATOM 10649 N N . GLU D 1 288 ? 28.119 49.628 10.728 1.00 29.04 288 GLU D N 1
ATOM 10650 C CA . GLU D 1 288 ? 28.879 49.335 9.514 1.00 29.83 288 GLU D CA 1
ATOM 10651 C C . GLU D 1 288 ? 30.354 49.239 9.871 1.00 28.82 288 GLU D C 1
ATOM 10652 O O . GLU D 1 288 ? 30.846 49.998 10.709 1.00 27.92 288 GLU D O 1
ATOM 10658 N N . ILE D 1 289 ? 31.057 48.307 9.237 1.00 28.24 289 ILE D N 1
ATOM 10659 C CA . ILE D 1 289 ? 32.480 48.153 9.472 1.00 27.50 289 ILE D CA 1
ATOM 10660 C C . ILE D 1 289 ? 33.189 49.053 8.461 1.00 28.54 289 ILE D C 1
ATOM 10661 O O . ILE D 1 289 ? 33.025 48.896 7.248 1.00 30.21 289 ILE D O 1
ATOM 10666 N N . ILE D 1 290 ? 33.960 50.008 8.975 1.00 26.74 290 ILE D N 1
ATOM 10667 C CA . ILE D 1 290 ? 34.666 50.982 8.146 1.00 26.37 290 ILE D CA 1
ATOM 10668 C C . ILE D 1 290 ? 36.186 50.803 8.166 1.00 26.36 290 ILE D C 1
ATOM 10669 O O . ILE D 1 290 ? 36.831 50.914 9.220 1.00 25.65 290 ILE D O 1
ATOM 10674 N N . VAL D 1 291 ? 36.757 50.552 6.992 1.00 24.82 291 VAL D N 1
ATOM 10675 C CA . VAL D 1 291 ? 38.198 50.352 6.866 1.00 21.35 291 VAL D CA 1
ATOM 10676 C C . VAL D 1 291 ? 38.812 51.284 5.816 1.00 23.99 291 VAL D C 1
ATOM 10677 O O . VAL D 1 291 ? 38.254 51.453 4.724 1.00 21.95 291 VAL D O 1
ATOM 10681 N N . ARG D 1 292 ? 39.945 51.901 6.147 1.00 22.03 292 ARG D N 1
ATOM 10682 C CA . ARG D 1 292 ? 40.644 52.753 5.187 1.00 23.39 292 ARG D CA 1
ATOM 10683 C C . ARG D 1 292 ? 42.025 52.143 4.988 1.00 25.07 292 ARG D C 1
ATOM 10684 O O . ARG D 1 292 ? 42.730 51.847 5.961 1.00 23.95 292 ARG D O 1
ATOM 10692 N N . VAL D 1 293 ? 42.398 51.943 3.727 1.00 22.18 293 VAL D N 1
ATOM 10693 C CA . VAL D 1 293 ? 43.676 51.335 3.378 1.00 20.48 293 VAL D CA 1
ATOM 10694 C C . VAL D 1 293 ? 44.480 52.319 2.537 1.00 22.27 293 VAL D C 1
ATOM 10695 O O . VAL D 1 293 ? 44.008 52.762 1.491 1.00 23.29 293 VAL D O 1
ATOM 10699 N N . HIS D 1 294 ? 45.683 52.663 2.993 1.00 20.39 294 HIS D N 1
ATOM 10700 C CA . HIS D 1 294 ? 46.547 53.597 2.270 1.00 21.14 294 HIS D CA 1
ATOM 10701 C C . HIS D 1 294 ? 47.596 52.891 1.429 1.00 22.26 294 HIS D C 1
ATOM 10702 O O . HIS D 1 294 ? 48.375 52.082 1.941 1.00 21.34 294 HIS D O 1
ATOM 10709 N N . PHE D 1 295 ? 47.629 53.225 0.142 1.00 24.92 295 PHE D N 1
ATOM 10710 C CA . PHE D 1 295 ? 48.583 52.633 -0.787 1.00 23.35 295 PHE D CA 1
ATOM 10711 C C . PHE D 1 295 ? 49.694 53.599 -1.156 1.00 24.54 295 PHE D C 1
ATOM 10712 O O . PHE D 1 295 ? 49.448 54.779 -1.400 1.00 23.93 295 PHE D O 1
ATOM 10720 N N . LYS D 1 296 ? 50.921 53.093 -1.215 1.00 25.87 296 LYS D N 1
ATOM 10721 C CA . LYS D 1 296 ? 52.042 53.914 -1.640 1.00 24.69 296 LYS D CA 1
ATOM 10722 C C . LYS D 1 296 ? 51.885 53.982 -3.171 1.00 27.29 296 LYS D C 1
ATOM 10723 O O . LYS D 1 296 ? 51.167 53.171 -3.761 1.00 28.08 296 LYS D O 1
ATOM 10729 N N . PRO D 1 297 ? 52.539 54.946 -3.831 1.00 26.74 297 PRO D N 1
ATOM 10730 C CA . PRO D 1 297 ? 52.408 55.014 -5.291 1.00 27.36 297 PRO D CA 1
ATOM 10731 C C . PRO D 1 297 ? 52.981 53.743 -5.925 1.00 28.33 297 PRO D C 1
ATOM 10732 O O . PRO D 1 297 ? 53.827 53.079 -5.327 1.00 29.38 297 PRO D O 1
ATOM 10736 N N . THR D 1 298 ? 52.509 53.393 -7.119 1.00 29.33 298 THR D N 1
ATOM 10737 C CA . THR D 1 298 ? 52.988 52.196 -7.821 1.00 27.68 298 THR D CA 1
ATOM 10738 C C . THR D 1 298 ? 54.516 52.185 -7.904 1.00 27.36 298 THR D C 1
ATOM 10739 O O . THR D 1 298 ? 55.127 53.172 -8.300 1.00 27.91 298 THR D O 1
ATOM 10743 N N . PRO D 1 299 ? 55.150 51.060 -7.541 1.00 26.91 299 PRO D N 1
ATOM 10744 C CA . PRO D 1 299 ? 56.610 50.911 -7.569 1.00 27.78 299 PRO D CA 1
ATOM 10745 C C . PRO D 1 299 ? 57.255 51.095 -8.945 1.00 29.22 299 PRO D C 1
ATOM 10746 O O . PRO D 1 299 ? 58.248 51.816 -9.077 1.00 31.40 299 PRO D O 1
ATOM 10750 N N . SER D 1 300 ? 56.704 50.437 -9.962 1.00 28.29 300 SER D N 1
ATOM 10751 C CA . SER D 1 300 ? 57.263 50.532 -11.317 1.00 29.70 300 SER D CA 1
ATOM 10752 C C . SER D 1 300 ? 56.964 51.847 -12.033 1.00 29.31 300 SER D C 1
ATOM 10753 O O . SER D 1 300 ? 55.802 52.159 -12.327 1.00 28.42 300 SER D O 1
ATOM 10756 N N . ILE D 1 301 ? 58.021 52.612 -12.303 1.00 29.35 301 ILE D N 1
ATOM 10757 C CA . ILE D 1 301 ? 57.909 53.888 -13.012 1.00 32.16 301 ILE D CA 1
ATOM 10758 C C . ILE D 1 301 ? 58.976 53.941 -14.104 1.00 34.38 301 ILE D C 1
ATOM 10759 O O . ILE D 1 301 ? 60.107 53.489 -13.902 1.00 34.30 301 ILE D O 1
ATOM 10764 N N . PHE D 1 302 ? 58.606 54.484 -15.260 1.00 37.73 302 PHE D N 1
ATOM 10765 C CA . PHE D 1 302 ? 59.516 54.593 -16.402 1.00 39.36 302 PHE D CA 1
ATOM 10766 C C . PHE D 1 302 ? 60.467 55.773 -16.204 1.00 39.97 302 PHE D C 1
ATOM 10767 O O . PHE D 1 302 ? 60.420 56.762 -16.936 1.00 40.22 302 PHE D O 1
ATOM 10775 N N . GLN D 1 303 ? 61.327 55.656 -15.196 1.00 41.57 303 GLN D N 1
ATOM 10776 C CA . GLN D 1 303 ? 62.308 56.690 -14.862 1.00 40.40 303 GLN D CA 1
ATOM 10777 C C . GLN D 1 303 ? 63.601 56.048 -14.360 1.00 40.57 303 GLN D C 1
ATOM 10778 O O . GLN D 1 303 ? 63.593 54.924 -13.857 1.00 40.03 303 GLN D O 1
ATOM 10784 N N . PRO D 1 304 ? 64.730 56.762 -14.484 1.00 40.12 304 PRO D N 1
ATOM 10785 C CA . PRO D 1 304 ? 66.020 56.228 -14.033 1.00 39.71 304 PRO D CA 1
ATOM 10786 C C . PRO D 1 304 ? 66.127 56.169 -12.513 1.00 38.20 304 PRO D C 1
ATOM 10787 O O . PRO D 1 304 ? 65.960 57.179 -11.835 1.00 37.05 304 PRO D O 1
ATOM 10791 N N . GLN D 1 305 ? 66.413 54.992 -11.974 1.00 37.57 305 GLN D N 1
ATOM 10792 C CA . GLN D 1 305 ? 66.547 54.877 -10.524 1.00 38.60 305 GLN D CA 1
ATOM 10793 C C . GLN D 1 305 ? 67.849 54.178 -10.185 1.00 38.56 305 GLN D C 1
ATOM 10794 O O . GLN D 1 305 ? 68.181 53.148 -10.780 1.00 37.69 305 GLN D O 1
ATOM 10800 N N . ARG D 1 306 ? 68.586 54.747 -9.236 1.00 39.37 306 ARG D N 1
ATOM 10801 C CA . ARG D 1 306 ? 69.845 54.159 -8.807 1.00 40.40 306 ARG D CA 1
ATOM 10802 C C . ARG D 1 306 ? 69.566 52.998 -7.857 1.00 38.08 306 ARG D C 1
ATOM 10803 O O . ARG D 1 306 ? 68.756 53.107 -6.935 1.00 37.40 306 ARG D O 1
ATOM 10811 N N . THR D 1 307 ? 70.239 51.881 -8.100 1.00 35.96 307 THR D N 1
ATOM 10812 C CA . THR D 1 307 ? 70.085 50.693 -7.280 1.00 33.93 307 THR D CA 1
ATOM 10813 C C . THR D 1 307 ? 71.335 49.842 -7.477 1.00 33.59 307 THR D C 1
ATOM 10814 O O . THR D 1 307 ? 72.369 50.354 -7.902 1.00 33.31 307 THR D O 1
ATOM 10818 N N . ILE D 1 308 ? 71.248 48.557 -7.151 1.00 32.18 308 ILE D N 1
ATOM 10819 C CA . ILE D 1 308 ? 72.373 47.640 -7.320 1.00 33.87 308 ILE D CA 1
ATOM 10820 C C . ILE D 1 308 ? 71.832 46.341 -7.904 1.00 34.09 308 ILE D C 1
ATOM 10821 O O . ILE D 1 308 ? 70.627 46.099 -7.849 1.00 33.54 308 ILE D O 1
ATOM 10826 N N . ASP D 1 309 ? 72.701 45.508 -8.471 1.00 35.15 309 ASP D N 1
ATOM 10827 C CA . ASP D 1 309 ? 72.230 44.236 -9.011 1.00 36.04 309 ASP D CA 1
ATOM 10828 C C . ASP D 1 309 ? 72.382 43.168 -7.935 1.00 36.42 309 ASP D C 1
ATOM 10829 O O . ASP D 1 309 ? 72.875 43.458 -6.849 1.00 36.85 309 ASP D O 1
ATOM 10834 N N . ILE D 1 310 ? 71.960 41.942 -8.229 1.00 37.82 310 ILE D N 1
ATOM 10835 C CA . ILE D 1 310 ? 72.029 40.859 -7.250 1.00 39.66 310 ILE D CA 1
ATOM 10836 C C . ILE D 1 310 ? 73.408 40.599 -6.656 1.00 40.99 310 ILE D C 1
ATOM 10837 O O . ILE D 1 310 ? 73.526 39.933 -5.623 1.00 41.50 310 ILE D O 1
ATOM 10842 N N . ASN D 1 311 ? 74.449 41.125 -7.293 1.00 40.91 311 ASN D N 1
ATOM 10843 C CA . ASN D 1 311 ? 75.804 40.908 -6.799 1.00 40.71 311 ASN D CA 1
ATOM 10844 C C . ASN D 1 311 ? 76.369 42.075 -5.989 1.00 39.01 311 ASN D C 1
ATOM 10845 O O . ASN D 1 311 ? 77.425 41.954 -5.374 1.00 38.46 311 ASN D O 1
ATOM 10850 N N . GLY D 1 312 ? 75.670 43.202 -5.984 1.00 37.52 312 GLY D N 1
ATOM 10851 C CA . GLY D 1 312 ? 76.155 44.349 -5.237 1.00 36.24 312 GLY D CA 1
ATOM 10852 C C . GLY D 1 312 ? 76.692 45.477 -6.102 1.00 35.91 312 GLY D C 1
ATOM 10853 O O . GLY D 1 312 ? 77.055 46.538 -5.591 1.00 35.04 312 GLY D O 1
ATOM 10854 N N . ASN D 1 313 ? 76.755 45.256 -7.410 1.00 34.66 313 ASN D N 1
ATOM 10855 C CA . ASN D 1 313 ? 77.242 46.293 -8.311 1.00 34.89 313 ASN D CA 1
ATOM 10856 C C . ASN D 1 313 ? 76.156 47.324 -8.562 1.00 36.13 313 ASN D C 1
ATOM 10857 O O . ASN D 1 313 ? 75.037 46.982 -8.946 1.00 36.95 313 ASN D O 1
ATOM 10862 N N . GLU D 1 314 ? 76.495 48.587 -8.337 1.00 36.42 314 GLU D N 1
ATOM 10863 C CA . GLU D 1 314 ? 75.557 49.672 -8.544 1.00 37.95 314 GLU D CA 1
ATOM 10864 C C . GLU D 1 314 ? 75.269 49.858 -10.030 1.00 39.07 314 GLU D C 1
ATOM 10865 O O . GLU D 1 314 ? 76.168 49.790 -10.870 1.00 39.51 314 GLU D O 1
ATOM 10871 N N . CYS D 1 315 ? 74.000 50.072 -10.349 1.00 40.10 315 CYS D N 1
ATOM 10872 C CA . CYS D 1 315 ? 73.593 50.256 -11.733 1.00 41.62 315 CYS D CA 1
ATOM 10873 C C . CYS D 1 315 ? 72.319 51.078 -11.806 1.00 41.32 315 CYS D C 1
ATOM 10874 O O . CYS D 1 315 ? 71.780 51.514 -10.785 1.00 42.56 315 CYS D O 1
ATOM 10877 N N . GLU D 1 316 ? 71.840 51.276 -13.025 1.00 41.28 316 GLU D N 1
ATOM 10878 C CA . GLU D 1 316 ? 70.635 52.048 -13.262 1.00 41.74 316 GLU D CA 1
ATOM 10879 C C . GLU D 1 316 ? 69.445 51.157 -13.609 1.00 41.30 316 GLU D C 1
ATOM 10880 O O . GLU D 1 316 ? 69.527 50.312 -14.505 1.00 40.01 316 GLU D O 1
ATOM 10886 N N . CYS D 1 317 ? 68.342 51.354 -12.895 1.00 39.86 317 CYS D N 1
ATOM 10887 C CA . CYS D 1 317 ? 67.122 50.604 -13.151 1.00 38.50 317 CYS D CA 1
ATOM 10888 C C . CYS D 1 317 ? 66.217 51.509 -13.981 1.00 38.28 317 CYS D C 1
ATOM 10889 O O . CYS D 1 317 ? 65.814 52.574 -13.525 1.00 37.99 317 CYS D O 1
ATOM 10892 N N . LEU D 1 318 ? 65.918 51.092 -15.208 1.00 40.22 318 LEU D N 1
ATOM 10893 C CA . LEU D 1 318 ? 65.062 51.872 -16.099 1.00 40.15 318 LEU D CA 1
ATOM 10894 C C . LEU D 1 318 ? 63.997 50.929 -16.650 1.00 40.91 318 LEU D C 1
ATOM 10895 O O . LEU D 1 318 ? 64.259 50.156 -17.574 1.00 39.43 318 LEU D O 1
ATOM 10900 N N . LEU D 1 319 ? 62.799 50.993 -16.077 1.00 41.35 319 LEU D N 1
ATOM 10901 C CA . LEU D 1 319 ? 61.708 50.119 -16.486 1.00 43.74 319 LEU D CA 1
ATOM 10902 C C . LEU D 1 319 ? 60.861 50.716 -17.609 1.00 46.58 319 LEU D C 1
ATOM 10903 O O . LEU D 1 319 ? 59.993 51.558 -17.371 1.00 45.65 319 LEU D O 1
ATOM 10908 N N . LYS D 1 320 ? 61.115 50.257 -18.831 1.00 50.29 320 LYS D N 1
ATOM 10909 C CA . LYS D 1 320 ? 60.410 50.738 -20.020 1.00 54.46 320 LYS D CA 1
ATOM 10910 C C . LYS D 1 320 ? 58.956 50.287 -20.130 1.00 56.01 320 LYS D C 1
ATOM 10911 O O . LYS D 1 320 ? 58.553 49.273 -19.552 1.00 54.08 320 LYS D O 1
ATOM 10917 N N . GLY D 1 321 ? 58.178 51.052 -20.893 1.00 58.74 321 GLY D N 1
ATOM 10918 C CA . GLY D 1 321 ? 56.777 50.728 -21.102 1.00 60.56 321 GLY D CA 1
ATOM 10919 C C . GLY D 1 321 ? 55.812 51.436 -20.170 1.00 61.04 321 GLY D C 1
ATOM 10920 O O . GLY D 1 321 ? 56.197 52.346 -19.431 1.00 60.97 321 GLY D O 1
ATOM 10921 N N . ARG D 1 322 ? 54.548 51.022 -20.218 1.00 59.97 322 ARG D N 1
ATOM 10922 C CA . ARG D 1 322 ? 53.512 51.599 -19.368 1.00 58.80 322 ARG D CA 1
ATOM 10923 C C . ARG D 1 322 ? 53.372 50.766 -18.097 1.00 54.03 322 ARG D C 1
ATOM 10924 O O . ARG D 1 322 ? 53.600 49.557 -18.107 1.00 53.75 322 ARG D O 1
ATOM 10932 N N . HIS D 1 323 ? 52.993 51.423 -17.008 1.00 49.67 323 HIS D N 1
ATOM 10933 C CA . HIS D 1 323 ? 52.819 50.756 -15.722 1.00 44.72 323 HIS D CA 1
ATOM 10934 C C . HIS D 1 323 ? 51.531 51.267 -15.096 1.00 42.22 323 HIS D C 1
ATOM 10935 O O . HIS D 1 323 ? 51.021 52.318 -15.492 1.00 41.37 323 HIS D O 1
ATOM 10942 N N . ASP D 1 324 ? 50.995 50.527 -14.129 1.00 39.32 324 ASP D N 1
ATOM 10943 C CA . ASP D 1 324 ? 49.776 50.970 -13.456 1.00 36.36 324 ASP D CA 1
ATOM 10944 C C . ASP D 1 324 ? 50.152 52.284 -12.763 1.00 34.33 324 ASP D C 1
ATOM 10945 O O . ASP D 1 324 ? 51.027 52.313 -11.899 1.00 34.29 324 ASP D O 1
ATOM 10950 N N . PRO D 1 325 ? 49.517 53.395 -13.153 1.00 33.97 325 PRO D N 1
ATOM 10951 C CA . PRO D 1 325 ? 49.852 54.675 -12.516 1.00 32.78 325 PRO D CA 1
ATOM 10952 C C . PRO D 1 325 ? 49.380 54.817 -11.062 1.00 31.55 325 PRO D C 1
ATOM 10953 O O . PRO D 1 325 ? 49.826 55.724 -10.352 1.00 30.58 325 PRO D O 1
ATOM 10957 N N . CYS D 1 326 ? 48.495 53.924 -10.617 1.00 29.42 326 CYS D N 1
ATOM 10958 C CA . CYS D 1 326 ? 47.972 53.993 -9.249 1.00 30.60 326 CYS D CA 1
ATOM 10959 C C . CYS D 1 326 ? 47.344 52.673 -8.796 1.00 30.19 326 CYS D C 1
ATOM 10960 O O . CYS D 1 326 ? 46.141 52.467 -8.948 1.00 28.65 326 CYS D O 1
ATOM 10963 N N . ILE D 1 327 ? 48.158 51.786 -8.225 1.00 30.47 327 ILE D N 1
ATOM 10964 C CA . ILE D 1 327 ? 47.674 50.478 -7.783 1.00 30.51 327 ILE D CA 1
ATOM 10965 C C . ILE D 1 327 ? 46.525 50.516 -6.779 1.00 30.11 327 ILE D C 1
ATOM 10966 O O . ILE D 1 327 ? 45.806 49.533 -6.628 1.00 31.37 327 ILE D O 1
ATOM 10971 N N . ALA D 1 328 ? 46.337 51.646 -6.105 1.00 30.06 328 ALA D N 1
ATOM 10972 C CA . ALA D 1 328 ? 45.240 51.773 -5.141 1.00 29.22 328 ALA D CA 1
ATOM 10973 C C . ALA D 1 328 ? 43.889 51.466 -5.797 1.00 30.04 328 ALA D C 1
ATOM 10974 O O . ALA D 1 328 ? 42.988 50.907 -5.166 1.00 29.64 328 ALA D O 1
ATOM 10976 N N . ILE D 1 329 ? 43.748 51.835 -7.067 1.00 29.14 329 ILE D N 1
ATOM 10977 C CA . ILE D 1 329 ? 42.498 51.605 -7.778 1.00 29.37 329 ILE D CA 1
ATOM 10978 C C . ILE D 1 329 ? 42.138 50.124 -7.811 1.00 29.75 329 ILE D C 1
ATOM 10979 O O . ILE D 1 329 ? 41.068 49.723 -7.342 1.00 26.61 329 ILE D O 1
ATOM 10984 N N . ARG D 1 330 ? 43.032 49.300 -8.346 1.00 30.40 330 ARG D N 1
ATOM 10985 C CA . ARG D 1 330 ? 42.760 47.873 -8.388 1.00 32.61 330 ARG D CA 1
ATOM 10986 C C . ARG D 1 330 ? 42.823 47.286 -6.979 1.00 32.53 330 ARG D C 1
ATOM 10987 O O . ARG D 1 330 ? 42.104 46.343 -6.657 1.00 33.68 330 ARG D O 1
ATOM 10995 N N . GLY D 1 331 ? 43.677 47.860 -6.138 1.00 30.48 331 GLY D N 1
ATOM 10996 C CA . GLY D 1 331 ? 43.821 47.364 -4.783 1.00 30.24 331 GLY D CA 1
ATOM 10997 C C . GLY D 1 331 ? 42.532 47.392 -3.987 1.00 29.31 331 GLY D C 1
ATOM 10998 O O . GLY D 1 331 ? 42.307 46.528 -3.137 1.00 26.49 331 GLY D O 1
ATOM 10999 N N . SER D 1 332 ? 41.681 48.375 -4.273 1.00 26.84 332 SER D N 1
ATOM 11000 C CA . SER D 1 332 ? 40.422 48.515 -3.559 1.00 26.77 332 SER D CA 1
ATOM 11001 C C . SER D 1 332 ? 39.556 47.270 -3.676 1.00 27.10 332 SER D C 1
ATOM 11002 O O . SER D 1 332 ? 38.924 46.851 -2.701 1.00 26.94 332 SER D O 1
ATOM 11005 N N . VAL D 1 333 ? 39.535 46.678 -4.865 1.00 25.79 333 VAL D N 1
ATOM 11006 C CA . VAL D 1 333 ? 38.748 45.479 -5.103 1.00 26.88 333 VAL D CA 1
ATOM 11007 C C . VAL D 1 333 ? 39.292 44.320 -4.280 1.00 26.44 333 VAL D C 1
ATOM 11008 O O . VAL D 1 333 ? 38.533 43.562 -3.692 1.00 27.83 333 VAL D O 1
ATOM 11012 N N . VAL D 1 334 ? 40.611 44.190 -4.241 1.00 27.96 334 VAL D N 1
ATOM 11013 C CA . VAL D 1 334 ? 41.241 43.116 -3.486 1.00 27.23 334 VAL D CA 1
ATOM 11014 C C . VAL D 1 334 ? 40.945 43.264 -1.985 1.00 26.82 334 VAL D C 1
ATOM 11015 O O . VAL D 1 334 ? 40.652 42.278 -1.297 1.00 24.41 334 VAL D O 1
ATOM 11019 N N . CYS D 1 335 ? 41.006 44.492 -1.481 1.00 25.04 335 CYS D N 1
ATOM 11020 C CA . CYS D 1 335 ? 40.732 44.727 -0.065 1.00 26.89 335 CYS D CA 1
ATOM 11021 C C . CYS D 1 335 ? 39.310 44.278 0.248 1.00 26.50 335 CYS D C 1
ATOM 11022 O O . CYS D 1 335 ? 39.048 43.662 1.289 1.00 24.11 335 CYS D O 1
ATOM 11025 N N . GLU D 1 336 ? 38.403 44.576 -0.680 1.00 26.47 336 GLU D N 1
ATOM 11026 C CA . GLU D 1 336 ? 36.993 44.224 -0.548 1.00 25.53 336 GLU D CA 1
ATOM 11027 C C . GLU D 1 336 ? 36.880 42.706 -0.403 1.00 25.15 336 GLU D C 1
ATOM 11028 O O . GLU D 1 336 ? 36.153 42.194 0.452 1.00 25.11 336 GLU D O 1
ATOM 11034 N N . SER D 1 337 ? 37.618 42.003 -1.250 1.00 23.18 337 SER D N 1
ATOM 11035 C CA . SER D 1 337 ? 37.651 40.553 -1.242 1.00 25.76 337 SER D CA 1
ATOM 11036 C C . SER D 1 337 ? 38.221 40.020 0.077 1.00 25.92 337 SER D C 1
ATOM 11037 O O . SER D 1 337 ? 37.733 39.030 0.631 1.00 26.33 337 SER D O 1
ATOM 11040 N N . LEU D 1 338 ? 39.258 40.680 0.575 1.00 25.84 338 LEU D N 1
ATOM 11041 C CA . LEU D 1 338 ? 39.888 40.262 1.820 1.00 25.71 338 LEU D CA 1
ATOM 11042 C C . LEU D 1 338 ? 38.986 40.512 3.021 1.00 24.70 338 LEU D C 1
ATOM 11043 O O . LEU D 1 338 ? 39.022 39.763 3.991 1.00 26.70 338 LEU D O 1
ATOM 11048 N N . LEU D 1 339 ? 38.173 41.560 2.962 1.00 24.42 339 LEU D N 1
ATOM 11049 C CA . LEU D 1 339 ? 37.271 41.839 4.068 1.00 25.51 339 LEU D CA 1
ATOM 11050 C C . LEU D 1 339 ? 36.219 40.731 4.080 1.00 26.56 339 LEU D C 1
ATOM 11051 O O . LEU D 1 339 ? 35.840 40.229 5.144 1.00 27.55 339 LEU D O 1
ATOM 11056 N N . ALA D 1 340 ? 35.761 40.344 2.892 1.00 24.76 340 ALA D N 1
ATOM 11057 C CA . ALA D 1 340 ? 34.761 39.286 2.769 1.00 25.48 340 ALA D CA 1
ATOM 11058 C C . ALA D 1 340 ? 35.319 37.985 3.336 1.00 24.97 340 ALA D C 1
ATOM 11059 O O . ALA D 1 340 ? 34.650 37.278 4.084 1.00 23.96 340 ALA D O 1
ATOM 11061 N N . LEU D 1 341 ? 36.558 37.673 2.979 1.00 25.17 341 LEU D N 1
ATOM 11062 C CA . LEU D 1 341 ? 37.182 36.454 3.467 1.00 24.03 341 LEU D CA 1
ATOM 11063 C C . LEU D 1 341 ? 37.345 36.472 4.998 1.00 23.78 341 LEU D C 1
ATOM 11064 O O . LEU D 1 341 ? 37.054 35.478 5.665 1.00 22.23 341 LEU D O 1
ATOM 11069 N N . VAL D 1 342 ? 37.789 37.598 5.552 1.00 23.08 342 VAL D N 1
ATOM 11070 C CA . VAL D 1 342 ? 37.975 37.701 6.999 1.00 24.17 342 VAL D CA 1
ATOM 11071 C C . VAL D 1 342 ? 36.646 37.666 7.750 1.00 26.42 342 VAL D C 1
ATOM 11072 O O . VAL D 1 342 ? 36.530 37.030 8.803 1.00 27.29 342 VAL D O 1
ATOM 11076 N N . LEU D 1 343 ? 35.642 38.340 7.202 1.00 25.02 343 LEU D N 1
ATOM 11077 C CA . LEU D 1 343 ? 34.322 38.390 7.826 1.00 25.79 343 LEU D CA 1
ATOM 11078 C C . LEU D 1 343 ? 33.651 37.007 7.806 1.00 24.31 343 LEU D C 1
ATOM 11079 O O . LEU D 1 343 ? 33.079 36.568 8.801 1.00 21.96 343 LEU D O 1
ATOM 11084 N N . ALA D 1 344 ? 33.737 36.328 6.665 1.00 23.57 344 ALA D N 1
ATOM 11085 C CA . ALA D 1 344 ? 33.156 35.003 6.490 1.00 22.58 344 ALA D CA 1
ATOM 11086 C C . ALA D 1 344 ? 33.808 34.001 7.441 1.00 23.90 344 ALA D C 1
ATOM 11087 O O . ALA D 1 344 ? 33.137 33.144 8.015 1.00 24.99 344 ALA D O 1
ATOM 11089 N N . ASP D 1 345 ? 35.125 34.091 7.582 1.00 23.81 345 ASP D N 1
ATOM 11090 C CA . ASP D 1 345 ? 35.852 33.218 8.496 1.00 25.25 345 ASP D CA 1
ATOM 11091 C C . ASP D 1 345 ? 35.288 33.465 9.915 1.00 25.81 345 ASP D C 1
ATOM 11092 O O . ASP D 1 345 ? 34.965 32.520 10.639 1.00 28.31 345 ASP D O 1
ATOM 11097 N N . MET D 1 346 ? 35.150 34.737 10.295 1.00 24.15 346 MET D N 1
ATOM 11098 C CA . MET D 1 346 ? 34.629 35.115 11.619 1.00 25.42 346 MET D CA 1
ATOM 11099 C C . MET D 1 346 ? 33.194 34.649 11.862 1.00 26.55 346 MET D C 1
ATOM 11100 O O . MET D 1 346 ? 32.826 34.267 12.979 1.00 26.84 346 MET D O 1
ATOM 11105 N N . VAL D 1 347 ? 32.385 34.696 10.812 1.00 24.88 347 VAL D N 1
ATOM 11106 C CA . VAL D 1 347 ? 31.000 34.263 10.896 1.00 26.03 347 VAL D CA 1
ATOM 11107 C C . VAL D 1 347 ? 30.981 32.791 11.317 1.00 25.25 347 VAL D C 1
ATOM 11108 O O . VAL D 1 347 ? 30.163 32.374 12.133 1.00 25.95 347 VAL D O 1
ATOM 11112 N N . LEU D 1 348 ? 31.913 32.020 10.774 1.00 24.69 348 LEU D N 1
ATOM 11113 C CA . LEU D 1 348 ? 32.013 30.596 11.071 1.00 24.46 348 LEU D CA 1
ATOM 11114 C C . LEU D 1 348 ? 32.562 30.299 12.466 1.00 24.64 348 LEU D C 1
ATOM 11115 O O . LEU D 1 348 ? 32.079 29.396 13.149 1.00 26.38 348 LEU D O 1
ATOM 11120 N N . LEU D 1 349 ? 33.572 31.057 12.884 1.00 24.97 349 LEU D N 1
ATOM 11121 C CA . LEU D 1 349 ? 34.182 30.867 14.193 1.00 23.53 349 LEU D CA 1
ATOM 11122 C C . LEU D 1 349 ? 33.245 31.235 15.341 1.00 24.66 349 LEU D C 1
ATOM 11123 O O . LEU D 1 349 ? 33.365 30.706 16.445 1.00 23.06 349 LEU D O 1
ATOM 11128 N N . ASN D 1 350 ? 32.317 32.149 15.078 1.00 23.74 350 ASN D N 1
ATOM 11129 C CA . ASN D 1 350 ? 31.387 32.603 16.097 1.00 24.12 350 ASN D CA 1
ATOM 11130 C C . ASN D 1 350 ? 30.292 31.580 16.416 1.00 26.84 350 ASN D C 1
ATOM 11131 O O . ASN D 1 350 ? 29.572 31.716 17.404 1.00 26.81 350 ASN D O 1
ATOM 11136 N N . LEU D 1 351 ? 30.173 30.551 15.580 1.00 27.84 351 LEU D N 1
ATOM 11137 C CA . LEU D 1 351 ? 29.168 29.509 15.782 1.00 27.09 351 LEU D CA 1
ATOM 11138 C C . LEU D 1 351 ? 29.360 28.737 17.091 1.00 26.65 351 LEU D C 1
ATOM 11139 O O . LEU D 1 351 ? 28.430 28.102 17.575 1.00 27.27 351 LEU D O 1
ATOM 11144 N N . THR D 1 352 ? 30.560 28.812 17.662 1.00 25.18 352 THR D N 1
ATOM 11145 C CA . THR D 1 352 ? 30.895 28.105 18.901 1.00 26.28 352 THR D CA 1
ATOM 11146 C C . THR D 1 352 ? 30.697 28.910 20.183 1.00 28.01 352 THR D C 1
ATOM 11147 O O . THR D 1 352 ? 30.829 28.371 21.285 1.00 29.24 352 THR D O 1
ATOM 11151 N N . SER D 1 353 ? 30.399 30.196 20.038 1.00 27.10 353 SER D N 1
ATOM 11152 C CA . SER D 1 353 ? 30.268 31.093 21.179 1.00 26.42 353 SER D CA 1
ATOM 11153 C C . SER D 1 353 ? 29.300 30.744 22.308 1.00 27.01 353 SER D C 1
ATOM 11154 O O . SER D 1 353 ? 29.669 30.839 23.482 1.00 25.47 353 SER D O 1
ATOM 11157 N N . LYS D 1 354 ? 28.081 30.337 21.963 1.00 27.21 354 LYS D N 1
ATOM 11158 C CA . LYS D 1 354 ? 27.064 30.019 22.970 1.00 29.72 354 LYS D CA 1
ATOM 11159 C C . LYS D 1 354 ? 26.602 28.572 22.931 1.00 30.47 354 LYS D C 1
ATOM 11160 O O . LYS D 1 354 ? 26.320 28.032 21.855 1.00 30.81 354 LYS D O 1
ATOM 11166 N N . ILE D 1 355 ? 26.496 27.953 24.105 1.00 29.83 355 ILE D N 1
ATOM 11167 C CA . ILE D 1 355 ? 26.071 26.563 24.171 1.00 29.52 355 ILE D CA 1
ATOM 11168 C C . ILE D 1 355 ? 24.713 26.383 23.504 1.00 30.05 355 ILE D C 1
ATOM 11169 O O . ILE D 1 355 ? 24.432 25.327 22.935 1.00 28.58 355 ILE D O 1
ATOM 11174 N N . GLU D 1 356 ? 23.874 27.413 23.568 1.00 27.96 356 GLU D N 1
ATOM 11175 C CA . GLU D 1 356 ? 22.560 27.318 22.964 1.00 30.37 356 GLU D CA 1
ATOM 11176 C C . GLU D 1 356 ? 22.652 27.034 21.466 1.00 31.07 356 GLU D C 1
ATOM 11177 O O . GLU D 1 356 ? 21.738 26.448 20.887 1.00 31.24 356 GLU D O 1
ATOM 11183 N N . TYR D 1 357 ? 23.759 27.430 20.842 1.00 29.91 357 TYR D N 1
ATOM 11184 C CA . TYR D 1 357 ? 23.938 27.176 19.415 1.00 29.27 357 TYR D CA 1
ATOM 11185 C C . TYR D 1 357 ? 24.143 25.676 19.212 1.00 28.37 357 TYR D C 1
ATOM 11186 O O . TYR D 1 357 ? 23.593 25.089 18.287 1.00 27.08 357 TYR D O 1
ATOM 11195 N N . LEU D 1 358 ? 24.947 25.059 20.076 1.00 30.07 358 LEU D N 1
ATOM 11196 C CA . LEU D 1 358 ? 25.198 23.625 19.964 1.00 32.38 358 LEU D CA 1
ATOM 11197 C C . LEU D 1 358 ? 23.906 22.831 20.125 1.00 32.73 358 LEU D C 1
ATOM 11198 O O . LEU D 1 358 ? 23.616 21.932 19.336 1.00 33.85 358 LEU D O 1
ATOM 11203 N N . LYS D 1 359 ? 23.134 23.171 21.152 1.00 33.49 359 LYS D N 1
ATOM 11204 C CA . LYS D 1 359 ? 21.874 22.489 21.428 1.00 34.38 359 LYS D CA 1
ATOM 11205 C C . LYS D 1 359 ? 20.905 22.561 20.257 1.00 34.41 359 LYS D C 1
ATOM 11206 O O . LYS D 1 359 ? 20.268 21.579 19.909 1.00 35.18 359 LYS D O 1
ATOM 11212 N N . THR D 1 360 ? 20.801 23.729 19.644 1.00 36.22 360 THR D N 1
ATOM 11213 C CA . THR D 1 360 ? 19.897 23.899 18.522 1.00 37.57 360 THR D CA 1
ATOM 11214 C C . THR D 1 360 ? 20.274 23.025 17.325 1.00 37.59 360 THR D C 1
ATOM 11215 O O . THR D 1 360 ? 19.412 22.425 16.686 1.00 37.20 360 THR D O 1
ATOM 11219 N N . ILE D 1 361 ? 21.560 22.933 17.027 1.00 37.06 361 ILE D N 1
ATOM 11220 C CA . ILE D 1 361 ? 21.989 22.127 15.891 1.00 37.66 361 ILE D CA 1
ATOM 11221 C C . ILE D 1 361 ? 22.068 20.626 16.178 1.00 38.01 361 ILE D C 1
ATOM 11222 O O . ILE D 1 361 ? 21.849 19.818 15.276 1.00 37.80 361 ILE D O 1
ATOM 11227 N N . TYR D 1 362 ? 22.355 20.250 17.423 1.00 36.96 362 TYR D N 1
ATOM 11228 C CA . TYR D 1 362 ? 22.464 18.837 17.776 1.00 38.28 362 TYR D CA 1
ATOM 11229 C C . TYR D 1 362 ? 21.257 18.219 18.480 1.00 43.41 362 TYR D C 1
ATOM 11230 O O . TYR D 1 362 ? 20.957 17.043 18.269 1.00 43.85 362 TYR D O 1
ATOM 11239 N N . ASN D 1 363 ? 20.575 18.992 19.321 1.00 46.77 363 ASN D N 1
ATOM 11240 C CA . ASN D 1 363 ? 19.421 18.472 20.047 1.00 52.11 363 ASN D CA 1
ATOM 11241 C C . ASN D 1 363 ? 18.103 18.690 19.322 1.00 57.80 363 ASN D C 1
ATOM 11242 O O . ASN D 1 363 ? 17.248 17.811 19.310 1.00 57.90 363 ASN D O 1
ATOM 11247 N N . GLU D 1 364 ? 17.929 19.864 18.729 1.00 64.97 364 GLU D N 1
ATOM 11248 C CA . GLU D 1 364 ? 16.711 20.136 17.983 1.00 73.72 364 GLU D CA 1
ATOM 11249 C C . GLU D 1 364 ? 16.901 19.519 16.600 1.00 78.15 364 GLU D C 1
ATOM 11250 O O . GLU D 1 364 ? 16.179 19.832 15.653 1.00 77.96 364 GLU D O 1
ATOM 11256 N N . ASN D 1 365 ? 17.895 18.638 16.507 1.00 83.29 365 ASN D N 1
ATOM 11257 C CA . ASN D 1 365 ? 18.230 17.938 15.272 1.00 88.51 365 ASN D CA 1
ATOM 11258 C C . ASN D 1 365 ? 17.617 16.540 15.307 1.00 90.75 365 ASN D C 1
ATOM 11259 O O . ASN D 1 365 ? 17.101 16.154 16.379 1.00 91.75 365 ASN D O 1
#

B-factor: mean 50.13, std 35.67, range [9.64, 184.15]

Radius of gyration: 31.4 Å; Cα contacts (8 Å, |Δi|>4): 3839; chains: 4; bounding box: 65×89×82 Å

Solvent-accessible surface area: 53000 Å² total; per-residue (Å²): 39,2,12,16,36,68,27,3,11,1,0,0,1,1,28,6,78,32,71,12,1,0,0,0,0,13,10,2,0,2,32,2,131,6,38,103,75,33,8,95,71,4,8,69,27,9,61,9,23,113,102,128,117,114,81,31,163,157,79,62,34,115,32,76,40,22,8,5,35,50,126,75,76,0,10,6,13,6,0,0,0,6,0,53,44,127,161,70,226,83,133,102,53,78,38,93,142,72,9,10,46,5,5,8,7,1,21,0,32,43,63,3,22,21,49,124,33,53,157,44,51,36,56,22,37,36,32,4,5,5,0,7,0,0,0,0,0,0,0,24,2,0,1,106,53,15,17,4,45,4,28,7,0,0,10,18,0,22,28,51,111,14,149,95,101,70,18,94,48,1,100,170,4,48,7,10,0,1,5,112,133,34,14,118,46,0,48,72,19,4,102,58,6,72,144,81,98,12,1,14,0,0,2,0,4,0,47,0,73,15,82,130,114,136,103,96,6,29,36,0,0,0,22,30,17,20,8,9,0,9,2,51,0,0,13,8,0,1,7,9,39,6,2,9,0,0,9,0,4,71,0,35,88,0,2,87,35,90,0,59,71,0,4,3,58,3,45,126,185,14,21,104,33,47,75,2,0,0,3,5,9,4,8,0,2,3,24,63,0,30,0,52,0,14,2,8,0,9,13,20,5,70,45,90,9,130,0,14,28,46,120,31,82,95,40,99,0,35,7,88,19,170,53,48,13,0,38,0,8,63,6,1,0,2,0,6,0,2,0,0,6,11,0,0,9,4,0,0,13,6,0,16,5,38,13,89,16,0,78,47,2,44,76,144,86,44,2,12,15,36,66,19,4,9,1,0,0,2,1,35,18,78,31,76,13,4,0,0,1,0,12,20,2,0,3,30,1,137,6,33,101,78,38,6,120,70,2,10,82,22,12,53,17,22,175,82,144,129,93,64,51,188,154,68,50,35,133,33,77,37,13,4,4,19,42,128,76,79,0,7,6,11,6,0,0,0,4,0,80,43,106,200,108,214,77,163,108,62,29,110,124,77,75,24,8,8,0,4,6,2,21,17,0,50,37,64,3,26,23,34,131,31,43,109,54,68,42,53,19,34,30,28,4,4,3,0,10,0,0,0,0,0,0,0,27,2,0,1,114,50,17,19,4,40,5,30,8,0,0,11,16,0,34,25,47,117,11,162,87,103,68,28,108,26,2,101,123,1,42,11,8,0,1,4,114,134,37,14,121,48,0,43,68,20,18,115,58,4,94,145,93,92,15,1,13,0,0,4,0,6,0,40,0,73,12,87,144,124,153,94,70,7,30,32,0,1,0,9,34,15,18,8,18,0,10,2,51,0,0,16,8,0,1,5,8,32,5,2,9,0,0,8,0,6,54,0,32,88,0,1,84,26,79,0,65,81,7,10,1,82,17,85,117,154,8,2,149,57,42,72,1,0,0,3,6,16,4,12,0,0,2,15,66,0,26,0,58,0,14,2,8,0,9,15,18,4,70,42,94,11,177,2,22,26,32,127,27,106,111,44,114,2,42,4,46,16,187,63,49,25,1,39,0,16,61,6,1,0,2,0,6,0,2,0,0,6,11,0,0,9,3,0,0,6,9,0,3,2,41,12,74,17,0,75,30,8,28,79,130,140,42,2,13,17,32,67,20,4,10,1,1,0,1,1,28,11,93,29,92,15,1,0,0,1,0,12,20,2,0,3,25,1,135,5,35,105,74,28,10,125,76,8,9,82,31,27,31,8,7,85,108,20,99,122,117,47,154,149,138,48,18,133,39,70,42,21,7,4,26,51,130,69,72,0,11,6,13,6,0,0,0,4,1,67,48,108,189,80,190,81,141,94,93,96,23,71,113,91,13,5,37,1,5,12,2,2,6,0,37,48,69,5,28,32,28,117,29,52,156,33,68,50,62,8,26,36,31,2,9,4,0,5,0,0,0,0,0,0,0,26,2,0,0,110,51,15,22,3,42,3,27,9,0,0,12,16,0,23,28,47,123,9,167,98,98,69,20,91,43,2,101,132,6,38,2,20,0,1,5,114,129,44,15,121,44,0,41,61,20,5,105,69,8,74,161,89,77,9,0,11,0,0,4,0,5,0,46,0,76,15,75,124,111,137,88,87,4,30,43,0,0,0,9,30,4,20,8,11,0,10,3,52,0,0,13,9,0,1,4,10,40,5,2,10,0,0,8,0,5,71,0,34,87,0,1,92,32,86,0,54,78,0,2,5,39,9,59,132,195,22,25,88,28,45,69,2,0,0,3,6,12,4,8,0,3,2,23,67,0,28,0,52,0,14,0,8,0,11,14,22,7,50,46,99,19,189,24,8,9,20,90,9,83,168,50,102,4,56,6,85,10,119,34,12,10,1,37,0,3,56,5,0,0,5,0,5,0,1,0,0,7,10,0,0,9,3,0,0,5,6,0,3,3,36,14,96,27,0,80,35,14,26,59,121,155,41,2,12,12,37,66,26,3,10,0,0,0,2,2,37,9,105,25,77,12,6,0,0,1,0,10,9,2,0,2,30,2,134,6,38,100,73,30,8,59,75,3,2,73,27,23,68,20,18,177,99,123,108,111,86,51,178,88,92,44,18,96,28,69,42,18,5,4,18,24,127,75,77,0,16,6,14,5,0,0,0,3,6,66,46,110,161,82,235,100,153,127,72,87,87,130,77,75,10,4,20,0,3,12,2,1,13,0,46,31,67,3,20,22,30,88,41,24,80,36,76,46,44,14,59,46,48,9,15,4,0,10,0,0,0,0,0,0,0,28,2,0,1,117,52,1,11,3,32,10,36,13,0,0,11,20,0,27,23,58,120,12,159,110,96,75,22,120,26,2,104,109,0,41,12,8,0,0,7,114,147,37,12,119,46,0,39,64,16,17,103,60,4,92,144,85,98,14,1,10,0,0,2,0,4,0,45,0,71,4,103,58,141,94,114,82,4,26,46,0,1,0,22,24,13,19,7,15,0,10,3,48,0,0,15,8,0,1,7,12,52,5,2,9,0,0,8,0,5,70,0,36,85,0,1,80,30,82,0,55,82,0,3,4,51,4,23,130,192,19,31,83,27,45,73,2,0,0,3,6,14,4,10,0,3,2,26,67,0,28,0,53,0,14,2,7,0,8,15,13,4,67,39,93,8,186,1,14,31,25,115,15,96,113,50,106,1,50,18,59,28,188,41,46,26,0,38,0,17,77,7,1,1,5,0,6,0,2,0,0,6,10,0,0,8,4,0,0,14,9,0,17,4,38,10,91,27,0,76,43,10,28,74,141,151